Protein AF-A0A2V4D1V9-F1 (afdb_monomer)

Secondary structure (DSSP, 8-state):
--SSSSSS-S------------S---SS-EEEEEESSEEEE-TT-EEEEEEEEEE-SSS-EEEEEEEEE-SSSGGGGEEEEEPPPPSEE-TT-EEEEEEEEEEPTT--SEEEEEEEEEEEE--SSPPPPEEEEEEEEEEEP---------EEEEES-SEEE--S-SEEEEEEEEEE-SSS-EEEEEEEEE---TTPPPP-SEEEEETSEEEE-TT-EEEEEEEEE--TT--S-EEEEEEEEEETT-TTS--EEEEEEEEE------EEEEEESSEEEE-TT--EEEEEEEEE-SSS-EEEEEEEE-TTGGGEEESS-SEEEE--TTTT-EEEEEEEE---SSSPTT-EEEEEEEEEETTTS-EEEEEEEEEEE-----EEEEES-SEEEEEPTT-EEEEEEEEEE-SSS-EEEEEEEPPPPTT-EEEES-SEEEE--TTSTTSEEEEEEEEE--TT--SS--EEEEEEEEETT--S-SEEEEEEEEEPP---EEEEPPS--EEEE-TTEEEEEEEEEEE-SSS-EEEEEEEEEES-TTS-EEEEETTEEESEEEE-TTEEEEEEEEEEE-TTS-PPTT-EEEEEEEEEESS------SS-SSS-TTEEEEEEEEEE--S---EEEEE-HHHHHTTSSTT---EEE-TT-EEEEEEEEEE-SSS-EEEEEEEE--TTTEEEEEEETTEEGGGGTSEEEE--EEEEEETTTTEEPB-TTS-BSEEE--BTTB-HHHHHHHHHHHHHHHT-TTTEEEEE-EEEEEEEEEE-TTPPTT-EEEEEEEEEETTEEEEEEEEEEEEEE-----EEEE-TT--EEEEETT-EEEE-PEEEE-SSS-EEEEEEEPPP-TT-EEEEEE----PPPEETTEEPPPPEEEEETTTEEEEEEPTT-EEEEEEEEEPPTT--S-EEEEEEEEEEETTTGGGT-EEEEEEEEEE-----------------TTTHHHHHHHHHTTHHHHHHTTTTS--PPP--S--PPPP-----------S-EEEEEEEETTEEEEEEEETT-S--EEEEEEE---SS---EEEESSTT-SSEEEEEEEEETTTTEEEEEETT-SSEEEEEEEEETTEEEEEETTS-EEEEEEEE--TTEEEEEEEESSSS-EEEEEEEEE-TTS-EEEEEE---TT-TTHHHHHHHHHHHH-

Radius of gyration: 75.68 Å; Cα contacts (8 Å, |Δi|>4): 2787; chains: 1; bounding box: 206×96×214 Å

Solvent-accessible surface area (backbone atoms only — not comparable to full-atom values): 64550 Å² total; per-residue (Å²): 145,81,83,89,83,76,86,92,82,83,76,93,76,87,84,85,81,79,90,78,88,75,90,86,80,49,58,21,31,67,48,69,50,60,43,68,53,60,51,74,45,48,54,64,43,67,49,79,31,43,37,40,40,33,28,73,16,81,41,45,24,40,58,49,63,47,60,46,62,48,92,52,83,54,20,75,34,48,52,65,52,59,50,69,51,86,65,66,36,43,53,70,35,74,44,64,29,52,32,39,39,37,31,37,77,81,36,54,61,65,34,46,36,39,38,37,40,39,29,38,34,78,50,92,77,58,56,72,62,27,74,42,73,49,65,31,38,44,28,44,49,92,80,81,91,70,92,43,72,33,48,45,67,46,57,94,64,46,73,43,68,68,85,82,57,61,61,46,76,40,63,32,39,43,30,28,72,17,74,46,73,41,38,35,39,50,49,77,44,82,38,89,52,97,79,41,46,89,76,86,63,54,73,51,59,52,66,42,58,49,76,32,49,50,82,33,65,49,79,28,43,37,40,38,41,48,63,94,74,58,57,47,44,34,35,34,32,35,41,38,38,36,35,69,76,44,94,78,66,75,33,52,33,76,37,70,38,36,43,36,38,69,81,39,85,39,45,46,52,48,58,53,62,48,62,47,77,32,35,40,83,35,76,39,77,32,41,39,38,37,34,48,72,32,29,43,61,47,44,38,19,53,50,78,50,49,96,65,56,88,29,55,47,59,71,67,72,52,55,46,74,29,42,39,73,86,81,75,13,55,38,77,43,44,36,38,38,38,41,69,63,90,56,49,40,68,45,77,46,67,37,40,40,35,36,16,48,35,94,81,48,60,78,55,28,56,44,68,37,39,38,28,36,32,64,42,81,46,41,46,70,45,66,76,53,58,61,45,76,57,29,44,54,57,34,63,42,73,49,46,35,40,40,34,36,64,9,22,29,68,46,53,39,26,48,48,66,54,86,65,62,92,72,47,45,78,47,59,78,51,53,61,48,77,22,32,16,48,90,46,95,43,14,54,46,78,34,44,39,40,39,34,41,31,70,81,44,43,32,83,54,74,44,77,44,41,41,34,36,26,51,67,89,62,74,70,64,59,32,73,51,65,34,38,37,33,32,41,75,38,82,42,64,52,66,57,87,59,86,59,38,51,38,43,26,36,73,64,32,68,41,58,38,64,42,38,40,36,25,72,9,36,35,64,42,42,33,38,55,43,78,80,43,58,78,39,76,82,39,50,73,50,36,24,52,86,90,41,78,44,56,60,48,78,37,49,41,69,33,74,46,68,37,26,46,35,37,35,29,38,64,84,67,80,70,56,86,68,40,70,34,45,35,34,35,39,39,31,42,70,73,48,83,52,72,49,50,89,87,67,81,86,51,36,68,33,42,51,76,49,70,39,35,44,29,31,33,90,72,54,55,30,28,40,55,45,71,39,65,77,68,33,52,81,48,39,62,86,92,50,56,53,50,74,35,19,57,51,32,70,53,78,44,53,29,38,40,33,44,71,28,70,45,60,46,40,37,31,59,46,80,45,65,28,83,94,40,37,54,74,51,46,31,46,94,88,38,62,28,74,82,57,71,31,51,45,82,35,56,23,32,18,22,29,31,28,72,87,76,76,42,74,37,58,43,99,82,76,42,68,40,56,23,61,27,81,45,94,88,29,37,71,67,51,11,44,52,50,22,48,50,51,36,58,74,72,72,31,73,87,54,38,47,75,38,76,37,62,49,71,34,34,39,37,38,36,34,31,71,83,33,56,80,70,42,72,43,38,46,32,44,32,30,10,15,52,45,19,60,70,49,63,22,68,48,76,40,39,37,36,31,42,73,37,80,41,64,48,76,45,48,89,87,61,52,68,49,77,32,48,53,74,44,64,42,74,44,63,38,32,40,35,25,75,19,65,36,72,38,48,30,40,33,42,62,54,83,61,60,94,62,32,43,73,44,68,45,74,59,79,83,63,70,68,50,69,60,96,89,43,81,46,79,54,66,46,74,48,78,49,105,78,67,32,37,46,30,42,35,41,50,77,38,70,46,40,36,34,45,36,37,37,46,43,84,91,61,87,62,68,47,77,49,75,42,40,44,35,40,20,32,65,92,51,37,83,81,45,50,44,77,44,74,38,37,36,41,38,37,46,70,77,82,80,90,87,81,92,82,85,92,83,80,94,84,77,74,70,60,72,57,52,58,55,54,56,56,69,69,50,57,69,61,61,58,61,64,62,65,73,75,74,74,80,82,86,86,82,89,90,78,87,80,81,91,81,83,86,82,76,99,72,84,80,91,77,86,54,53,48,36,46,52,46,80,55,90,82,30,47,37,40,38,41,38,48,81,85,49,98,61,74,49,37,31,40,38,48,45,55,88,54,102,86,54,66,42,40,37,38,20,79,36,79,80,68,84,56,54,53,32,37,37,39,64,76,32,88,92,57,49,28,30,34,39,21,43,56,93,43,98,55,49,68,28,33,40,34,51,76,51,102,48,33,34,37,34,19,37,68,90,63,51,77,54,34,40,37,41,54,48,77,66,89,62,38,42,33,41,38,35,32,47,74,92,47,94,55,63,60,28,38,44,34,39,42,63,49,96,88,66,42,42,46,43,48,62,55,66,71,71,96,88,48,84,67,58,59,64,53,52,50,54,48,50,64,76,76,105

Structure (mmCIF, N/CA/C/O backbone):
data_AF-A0A2V4D1V9-F1
#
_entry.id   AF-A0A2V4D1V9-F1
#
loop_
_atom_site.group_PDB
_atom_site.id
_atom_site.type_symbol
_atom_site.label_atom_id
_atom_site.label_alt_id
_atom_site.label_comp_id
_atom_site.label_asym_id
_atom_site.label_entity_id
_atom_site.label_seq_id
_atom_site.pdbx_PDB_ins_code
_atom_site.Cartn_x
_atom_site.Cartn_y
_atom_site.Cartn_z
_atom_site.occupancy
_atom_site.B_iso_or_equiv
_atom_site.auth_seq_id
_atom_site.auth_comp_id
_atom_site.auth_asym_id
_atom_site.auth_atom_id
_atom_site.pdbx_PDB_model_num
ATOM 1 N N . LEU A 1 1 ? -74.549 -3.843 82.112 1.00 44.44 1 LEU A N 1
ATOM 2 C CA . LEU A 1 1 ? -75.223 -2.531 82.300 1.00 44.44 1 LEU A CA 1
ATOM 3 C C . LEU A 1 1 ? -76.517 -2.331 81.468 1.00 44.44 1 LEU A C 1
ATOM 5 O O . LEU A 1 1 ? -76.928 -1.193 81.308 1.00 44.44 1 LEU A O 1
ATOM 9 N N . LEU A 1 2 ? -77.242 -3.372 81.009 1.00 36.53 2 LEU A N 1
ATOM 10 C CA . LEU A 1 2 ? -78.553 -3.165 80.342 1.00 36.53 2 LEU A CA 1
ATOM 11 C C . LEU A 1 2 ? -79.638 -4.237 80.603 1.00 36.53 2 LEU A C 1
ATOM 13 O O . LEU A 1 2 ? -80.698 -4.173 79.994 1.00 36.53 2 LEU A O 1
ATOM 17 N N . LEU A 1 3 ? -79.432 -5.183 81.531 1.00 32.59 3 LEU A N 1
ATOM 18 C CA . LEU A 1 3 ? -80.474 -6.156 81.925 1.00 32.59 3 LEU A CA 1
ATOM 19 C C . LEU A 1 3 ? -81.020 -5.951 83.351 1.00 32.59 3 LEU A C 1
ATOM 21 O O . LEU A 1 3 ? -81.921 -6.659 83.783 1.00 32.59 3 LEU A O 1
ATOM 25 N N . MET A 1 4 ? -80.529 -4.925 84.053 1.00 32.75 4 MET A N 1
ATOM 26 C CA . MET A 1 4 ? -80.905 -4.569 85.428 1.00 32.75 4 MET A CA 1
ATOM 27 C C . MET A 1 4 ? -81.781 -3.303 85.468 1.00 32.75 4 MET A C 1
ATOM 29 O O . MET A 1 4 ? -81.646 -2.462 86.349 1.00 32.75 4 MET A O 1
ATOM 33 N N . ALA A 1 5 ? -82.659 -3.145 84.472 1.00 36.16 5 ALA A N 1
ATOM 34 C CA . ALA A 1 5 ? -83.573 -2.005 84.359 1.00 36.16 5 ALA A CA 1
ATOM 35 C C . ALA A 1 5 ? -85.063 -2.400 84.295 1.00 36.16 5 ALA A C 1
ATOM 37 O O . ALA A 1 5 ? -85.893 -1.531 84.042 1.00 36.16 5 ALA A O 1
ATOM 38 N N . LEU A 1 6 ? -85.437 -3.673 84.526 1.00 39.94 6 LEU A N 1
ATOM 39 C CA . LEU A 1 6 ? -86.821 -4.121 84.277 1.00 39.94 6 LEU A CA 1
ATOM 40 C C . LEU A 1 6 ? -87.575 -4.856 85.399 1.00 39.94 6 LEU A C 1
ATOM 42 O O . LEU A 1 6 ? -88.695 -5.284 85.149 1.00 39.94 6 LEU A O 1
ATOM 46 N N . LEU A 1 7 ? -87.067 -4.966 86.631 1.00 35.22 7 LEU A N 1
ATOM 47 C CA . LEU A 1 7 ? -87.802 -5.669 87.706 1.00 35.22 7 LEU A CA 1
ATOM 48 C C . LEU A 1 7 ? -87.901 -4.898 89.034 1.00 35.22 7 LEU A C 1
ATOM 50 O O . LEU A 1 7 ? -87.977 -5.482 90.106 1.00 35.22 7 LEU A O 1
ATOM 54 N N . VAL A 1 8 ? -87.992 -3.566 88.942 1.00 37.50 8 VAL A N 1
ATOM 55 C CA . VAL A 1 8 ? -88.335 -2.643 90.051 1.00 37.50 8 VAL A CA 1
ATOM 56 C C . VAL A 1 8 ? -89.789 -2.123 89.920 1.00 37.50 8 VAL A C 1
ATOM 58 O O . VAL A 1 8 ? -90.135 -1.051 90.399 1.00 37.50 8 VAL A O 1
ATOM 61 N N . ALA A 1 9 ? -90.695 -2.862 89.265 1.00 38.00 9 ALA A N 1
ATOM 62 C CA . ALA A 1 9 ? -92.054 -2.373 88.973 1.00 38.00 9 ALA A CA 1
ATOM 63 C C . ALA A 1 9 ? -93.182 -3.402 89.194 1.00 38.00 9 ALA A C 1
ATOM 65 O O . ALA A 1 9 ? -93.977 -3.660 88.300 1.00 38.00 9 ALA A O 1
ATOM 66 N N . ALA A 1 10 ? -93.271 -3.967 90.397 1.00 33.72 10 ALA A N 1
ATOM 67 C CA . ALA A 1 10 ? -94.481 -4.528 91.020 1.00 33.72 10 ALA A CA 1
ATOM 68 C C . ALA A 1 10 ? -94.069 -4.863 92.464 1.00 33.72 10 ALA A C 1
ATOM 70 O O . ALA A 1 10 ? -93.073 -5.537 92.653 1.00 33.72 10 ALA A O 1
ATOM 71 N N . SER A 1 11 ? -94.672 -4.409 93.551 1.00 33.31 11 SER A N 1
ATOM 72 C CA . SER A 1 11 ? -96.056 -4.046 93.798 1.00 33.31 11 SER A CA 1
ATOM 73 C C . SER A 1 11 ? -96.098 -3.337 95.154 1.00 33.31 11 SER A C 1
ATOM 75 O O . SER A 1 11 ? -95.882 -3.956 96.194 1.00 33.31 11 SER A O 1
ATOM 77 N N . PHE A 1 12 ? -96.401 -2.041 95.154 1.00 37.09 12 PHE A N 1
ATOM 78 C CA . PHE A 1 12 ? -96.981 -1.389 96.324 1.00 37.09 12 PHE A CA 1
ATOM 79 C C . PHE A 1 12 ? -98.372 -1.989 96.563 1.00 37.09 12 PHE A C 1
ATOM 81 O O . PHE A 1 12 ? -99.196 -2.015 95.649 1.00 37.09 12 PHE A O 1
ATOM 88 N N . SER A 1 13 ? -98.671 -2.432 97.780 1.00 30.14 13 SER A N 1
ATOM 89 C CA . SER A 1 13 ? -100.052 -2.625 98.234 1.00 30.14 13 SER A CA 1
ATOM 90 C C . SER A 1 13 ? -100.134 -2.344 99.724 1.00 30.14 13 SER A C 1
ATOM 92 O O . SER A 1 13 ? -99.818 -3.167 100.575 1.00 30.14 13 SER A O 1
ATOM 94 N N . VAL A 1 14 ? -100.535 -1.110 99.995 1.00 37.69 14 VAL A N 1
ATOM 95 C CA . VAL A 1 14 ? -100.968 -0.594 101.286 1.00 37.69 14 VAL A CA 1
ATOM 96 C C . VAL A 1 14 ? -102.171 -1.417 101.758 1.00 37.69 14 VAL A C 1
ATOM 98 O O . VAL A 1 14 ? -103.174 -1.468 101.050 1.00 37.69 14 VAL A O 1
ATOM 101 N N . PHE A 1 15 ? -102.112 -2.004 102.955 1.00 31.53 15 PHE A N 1
ATOM 102 C CA . PHE A 1 15 ? -103.315 -2.396 103.693 1.00 31.53 15 PHE A CA 1
ATOM 103 C C . PHE A 1 15 ? -103.455 -1.507 104.926 1.00 31.53 15 PHE A C 1
ATOM 105 O O . PHE A 1 15 ? -102.930 -1.785 105.998 1.00 31.53 15 PHE A O 1
ATOM 112 N N . SER A 1 16 ? -104.179 -0.406 104.747 1.00 37.44 16 SER A N 1
ATOM 113 C CA . SER A 1 16 ? -104.882 0.290 105.815 1.00 37.44 16 SER A CA 1
ATOM 114 C C . SER A 1 16 ? -106.326 -0.213 105.826 1.00 37.44 16 SER A C 1
ATOM 116 O O . SER A 1 16 ? -107.067 -0.027 104.863 1.00 37.44 16 SER A O 1
ATOM 118 N N . ALA A 1 17 ? -106.736 -0.875 106.906 1.00 28.92 17 ALA A N 1
ATOM 119 C CA . ALA A 1 17 ? -108.135 -1.192 107.186 1.00 28.92 17 ALA A CA 1
ATOM 120 C C . ALA A 1 17 ? -108.317 -1.452 108.695 1.00 28.92 17 ALA A C 1
ATOM 122 O O . ALA A 1 17 ? -107.356 -1.817 109.367 1.00 28.92 17 ALA A O 1
ATOM 123 N N . PRO A 1 18 ? -109.507 -1.183 109.251 1.00 32.62 18 PRO A N 1
ATOM 124 C CA . PRO A 1 18 ? -109.653 -0.507 110.529 1.00 32.62 18 PRO A CA 1
ATOM 125 C C . PRO A 1 18 ? -109.814 -1.436 111.731 1.00 32.62 18 PRO A C 1
ATOM 127 O O . PRO A 1 18 ? -110.294 -2.562 111.637 1.00 32.62 18 PRO A O 1
ATOM 130 N N . VAL A 1 19 ? -109.497 -0.847 112.883 1.00 36.78 19 VAL A N 1
ATOM 131 C CA . VAL A 1 19 ? -109.904 -1.258 114.225 1.00 36.78 19 VAL A CA 1
ATOM 132 C C . VAL A 1 19 ? -111.405 -1.563 114.252 1.00 36.78 19 VAL A C 1
ATOM 134 O O . VAL A 1 19 ? -112.232 -0.680 114.017 1.00 36.78 19 VAL A O 1
ATOM 137 N N . VAL A 1 20 ? -111.756 -2.801 114.597 1.00 32.41 20 VAL A N 1
ATOM 138 C CA . VAL A 1 20 ? -113.076 -3.139 115.132 1.00 32.41 20 VAL A CA 1
ATOM 139 C C . VAL A 1 20 ? -112.916 -3.236 116.644 1.00 32.41 20 VAL A C 1
ATOM 141 O O . VAL A 1 20 ? -112.408 -4.221 117.170 1.00 32.41 20 VAL A O 1
ATOM 144 N N . LEU A 1 21 ? -113.321 -2.169 117.334 1.00 36.75 21 LEU A N 1
ATOM 145 C CA . LEU A 1 21 ? -113.567 -2.179 118.771 1.00 36.75 21 LEU A CA 1
ATOM 146 C C . LEU A 1 21 ? -114.764 -3.096 119.036 1.00 36.75 21 LEU A C 1
ATOM 148 O O . LEU A 1 21 ? -115.890 -2.777 118.655 1.00 36.75 21 LEU A O 1
ATOM 152 N N . ALA A 1 22 ? -114.511 -4.215 119.703 1.00 32.09 22 ALA A N 1
ATOM 153 C CA . ALA A 1 22 ? -115.532 -5.030 120.342 1.00 32.09 22 ALA A CA 1
ATOM 154 C C . ALA A 1 22 ? -115.054 -5.378 121.759 1.00 32.09 22 ALA A C 1
ATOM 156 O O . ALA A 1 22 ? -114.371 -6.368 121.981 1.00 32.09 22 ALA A O 1
ATOM 157 N N . ASP A 1 23 ? -115.371 -4.452 122.665 1.00 39.50 23 ASP A N 1
ATOM 158 C CA . ASP A 1 23 ? -115.855 -4.659 124.034 1.00 39.50 23 ASP A CA 1
ATOM 159 C C . ASP A 1 23 ? -115.220 -5.804 124.855 1.00 39.50 23 ASP A C 1
ATOM 161 O O . ASP A 1 23 ? -115.654 -6.956 124.802 1.00 39.50 23 ASP A O 1
ATOM 165 N N . GLY A 1 24 ? -114.221 -5.432 125.670 1.00 52.59 24 GLY A N 1
ATOM 166 C CA . GLY A 1 24 ? -113.689 -6.226 126.784 1.00 52.59 24 GLY A CA 1
ATOM 167 C C . GLY A 1 24 ? -112.183 -6.504 126.714 1.00 52.59 24 GLY A C 1
ATOM 168 O O . GLY A 1 24 ? -111.797 -7.651 126.522 1.00 52.59 24 GLY A O 1
ATOM 169 N N . ALA A 1 25 ? -111.318 -5.499 126.899 1.00 42.81 25 ALA A N 1
ATOM 170 C CA . ALA A 1 25 ? -109.864 -5.704 126.949 1.00 42.81 25 ALA A CA 1
ATOM 171 C C . ALA A 1 25 ? -109.251 -5.103 128.223 1.00 42.81 25 ALA A C 1
ATOM 173 O O . ALA A 1 25 ? -109.671 -4.051 128.693 1.00 42.81 25 ALA A O 1
ATOM 174 N N . ARG A 1 26 ? -108.321 -5.860 128.803 1.00 55.94 26 ARG A N 1
ATOM 175 C CA . ARG A 1 26 ? -107.691 -5.702 130.122 1.00 55.94 26 ARG A CA 1
ATOM 176 C C . ARG A 1 26 ? -106.720 -4.507 130.162 1.00 55.94 26 ARG A C 1
ATOM 178 O O . ARG A 1 26 ? -106.176 -4.154 129.120 1.00 55.94 26 ARG A O 1
ATOM 185 N N . ASP A 1 27 ? -106.460 -3.947 131.352 1.00 63.25 27 ASP A N 1
ATOM 186 C CA . ASP A 1 27 ? -105.513 -2.824 131.552 1.00 63.25 27 ASP A CA 1
ATOM 187 C C . ASP A 1 27 ? -104.088 -3.156 131.052 1.00 63.25 27 ASP A C 1
ATOM 189 O O . ASP A 1 27 ? -103.433 -2.305 130.451 1.00 63.25 27 ASP A O 1
ATOM 193 N N . ALA A 1 28 ? -103.655 -4.417 131.180 1.00 66.75 28 ALA A N 1
ATOM 194 C CA . ALA A 1 28 ? -102.539 -4.993 130.430 1.00 66.75 28 ALA A CA 1
ATOM 195 C C . ALA A 1 28 ? -103.086 -5.866 129.287 1.00 66.75 28 ALA A C 1
ATOM 197 O O . ALA A 1 28 ? -103.753 -6.863 129.555 1.00 66.75 28 ALA A O 1
ATOM 198 N N . SER A 1 29 ? -102.809 -5.522 128.025 1.00 82.75 29 SER A N 1
ATOM 199 C CA . SER A 1 29 ? -103.096 -6.381 126.867 1.00 82.75 29 SER A CA 1
ATOM 200 C C . SER A 1 29 ? -101.968 -6.279 125.848 1.00 82.75 29 SER A C 1
ATOM 202 O O . SER A 1 29 ? -101.555 -5.174 125.508 1.00 82.75 29 SER A O 1
ATOM 204 N N . ILE A 1 30 ? -101.453 -7.407 125.361 1.00 85.25 30 ILE A N 1
ATOM 205 C CA . ILE A 1 30 ? -100.323 -7.440 124.424 1.00 85.25 30 ILE A CA 1
ATOM 206 C C . ILE A 1 30 ? -100.595 -8.314 123.202 1.00 85.25 30 ILE A C 1
ATOM 208 O O . ILE A 1 30 ? -101.428 -9.215 123.227 1.00 85.25 30 ILE A O 1
ATOM 212 N N . MET A 1 31 ? -99.851 -8.062 122.127 1.00 86.38 31 MET A N 1
ATOM 213 C CA . MET A 1 31 ? -99.752 -8.932 120.957 1.00 86.38 31 MET A CA 1
ATOM 214 C C . MET A 1 31 ? -98.283 -9.264 120.706 1.00 86.38 31 MET A C 1
ATOM 216 O O . MET A 1 31 ? -97.453 -8.360 120.631 1.00 86.38 31 MET A O 1
ATOM 220 N N . LEU A 1 32 ? -97.978 -10.554 120.588 1.00 89.75 32 LEU A N 1
ATOM 221 C CA . LEU A 1 32 ? -96.636 -11.088 120.364 1.00 89.75 32 LEU A CA 1
ATOM 222 C C . LEU A 1 32 ? -96.528 -11.615 118.928 1.00 89.75 32 LEU A C 1
ATOM 224 O O . LEU A 1 32 ? -97.404 -12.350 118.477 1.00 89.75 32 LEU A O 1
ATOM 228 N N . SER A 1 33 ? -95.456 -11.263 118.223 1.00 87.94 33 SER A N 1
ATOM 229 C CA . SER A 1 33 ? -95.124 -11.809 116.901 1.00 87.94 33 SER A CA 1
ATOM 230 C C . SER A 1 33 ? -93.626 -12.062 116.783 1.00 87.94 33 SER A C 1
ATOM 232 O O . SER A 1 33 ? -92.841 -11.279 117.312 1.00 87.94 33 SER A O 1
ATOM 234 N N . VAL A 1 34 ? -93.228 -13.114 116.065 1.00 88.38 34 VAL A N 1
ATOM 235 C CA . VAL A 1 34 ? -91.815 -13.447 115.817 1.00 88.38 34 VAL A CA 1
ATOM 236 C C . VAL A 1 34 ? -91.571 -13.589 114.316 1.00 88.38 34 VAL A C 1
ATOM 238 O O . VAL A 1 34 ? -92.421 -14.126 113.605 1.00 88.38 34 VAL A O 1
ATOM 241 N N . SER A 1 35 ? -90.433 -13.085 113.832 1.00 84.88 35 SER A N 1
ATOM 242 C CA . SER A 1 35 ? -90.038 -13.143 112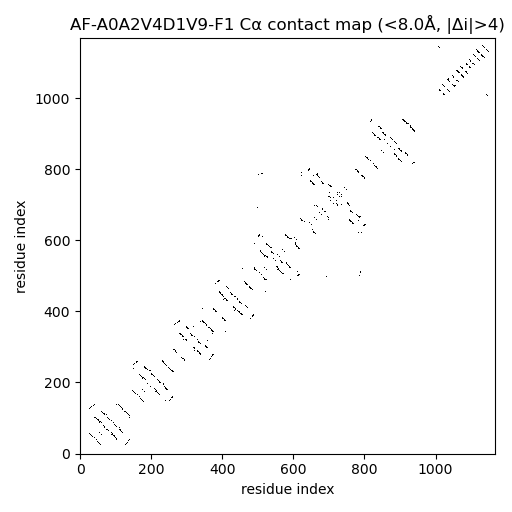.423 1.00 84.88 35 SER A CA 1
ATOM 243 C C . SER A 1 35 ? -88.562 -13.531 112.260 1.00 84.88 35 SER A C 1
ATOM 245 O O . SER A 1 35 ? -87.719 -12.966 112.959 1.00 84.88 35 SER A O 1
ATOM 247 N N . PRO A 1 36 ? -88.227 -14.413 111.299 1.00 85.81 36 PRO A N 1
ATOM 248 C CA . PRO A 1 36 ? -89.150 -15.280 110.550 1.00 85.81 36 PRO A CA 1
ATOM 249 C C . PRO A 1 36 ? -89.787 -16.348 111.463 1.00 85.81 36 PRO A C 1
ATOM 251 O O . PRO A 1 36 ? -89.308 -16.594 112.559 1.00 85.81 36 PRO A O 1
ATOM 254 N N . THR A 1 37 ? -90.877 -16.997 111.048 1.00 84.00 37 THR A N 1
ATOM 255 C CA . THR A 1 37 ? -91.534 -18.035 111.879 1.00 84.00 37 THR A CA 1
ATOM 256 C C . THR A 1 37 ? -90.913 -19.428 111.726 1.00 84.00 37 THR A C 1
ATOM 258 O O . THR A 1 37 ? -91.267 -20.338 112.469 1.00 84.00 37 THR A O 1
ATOM 261 N N . MET A 1 38 ? -90.011 -19.611 110.756 1.00 86.19 38 MET A N 1
ATOM 262 C CA . MET A 1 38 ? -89.258 -20.847 110.538 1.00 86.19 38 MET A CA 1
ATOM 263 C C . MET A 1 38 ? -87.908 -20.541 109.882 1.00 86.19 38 MET A C 1
ATOM 265 O O . MET A 1 38 ? -87.858 -19.707 108.975 1.00 86.19 38 MET A O 1
ATOM 269 N N . GLN A 1 39 ? -86.845 -21.236 110.294 1.00 85.50 39 GLN A N 1
ATOM 270 C CA . GLN A 1 39 ? -85.532 -21.202 109.635 1.00 85.50 39 GLN A CA 1
ATOM 271 C C . GLN A 1 39 ? -84.914 -22.595 109.512 1.00 85.50 39 GLN A C 1
ATOM 273 O O . GLN A 1 39 ? -85.262 -23.514 110.249 1.00 85.50 39 GLN A O 1
ATOM 278 N N . THR A 1 40 ? -83.990 -22.754 108.566 1.00 82.31 40 THR A N 1
ATOM 279 C CA . THR A 1 40 ? -83.150 -23.950 108.419 1.00 82.31 40 THR A CA 1
ATOM 280 C C . THR A 1 40 ? -81.697 -23.524 108.537 1.00 82.31 40 THR A C 1
ATOM 282 O O . THR A 1 40 ? -81.278 -22.628 107.807 1.00 82.31 40 THR A O 1
ATOM 285 N N . VAL A 1 41 ? -80.956 -24.138 109.457 1.00 78.31 41 VAL A N 1
ATOM 286 C CA . VAL A 1 41 ? -79.545 -23.821 109.727 1.00 78.31 41 VAL A CA 1
ATOM 287 C C . VAL A 1 41 ? -78.777 -25.127 109.937 1.00 78.31 41 VAL A C 1
ATOM 289 O O . VAL A 1 41 ? -79.361 -26.135 110.344 1.00 78.31 41 VAL A O 1
ATOM 292 N N . ASN A 1 42 ? -77.485 -25.149 109.614 1.00 78.56 42 ASN A N 1
ATOM 293 C CA . ASN A 1 42 ? -76.684 -26.368 109.707 1.00 78.56 42 ASN A CA 1
ATOM 294 C C . ASN A 1 42 ? -76.297 -26.684 111.170 1.00 78.56 42 ASN A C 1
ATOM 296 O O . ASN A 1 42 ? -76.181 -25.768 111.991 1.00 78.56 42 ASN A O 1
ATOM 300 N N . PRO A 1 43 ? -76.059 -27.963 111.527 1.00 78.38 43 PRO A N 1
ATOM 301 C CA . PRO A 1 43 ? -75.560 -28.324 112.855 1.00 78.38 43 PRO A CA 1
ATOM 302 C C . PRO A 1 43 ? -74.258 -27.582 113.214 1.00 78.38 43 PRO A C 1
ATOM 304 O O . PRO A 1 43 ? -73.271 -27.669 112.487 1.00 78.38 43 PRO A O 1
ATOM 307 N N . GLY A 1 44 ? -74.230 -26.887 114.358 1.00 73.06 44 GLY A N 1
ATOM 308 C CA . GLY A 1 44 ? -73.096 -26.060 114.804 1.00 73.06 44 GLY A CA 1
ATOM 309 C C . GLY A 1 44 ? -73.256 -24.549 114.580 1.00 73.06 44 GLY A C 1
ATOM 310 O O . GLY A 1 44 ? -72.417 -23.790 115.061 1.00 73.06 44 GLY A O 1
ATOM 311 N N . GLU A 1 45 ? -74.326 -24.117 113.909 1.00 78.75 45 GLU A N 1
ATOM 312 C CA . GLU A 1 45 ? -74.693 -22.710 113.701 1.00 78.75 45 GLU A CA 1
ATOM 313 C C . GLU A 1 45 ? -75.946 -22.314 114.519 1.00 78.75 45 GLU A C 1
ATOM 315 O O . GLU A 1 45 ? -76.571 -23.142 115.195 1.00 78.75 45 GLU A O 1
ATOM 320 N N . SER A 1 46 ? -76.312 -21.029 114.474 1.00 83.31 46 SER A N 1
ATOM 321 C CA . SER A 1 46 ? -77.400 -20.428 115.262 1.00 83.31 46 SER A CA 1
ATOM 322 C C . SER A 1 46 ? -78.440 -19.757 114.360 1.00 83.31 46 SER A C 1
ATOM 324 O O . SER A 1 46 ? -78.075 -19.007 113.457 1.00 83.31 46 SER A O 1
ATOM 326 N N . ALA A 1 47 ? -79.731 -19.985 114.620 1.00 83.00 47 ALA A N 1
ATOM 327 C CA . ALA A 1 47 ? -80.832 -19.241 113.999 1.00 83.00 47 ALA A CA 1
ATOM 328 C C . ALA A 1 47 ? -81.171 -17.989 114.820 1.00 83.00 47 ALA A C 1
ATOM 330 O O . ALA A 1 47 ? -81.519 -18.116 115.993 1.00 83.00 47 ALA A O 1
ATOM 331 N N . GLU A 1 48 ? -81.152 -16.806 114.201 1.00 88.06 48 GLU A N 1
ATOM 332 C CA . GLU A 1 48 ? -81.534 -15.538 114.845 1.00 88.06 48 GLU A CA 1
ATOM 333 C C . GLU A 1 48 ? -82.990 -15.163 114.508 1.00 88.06 48 GLU A C 1
ATOM 335 O O . GLU A 1 48 ? -83.372 -15.079 113.339 1.00 88.06 48 GLU A O 1
ATOM 340 N N . TYR A 1 49 ? -83.811 -14.904 115.527 1.00 89.50 49 TYR A N 1
ATOM 341 C CA . TYR A 1 49 ? -85.225 -14.533 115.424 1.00 89.50 49 TYR A CA 1
ATOM 342 C C . TYR A 1 49 ? -85.499 -13.170 116.073 1.00 89.50 49 TYR A C 1
ATOM 344 O O . TYR A 1 49 ? -85.059 -12.898 117.189 1.00 89.50 49 TYR A O 1
ATOM 352 N N . THR A 1 50 ? -86.303 -12.318 115.427 1.00 87.12 50 THR A N 1
ATOM 353 C CA . THR A 1 50 ? -86.766 -11.046 116.013 1.00 87.12 50 THR A CA 1
ATOM 354 C C . THR A 1 50 ? -88.149 -11.210 116.639 1.00 87.12 50 THR A C 1
ATOM 356 O O . THR A 1 50 ? -89.111 -11.570 115.960 1.00 87.12 50 THR A O 1
ATOM 359 N N . VAL A 1 51 ? -88.255 -10.921 117.934 1.00 88.31 51 VAL A N 1
ATOM 360 C CA . VAL A 1 51 ? -89.466 -10.986 118.758 1.00 88.31 51 VAL A CA 1
ATOM 361 C C . VAL A 1 51 ? -90.013 -9.578 118.978 1.00 88.31 51 VAL A C 1
ATOM 363 O O . VAL A 1 51 ? -89.369 -8.742 119.605 1.00 88.31 51 VAL A O 1
ATOM 366 N N . THR A 1 52 ? -91.231 -9.316 118.512 1.00 87.12 52 THR A N 1
ATOM 367 C CA . THR A 1 52 ? -91.906 -8.020 118.650 1.00 87.12 52 THR A CA 1
ATOM 368 C C . THR A 1 52 ? -93.123 -8.153 119.561 1.00 87.12 52 THR A C 1
ATOM 370 O O . THR A 1 52 ? -94.009 -8.977 119.321 1.00 87.12 52 THR A O 1
ATOM 373 N N . VAL A 1 53 ? -93.198 -7.313 120.595 1.00 88.25 53 VAL A N 1
ATOM 374 C CA . VAL A 1 53 ? -94.337 -7.221 121.518 1.00 88.25 53 VAL A CA 1
ATOM 375 C C . VAL A 1 53 ? -94.989 -5.855 121.381 1.00 88.25 53 VAL A C 1
ATOM 377 O O . VAL A 1 53 ? -94.362 -4.833 121.641 1.00 88.25 53 VAL A O 1
ATOM 380 N N . ARG A 1 54 ? -96.267 -5.824 121.003 1.00 85.44 54 ARG A N 1
ATOM 381 C CA . ARG A 1 54 ? -97.078 -4.604 120.925 1.00 85.44 54 ARG A CA 1
ATOM 382 C C . ARG A 1 54 ? -97.992 -4.498 122.140 1.00 85.44 54 ARG A C 1
ATOM 384 O O . ARG A 1 54 ? -98.763 -5.422 122.387 1.00 85.44 54 ARG A O 1
ATOM 391 N N . ASN A 1 55 ? -97.966 -3.366 122.843 1.00 86.31 55 ASN A N 1
ATOM 392 C CA . ASN A 1 55 ? -98.942 -3.074 123.892 1.00 86.31 55 ASN A CA 1
ATOM 393 C C . ASN A 1 55 ? -100.256 -2.588 123.257 1.00 86.31 55 ASN A C 1
ATOM 395 O O . ASN A 1 55 ? -100.297 -1.553 122.593 1.00 86.31 55 ASN A O 1
ATOM 399 N N . LEU A 1 56 ? -101.322 -3.367 123.426 1.00 81.75 56 LEU A N 1
ATOM 400 C CA . LEU A 1 56 ? -102.687 -3.063 122.986 1.00 81.75 56 LEU A CA 1
ATOM 401 C C . LEU A 1 56 ? -103.574 -2.542 124.133 1.00 81.75 56 LEU A C 1
ATOM 403 O O . LEU A 1 56 ? -104.705 -2.126 123.877 1.00 81.75 56 LEU A O 1
ATOM 407 N N . GLY A 1 57 ? -103.079 -2.581 125.375 1.00 75.31 57 GLY A N 1
ATOM 408 C CA . GLY A 1 57 ? -103.728 -2.027 126.561 1.00 75.31 57 GLY A CA 1
ATOM 409 C C . GLY A 1 57 ? -103.610 -0.503 126.643 1.00 75.31 57 GLY A C 1
ATOM 410 O O . GLY A 1 57 ? -102.945 0.141 125.830 1.00 75.31 57 GLY A O 1
ATOM 411 N N . THR A 1 58 ? -104.288 0.088 127.628 1.00 75.75 58 THR A N 1
ATOM 412 C CA . THR A 1 58 ? -104.329 1.548 127.824 1.00 75.75 58 THR A CA 1
ATOM 413 C C . THR A 1 58 ? -103.281 2.079 128.801 1.00 75.75 58 THR A C 1
ATOM 415 O O . THR A 1 58 ? -103.074 3.288 128.833 1.00 75.75 58 THR A O 1
ATOM 418 N N . GLU A 1 59 ? -102.622 1.210 129.571 1.00 79.38 59 GLU A N 1
ATOM 419 C CA . GLU A 1 59 ? -101.580 1.571 130.543 1.00 79.38 59 GLU A CA 1
ATOM 420 C C . GLU A 1 59 ? -100.196 1.047 130.105 1.00 79.38 59 GLU A C 1
ATOM 422 O O . GLU A 1 59 ? -100.120 0.065 129.355 1.00 79.38 59 GLU A O 1
ATOM 427 N N . PRO A 1 60 ? -99.086 1.659 130.564 1.00 81.19 60 PRO A N 1
ATOM 428 C CA . PRO A 1 60 ? -97.742 1.153 130.300 1.00 81.19 60 PRO A CA 1
ATOM 429 C C . PRO A 1 60 ? -97.542 -0.234 130.922 1.00 81.19 60 PRO A C 1
ATOM 431 O O . PRO A 1 60 ? -97.851 -0.454 132.100 1.00 81.19 60 PRO A O 1
ATOM 434 N N . VAL A 1 61 ? -96.985 -1.167 130.146 1.00 85.12 61 VAL A N 1
ATOM 435 C CA . VAL A 1 61 ? -96.740 -2.549 130.589 1.00 85.12 61 VAL A CA 1
ATOM 436 C C . VAL A 1 61 ? -95.252 -2.866 130.649 1.00 85.12 61 VAL A C 1
ATOM 438 O O . VAL A 1 61 ? -94.480 -2.487 129.770 1.00 85.12 61 VAL A O 1
ATOM 441 N N . THR A 1 62 ? -94.842 -3.615 131.669 1.00 86.19 62 THR A N 1
ATOM 442 C CA . THR A 1 62 ? -93.513 -4.238 131.717 1.00 86.19 62 THR A CA 1
ATOM 443 C C . THR A 1 62 ? -93.616 -5.657 131.166 1.00 86.19 62 THR A C 1
ATOM 445 O O . THR A 1 62 ? -94.483 -6.419 131.601 1.00 86.19 62 THR A O 1
ATOM 448 N N . ILE A 1 63 ? -92.727 -6.020 130.236 1.00 89.56 63 ILE A N 1
ATOM 449 C CA . ILE A 1 63 ? -92.699 -7.347 129.608 1.00 89.56 63 ILE A CA 1
ATOM 450 C C . ILE A 1 63 ? -91.577 -8.197 130.194 1.00 89.56 63 ILE A C 1
ATOM 452 O O . ILE A 1 63 ? -90.439 -7.749 130.304 1.00 89.56 63 ILE A O 1
ATOM 456 N N . ASN A 1 64 ? -91.897 -9.446 130.518 1.00 88.38 64 ASN A N 1
ATOM 457 C CA . ASN A 1 64 ? -90.916 -10.498 130.759 1.00 88.38 64 ASN A CA 1
ATOM 458 C C . ASN A 1 64 ? -91.028 -11.545 129.644 1.00 88.38 64 ASN A C 1
ATOM 460 O O . ASN A 1 64 ? -92.114 -12.099 129.433 1.00 88.38 64 ASN A O 1
ATOM 464 N N . LEU A 1 65 ? -89.927 -11.766 128.925 1.00 90.50 65 LEU A N 1
ATOM 465 C CA . LEU A 1 65 ? -89.828 -12.717 127.821 1.00 90.50 65 LEU A CA 1
ATOM 466 C C . LEU A 1 65 ? -89.137 -14.002 128.277 1.00 90.50 65 LEU A C 1
ATOM 468 O O . LEU A 1 65 ? -88.122 -13.965 128.967 1.00 90.50 65 LEU A O 1
ATOM 472 N N . GLN A 1 66 ? -89.660 -15.148 127.865 1.00 88.81 66 GLN A N 1
ATOM 473 C CA . GLN A 1 66 ? -89.036 -16.451 128.084 1.00 88.81 66 GLN A CA 1
ATOM 474 C C . GLN A 1 66 ? -89.116 -17.260 126.797 1.00 88.81 66 GLN A C 1
ATOM 476 O O . GLN A 1 66 ? -90.136 -17.215 126.114 1.00 88.81 66 GLN A O 1
ATOM 481 N N . SER A 1 67 ? -88.063 -18.004 126.484 1.00 89.88 67 SER A N 1
ATOM 482 C CA . SER A 1 67 ? -88.047 -18.983 125.402 1.00 89.88 67 SER A CA 1
ATOM 483 C C . SER A 1 67 ? -87.809 -20.366 125.996 1.00 89.88 67 SER A C 1
ATOM 485 O O . SER A 1 67 ? -87.050 -20.503 126.954 1.00 89.88 67 SER A O 1
ATOM 487 N N . ASN A 1 68 ? -88.512 -21.371 125.481 1.00 89.00 68 ASN A N 1
ATOM 488 C CA . ASN A 1 68 ? -88.272 -22.771 125.812 1.00 89.00 68 ASN A CA 1
ATOM 489 C C . ASN A 1 68 ? -88.492 -23.625 124.566 1.00 89.00 68 ASN A C 1
ATOM 491 O O . ASN A 1 68 ? -89.465 -23.427 123.835 1.00 89.00 68 ASN A O 1
ATOM 495 N N . GLU A 1 69 ? -87.612 -24.589 124.356 1.00 89.38 69 GLU A N 1
ATOM 496 C CA . GLU A 1 69 ? -87.764 -25.630 123.347 1.00 89.38 69 GLU A CA 1
ATOM 497 C C . GLU A 1 69 ? -88.903 -26.579 123.729 1.00 89.38 69 GLU A C 1
ATOM 499 O O . GLU A 1 69 ? -89.217 -26.766 124.911 1.00 89.38 69 GLU A O 1
ATOM 504 N N . ASP A 1 70 ? -89.530 -27.188 122.726 1.00 83.44 70 ASP A N 1
ATOM 505 C CA . ASP A 1 70 ? -90.495 -28.254 122.957 1.00 83.44 70 ASP A CA 1
ATOM 506 C C . ASP A 1 70 ? -89.824 -29.463 123.642 1.00 83.44 70 ASP A C 1
ATOM 508 O O . ASP A 1 70 ? -88.621 -29.701 123.567 1.00 83.44 70 ASP A O 1
ATOM 512 N N . THR A 1 71 ? -90.620 -30.261 124.343 1.00 81.50 71 THR A N 1
ATOM 513 C CA . THR A 1 71 ? -90.160 -31.398 125.155 1.00 81.50 71 THR A CA 1
ATOM 514 C C . THR A 1 71 ? -89.899 -32.675 124.343 1.00 81.50 71 THR A C 1
ATOM 516 O O . THR A 1 71 ? -89.781 -33.764 124.915 1.00 81.50 71 THR A O 1
ATOM 519 N N . THR A 1 72 ? -89.824 -32.569 123.013 1.00 79.75 72 THR A N 1
ATOM 520 C CA . THR A 1 72 ? -89.524 -33.693 122.118 1.00 79.75 72 THR A CA 1
ATOM 521 C C . THR A 1 72 ? -88.063 -34.127 122.255 1.00 79.75 72 THR A C 1
ATOM 523 O O . THR A 1 72 ? -87.188 -33.373 122.681 1.00 79.75 72 THR A O 1
ATOM 526 N N . GLN A 1 73 ? -87.772 -35.390 121.923 1.00 76.75 73 GLN A N 1
ATOM 527 C CA . GLN A 1 73 ? -86.416 -35.927 122.062 1.00 76.75 73 GLN A CA 1
ATOM 528 C C . GLN A 1 73 ? -85.410 -35.209 121.142 1.00 76.75 73 GLN A C 1
ATOM 530 O O . GLN A 1 73 ? -84.254 -35.041 121.534 1.00 76.75 73 GLN A O 1
ATOM 535 N N . GLU A 1 74 ? -85.876 -34.769 119.973 1.00 76.06 74 GLU A N 1
ATOM 536 C CA . GLU A 1 74 ? -85.139 -34.044 118.927 1.00 76.06 74 GLU A CA 1
ATOM 537 C C . GLU A 1 74 ? -84.706 -32.641 119.399 1.00 76.06 74 GLU A C 1
ATOM 539 O O . GLU A 1 74 ? -83.568 -32.225 119.180 1.00 76.06 74 GLU A O 1
ATOM 544 N N . CYS A 1 75 ? -85.550 -31.962 120.183 1.00 83.88 75 CYS A N 1
ATOM 545 C CA . CYS A 1 75 ? -85.280 -30.629 120.727 1.00 83.88 75 CYS A CA 1
ATOM 546 C C . CYS A 1 75 ? -84.174 -30.567 121.798 1.00 83.88 75 CYS A C 1
ATOM 548 O O . CYS A 1 75 ? -83.668 -29.486 122.079 1.00 83.88 75 CYS A O 1
ATOM 550 N N . ASN A 1 76 ? -83.717 -31.694 122.366 1.00 83.31 76 ASN A N 1
ATOM 551 C CA . ASN A 1 76 ? -82.631 -31.689 123.367 1.00 83.31 76 ASN A CA 1
ATOM 552 C C . ASN A 1 76 ? -81.280 -31.195 122.813 1.00 83.31 76 ASN A C 1
ATOM 554 O O . ASN A 1 76 ? -80.366 -30.905 123.586 1.00 83.31 76 ASN A O 1
ATOM 558 N N . ALA A 1 77 ? -81.136 -31.160 121.486 1.00 79.56 77 ALA A N 1
ATOM 559 C CA . ALA A 1 77 ? -79.956 -30.654 120.792 1.00 79.56 77 ALA A CA 1
ATOM 560 C C . ALA A 1 77 ? -80.074 -29.168 120.393 1.00 79.56 77 ALA A C 1
ATOM 562 O O . ALA A 1 77 ? -79.144 -28.636 119.785 1.00 79.56 77 ALA A O 1
ATOM 563 N N . TYR A 1 78 ? -81.184 -28.508 120.744 1.00 89.19 78 TYR A N 1
ATOM 564 C CA . TYR A 1 78 ? -81.465 -27.100 120.476 1.00 89.19 78 TYR A CA 1
ATOM 565 C C . TYR A 1 78 ? -81.475 -26.326 121.798 1.00 89.19 78 TYR A C 1
ATOM 567 O O . TYR A 1 78 ? -81.958 -26.821 122.814 1.00 89.19 78 TYR A O 1
ATOM 575 N N . THR A 1 79 ? -80.915 -25.117 121.811 1.00 87.38 79 THR A N 1
ATOM 576 C CA . THR A 1 79 ? -80.948 -24.241 122.996 1.00 87.38 79 THR A CA 1
ATOM 577 C C . THR A 1 79 ? -81.188 -22.798 122.591 1.00 87.38 79 THR A C 1
ATOM 579 O O . THR A 1 79 ? -80.480 -22.279 121.732 1.00 87.38 79 THR A O 1
ATOM 582 N N . SER A 1 80 ? -82.160 -22.140 123.220 1.00 89.44 80 SER A N 1
ATOM 583 C CA . SER A 1 80 ? -82.537 -20.764 122.921 1.00 89.44 80 SER A CA 1
ATOM 584 C C . SER A 1 80 ? -82.104 -19.787 124.001 1.00 89.44 80 SER A C 1
ATOM 586 O O . SER A 1 80 ? -82.140 -20.061 125.203 1.00 89.44 80 SER A O 1
ATOM 588 N N . THR A 1 81 ? -81.724 -18.596 123.559 1.00 88.25 81 THR A N 1
ATOM 589 C CA . THR A 1 81 ? -81.459 -17.449 124.422 1.00 88.25 81 THR A CA 1
ATOM 590 C C . THR A 1 81 ? -82.231 -16.248 123.910 1.00 88.25 81 THR A C 1
ATOM 592 O O . THR A 1 81 ? -81.999 -15.801 122.792 1.00 88.25 81 THR A O 1
ATOM 595 N N . ILE A 1 82 ? -83.133 -15.709 124.737 1.00 91.12 82 ILE A N 1
ATOM 596 C CA . ILE A 1 82 ? -83.932 -14.521 124.412 1.00 91.12 82 ILE A CA 1
ATOM 597 C C . ILE A 1 82 ? -83.531 -13.310 125.259 1.00 91.12 82 ILE A C 1
ATOM 599 O O . ILE A 1 82 ? -83.422 -13.372 126.489 1.00 91.12 82 ILE A O 1
ATOM 603 N N . THR A 1 83 ? -83.326 -12.182 124.588 1.00 88.69 83 THR A N 1
ATOM 604 C CA . THR A 1 83 ? -83.073 -10.889 125.234 1.00 88.69 83 THR A CA 1
ATOM 605 C C . THR A 1 83 ? -84.348 -10.302 125.850 1.00 88.69 83 THR A C 1
ATOM 607 O O . THR A 1 83 ? -85.463 -10.595 125.425 1.00 88.69 83 THR A O 1
ATOM 610 N N . GLN A 1 84 ? -84.208 -9.491 126.903 1.00 88.44 84 GLN A N 1
ATOM 611 C CA . GLN A 1 84 ? -85.350 -8.822 127.543 1.00 88.44 84 GLN A CA 1
ATOM 612 C C . GLN A 1 84 ? -85.568 -7.428 126.954 1.00 88.44 84 GLN A C 1
ATOM 614 O O . GLN A 1 84 ? -84.605 -6.708 126.694 1.00 88.44 84 GLN A O 1
ATOM 619 N N . ILE A 1 85 ? -86.829 -7.008 126.839 1.00 85.00 85 ILE A N 1
ATOM 620 C CA . ILE A 1 85 ? -87.178 -5.630 126.471 1.00 85.00 85 ILE A CA 1
ATOM 621 C C . ILE A 1 85 ? -86.908 -4.724 127.682 1.00 85.00 85 ILE A C 1
ATOM 623 O O . ILE A 1 85 ? -87.449 -4.937 128.767 1.00 85.00 85 ILE A O 1
ATOM 627 N N . THR A 1 86 ? -86.055 -3.712 127.523 1.00 77.75 86 THR A N 1
ATOM 628 C CA . THR A 1 86 ? -85.690 -2.791 128.609 1.00 77.75 86 THR A CA 1
ATOM 629 C C . THR A 1 86 ? -86.662 -1.614 128.704 1.00 77.75 86 THR A C 1
ATOM 631 O O . THR A 1 86 ? -86.773 -0.841 127.756 1.00 77.75 86 THR A O 1
ATOM 634 N N . GLY A 1 87 ? -87.295 -1.420 129.866 1.00 78.00 87 GLY A N 1
ATOM 635 C CA . GLY A 1 87 ? -88.246 -0.324 130.116 1.00 78.00 87 GLY A CA 1
ATOM 636 C C . GLY A 1 87 ? -89.713 -0.769 130.076 1.00 78.00 87 GLY A C 1
ATOM 637 O O . GLY A 1 87 ? -90.002 -1.959 129.973 1.00 78.00 87 GLY A O 1
ATOM 638 N N . GLN A 1 88 ? -90.641 0.181 130.214 1.00 83.44 88 GLN A N 1
ATOM 639 C CA . GLN A 1 88 ? -92.075 -0.062 130.010 1.00 83.44 88 GLN A CA 1
ATOM 640 C C . GLN A 1 88 ? -92.433 0.200 128.543 1.00 83.44 88 GLN A C 1
ATOM 642 O O . GLN A 1 88 ? -91.868 1.103 127.931 1.00 83.44 88 GLN A O 1
ATOM 647 N N . ILE A 1 89 ? -93.360 -0.580 127.988 1.00 85.62 89 ILE A N 1
ATOM 648 C CA . ILE A 1 89 ? -93.931 -0.340 126.660 1.00 85.62 89 ILE A CA 1
ATOM 649 C C . ILE A 1 89 ? -95.207 0.478 126.852 1.00 85.62 89 ILE A C 1
ATOM 651 O O . ILE A 1 89 ? -96.183 -0.010 127.431 1.00 85.62 89 ILE A O 1
ATOM 655 N N . GLU A 1 90 ? -95.193 1.721 126.382 1.00 82.25 90 GLU A N 1
ATOM 656 C CA . GLU A 1 90 ? -96.335 2.634 126.448 1.00 82.25 90 GLU A CA 1
ATOM 657 C C . GLU A 1 90 ? -97.526 2.118 125.619 1.00 82.25 90 GLU A C 1
ATOM 659 O O . GLU A 1 90 ? -97.382 1.279 124.723 1.00 82.25 90 GLU A O 1
ATOM 664 N N . ALA A 1 91 ? -98.730 2.608 125.920 1.00 81.00 91 ALA A N 1
ATOM 665 C CA . ALA A 1 91 ? -99.950 2.191 125.232 1.00 81.00 91 ALA A CA 1
ATOM 666 C C . ALA A 1 91 ? -99.858 2.439 123.711 1.00 81.00 91 ALA A C 1
ATOM 668 O O . ALA A 1 91 ? -99.660 3.566 123.258 1.00 81.00 91 ALA A O 1
ATOM 669 N N . GLY A 1 92 ? -100.030 1.385 122.907 1.00 78.38 92 GLY A N 1
ATOM 670 C CA . GLY A 1 92 ? -99.953 1.446 121.444 1.00 78.38 92 GLY A CA 1
ATOM 671 C C . GLY A 1 92 ? -98.542 1.355 120.848 1.00 78.38 92 GLY A C 1
ATOM 672 O O . GLY A 1 92 ? -98.424 1.313 119.617 1.00 78.38 92 GLY A O 1
ATOM 673 N N . GLU A 1 93 ? -97.486 1.287 121.662 1.00 85.44 93 GLU A N 1
ATOM 674 C CA . GLU A 1 93 ? -96.102 1.130 121.197 1.00 85.44 93 GLU A CA 1
ATOM 675 C C . GLU A 1 93 ? -95.673 -0.343 121.074 1.00 85.44 93 GLU A C 1
ATOM 677 O O . GLU A 1 93 ? -96.389 -1.274 121.461 1.00 85.44 93 GLU A O 1
ATOM 682 N N . VAL A 1 94 ? -94.508 -0.552 120.458 1.00 87.38 94 VAL A N 1
ATOM 683 C CA . VAL A 1 94 ? -93.871 -1.858 120.245 1.00 87.38 94 VAL A CA 1
ATOM 684 C C . VAL A 1 94 ? -92.497 -1.880 120.900 1.00 87.38 94 VAL A C 1
ATOM 686 O O . VAL A 1 94 ? -91.736 -0.927 120.767 1.00 87.38 94 VAL A O 1
ATOM 689 N N . GLY A 1 95 ? -92.184 -2.979 121.578 1.00 85.19 95 GLY A N 1
ATOM 690 C CA . GLY A 1 95 ? -90.836 -3.324 122.013 1.00 85.19 95 GLY A CA 1
ATOM 691 C C . GLY A 1 95 ? -90.323 -4.526 121.225 1.00 85.19 95 GLY A C 1
ATOM 692 O O . GLY A 1 95 ? -91.094 -5.429 120.897 1.00 85.19 95 GLY A O 1
ATOM 693 N N . GLU A 1 96 ? -89.030 -4.532 120.925 1.00 88.81 96 GLU A N 1
ATOM 694 C CA . GLU A 1 96 ? -88.361 -5.596 120.174 1.00 88.81 96 GLU A CA 1
ATOM 695 C C . GLU A 1 96 ? -87.273 -6.254 121.026 1.00 88.81 96 GLU A C 1
ATOM 697 O O . GLU A 1 96 ? -86.629 -5.601 121.850 1.00 88.81 96 GLU A O 1
ATOM 702 N N . ALA A 1 97 ? -87.085 -7.552 120.824 1.00 87.44 97 ALA A N 1
ATOM 703 C CA . ALA A 1 97 ? -86.039 -8.366 121.423 1.00 87.44 97 ALA A CA 1
ATOM 704 C C . ALA A 1 97 ? -85.562 -9.409 120.408 1.00 87.44 97 ALA A C 1
ATOM 706 O O . ALA A 1 97 ? -86.340 -9.880 119.584 1.00 87.44 97 ALA A O 1
ATOM 707 N N . THR A 1 98 ? -84.298 -9.800 120.479 1.00 88.69 98 THR A N 1
ATOM 708 C CA . THR A 1 98 ? -83.731 -10.888 119.670 1.00 88.69 98 THR A CA 1
ATOM 709 C C . THR A 1 98 ? -83.718 -12.195 120.459 1.00 88.69 98 THR A C 1
ATOM 711 O O . THR A 1 98 ? -83.484 -12.188 121.675 1.00 88.69 98 THR A O 1
ATOM 714 N N . MET A 1 99 ? -83.982 -13.302 119.767 1.00 90.44 99 MET A N 1
ATOM 715 C CA . MET A 1 99 ? -83.863 -14.667 120.267 1.00 90.44 99 MET A CA 1
ATOM 716 C C . MET A 1 99 ? -82.976 -15.484 119.331 1.00 90.44 99 MET A C 1
ATOM 718 O O . MET A 1 99 ? -83.301 -15.616 118.157 1.00 90.44 99 MET A O 1
ATOM 722 N N . ASP A 1 100 ? -81.936 -16.101 119.876 1.00 89.31 100 ASP A N 1
ATOM 723 C CA . ASP A 1 100 ? -81.067 -17.023 119.144 1.00 89.31 100 ASP A CA 1
ATOM 724 C C . ASP A 1 100 ? -81.393 -18.465 119.521 1.00 89.31 100 ASP A C 1
ATOM 726 O O . ASP A 1 100 ? -81.519 -18.758 120.709 1.00 89.31 100 ASP A O 1
ATOM 730 N N . VAL A 1 101 ? -81.509 -19.361 118.538 1.00 89.31 101 VAL A N 1
ATOM 731 C CA . VAL A 1 101 ? -81.657 -20.813 118.729 1.00 89.31 101 VAL A CA 1
ATOM 732 C C . VAL A 1 101 ? -80.404 -21.508 118.197 1.00 89.31 101 VAL A C 1
ATOM 734 O O . VAL A 1 101 ? -80.171 -21.553 116.992 1.00 89.31 101 VAL A O 1
ATOM 737 N N . ASN A 1 102 ? -79.589 -22.051 119.100 1.00 84.62 102 ASN A N 1
ATOM 738 C CA . ASN A 1 102 ? -78.323 -22.717 118.793 1.00 84.62 102 ASN A CA 1
ATOM 739 C C . ASN A 1 102 ? -78.524 -24.219 118.577 1.00 84.62 102 ASN A C 1
ATOM 741 O O . ASN A 1 102 ? -79.142 -24.876 119.421 1.00 84.62 102 ASN A O 1
ATOM 745 N N . LEU A 1 103 ? -77.938 -24.765 117.506 1.00 86.00 103 LEU A N 1
ATOM 746 C CA . LEU A 1 103 ? -77.977 -26.193 117.181 1.00 86.00 103 LEU A CA 1
ATOM 747 C C . LEU A 1 103 ? -76.655 -26.869 117.562 1.00 86.00 103 LEU A C 1
ATOM 749 O O . LEU A 1 103 ? -75.589 -26.509 117.062 1.00 86.00 103 LEU A O 1
ATOM 753 N N . ALA A 1 104 ? -76.706 -27.900 118.406 1.00 77.81 104 ALA A N 1
ATOM 754 C CA . ALA A 1 104 ? -75.545 -28.752 118.659 1.00 77.81 104 ALA A CA 1
ATOM 755 C C . ALA A 1 104 ? -75.177 -29.582 117.409 1.00 77.81 104 ALA A C 1
ATOM 757 O O . ALA A 1 104 ? -76.041 -29.925 116.608 1.00 77.81 104 ALA A O 1
ATOM 758 N N . GLN A 1 105 ? -73.907 -29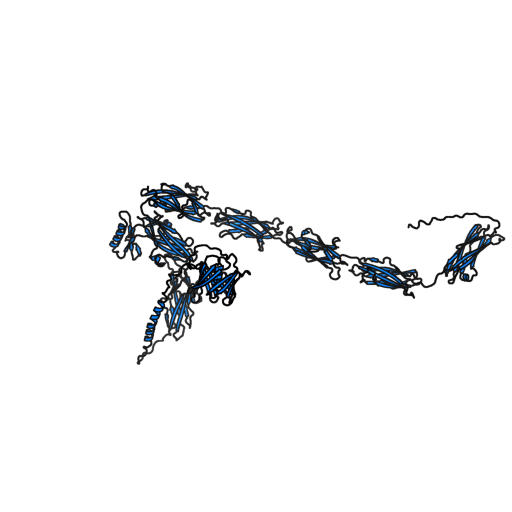.991 117.266 1.00 74.44 105 GLN A N 1
ATOM 759 C CA . GLN A 1 105 ? -73.399 -30.748 116.098 1.00 74.44 105 GLN A CA 1
ATOM 760 C C . GLN A 1 105 ? -74.124 -32.080 115.793 1.00 74.44 105 GLN A C 1
ATOM 762 O O . GLN A 1 105 ? -73.916 -32.647 114.728 1.00 74.44 105 GLN A O 1
ATOM 767 N N . GLY A 1 106 ? -74.952 -32.596 116.710 1.00 68.06 106 GLY A N 1
ATOM 768 C CA . GLY A 1 106 ? -75.766 -33.804 116.517 1.00 68.06 106 GLY A CA 1
ATOM 769 C C . GLY A 1 106 ? -77.267 -33.544 116.351 1.00 68.06 106 GLY A C 1
ATOM 770 O O . GLY A 1 106 ? -78.041 -34.485 116.499 1.00 68.06 106 GLY A O 1
ATOM 771 N N . ALA A 1 107 ? -77.684 -32.292 116.133 1.00 72.31 107 ALA A N 1
ATOM 772 C CA . ALA A 1 107 ? -79.085 -31.929 115.937 1.00 72.31 107 ALA A CA 1
ATOM 773 C C . ALA A 1 107 ? -79.613 -32.487 114.606 1.00 72.31 107 ALA A C 1
ATOM 775 O O . ALA A 1 107 ? -79.058 -32.212 113.541 1.00 72.31 107 ALA A O 1
ATOM 776 N N . THR A 1 108 ? -80.697 -33.253 114.667 1.00 72.94 108 THR A N 1
ATOM 777 C CA . THR A 1 108 ? -81.423 -33.772 113.504 1.00 72.94 108 THR A CA 1
ATOM 778 C C . THR A 1 108 ? -82.872 -33.303 113.567 1.00 72.94 108 THR A C 1
ATOM 780 O O . THR A 1 108 ? -83.356 -32.952 114.642 1.00 72.94 108 THR A O 1
ATOM 783 N N . ASP A 1 109 ? -83.550 -33.309 112.419 1.00 81.25 109 ASP A N 1
ATOM 784 C CA . ASP A 1 109 ? -84.970 -32.961 112.289 1.00 81.25 109 ASP A CA 1
ATOM 785 C C . ASP A 1 109 ? -85.279 -31.477 112.592 1.00 81.25 109 ASP A C 1
ATOM 787 O O . ASP A 1 109 ? -84.493 -30.589 112.247 1.00 81.25 109 ASP A O 1
ATOM 791 N N . GLU A 1 110 ? -86.465 -31.174 113.127 1.00 86.94 110 GLU A N 1
ATOM 792 C CA . GLU A 1 110 ? -86.929 -29.815 113.415 1.00 86.94 110 GLU A CA 1
ATOM 793 C C . GLU A 1 110 ? -87.293 -29.655 114.891 1.00 86.94 110 GLU A C 1
ATOM 795 O O . GLU A 1 110 ? -87.867 -30.554 115.498 1.00 86.94 110 GLU A O 1
ATOM 800 N N . CYS A 1 111 ? -86.967 -28.503 115.476 1.00 88.88 111 CYS A N 1
ATOM 801 C CA . CYS A 1 111 ? -87.348 -28.176 116.842 1.00 88.88 111 CYS A CA 1
ATOM 802 C C . CYS A 1 111 ? -88.160 -26.884 116.897 1.00 88.88 111 CYS A C 1
ATOM 804 O O . CYS A 1 111 ? -87.746 -25.844 116.375 1.00 88.88 111 CYS A O 1
ATOM 806 N N . ASP A 1 112 ? -89.299 -26.955 117.578 1.00 89.62 112 ASP A N 1
ATOM 807 C CA . ASP A 1 112 ? -90.148 -25.815 117.887 1.00 89.62 112 ASP A CA 1
ATOM 808 C C . ASP A 1 112 ? -89.685 -25.132 119.184 1.00 89.62 112 ASP A C 1
ATOM 810 O O . ASP A 1 112 ? -89.576 -25.754 120.242 1.00 89.62 112 ASP A O 1
ATOM 814 N N . THR A 1 113 ? -89.443 -23.824 119.126 1.00 88.62 113 THR A N 1
ATOM 815 C CA . THR A 1 113 ? -89.123 -22.979 120.282 1.00 88.62 113 THR A CA 1
ATOM 816 C C . THR A 1 113 ? -90.307 -22.065 120.574 1.00 88.62 113 THR A C 1
ATOM 818 O O . THR A 1 113 ? -90.695 -21.236 119.747 1.00 88.62 113 THR A O 1
ATOM 821 N N . THR A 1 114 ? -90.898 -22.201 121.761 1.00 89.75 114 THR A N 1
ATOM 822 C CA . THR A 1 114 ? -92.021 -21.370 122.206 1.00 89.75 114 THR A CA 1
ATOM 823 C C . THR A 1 114 ? -91.512 -20.140 122.943 1.00 89.75 114 THR A C 1
ATOM 825 O O . THR A 1 114 ? -90.832 -20.241 123.965 1.00 89.75 114 THR A O 1
ATOM 828 N N . VAL A 1 115 ? -91.891 -18.967 122.442 1.00 89.44 115 VAL A N 1
ATOM 829 C CA . VAL A 1 115 ? -91.645 -17.668 123.063 1.00 89.44 115 VAL A CA 1
ATOM 830 C C . VAL A 1 115 ? -92.888 -17.240 123.824 1.00 89.44 115 VAL A C 1
ATOM 832 O O . VAL A 1 115 ? -93.961 -17.091 123.244 1.00 89.44 115 VAL A O 1
ATOM 835 N N . ARG A 1 116 ? -92.737 -17.001 125.125 1.00 89.75 116 ARG A N 1
ATOM 836 C CA . ARG A 1 116 ? -93.783 -16.510 126.023 1.00 89.75 116 ARG A CA 1
ATOM 837 C C . ARG A 1 116 ? -93.470 -15.085 126.459 1.00 89.75 116 ARG A C 1
ATOM 839 O O . ARG A 1 116 ? -92.422 -14.829 127.049 1.00 89.75 116 ARG A O 1
ATOM 846 N N . ALA A 1 117 ? -94.420 -14.178 126.255 1.00 87.25 117 ALA A N 1
ATOM 847 C CA . ALA A 1 117 ? -94.398 -12.825 126.794 1.00 87.25 117 ALA A CA 1
ATOM 848 C C . ALA A 1 117 ? -95.439 -12.689 127.909 1.00 87.25 117 ALA A C 1
ATOM 850 O O . ALA A 1 117 ? -96.620 -12.964 127.700 1.00 87.25 117 ALA A O 1
ATOM 851 N N . THR A 1 118 ? -95.011 -12.256 129.096 1.00 87.25 118 THR A N 1
ATOM 852 C CA . THR A 1 118 ? -95.914 -11.900 130.203 1.00 87.25 118 THR A CA 1
ATOM 853 C C . THR A 1 118 ? -95.878 -10.395 130.423 1.00 87.25 118 THR A C 1
ATOM 855 O O . THR A 1 118 ? -94.822 -9.852 130.747 1.00 87.25 118 THR A O 1
ATOM 858 N N . ALA A 1 119 ? -97.026 -9.740 130.265 1.00 84.81 119 ALA A N 1
ATOM 859 C CA . ALA A 1 119 ? -97.210 -8.312 130.472 1.00 84.81 119 ALA A CA 1
ATOM 860 C C . ALA A 1 119 ? -97.884 -8.031 131.815 1.00 84.81 119 ALA A C 1
ATOM 862 O O . ALA A 1 119 ? -98.939 -8.590 132.119 1.00 84.81 119 ALA A O 1
ATOM 863 N N . GLN A 1 120 ? -97.295 -7.128 132.595 1.00 83.00 120 GLN A N 1
ATOM 864 C CA . GLN A 1 120 ? -97.850 -6.638 133.854 1.00 83.00 120 GLN A CA 1
ATOM 865 C C . GLN A 1 120 ? -97.997 -5.114 133.774 1.00 83.00 120 GLN A C 1
ATOM 867 O O . GLN A 1 120 ? -97.028 -4.427 133.442 1.00 83.00 120 GLN A O 1
ATOM 872 N N . ASP A 1 121 ? -99.188 -4.590 134.075 1.00 75.50 121 ASP A N 1
ATOM 873 C CA . ASP A 1 121 ? -99.402 -3.142 134.183 1.00 75.50 121 ASP A CA 1
ATOM 874 C C . ASP A 1 121 ? -98.743 -2.552 135.443 1.00 75.50 121 ASP A C 1
ATOM 876 O O . ASP A 1 121 ? -98.437 -3.252 136.415 1.00 75.50 121 ASP A O 1
ATOM 880 N N . GLY A 1 122 ? -98.502 -1.239 135.414 1.00 64.06 122 GLY A N 1
ATOM 881 C CA . GLY A 1 122 ? -97.962 -0.473 136.541 1.00 64.06 122 GLY A CA 1
ATOM 882 C C . GLY A 1 122 ? -99.003 0.020 137.560 1.00 64.06 122 GLY A C 1
ATOM 883 O O . GLY A 1 122 ? -98.653 0.822 138.429 1.00 64.06 122 GLY A O 1
ATOM 884 N N . GLY A 1 123 ? -100.271 -0.404 137.461 1.00 60.47 123 GLY A N 1
ATOM 885 C CA . GLY A 1 123 ? -101.364 0.072 138.316 1.00 60.47 123 GLY A CA 1
ATOM 886 C C . GLY A 1 123 ? -101.215 -0.353 139.786 1.00 60.47 123 GLY A C 1
ATOM 887 O O . GLY A 1 123 ? -100.557 -1.339 140.108 1.00 60.47 123 GLY A O 1
ATOM 888 N N . THR A 1 124 ? -101.814 0.388 140.731 1.00 59.50 124 THR A N 1
ATOM 889 C CA . THR A 1 124 ? -101.861 -0.003 142.160 1.00 59.50 124 THR A CA 1
ATOM 890 C C . THR A 1 124 ? -103.312 -0.066 142.665 1.00 59.50 124 THR A C 1
ATOM 892 O O . THR A 1 124 ? -103.926 0.989 142.837 1.00 59.50 124 THR A O 1
ATOM 895 N N . PRO A 1 125 ? -103.878 -1.258 142.957 1.00 56.03 125 PRO A N 1
ATOM 896 C CA . PRO A 1 125 ? -103.279 -2.594 142.830 1.00 56.03 125 PRO A CA 1
ATOM 897 C C . PRO A 1 125 ? -103.094 -3.002 141.352 1.00 56.03 125 PRO A C 1
ATOM 899 O O . PRO A 1 125 ? -103.916 -2.580 140.541 1.00 56.03 125 PRO A O 1
ATOM 902 N N . PRO A 1 126 ? -102.080 -3.819 141.004 1.00 61.78 126 PRO A N 1
ATOM 903 C CA . PRO A 1 126 ? -101.850 -4.239 139.621 1.00 61.78 126 PRO A CA 1
ATOM 904 C C . PRO A 1 126 ? -103.026 -5.046 139.071 1.00 61.78 126 PRO A C 1
ATOM 906 O O . PRO A 1 126 ? -103.599 -5.876 139.791 1.00 61.78 126 PRO A O 1
ATOM 909 N N . GLY A 1 127 ? -103.365 -4.820 137.804 1.00 65.62 127 GLY A N 1
ATOM 910 C CA . GLY A 1 127 ? -104.367 -5.592 137.084 1.00 65.62 127 GLY A CA 1
ATOM 911 C C . GLY A 1 127 ? -103.916 -7.030 136.817 1.00 65.62 127 GLY A C 1
ATOM 912 O O . GLY A 1 127 ? -102.780 -7.440 137.089 1.00 65.62 127 GLY A O 1
ATOM 913 N N . GLN A 1 128 ? -104.844 -7.848 136.316 1.00 69.81 128 GLN A N 1
ATOM 914 C CA . GLN A 1 128 ? -104.535 -9.226 135.939 1.00 69.81 128 GLN A CA 1
ATOM 915 C C . GLN A 1 128 ? -103.568 -9.215 134.737 1.00 69.81 128 GLN A C 1
ATOM 917 O O . GLN A 1 128 ? -103.938 -8.642 133.712 1.00 69.81 128 GLN A O 1
ATOM 922 N N . PRO A 1 129 ? -102.383 -9.856 134.824 1.00 75.31 129 PRO A N 1
ATOM 923 C CA . PRO A 1 129 ? -101.423 -9.870 133.724 1.00 75.31 129 PRO A CA 1
ATOM 924 C C . PRO A 1 129 ? -101.998 -10.507 132.457 1.00 75.31 129 PRO A C 1
ATOM 926 O O . PRO A 1 129 ? -102.861 -11.394 132.524 1.00 75.31 129 PRO A O 1
ATOM 929 N N . ASP A 1 130 ? -101.476 -10.078 131.309 1.00 84.31 130 ASP A N 1
ATOM 930 C CA . ASP A 1 130 ? -101.736 -10.702 130.012 1.00 84.31 130 ASP A CA 1
ATOM 931 C C . ASP A 1 130 ? -100.544 -11.550 129.579 1.00 84.31 130 ASP A C 1
ATOM 933 O O . ASP A 1 130 ? -99.387 -11.209 129.833 1.00 84.31 130 ASP A O 1
ATOM 937 N N . GLN A 1 131 ? -100.832 -12.692 128.966 1.00 85.94 131 GLN A N 1
ATOM 938 C CA . GLN A 1 131 ? -99.823 -13.640 128.511 1.00 85.94 131 GLN A CA 1
ATOM 939 C C . GLN A 1 131 ? -100.119 -14.036 127.075 1.00 85.94 131 GLN A C 1
ATOM 941 O O . GLN A 1 131 ? -101.212 -14.510 126.775 1.00 85.94 131 GLN A O 1
ATOM 946 N N . GLN A 1 132 ? -99.120 -13.867 126.215 1.00 87.06 132 GLN A N 1
ATOM 947 C CA . GLN A 1 132 ? -99.150 -14.314 124.829 1.00 87.06 132 GLN A CA 1
ATOM 948 C C . GLN A 1 132 ? -97.975 -15.249 124.578 1.00 87.06 132 GLN A C 1
ATOM 950 O O . GLN A 1 132 ? -96.882 -15.051 125.113 1.00 87.06 132 GLN A O 1
ATOM 955 N N . GLU A 1 133 ? -98.212 -16.258 123.754 1.00 89.12 133 GLU A N 1
ATOM 956 C CA . GLU A 1 133 ? -97.198 -17.201 123.302 1.00 89.12 133 GLU A CA 1
ATOM 957 C C . GLU A 1 133 ? -97.237 -17.301 121.784 1.00 89.12 133 GLU A C 1
ATOM 959 O O . GLU A 1 133 ? -98.301 -17.208 121.172 1.00 89.12 133 GLU A O 1
ATOM 964 N N . THR A 1 134 ? -96.073 -17.510 121.184 1.00 87.56 134 THR A N 1
ATOM 965 C CA . THR A 1 134 ? -95.941 -17.903 119.782 1.00 87.56 134 THR A CA 1
ATOM 966 C C . THR A 1 134 ? -94.766 -18.855 119.649 1.00 87.56 134 THR A C 1
ATOM 968 O O . THR A 1 134 ? -93.822 -18.795 120.435 1.00 87.56 134 THR A O 1
ATOM 971 N N . THR A 1 135 ? -94.813 -19.722 118.650 1.00 88.19 135 THR A N 1
ATOM 972 C CA . THR A 1 135 ? -93.792 -20.745 118.415 1.00 88.19 135 THR A CA 1
ATOM 973 C C . THR A 1 135 ? -93.075 -20.457 117.099 1.00 88.19 135 THR A C 1
ATOM 975 O O . THR A 1 135 ? -93.696 -19.948 116.162 1.00 88.19 135 THR A O 1
ATOM 978 N N . VAL A 1 136 ? -91.777 -20.754 117.039 1.00 87.69 136 VAL A N 1
ATOM 979 C CA . VAL A 1 136 ? -90.982 -20.755 115.802 1.00 87.69 136 VAL A CA 1
ATOM 980 C C . VAL A 1 136 ? -90.308 -22.102 115.604 1.00 87.69 136 VAL A C 1
ATOM 982 O O . VAL A 1 136 ? -89.905 -22.722 116.583 1.00 87.69 136 VAL A O 1
ATOM 985 N N . THR A 1 137 ? -90.151 -22.526 114.354 1.00 88.38 137 THR A N 1
ATOM 986 C CA . THR A 1 137 ? -89.561 -23.831 114.024 1.00 88.38 137 THR A CA 1
ATOM 987 C C . THR A 1 137 ? -88.150 -23.676 113.463 1.00 88.38 137 THR A C 1
ATOM 989 O O . THR A 1 137 ? -87.957 -23.001 112.451 1.00 88.38 137 THR A O 1
ATOM 992 N N . THR A 1 138 ? -87.161 -24.347 114.052 1.00 86.56 138 THR A N 1
ATOM 993 C CA . THR A 1 138 ? -85.784 -24.384 113.532 1.00 86.56 138 THR A CA 1
ATOM 994 C C . THR A 1 138 ? -85.437 -25.782 113.021 1.00 86.56 138 THR A C 1
ATOM 996 O O . THR A 1 138 ? -85.445 -26.742 113.787 1.00 86.56 138 THR A O 1
ATOM 999 N N . LYS A 1 139 ? -85.122 -25.906 111.728 1.00 83.50 139 LYS A N 1
ATOM 1000 C CA . LYS A 1 139 ? -84.783 -27.166 111.044 1.00 83.50 139 LYS A CA 1
ATOM 1001 C C . LYS A 1 139 ? -83.275 -27.367 110.936 1.00 83.50 139 LYS A C 1
ATOM 1003 O O . LYS A 1 139 ? -82.566 -26.423 110.591 1.00 83.50 139 LYS A O 1
ATOM 1008 N N . SER A 1 140 ? -82.815 -28.594 111.162 1.00 75.06 140 SER A N 1
ATOM 1009 C CA . SER A 1 140 ? -81.459 -29.040 110.825 1.00 75.06 140 SER A CA 1
ATOM 1010 C C . SER A 1 140 ? -81.330 -29.284 109.310 1.00 75.06 140 SER A C 1
ATOM 1012 O O . SER A 1 140 ? -82.215 -29.895 108.708 1.00 75.06 140 SER A O 1
ATOM 1014 N N . GLY A 1 141 ? -80.270 -28.765 108.675 1.00 69.88 141 GLY A N 1
ATOM 1015 C CA . GLY A 1 141 ? -79.964 -28.945 107.241 1.00 69.88 141 GLY A CA 1
ATOM 1016 C C . GLY A 1 141 ? -79.085 -30.173 106.916 1.00 69.88 141 GLY A C 1
ATOM 1017 O O . GLY A 1 141 ? -78.324 -30.634 107.761 1.00 69.88 141 GLY A O 1
ATOM 1018 N N . GLU A 1 142 ? -79.151 -30.695 105.678 1.00 54.84 142 GLU A N 1
ATOM 1019 C CA . GLU A 1 142 ? -78.467 -31.936 105.227 1.00 54.84 142 GLU A CA 1
ATOM 1020 C C . GLU A 1 142 ? -76.990 -31.762 104.789 1.00 54.84 142 GLU A C 1
ATOM 1022 O O . GLU A 1 142 ? -76.561 -32.259 103.748 1.00 54.84 142 GLU A O 1
ATOM 1027 N N . GLY A 1 143 ? -76.173 -31.045 105.560 1.00 49.50 143 GLY A N 1
ATOM 1028 C CA . GLY A 1 143 ? -74.744 -30.900 105.250 1.00 49.50 143 GLY A CA 1
ATOM 1029 C C . GLY A 1 143 ? -73.929 -32.178 105.513 1.00 49.50 143 GLY A C 1
ATOM 1030 O O . GLY A 1 143 ? -73.550 -32.434 106.653 1.00 49.50 143 GLY A O 1
ATOM 1031 N N . GLU A 1 144 ? -73.620 -32.959 104.469 1.00 51.00 144 GLU A N 1
ATOM 1032 C CA . GLU A 1 144 ? -72.714 -34.126 104.507 1.00 51.00 144 GLU A CA 1
ATOM 1033 C C . GLU A 1 144 ? -71.256 -33.745 104.861 1.00 51.00 144 GLU A C 1
ATOM 1035 O O . GLU A 1 144 ? -70.658 -32.839 104.272 1.00 51.00 144 GLU A O 1
ATOM 1040 N N . SER A 1 145 ? -70.658 -34.478 105.809 1.00 51.81 145 SER A N 1
ATOM 1041 C CA . SER A 1 145 ? -69.357 -34.192 106.435 1.00 51.81 145 SER A CA 1
ATOM 1042 C C . SER A 1 145 ? -68.240 -35.174 106.021 1.00 51.81 145 SER A C 1
ATOM 1044 O O . SER A 1 145 ? -67.756 -35.960 106.842 1.00 51.81 145 SER A O 1
ATOM 1046 N N . GLY A 1 146 ? -67.823 -35.153 104.752 1.00 59.91 146 GLY A N 1
ATOM 1047 C CA . GLY A 1 146 ? -66.616 -35.849 104.274 1.00 59.91 146 GLY A CA 1
ATOM 1048 C C . GLY A 1 146 ? -65.508 -34.872 103.847 1.00 59.91 146 GLY A C 1
ATOM 1049 O O . GLY A 1 146 ? -65.837 -33.761 103.423 1.00 59.91 146 GLY A O 1
ATOM 1050 N N . PRO A 1 147 ? -64.212 -35.241 103.946 1.00 63.16 147 PRO A N 1
ATOM 1051 C CA . PRO A 1 147 ? -63.149 -34.484 103.287 1.00 63.16 147 PRO A CA 1
ATOM 1052 C C . PRO A 1 147 ? -63.386 -34.515 101.768 1.00 63.16 147 PRO A C 1
ATOM 1054 O O . PRO A 1 147 ? -63.584 -35.588 101.200 1.00 63.16 147 PRO A O 1
ATOM 1057 N N . LEU A 1 148 ? -63.416 -33.340 101.137 1.00 75.31 148 LEU A N 1
ATOM 1058 C CA . LEU A 1 148 ? -63.536 -33.162 99.688 1.00 75.31 148 LEU A CA 1
ATOM 1059 C C . LEU A 1 148 ? -62.177 -32.690 99.176 1.00 75.31 148 LEU A C 1
ATOM 1061 O O . LEU A 1 148 ? -61.650 -31.742 99.760 1.00 75.31 148 LEU A O 1
ATOM 1065 N N . TYR A 1 149 ? -61.656 -33.345 98.139 1.00 84.19 149 TYR A N 1
ATOM 1066 C CA . TYR A 1 149 ? -60.418 -32.956 97.470 1.00 84.19 149 TYR A CA 1
ATOM 1067 C C . TYR A 1 149 ? -60.719 -32.363 96.088 1.00 84.19 149 TYR A C 1
ATOM 1069 O O . TYR A 1 149 ? -61.643 -32.852 95.431 1.00 84.19 149 TYR A O 1
ATOM 1077 N N . GLY A 1 150 ? -59.973 -31.351 95.651 1.00 86.44 150 GLY A N 1
ATOM 1078 C CA . GLY A 1 150 ? -60.140 -30.723 94.343 1.00 86.44 150 GLY A CA 1
ATOM 1079 C C . GLY A 1 150 ? -59.089 -29.651 94.065 1.00 86.44 150 GLY A C 1
ATOM 1080 O O . GLY A 1 150 ? -58.876 -28.761 94.881 1.00 86.44 150 GLY A O 1
ATOM 1081 N N . VAL A 1 151 ? -58.503 -29.701 92.872 1.00 92.00 151 VAL A N 1
ATOM 1082 C CA . VAL A 1 151 ? -57.568 -28.700 92.344 1.00 92.00 151 VAL A CA 1
ATOM 1083 C C . VAL A 1 151 ? -58.132 -28.129 91.044 1.00 92.00 151 VAL A C 1
ATOM 1085 O O . VAL A 1 151 ? -58.868 -28.827 90.351 1.00 92.00 151 VAL A O 1
ATOM 1088 N N . ASP A 1 152 ? -57.839 -26.866 90.761 1.00 92.25 152 ASP A N 1
ATOM 1089 C CA . ASP A 1 152 ? -58.230 -26.149 89.543 1.00 92.25 152 ASP A CA 1
ATOM 1090 C C . ASP A 1 152 ? -57.031 -25.290 89.104 1.00 92.25 152 ASP A C 1
ATOM 1092 O O . ASP A 1 152 ? -56.479 -24.544 89.919 1.00 92.25 152 ASP A O 1
ATOM 1096 N N . LEU A 1 153 ? -56.578 -25.456 87.862 1.00 94.50 153 LEU A N 1
ATOM 1097 C CA . LEU A 1 153 ? -55.432 -24.766 87.270 1.00 94.50 153 LEU A CA 1
ATOM 1098 C C . LEU A 1 153 ? -55.928 -23.680 86.316 1.00 94.50 153 LEU A C 1
ATOM 1100 O O . LEU A 1 153 ? -56.674 -23.947 85.374 1.00 94.50 153 LEU A O 1
ATOM 1104 N N . LYS A 1 154 ? -55.496 -22.435 86.526 1.00 91.38 154 LYS A N 1
ATOM 1105 C CA . LYS A 1 154 ? -55.916 -21.295 85.698 1.00 91.38 154 LYS A CA 1
ATOM 1106 C C . LYS A 1 154 ? -54.733 -20.429 85.314 1.00 91.38 154 LYS A C 1
ATOM 1108 O O . LYS A 1 154 ? -53.830 -20.218 86.108 1.00 91.38 154 LYS A O 1
ATOM 1113 N N . THR A 1 155 ? -54.778 -19.861 84.119 1.00 93.69 155 THR A N 1
ATOM 1114 C CA . THR A 1 155 ? -53.874 -18.787 83.701 1.00 93.69 155 THR A CA 1
ATOM 1115 C C . THR A 1 155 ? -54.667 -17.704 82.974 1.00 93.69 155 THR A C 1
ATOM 1117 O O . THR A 1 155 ? -55.753 -17.972 82.448 1.00 93.69 155 THR A O 1
ATOM 1120 N N . ASP A 1 156 ? -54.151 -16.477 82.975 1.00 89.31 156 ASP A N 1
ATOM 1121 C CA . ASP A 1 156 ? -54.774 -15.342 82.288 1.00 89.31 156 ASP A CA 1
ATOM 1122 C C . ASP A 1 156 ? -54.662 -15.464 80.759 1.00 89.31 156 ASP A C 1
ATOM 1124 O O . ASP A 1 156 ? -55.567 -15.021 80.044 1.00 89.31 156 ASP A O 1
ATOM 1128 N N . ASP A 1 157 ? -53.579 -16.076 80.265 1.00 89.88 157 ASP A N 1
ATOM 1129 C CA . ASP A 1 157 ? -53.336 -16.308 78.842 1.00 89.88 157 ASP A CA 1
ATOM 1130 C C . ASP A 1 157 ? -52.603 -17.635 78.619 1.00 89.88 157 ASP A C 1
ATOM 1132 O O . ASP A 1 157 ? -51.432 -17.781 78.962 1.00 89.88 157 ASP A O 1
ATOM 1136 N N . ALA A 1 158 ? -53.311 -18.619 78.068 1.00 88.69 158 ALA A N 1
ATOM 1137 C CA . ALA A 1 158 ? -52.753 -19.936 77.773 1.00 88.69 158 ALA A CA 1
ATOM 1138 C C . ALA A 1 158 ? -52.019 -19.974 76.419 1.00 88.69 158 ALA A C 1
ATOM 1140 O O . ALA A 1 158 ? -51.213 -20.873 76.198 1.00 88.69 158 ALA A O 1
ATOM 1141 N N . ASP A 1 159 ? -52.270 -19.001 75.535 1.00 91.31 159 ASP A N 1
ATOM 1142 C CA . ASP A 1 159 ? -51.767 -18.947 74.161 1.00 91.31 159 ASP A CA 1
ATOM 1143 C C . ASP A 1 159 ? -50.782 -17.773 74.000 1.00 91.31 159 ASP A C 1
ATOM 1145 O O . ASP A 1 159 ? -51.156 -16.674 73.583 1.00 91.31 159 ASP A O 1
ATOM 1149 N N . LEU A 1 160 ? -49.498 -17.994 74.288 1.00 92.12 160 LEU A N 1
ATOM 1150 C CA . LEU A 1 160 ? -48.477 -16.952 74.149 1.00 92.12 160 LEU A CA 1
ATOM 1151 C C . LEU A 1 160 ? -47.892 -16.900 72.726 1.00 92.12 160 LEU A C 1
ATOM 1153 O O . LEU A 1 160 ? -47.672 -17.918 72.066 1.00 92.12 160 LEU A O 1
ATOM 1157 N N . GLU A 1 161 ? -47.577 -15.692 72.253 1.00 90.94 161 GLU A N 1
ATOM 1158 C CA . GLU A 1 161 ? -46.773 -15.454 71.045 1.00 90.94 161 GLU A CA 1
ATOM 1159 C C . GLU A 1 161 ? -45.374 -14.989 71.467 1.00 90.94 161 GLU A C 1
ATOM 1161 O O . GLU A 1 161 ? -45.239 -14.146 72.357 1.00 90.94 161 GLU A O 1
ATOM 1166 N N . TRP A 1 162 ? -44.327 -15.545 70.853 1.00 91.38 162 TRP A N 1
ATOM 1167 C CA . TRP A 1 162 ? -42.948 -15.211 71.204 1.00 91.38 162 TRP A CA 1
ATOM 1168 C C . TRP A 1 162 ? -42.649 -13.733 70.931 1.00 91.38 162 TRP A C 1
ATOM 1170 O O . TRP A 1 162 ? -42.757 -13.257 69.801 1.00 91.38 162 TRP A O 1
ATOM 1180 N N . ASP A 1 163 ? -42.226 -13.010 71.967 1.00 85.44 163 ASP A N 1
ATOM 1181 C CA . ASP A 1 163 ? -41.980 -11.567 71.904 1.00 85.44 163 ASP A CA 1
ATOM 1182 C C . ASP A 1 163 ? -40.510 -11.196 71.612 1.00 85.44 163 ASP A C 1
ATOM 1184 O O . ASP A 1 163 ? -40.160 -10.013 71.545 1.00 85.44 163 ASP A O 1
ATOM 1188 N N . GLY A 1 164 ? -39.649 -12.201 71.407 1.00 80.00 164 GLY A N 1
ATOM 1189 C CA . GLY A 1 164 ? -38.207 -12.044 71.200 1.00 80.00 164 GLY A CA 1
ATOM 1190 C C . GLY A 1 164 ? -37.353 -12.250 72.456 1.00 80.00 164 GLY A C 1
ATOM 1191 O O . GLY A 1 164 ? -36.128 -12.123 72.375 1.00 80.00 164 GLY A O 1
ATOM 1192 N N . SER A 1 165 ? -37.963 -12.552 73.605 1.00 85.50 165 SER A N 1
ATOM 1193 C CA . SER A 1 165 ? -37.264 -12.845 74.863 1.00 85.50 165 SER A CA 1
ATOM 1194 C C . SER A 1 165 ? -36.614 -14.238 74.867 1.00 85.50 165 SER A C 1
ATOM 1196 O O . SER A 1 165 ? -37.048 -15.142 74.156 1.00 85.50 165 SER A O 1
ATOM 1198 N N . GLU A 1 166 ? -35.559 -14.428 75.671 1.00 86.81 166 GLU A N 1
ATOM 1199 C CA . GLU A 1 166 ? -34.901 -15.742 75.844 1.00 86.81 166 GLU A CA 1
ATOM 1200 C C . GLU A 1 166 ? -35.790 -16.745 76.599 1.00 86.81 166 GLU A C 1
ATOM 1202 O O . GLU A 1 166 ? -35.632 -17.953 76.433 1.00 86.81 166 GLU A O 1
ATOM 1207 N N . THR A 1 167 ? -36.728 -16.251 77.409 1.00 89.38 167 THR A N 1
ATOM 1208 C CA . THR A 1 167 ? -37.680 -17.057 78.174 1.00 89.38 167 THR A CA 1
ATOM 1209 C C . THR A 1 167 ? -39.095 -16.514 78.011 1.00 89.38 167 THR A C 1
ATOM 1211 O O . THR A 1 167 ? -39.305 -15.301 77.956 1.00 89.38 167 THR A O 1
ATOM 1214 N N . MET A 1 168 ? -40.056 -17.429 77.934 1.00 92.88 168 MET A N 1
ATOM 1215 C CA . MET A 1 168 ? -41.492 -17.165 77.947 1.00 92.88 168 MET A CA 1
ATOM 1216 C C . MET A 1 168 ? -42.073 -17.773 79.219 1.00 92.88 168 MET A C 1
ATOM 1218 O O . MET A 1 168 ? -41.683 -18.878 79.589 1.00 92.88 168 MET A O 1
ATOM 1222 N N . VAL A 1 169 ? -42.971 -17.055 79.892 1.00 92.00 169 VAL A N 1
ATOM 1223 C CA . VAL A 1 169 ? -43.475 -17.444 81.216 1.00 92.00 169 VAL A CA 1
ATOM 1224 C C . VAL A 1 169 ? -44.997 -17.446 81.215 1.00 92.00 169 VAL A C 1
ATOM 1226 O O . VAL A 1 169 ? -45.608 -16.456 80.810 1.00 92.00 169 VAL A O 1
ATOM 1229 N N . TRP A 1 170 ? -45.593 -18.534 81.701 1.00 95.06 170 TRP A N 1
ATOM 1230 C CA . TRP A 1 170 ? -47.003 -18.590 82.075 1.00 95.06 170 TRP A CA 1
ATOM 1231 C C . TRP A 1 170 ? -47.129 -18.517 83.595 1.00 95.06 170 TRP A C 1
ATOM 1233 O O . TRP A 1 170 ? -46.602 -19.370 84.312 1.00 95.06 170 TRP A O 1
ATOM 1243 N N . ASP A 1 171 ? -47.881 -17.528 84.073 1.00 93.19 171 ASP A N 1
ATOM 1244 C CA . ASP A 1 171 ? -48.300 -17.443 85.469 1.00 93.19 171 ASP A CA 1
ATOM 1245 C C . ASP A 1 171 ? -49.542 -18.324 85.661 1.00 93.19 171 ASP A C 1
ATOM 1247 O O . ASP A 1 171 ? -50.621 -18.020 85.136 1.00 93.19 171 ASP A O 1
ATOM 1251 N N . VAL A 1 172 ? -49.397 -19.432 86.390 1.00 94.69 172 VAL A N 1
ATOM 1252 C CA . VAL A 1 172 ? -50.478 -20.391 86.647 1.00 94.69 172 VAL A CA 1
ATOM 1253 C C . VAL A 1 172 ? -50.928 -20.302 88.102 1.00 94.69 172 VAL A C 1
ATOM 1255 O O . VAL A 1 172 ? -50.170 -20.569 89.034 1.00 94.69 172 VAL A O 1
ATOM 1258 N N . GLU A 1 173 ? -52.194 -19.954 88.304 1.00 94.19 173 GLU A N 1
ATOM 1259 C CA . GLU A 1 173 ? -52.874 -20.021 89.589 1.00 94.19 173 GLU A CA 1
ATOM 1260 C C . GLU A 1 173 ? -53.331 -21.460 89.851 1.00 94.19 173 GLU A C 1
ATOM 1262 O O . GLU A 1 173 ? -54.142 -22.021 89.113 1.00 94.19 173 GLU A O 1
ATOM 1267 N N . VAL A 1 174 ? -52.819 -22.052 90.929 1.00 93.88 174 VAL A N 1
ATOM 1268 C CA . VAL A 1 174 ? -53.238 -23.362 91.427 1.00 93.88 174 VAL A CA 1
ATOM 1269 C C . VAL A 1 174 ? -54.202 -23.130 92.582 1.00 93.88 174 VAL A C 1
ATOM 1271 O O . VAL A 1 174 ? -53.798 -22.691 93.661 1.00 93.88 174 VAL A O 1
ATOM 1274 N N . GLU A 1 175 ? -55.485 -23.405 92.373 1.00 92.62 175 GLU A N 1
ATOM 1275 C CA . GLU A 1 175 ? -56.543 -23.181 93.357 1.00 92.62 175 GLU A CA 1
ATOM 1276 C C . GLU A 1 175 ? -56.962 -24.499 94.020 1.00 92.62 175 GLU A C 1
ATOM 1278 O O . GLU A 1 175 ? -57.304 -25.477 93.353 1.00 92.62 175 GLU A O 1
ATOM 1283 N N . ASN A 1 176 ? -56.978 -24.525 95.356 1.00 90.38 176 ASN A N 1
ATOM 1284 C CA . ASN A 1 176 ? -57.542 -25.639 96.113 1.00 90.38 176 ASN A CA 1
ATOM 1285 C C . ASN A 1 176 ? -59.063 -25.457 96.239 1.00 90.38 176 ASN A C 1
ATOM 1287 O O . ASN A 1 176 ? -59.555 -24.698 97.082 1.00 90.38 176 ASN A O 1
ATOM 1291 N N . THR A 1 177 ? -59.806 -26.191 95.411 1.00 87.69 177 THR A N 1
ATOM 1292 C CA . THR A 1 177 ? -61.276 -26.249 95.409 1.00 87.69 177 THR A CA 1
ATOM 1293 C C . THR A 1 177 ? -61.837 -27.292 96.391 1.00 87.69 177 THR A C 1
ATOM 1295 O O . THR A 1 177 ? -63.057 -27.415 96.567 1.00 87.69 177 THR A O 1
ATOM 1298 N N . GLY A 1 178 ? -60.960 -28.033 97.073 1.00 82.12 178 GLY A N 1
ATOM 1299 C CA . GLY A 1 178 ? -61.269 -28.936 98.171 1.00 82.12 178 GLY A CA 1
ATOM 1300 C C . GLY A 1 178 ? -61.600 -28.234 99.496 1.00 82.12 178 GLY A C 1
ATOM 1301 O O . GLY A 1 178 ? -61.544 -27.018 99.671 1.00 82.12 178 GLY A O 1
ATOM 1302 N N . ARG A 1 179 ? -61.998 -29.031 100.496 1.00 79.19 179 ARG A N 1
ATOM 1303 C CA . ARG A 1 179 ? -62.387 -28.550 101.843 1.00 79.19 179 ARG A CA 1
ATOM 1304 C C . ARG A 1 179 ? -61.286 -28.725 102.892 1.00 79.19 179 ARG A C 1
ATOM 1306 O O . ARG A 1 179 ? -61.478 -28.330 104.045 1.00 79.19 179 ARG A O 1
ATOM 1313 N N . VAL A 1 180 ? -60.159 -29.322 102.512 1.00 83.56 180 VAL A N 1
ATOM 1314 C CA . VAL A 1 180 ? -58.992 -29.620 103.358 1.00 83.56 180 VAL A CA 1
ATOM 1315 C C . VAL A 1 180 ? -57.729 -29.019 102.738 1.00 83.56 180 VAL A C 1
ATOM 1317 O O . VAL A 1 180 ? -57.753 -28.645 101.578 1.00 83.56 180 VAL A O 1
ATOM 1320 N N . ASN A 1 181 ? -56.636 -28.904 103.498 1.00 85.31 181 ASN A N 1
ATOM 1321 C CA . ASN A 1 181 ? -55.343 -28.493 102.935 1.00 85.31 181 ASN A CA 1
ATOM 1322 C C . ASN A 1 181 ? -54.820 -29.588 101.985 1.00 85.31 181 ASN A C 1
ATOM 1324 O O . ASN A 1 181 ? -54.835 -30.776 102.334 1.00 85.31 181 ASN A O 1
ATOM 1328 N N . GLU A 1 182 ? -54.376 -29.178 100.801 1.00 89.38 182 GLU A N 1
ATOM 1329 C CA . GLU A 1 182 ? -53.944 -30.046 99.711 1.00 89.38 182 GLU A CA 1
ATOM 1330 C C . GLU A 1 182 ? -52.481 -29.817 99.355 1.00 89.38 182 GLU A C 1
ATOM 1332 O O . GLU A 1 182 ? -51.974 -28.699 99.396 1.00 89.38 182 GLU A O 1
ATOM 1337 N N . THR A 1 183 ? -51.790 -30.899 99.006 1.00 90.50 183 THR A N 1
ATOM 1338 C CA . THR A 1 183 ? -50.458 -30.835 98.403 1.00 90.50 183 THR A CA 1
ATOM 1339 C C . THR A 1 183 ? -50.592 -31.239 96.944 1.00 90.50 183 THR A C 1
ATOM 1341 O O . THR A 1 183 ? -50.868 -32.405 96.674 1.00 90.50 183 THR A O 1
ATOM 1344 N N . VAL A 1 184 ? -50.418 -30.297 96.021 1.00 91.06 184 VAL A N 1
ATOM 1345 C CA . VAL A 1 184 ? -50.535 -30.518 94.573 1.00 91.06 184 VAL A CA 1
ATOM 1346 C C . VAL A 1 184 ? -49.139 -30.688 93.985 1.00 91.06 184 VAL A C 1
ATOM 1348 O O . VAL A 1 184 ? -48.257 -29.870 94.240 1.00 91.06 184 VAL A O 1
ATOM 1351 N N . ILE A 1 185 ? -48.930 -31.756 93.218 1.00 92.12 185 ILE A N 1
ATOM 1352 C CA . ILE A 1 185 ? -47.728 -31.966 92.404 1.00 92.12 185 ILE A CA 1
ATOM 1353 C C . ILE A 1 185 ? -48.059 -31.563 90.973 1.00 92.12 185 ILE A C 1
ATOM 1355 O O . ILE A 1 185 ? -49.085 -31.995 90.451 1.00 92.12 185 ILE A O 1
ATOM 1359 N N . LEU A 1 186 ? -47.180 -30.776 90.359 1.00 93.69 186 LEU A N 1
ATOM 1360 C CA . LEU A 1 186 ? -47.306 -30.323 88.980 1.00 93.69 186 LEU A CA 1
ATOM 1361 C C . LEU A 1 186 ? -46.289 -31.046 88.098 1.00 93.69 186 LEU A C 1
ATOM 1363 O O . LEU A 1 186 ? -45.103 -31.115 88.433 1.00 93.69 186 LEU A O 1
ATOM 1367 N N . THR A 1 187 ? -46.754 -31.585 86.978 1.00 91.19 187 THR A N 1
ATOM 1368 C CA . THR A 1 187 ? -45.925 -32.208 85.940 1.00 91.19 187 THR A CA 1
ATOM 1369 C C . THR A 1 187 ? -46.326 -31.658 84.583 1.00 91.19 187 THR A C 1
ATOM 1371 O O . THR A 1 187 ? -47.516 -31.542 84.317 1.00 91.19 187 THR A O 1
ATOM 1374 N N . ILE A 1 188 ? -45.352 -31.332 83.737 1.00 93.19 188 ILE A N 1
ATOM 1375 C CA . ILE A 1 188 ? -45.596 -30.830 82.385 1.00 93.19 188 ILE A CA 1
ATOM 1376 C C . ILE A 1 188 ? -45.132 -31.859 81.358 1.00 93.19 188 ILE A C 1
ATOM 1378 O O . ILE A 1 188 ? -44.030 -32.396 81.475 1.00 93.19 188 ILE A O 1
ATOM 1382 N N . ASP A 1 189 ? -45.985 -32.139 80.378 1.00 90.38 189 ASP A N 1
ATOM 1383 C CA . ASP A 1 189 ? -45.717 -33.073 79.287 1.00 90.38 189 ASP A CA 1
ATOM 1384 C C . ASP A 1 189 ? -46.029 -32.405 77.937 1.00 90.38 189 ASP A C 1
ATOM 1386 O O . ASP A 1 189 ? -46.884 -31.523 77.844 1.00 90.38 189 ASP A O 1
ATOM 1390 N N . GLU A 1 190 ? -45.331 -32.816 76.876 1.00 88.12 190 GLU A N 1
ATOM 1391 C CA . GLU A 1 190 ? -45.625 -32.371 75.507 1.00 88.12 190 GLU A CA 1
ATOM 1392 C C . GLU A 1 190 ? -46.999 -32.867 75.042 1.00 88.12 190 GLU A C 1
ATOM 1394 O O . GLU A 1 190 ? -47.397 -34.005 75.315 1.00 88.12 190 GLU A O 1
ATOM 1399 N N . ASN A 1 191 ? -47.705 -32.019 74.292 1.00 81.44 191 ASN A N 1
ATOM 1400 C CA . ASN A 1 191 ? -49.038 -32.309 73.788 1.00 81.44 191 ASN A CA 1
ATOM 1401 C C . ASN A 1 191 ? -49.041 -32.495 72.259 1.00 81.44 191 ASN A C 1
ATOM 1403 O O . ASN A 1 191 ? -48.711 -31.586 71.502 1.00 81.44 191 ASN A O 1
ATOM 1407 N N . ASP A 1 192 ? -49.507 -33.659 71.793 1.00 75.50 192 ASP A N 1
ATOM 1408 C CA . ASP A 1 192 ? -49.631 -34.021 70.369 1.00 75.50 192 ASP A CA 1
ATOM 1409 C C . ASP A 1 192 ? -50.929 -33.484 69.712 1.00 75.50 192 ASP A C 1
ATOM 1411 O O . ASP A 1 192 ? -51.499 -34.096 68.794 1.00 75.50 192 ASP A O 1
ATOM 1415 N N . ASN A 1 193 ? -51.458 -32.361 70.201 1.00 78.25 193 ASN A N 1
ATOM 1416 C CA . ASN A 1 193 ? -52.687 -31.770 69.684 1.00 78.25 193 ASN A CA 1
ATOM 1417 C C . ASN A 1 193 ? -52.546 -31.385 68.188 1.00 78.25 193 ASN A C 1
ATOM 1419 O O . ASN A 1 193 ? -51.467 -31.015 67.717 1.00 78.25 193 ASN A O 1
ATOM 1423 N N . PRO A 1 194 ? -53.626 -31.460 67.378 1.00 73.69 194 PRO A N 1
ATOM 1424 C CA . PRO A 1 194 ? -53.552 -31.121 65.958 1.00 73.69 194 PRO A CA 1
ATOM 1425 C C . PRO A 1 194 ? -53.087 -29.674 65.729 1.00 73.69 194 PRO A C 1
ATOM 1427 O O . PRO A 1 194 ? -53.825 -28.736 66.022 1.00 73.69 194 PRO A O 1
ATOM 1430 N N . GLY A 1 195 ? -51.905 -29.510 65.130 1.00 78.19 195 GLY A N 1
ATOM 1431 C CA . GLY A 1 195 ? -51.293 -28.203 64.863 1.00 78.19 195 GLY A CA 1
ATOM 1432 C C . GLY A 1 195 ? -50.088 -27.867 65.744 1.00 78.19 195 GLY A C 1
ATOM 1433 O O . GLY A 1 195 ? -49.544 -26.784 65.571 1.00 78.19 195 GLY A O 1
ATOM 1434 N N . CYS A 1 196 ? -49.686 -28.775 66.635 1.00 86.19 196 CYS A N 1
ATOM 1435 C CA . CYS A 1 196 ? -48.485 -28.668 67.455 1.00 86.19 196 CYS A CA 1
ATOM 1436 C C . CYS A 1 196 ? -47.306 -29.386 66.781 1.00 86.19 196 CYS A C 1
ATOM 1438 O O . CYS A 1 196 ? -47.451 -30.508 66.282 1.00 86.19 196 CYS A O 1
ATOM 1440 N N . ASP A 1 197 ? -46.155 -28.725 66.749 1.00 84.56 197 ASP A N 1
ATOM 1441 C CA . ASP A 1 197 ? -44.876 -29.289 66.336 1.00 84.56 197 ASP A CA 1
ATOM 1442 C C . ASP A 1 197 ? -44.179 -29.940 67.545 1.00 84.56 197 ASP A C 1
ATOM 1444 O O . ASP A 1 197 ? -44.365 -29.491 68.680 1.00 84.56 197 ASP A O 1
ATOM 1448 N N . PRO A 1 198 ? -43.385 -31.008 67.336 1.00 80.81 198 PRO A N 1
ATOM 1449 C CA . PRO A 1 198 ? -42.627 -31.629 68.418 1.00 80.81 198 PRO A CA 1
ATOM 1450 C C . PRO A 1 198 ? -41.674 -30.606 69.042 1.00 80.81 198 PRO A C 1
ATOM 1452 O O . PRO A 1 198 ? -40.942 -29.926 68.319 1.00 80.81 198 PRO A O 1
ATOM 1455 N N . SER A 1 199 ? -41.674 -30.514 70.371 1.00 77.81 199 SER A N 1
ATOM 1456 C CA . SER A 1 199 ? -40.874 -29.516 71.074 1.00 77.81 199 SER A CA 1
ATOM 1457 C C . SER A 1 199 ? -39.406 -29.915 71.162 1.00 77.81 199 SER A C 1
ATOM 1459 O O . SER A 1 199 ? -39.051 -31.025 71.550 1.00 77.81 199 SER A O 1
ATOM 1461 N N . ASP A 1 200 ? -38.530 -28.979 70.813 1.00 77.44 200 ASP A N 1
ATOM 1462 C CA . ASP A 1 200 ? -37.101 -28.995 71.126 1.00 77.44 200 ASP A CA 1
ATOM 1463 C C . ASP A 1 200 ? -36.725 -27.945 72.187 1.00 77.44 200 ASP A C 1
ATOM 1465 O O . ASP A 1 200 ? -35.548 -27.802 72.532 1.00 77.44 200 ASP A O 1
ATOM 1469 N N . LEU A 1 201 ? -37.726 -27.231 72.710 1.00 87.25 201 LEU A N 1
ATOM 1470 C CA . LEU A 1 201 ? -37.585 -26.199 73.729 1.00 87.25 201 LEU A CA 1
ATOM 1471 C C . LEU A 1 201 ? -37.506 -26.814 75.131 1.00 87.25 201 LEU A C 1
ATOM 1473 O O . LEU A 1 201 ? -38.141 -27.831 75.417 1.00 87.25 201 LEU A O 1
ATOM 1477 N N . ASP A 1 202 ? -36.729 -26.172 76.003 1.00 87.81 202 ASP A N 1
ATOM 1478 C CA . ASP A 1 202 ? -36.589 -26.560 77.408 1.00 87.81 202 ASP A CA 1
ATOM 1479 C C . ASP A 1 202 ? -37.703 -25.900 78.226 1.00 87.81 202 ASP A C 1
ATOM 1481 O O . ASP A 1 202 ? -37.847 -24.676 78.166 1.00 87.81 202 ASP A O 1
ATOM 1485 N N . ILE A 1 203 ? -38.498 -26.694 78.949 1.00 92.44 203 ILE A N 1
ATOM 1486 C CA . ILE A 1 203 ? -39.641 -26.213 79.733 1.00 92.44 203 ILE A CA 1
ATOM 1487 C C . ILE A 1 203 ? -39.562 -26.707 81.179 1.00 92.44 203 ILE A C 1
ATOM 1489 O O . ILE A 1 203 ? -39.378 -27.899 81.438 1.00 92.44 203 ILE A O 1
ATOM 1493 N N . GLU A 1 204 ? -39.710 -25.788 82.130 1.00 92.50 204 GLU A N 1
ATOM 1494 C CA . GLU A 1 204 ? -39.615 -26.061 83.564 1.00 92.50 204 GLU A CA 1
ATOM 1495 C C . GLU A 1 204 ? -40.813 -25.470 84.325 1.00 92.50 204 GLU A C 1
ATOM 1497 O O . GLU A 1 204 ? -41.466 -24.533 83.873 1.00 92.50 204 GLU A O 1
ATOM 1502 N N . VAL A 1 205 ? -41.122 -26.046 85.492 1.00 93.62 205 VAL A N 1
ATOM 1503 C CA . VAL A 1 205 ? -42.214 -25.608 86.379 1.00 93.62 205 VAL A CA 1
ATOM 1504 C C . VAL A 1 205 ? -41.638 -25.334 87.769 1.00 93.62 205 VAL A C 1
ATOM 1506 O O . VAL A 1 205 ? -41.120 -26.265 88.399 1.00 93.62 205 VAL A O 1
ATOM 1509 N N . ASP A 1 206 ? -41.755 -24.104 88.280 1.00 92.56 206 ASP A N 1
ATOM 1510 C CA . ASP A 1 206 ? -41.240 -23.705 89.601 1.00 92.56 206 ASP A CA 1
ATOM 1511 C C . ASP A 1 206 ? -42.272 -22.895 90.422 1.00 92.56 206 ASP A C 1
ATOM 1513 O O . ASP A 1 206 ? -42.726 -21.838 89.983 1.00 92.56 206 ASP A O 1
ATOM 1517 N N . PRO A 1 207 ? -42.662 -23.345 91.634 1.00 91.25 207 PRO A N 1
ATOM 1518 C CA . PRO A 1 207 ? -42.368 -24.645 92.240 1.00 91.25 207 PRO A CA 1
ATOM 1519 C C . PRO A 1 207 ? -43.232 -25.782 91.669 1.00 91.25 207 PRO A C 1
ATOM 1521 O O . PRO A 1 207 ? -44.454 -25.698 91.617 1.00 91.25 207 PRO A O 1
ATOM 1524 N N . SER A 1 208 ? -42.622 -26.941 91.393 1.00 90.88 208 SER A N 1
ATOM 1525 C CA . SER A 1 208 ? -43.327 -28.151 90.919 1.00 90.88 208 SER A CA 1
ATOM 1526 C C . SER A 1 208 ? -44.189 -28.854 91.989 1.00 90.88 208 SER A C 1
ATOM 1528 O O . SER A 1 208 ? -44.704 -29.959 91.784 1.00 90.88 208 SER A O 1
ATOM 1530 N N . THR A 1 209 ? -44.288 -28.295 93.198 1.00 90.81 209 THR A N 1
ATOM 1531 C CA . THR A 1 209 ? -45.141 -28.802 94.282 1.00 90.81 209 THR A CA 1
ATOM 1532 C C . THR A 1 209 ? -45.559 -27.660 95.198 1.00 90.81 209 THR A C 1
ATOM 1534 O O . THR A 1 209 ? -44.707 -26.977 95.767 1.00 90.81 209 THR A O 1
ATOM 1537 N N . VAL A 1 210 ? -46.864 -27.512 95.411 1.00 91.38 210 VAL A N 1
ATOM 1538 C CA . VAL A 1 210 ? -47.455 -26.453 96.242 1.00 91.38 210 VAL A CA 1
ATOM 1539 C C . VAL A 1 210 ? -48.353 -27.049 97.324 1.00 91.38 210 VAL A C 1
ATOM 1541 O O . VAL A 1 210 ? -49.005 -28.071 97.117 1.00 91.38 210 VAL A O 1
ATOM 1544 N N . SER A 1 211 ? -48.363 -26.437 98.512 1.00 90.31 211 SER A N 1
ATOM 1545 C CA . SER A 1 211 ? -49.267 -26.812 99.607 1.00 90.31 211 SER A CA 1
ATOM 1546 C C . SER A 1 211 ? -50.218 -25.661 99.870 1.00 90.31 211 SER A C 1
ATOM 1548 O O . SER A 1 211 ? -49.777 -24.590 100.277 1.00 90.31 211 SER A O 1
ATOM 1550 N N . ILE A 1 212 ? -51.506 -25.895 99.649 1.00 89.94 212 ILE A N 1
ATOM 1551 C CA . ILE A 1 212 ? -52.511 -24.841 99.568 1.00 89.94 212 ILE A CA 1
ATOM 1552 C C . ILE A 1 212 ? -53.613 -25.128 100.592 1.00 89.94 212 ILE A C 1
ATOM 1554 O O . ILE A 1 212 ? -54.204 -26.213 100.615 1.00 89.94 212 ILE A O 1
ATOM 1558 N N . ASP A 1 213 ? -53.886 -24.163 101.472 1.00 86.25 213 ASP A N 1
ATOM 1559 C CA . ASP A 1 213 ? -54.996 -24.234 102.428 1.00 86.25 213 ASP A CA 1
ATOM 1560 C C . ASP A 1 213 ? -56.361 -24.206 101.712 1.00 86.25 213 ASP A C 1
ATOM 1562 O O . ASP A 1 213 ? -56.453 -23.877 100.532 1.00 86.25 213 ASP A O 1
ATOM 1566 N N . ASN A 1 214 ? -57.446 -24.565 102.410 1.00 81.75 214 ASN A N 1
ATOM 1567 C CA . ASN A 1 214 ? -58.769 -24.574 101.776 1.00 81.75 214 ASN A CA 1
ATOM 1568 C C . ASN A 1 214 ? -59.186 -23.168 101.304 1.00 81.75 214 ASN A C 1
ATOM 1570 O O . ASN A 1 214 ? -58.893 -22.176 101.974 1.00 81.75 214 ASN A O 1
ATOM 1574 N N . ASN A 1 215 ? -59.887 -23.087 100.167 1.00 76.81 215 ASN A N 1
ATOM 1575 C CA . ASN A 1 215 ? -60.306 -21.818 99.553 1.00 76.81 215 ASN A CA 1
ATOM 1576 C C . ASN A 1 215 ? -59.154 -20.803 99.364 1.00 76.81 215 ASN A C 1
ATOM 1578 O O . ASN A 1 215 ? -59.373 -19.593 99.475 1.00 76.81 215 ASN A O 1
ATOM 1582 N N . SER A 1 216 ? -57.934 -21.290 99.139 1.00 88.69 216 SER A N 1
ATOM 1583 C CA . SER A 1 216 ? -56.759 -20.481 98.816 1.00 88.69 216 SER A CA 1
ATOM 1584 C C . SER A 1 216 ? -56.185 -20.931 97.477 1.00 88.69 216 SER A C 1
ATOM 1586 O O . SER A 1 216 ? -56.464 -22.038 97.012 1.00 88.69 216 SER A O 1
ATOM 1588 N N . SER A 1 217 ? -55.354 -20.081 96.890 1.00 90.56 217 SER A N 1
ATOM 1589 C CA . SER A 1 217 ? -54.542 -20.382 95.717 1.00 90.56 217 SER A CA 1
ATOM 1590 C C . SER A 1 217 ? -53.074 -20.048 95.976 1.00 90.56 217 SER A C 1
ATOM 1592 O O . SER A 1 217 ? -52.756 -19.292 96.899 1.00 90.56 217 SER A O 1
ATOM 1594 N N . GLU A 1 218 ? -52.189 -20.645 95.184 1.00 93.25 218 GLU A N 1
ATOM 1595 C CA . GLU A 1 218 ? -50.768 -20.299 95.074 1.00 93.25 218 GLU A CA 1
ATOM 1596 C C . GLU A 1 218 ? -50.411 -20.155 93.590 1.00 93.25 218 GLU A C 1
ATOM 1598 O O . GLU A 1 218 ? -51.008 -20.818 92.742 1.00 93.25 218 GLU A O 1
ATOM 1603 N N . TRP A 1 219 ? -49.445 -19.291 93.282 1.00 91.56 219 TRP A N 1
ATOM 1604 C CA . TRP A 1 219 ? -48.978 -19.062 91.911 1.00 91.56 219 TRP A CA 1
ATOM 1605 C C . TRP A 1 219 ? -47.728 -19.888 91.624 1.00 91.56 219 TRP A C 1
ATOM 1607 O O . TRP A 1 219 ? -46.842 -20.000 92.475 1.00 91.56 219 TRP A O 1
ATOM 1617 N N . VAL A 1 220 ? -47.670 -20.449 90.422 1.00 93.25 220 VAL A N 1
ATOM 1618 C CA . VAL A 1 220 ? -46.540 -21.215 89.897 1.00 93.25 220 VAL A CA 1
ATOM 1619 C C . VAL A 1 220 ? -46.161 -20.657 88.532 1.00 93.25 220 VAL A C 1
ATOM 1621 O O . VAL A 1 220 ? -47.040 -20.349 87.729 1.00 93.25 220 VAL A O 1
ATOM 1624 N N . GLU A 1 221 ? -44.862 -20.542 88.275 1.00 93.00 221 GLU A N 1
ATOM 1625 C CA . GLU A 1 221 ? -44.327 -20.098 86.990 1.00 93.00 221 GLU A CA 1
ATOM 1626 C C . GLU A 1 221 ? -43.979 -21.333 86.147 1.00 93.00 221 GLU A C 1
ATOM 1628 O O . GLU A 1 221 ? -43.266 -22.240 86.591 1.00 93.00 221 GLU A O 1
ATOM 1633 N N . VAL A 1 222 ? -44.522 -21.389 84.931 1.00 93.19 222 VAL A N 1
ATOM 1634 C CA . VAL A 1 222 ? -44.084 -22.329 83.893 1.00 93.19 222 VAL A CA 1
ATOM 1635 C C . VAL A 1 222 ? -43.215 -21.546 82.922 1.00 93.19 222 VAL A C 1
ATOM 1637 O O . VAL A 1 222 ? -43.693 -20.596 82.308 1.00 93.19 222 VAL A O 1
ATOM 1640 N N . GLU A 1 223 ? -41.949 -21.923 82.782 1.00 92.19 223 GLU A N 1
ATOM 1641 C CA . GLU A 1 223 ? -40.976 -21.204 81.958 1.00 92.19 223 GLU A CA 1
ATOM 1642 C C . GLU A 1 223 ? -40.541 -22.056 80.761 1.00 92.19 223 GLU A C 1
ATOM 1644 O O . GLU A 1 223 ? -40.026 -23.157 80.940 1.00 92.19 223 GLU A O 1
ATOM 1649 N N . ALA A 1 224 ? -40.694 -21.534 79.540 1.00 91.81 224 ALA A N 1
ATOM 1650 C CA . ALA A 1 224 ? -40.117 -22.104 78.322 1.00 91.81 224 ALA A CA 1
ATOM 1651 C C . ALA A 1 224 ? -38.920 -21.268 77.850 1.00 91.81 224 ALA A C 1
ATOM 1653 O O . ALA A 1 224 ? -39.044 -20.070 77.584 1.00 91.81 224 ALA A O 1
ATOM 1654 N N . THR A 1 225 ? -37.756 -21.899 77.699 1.00 90.50 225 THR A N 1
ATOM 1655 C CA . THR A 1 225 ? -36.554 -21.265 77.144 1.00 90.50 225 THR A CA 1
ATOM 1656 C C . THR A 1 225 ? -36.566 -21.372 75.623 1.00 90.50 225 THR A C 1
ATOM 1658 O O . THR A 1 225 ? -36.587 -22.476 75.080 1.00 90.50 225 THR A O 1
ATOM 1661 N N . VAL A 1 226 ? -36.495 -20.230 74.932 1.00 88.94 226 VAL A N 1
ATOM 1662 C CA . VAL A 1 226 ? -36.472 -20.143 73.465 1.00 88.94 226 VAL A CA 1
ATOM 1663 C C . VAL A 1 226 ? -35.057 -19.787 72.994 1.00 88.94 226 VAL A C 1
ATOM 1665 O O . VAL A 1 226 ? -34.639 -18.630 73.100 1.00 88.94 226 VAL A O 1
ATOM 1668 N N . PRO A 1 227 ? -34.281 -20.749 72.456 1.00 83.50 227 PRO A N 1
ATOM 1669 C CA . PRO A 1 227 ? -32.969 -20.461 71.894 1.00 83.50 227 PRO A CA 1
ATOM 1670 C C . PRO A 1 227 ? -33.036 -19.440 70.752 1.00 83.50 227 PRO A C 1
ATOM 1672 O O . PRO A 1 227 ? -33.969 -19.426 69.943 1.00 83.50 227 PRO A O 1
ATOM 1675 N N . ALA A 1 228 ? -31.995 -18.617 70.622 1.00 72.94 228 ALA A N 1
ATOM 1676 C CA . ALA A 1 228 ? -31.866 -17.714 69.484 1.00 72.94 228 ALA A CA 1
ATOM 1677 C C . ALA A 1 228 ? -31.839 -18.502 68.159 1.00 72.94 228 ALA A C 1
ATOM 1679 O O . ALA A 1 228 ? -30.999 -19.384 67.975 1.00 72.94 228 ALA A O 1
ATOM 1680 N N . GLY A 1 229 ? -32.737 -18.152 67.233 1.00 72.25 229 GLY A N 1
ATOM 1681 C CA . GLY A 1 229 ? -32.861 -18.803 65.924 1.00 72.25 229 GLY A CA 1
ATOM 1682 C C . GLY A 1 229 ? -33.839 -19.980 65.868 1.00 72.25 229 GLY A C 1
ATOM 1683 O O . GLY A 1 229 ? -33.880 -20.641 64.832 1.00 72.25 229 GLY A O 1
ATOM 1684 N N . SER A 1 230 ? -34.617 -20.225 66.931 1.00 83.19 230 SER A N 1
ATOM 1685 C CA . SER A 1 230 ? -35.681 -21.244 66.959 1.00 83.19 230 SER A CA 1
ATOM 1686 C C . SER A 1 230 ? -36.640 -21.102 65.776 1.00 83.19 230 SER A C 1
ATOM 1688 O O . SER A 1 230 ? -37.047 -19.986 65.434 1.00 83.19 230 SER A O 1
ATOM 1690 N N . SER A 1 231 ? -36.980 -22.227 65.141 1.00 82.31 231 SER A N 1
ATOM 1691 C CA . SER A 1 231 ? -37.819 -22.257 63.941 1.00 82.31 231 SER A CA 1
ATOM 1692 C C . SER A 1 231 ? -39.227 -21.738 64.209 1.00 82.31 231 SER A C 1
ATOM 1694 O O . SER A 1 231 ? -39.775 -21.952 65.288 1.00 82.31 231 SER A O 1
ATOM 1696 N N . ALA A 1 232 ? -39.830 -21.097 63.207 1.00 87.00 232 ALA A N 1
ATOM 1697 C CA . ALA A 1 232 ? -41.236 -20.713 63.276 1.00 87.00 232 ALA A CA 1
ATOM 1698 C C . ALA A 1 232 ? -42.124 -21.967 63.363 1.00 87.00 232 ALA A C 1
ATOM 1700 O O . ALA A 1 232 ? -42.193 -22.749 62.413 1.00 87.00 232 ALA A O 1
ATOM 1701 N N . ALA A 1 233 ? -42.759 -22.164 64.515 1.00 87.44 233 ALA A N 1
ATOM 1702 C CA . ALA A 1 233 ? -43.527 -23.354 64.862 1.00 87.44 233 ALA A CA 1
ATOM 1703 C C . ALA A 1 233 ? -44.497 -23.043 66.012 1.00 87.44 233 ALA A C 1
ATOM 1705 O O . ALA A 1 233 ? -44.357 -22.025 66.701 1.00 87.44 233 ALA A O 1
ATOM 1706 N N . LYS A 1 234 ? -45.481 -23.923 66.221 1.00 89.56 234 LYS A N 1
ATOM 1707 C CA . LYS A 1 234 ? -46.362 -23.878 67.395 1.00 89.56 234 LYS A CA 1
ATOM 1708 C C . LYS A 1 234 ? -46.016 -25.035 68.329 1.00 89.56 234 LYS A C 1
ATOM 1710 O O . LYS A 1 234 ? -46.131 -26.187 67.928 1.00 89.56 234 LYS A O 1
ATOM 1715 N N . TYR A 1 235 ? -45.648 -24.726 69.565 1.00 90.81 235 TYR A N 1
ATOM 1716 C CA . TYR A 1 235 ? -45.313 -25.699 70.603 1.00 90.81 235 TYR A CA 1
ATOM 1717 C C . TYR A 1 235 ? -46.433 -25.765 71.635 1.00 90.81 235 TYR A C 1
ATOM 1719 O O . TYR A 1 235 ? -46.998 -24.730 71.983 1.00 90.81 235 TYR A O 1
ATOM 1727 N N . CYS A 1 236 ? -46.763 -26.969 72.095 1.00 92.06 236 CYS A N 1
ATOM 1728 C CA . CYS A 1 236 ? -47.901 -27.200 72.978 1.00 92.06 236 CYS A CA 1
ATOM 1729 C C . CYS A 1 236 ? -47.512 -28.144 74.115 1.00 92.06 236 CYS A C 1
ATOM 1731 O O . CYS A 1 236 ? -46.912 -29.199 73.884 1.00 92.06 236 CYS A O 1
ATOM 1733 N N . TRP A 1 237 ? -47.925 -27.800 75.327 1.00 93.38 237 TRP A N 1
ATOM 1734 C CA . TRP A 1 237 ? -47.717 -28.594 76.532 1.00 93.38 237 TRP A CA 1
ATOM 1735 C C . TRP A 1 237 ? -49.012 -28.715 77.323 1.00 93.38 237 TRP A C 1
ATOM 1737 O O . TRP A 1 237 ? -49.905 -27.882 77.207 1.00 93.38 237 TRP A O 1
ATOM 1747 N N . THR A 1 238 ? -49.101 -29.743 78.157 1.00 93.25 238 THR A N 1
ATOM 1748 C CA . THR A 1 238 ? -50.181 -29.893 79.132 1.00 93.25 238 THR A CA 1
ATOM 1749 C C . THR A 1 238 ? -49.569 -29.942 80.527 1.00 93.25 238 THR A C 1
ATOM 1751 O O . THR A 1 238 ? -48.753 -30.814 80.834 1.00 93.25 238 THR A O 1
ATOM 1754 N N . LEU A 1 239 ? -49.955 -28.991 81.376 1.00 94.25 239 LEU A N 1
ATOM 1755 C CA . LEU A 1 239 ? -49.621 -28.961 82.793 1.00 94.25 239 LEU A CA 1
ATOM 1756 C C . LEU A 1 239 ? -50.657 -29.780 83.569 1.00 94.25 239 LEU A C 1
ATOM 1758 O O . LEU A 1 239 ? -51.817 -29.389 83.671 1.00 94.25 239 LEU A O 1
ATOM 1762 N N . HIS A 1 240 ? -50.222 -30.897 84.140 1.00 93.75 240 HIS A N 1
ATOM 1763 C CA . HIS A 1 240 ? -51.039 -31.780 84.963 1.00 93.75 240 HIS A CA 1
ATOM 1764 C C . HIS A 1 240 ? -50.817 -31.490 86.450 1.00 93.75 240 HIS A C 1
ATOM 1766 O O . HIS A 1 240 ? -49.699 -31.613 86.960 1.00 93.75 240 HIS A O 1
ATOM 1772 N N . GLY A 1 241 ? -51.886 -31.139 87.163 1.00 91.88 241 GLY A N 1
ATOM 1773 C CA . GLY A 1 241 ? -51.888 -30.958 88.612 1.00 91.88 241 GLY A CA 1
ATOM 1774 C C . GLY A 1 241 ? -52.576 -32.116 89.315 1.00 91.88 241 GLY A C 1
ATOM 1775 O O . GLY A 1 241 ? -53.761 -32.347 89.113 1.00 91.88 241 GLY A O 1
ATOM 1776 N N . GLN A 1 242 ? -51.861 -32.824 90.192 1.00 92.56 242 GLN A N 1
ATOM 1777 C CA . GLN A 1 242 ? -52.390 -33.968 90.944 1.00 92.56 242 GLN A CA 1
ATOM 1778 C C . GLN A 1 242 ? -52.310 -33.725 92.454 1.00 92.56 242 GLN A C 1
ATOM 1780 O O . GLN A 1 242 ? -51.232 -33.491 93.009 1.00 92.56 242 GLN A O 1
ATOM 1785 N N . VAL A 1 243 ? -53.437 -33.876 93.158 1.00 91.69 243 VAL A N 1
ATOM 1786 C CA . VAL A 1 243 ? -53.487 -33.774 94.625 1.00 91.69 243 VAL A CA 1
ATOM 1787 C C . VAL A 1 243 ? -52.865 -35.022 95.263 1.00 91.69 243 VAL A C 1
ATOM 1789 O O . VAL A 1 243 ? -53.445 -36.108 95.275 1.00 91.69 243 VAL A O 1
ATOM 1792 N N . GLN A 1 244 ? -51.672 -34.879 95.839 1.00 88.31 244 GLN A N 1
ATOM 1793 C CA . GLN A 1 244 ? -50.879 -35.972 96.406 1.00 88.31 244 GLN A CA 1
ATOM 1794 C C . GLN A 1 244 ? -51.543 -36.620 97.629 1.00 88.31 244 GLN A C 1
ATOM 1796 O O . GLN A 1 244 ? -51.454 -37.835 97.814 1.00 88.31 244 GLN A O 1
ATOM 1801 N N . ASN A 1 245 ? -52.176 -35.822 98.492 1.00 86.31 245 ASN A N 1
ATOM 1802 C CA . ASN A 1 245 ? -52.764 -36.274 99.755 1.00 86.31 245 ASN A CA 1
ATOM 1803 C C . ASN A 1 245 ? -54.246 -36.692 99.647 1.00 86.31 245 ASN A C 1
ATOM 1805 O O . ASN A 1 245 ? -54.848 -36.995 100.682 1.00 86.31 245 ASN A O 1
ATOM 1809 N N . ASP A 1 246 ? -54.802 -36.779 98.430 1.00 84.31 246 ASP A N 1
ATOM 1810 C CA . ASP A 1 246 ? -56.083 -37.439 98.140 1.00 84.31 246 ASP A CA 1
ATOM 1811 C C . ASP A 1 246 ? -55.907 -38.975 98.205 1.00 84.31 246 ASP A C 1
ATOM 1813 O O . ASP A 1 246 ? -55.201 -39.557 97.372 1.00 84.31 246 ASP A O 1
ATOM 1817 N N . PRO A 1 247 ? -56.555 -39.687 99.151 1.00 77.44 247 PRO A N 1
ATOM 1818 C CA . PRO A 1 247 ? -56.458 -41.143 99.263 1.00 77.44 247 PRO A CA 1
ATOM 1819 C C . PRO A 1 247 ? -56.972 -41.900 98.033 1.00 77.44 247 PRO A C 1
ATOM 1821 O O . PRO A 1 247 ? -56.660 -43.081 97.876 1.00 77.44 247 PRO A O 1
ATOM 1824 N N . THR A 1 248 ? -57.802 -41.258 97.207 1.00 78.88 248 THR A N 1
ATOM 1825 C CA . THR A 1 248 ? -58.401 -41.853 96.010 1.00 78.88 248 THR A CA 1
ATOM 1826 C C . THR A 1 248 ? -57.641 -41.534 94.723 1.00 78.88 248 THR A C 1
ATOM 1828 O O . THR A 1 248 ? -57.853 -42.247 93.744 1.00 78.88 248 THR A O 1
ATOM 1831 N N . GLN A 1 249 ? -56.736 -40.545 94.753 1.00 77.12 249 GLN A N 1
ATOM 1832 C CA . GLN A 1 249 ? -55.942 -40.051 93.616 1.00 77.12 249 GLN A CA 1
ATOM 1833 C C . GLN A 1 249 ? -56.794 -39.628 92.403 1.00 77.12 249 GLN A C 1
ATOM 1835 O O . GLN A 1 249 ? -56.353 -39.760 91.268 1.00 77.12 249 GLN A O 1
ATOM 1840 N N . ASN A 1 250 ? -58.025 -39.160 92.624 1.00 82.00 250 ASN A N 1
ATOM 1841 C CA . ASN A 1 250 ? -58.924 -38.735 91.543 1.00 82.00 250 ASN A CA 1
ATOM 1842 C C . ASN A 1 250 ? -59.060 -37.210 91.443 1.00 82.00 250 ASN A C 1
ATOM 1844 O O . ASN A 1 250 ? -59.667 -36.731 90.492 1.00 82.00 250 ASN A O 1
ATOM 1848 N N . ALA A 1 251 ? -58.554 -36.457 92.423 1.00 87.62 251 ALA A N 1
ATOM 1849 C CA . ALA A 1 251 ? -58.489 -35.004 92.352 1.00 87.62 251 ALA A CA 1
ATOM 1850 C C . ALA A 1 251 ? -57.256 -34.571 91.542 1.00 87.62 251 ALA A C 1
ATOM 1852 O O . ALA A 1 251 ? -56.127 -34.591 92.046 1.00 87.62 251 ALA A O 1
ATOM 1853 N N . SER A 1 252 ? -57.497 -34.221 90.282 1.00 91.94 252 SER A N 1
ATOM 1854 C CA . SER A 1 252 ? -56.515 -33.687 89.342 1.00 91.94 252 SER A CA 1
ATOM 1855 C C . SER A 1 252 ? -57.169 -32.684 88.396 1.00 91.94 252 SER A C 1
ATOM 1857 O O . SER A 1 252 ? -58.385 -32.745 88.200 1.00 91.94 252 SER A O 1
ATOM 1859 N N . ASP A 1 253 ? -56.361 -31.838 87.772 1.00 94.12 253 ASP A N 1
ATOM 1860 C CA . ASP A 1 253 ? -56.778 -30.938 86.698 1.00 94.12 253 ASP A CA 1
ATOM 1861 C C . ASP A 1 253 ? -55.662 -30.785 85.652 1.00 94.12 253 ASP A C 1
ATOM 1863 O O . ASP A 1 253 ? -54.490 -31.002 85.973 1.00 94.12 253 ASP A O 1
ATOM 1867 N N . ASP A 1 254 ? -56.036 -30.455 84.415 1.00 93.25 254 ASP A N 1
ATOM 1868 C CA . ASP A 1 254 ? -55.136 -30.306 83.263 1.00 93.25 254 ASP A CA 1
ATOM 1869 C C . ASP A 1 254 ? -55.291 -28.911 82.648 1.00 93.25 254 ASP A C 1
ATOM 1871 O O . ASP A 1 254 ? -56.408 -28.483 82.349 1.00 93.25 254 ASP A O 1
ATOM 1875 N N . LEU A 1 255 ? -54.170 -28.237 82.385 1.00 93.25 255 LEU A N 1
ATOM 1876 C CA . LEU A 1 255 ? -54.125 -26.954 81.684 1.00 93.25 255 LEU A CA 1
ATOM 1877 C C . LEU A 1 255 ? -53.234 -27.059 80.441 1.00 93.25 255 LEU A C 1
ATOM 1879 O O . LEU A 1 255 ? -52.036 -27.309 80.557 1.00 93.25 255 LEU A O 1
ATOM 1883 N N . ASP A 1 256 ? -53.812 -26.854 79.259 1.00 92.31 256 ASP A N 1
ATOM 1884 C CA . ASP A 1 256 ? -53.061 -26.776 78.001 1.00 92.31 256 ASP A CA 1
ATOM 1885 C C . ASP A 1 256 ? -52.406 -25.391 77.858 1.00 92.31 256 ASP A C 1
ATOM 1887 O O . ASP A 1 256 ? -53.059 -24.373 78.093 1.00 92.31 256 ASP A O 1
ATOM 1891 N N . LEU A 1 257 ? -51.129 -25.364 77.470 1.00 92.75 257 LEU A N 1
ATOM 1892 C CA . LEU A 1 257 ? -50.306 -24.171 77.273 1.00 92.75 257 LEU A CA 1
ATOM 1893 C C . LEU A 1 257 ? -49.672 -24.208 75.881 1.00 92.75 257 LEU A C 1
ATOM 1895 O O . LEU A 1 257 ? -48.999 -25.179 75.529 1.00 92.75 257 LEU A O 1
ATOM 1899 N N . ASP A 1 258 ? -49.831 -23.129 75.122 1.00 91.62 258 ASP A N 1
ATOM 1900 C CA . ASP A 1 258 ? -49.383 -23.021 73.738 1.00 91.62 258 ASP A CA 1
ATOM 1901 C C . ASP A 1 258 ? -48.413 -21.835 73.567 1.00 91.62 258 ASP A C 1
ATOM 1903 O O . ASP A 1 258 ? -48.678 -20.723 74.026 1.00 91.62 258 ASP A O 1
ATOM 1907 N N . LEU A 1 259 ? -47.299 -22.051 72.858 1.00 91.44 259 LEU A N 1
ATOM 1908 C CA . LEU A 1 259 ? -46.354 -21.010 72.438 1.00 91.44 259 LEU A CA 1
ATOM 1909 C C . LEU A 1 259 ? -46.215 -20.994 70.913 1.00 91.44 259 LEU A C 1
ATOM 1911 O O . LEU A 1 259 ? -45.800 -21.981 70.305 1.00 91.44 259 LEU A O 1
ATOM 1915 N N . THR A 1 260 ? -46.503 -19.855 70.282 1.00 91.25 260 THR A N 1
ATOM 1916 C CA . THR A 1 260 ? -46.301 -19.657 68.837 1.00 91.25 260 THR A CA 1
ATOM 1917 C C . THR A 1 260 ? -45.056 -18.814 68.569 1.00 91.25 260 THR A C 1
ATOM 1919 O O . THR A 1 260 ? -44.998 -17.647 68.957 1.00 91.25 260 THR A O 1
ATOM 1922 N N . ILE A 1 261 ? -44.080 -19.377 67.852 1.00 90.88 261 ILE A N 1
ATOM 1923 C CA . ILE A 1 261 ? -42.933 -18.634 67.315 1.00 90.88 261 ILE A CA 1
ATOM 1924 C C . ILE A 1 261 ? -43.289 -18.145 65.897 1.00 90.88 261 ILE A C 1
ATOM 1926 O O . ILE A 1 261 ? -43.482 -18.981 65.009 1.00 90.88 261 ILE A O 1
ATOM 1930 N N . PRO A 1 262 ? -43.391 -16.822 65.642 1.00 88.62 262 PRO A N 1
ATOM 1931 C CA . PRO A 1 262 ? -43.781 -16.298 64.334 1.00 88.62 262 PRO A CA 1
ATOM 1932 C C . PRO A 1 262 ? -42.690 -16.474 63.266 1.00 88.62 262 PRO A C 1
ATOM 1934 O O . PRO A 1 262 ? -41.503 -16.619 63.565 1.00 88.62 262 PRO A O 1
ATOM 1937 N N . GLU A 1 263 ? -43.098 -16.407 61.996 1.00 88.94 263 GLU A N 1
ATOM 1938 C CA . GLU A 1 263 ? -42.186 -16.375 60.848 1.00 88.94 263 GLU A CA 1
ATOM 1939 C C . GLU A 1 263 ? -41.437 -15.035 60.771 1.00 88.94 263 GLU A C 1
ATOM 1941 O O . GLU A 1 263 ? -42.035 -13.962 60.678 1.00 88.94 263 GLU A O 1
ATOM 1946 N N . ILE A 1 264 ? -40.109 -15.103 60.758 1.00 87.50 264 ILE A N 1
ATOM 1947 C CA . ILE A 1 264 ? -39.192 -13.975 60.618 1.00 87.50 264 ILE A CA 1
ATOM 1948 C C . ILE A 1 264 ? -38.422 -14.162 59.311 1.00 87.50 264 ILE A C 1
ATOM 1950 O O . ILE A 1 264 ? -37.613 -15.082 59.179 1.00 87.50 264 ILE A O 1
ATOM 1954 N N . HIS A 1 265 ? -38.665 -13.278 58.341 1.00 91.00 265 HIS A N 1
ATOM 1955 C CA . HIS A 1 265 ? -37.937 -13.234 57.072 1.00 91.00 265 HIS A CA 1
ATOM 1956 C C . HIS A 1 265 ? -36.837 -12.178 57.131 1.00 91.00 265 HIS A C 1
ATOM 1958 O O . HIS A 1 265 ? -37.109 -10.979 57.078 1.00 91.00 265 HIS A O 1
ATOM 1964 N N . GLU A 1 266 ? -35.584 -12.614 57.181 1.00 89.81 266 GLU A N 1
ATOM 1965 C CA . GLU A 1 266 ? -34.426 -11.725 57.124 1.00 89.81 266 GLU A CA 1
ATOM 1966 C C . GLU A 1 266 ? -33.339 -12.316 56.230 1.00 89.81 266 GLU A C 1
ATOM 1968 O O . GLU A 1 266 ? -33.214 -13.535 56.086 1.00 89.81 266 GLU A O 1
ATOM 1973 N N . CYS A 1 267 ? -32.545 -11.447 55.604 1.00 92.94 267 CYS A N 1
ATOM 1974 C CA . CYS A 1 267 ? -31.418 -11.888 54.798 1.00 92.94 267 CYS A CA 1
ATOM 1975 C C . CYS A 1 267 ? -30.194 -10.991 54.929 1.00 92.94 267 CYS A C 1
ATOM 1977 O O . CYS A 1 267 ? -30.267 -9.826 55.313 1.00 92.94 267 CYS A O 1
ATOM 1979 N N . THR A 1 268 ? -29.051 -11.527 54.511 1.00 93.94 268 THR A N 1
ATOM 1980 C CA . THR A 1 268 ? -27.870 -10.740 54.143 1.00 93.94 268 THR A CA 1
ATOM 1981 C C . THR A 1 268 ? -27.452 -11.082 52.716 1.00 93.94 268 THR A C 1
ATOM 1983 O O . THR A 1 268 ? -27.767 -12.158 52.212 1.00 93.94 268 THR A O 1
ATOM 1986 N N . ALA A 1 269 ? -26.768 -10.165 52.031 1.00 94.62 269 ALA A N 1
ATOM 1987 C CA . ALA A 1 269 ? -26.340 -10.352 50.646 1.00 94.62 269 ALA A CA 1
ATOM 1988 C C . ALA A 1 269 ? -24.832 -10.118 50.500 1.00 94.62 269 ALA A C 1
ATOM 1990 O O . ALA A 1 269 ? -24.279 -9.168 51.058 1.00 94.62 269 ALA A O 1
ATOM 1991 N N . GLN A 1 270 ? -24.164 -10.967 49.722 1.00 94.69 270 GLN A N 1
ATOM 1992 C CA . GLN A 1 270 ? -22.744 -10.845 49.396 1.00 94.69 270 GLN A CA 1
ATOM 1993 C C . GLN A 1 270 ? -22.526 -10.944 47.885 1.00 94.69 270 GLN A C 1
ATOM 1995 O O . GLN A 1 270 ? -23.125 -11.781 47.216 1.00 94.69 270 GLN A O 1
ATOM 2000 N N . LEU A 1 271 ? -21.641 -10.101 47.348 1.00 94.19 271 LEU A N 1
ATOM 2001 C CA . LEU A 1 271 ? -21.256 -10.094 45.934 1.00 94.19 271 LEU A CA 1
ATOM 2002 C C . LEU A 1 271 ? -19.853 -10.662 45.743 1.00 94.19 271 LEU A C 1
ATOM 2004 O O . LEU A 1 271 ? -18.925 -10.330 46.484 1.00 94.19 271 LEU A O 1
ATOM 2008 N N . SER A 1 272 ? -19.681 -11.456 44.689 1.00 91.94 272 SER A N 1
ATOM 2009 C CA . SER A 1 272 ? -18.378 -11.951 44.256 1.00 91.94 272 SER A CA 1
ATOM 2010 C C . SER A 1 272 ? -18.258 -11.877 42.728 1.00 91.94 272 SER A C 1
ATOM 2012 O O . SER A 1 272 ? -18.902 -12.670 42.031 1.00 91.94 272 SER A O 1
ATOM 2014 N N . PRO A 1 273 ? -17.449 -10.948 42.177 1.00 93.75 273 PRO A N 1
ATOM 2015 C CA . PRO A 1 273 ? -16.749 -9.832 42.840 1.00 93.75 273 PRO A CA 1
ATOM 2016 C C . PRO A 1 273 ? -17.668 -8.629 43.167 1.00 93.75 273 PRO A C 1
ATOM 2018 O O . PRO A 1 273 ? -18.745 -8.494 42.603 1.00 93.75 273 PRO A O 1
ATOM 2021 N N . THR A 1 274 ? -17.222 -7.706 44.032 1.00 92.31 274 THR A N 1
ATOM 2022 C CA . THR A 1 274 ? -17.925 -6.431 44.336 1.00 92.31 274 THR A CA 1
ATOM 2023 C C . THR A 1 274 ? -17.623 -5.302 43.343 1.0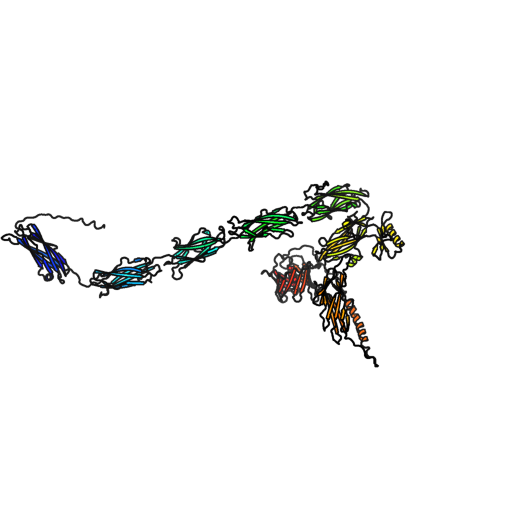0 92.31 274 THR A C 1
ATOM 2025 O O . THR A 1 274 ? -18.275 -4.258 43.356 1.00 92.31 274 THR A O 1
ATOM 2028 N N . MET A 1 275 ? -16.617 -5.497 42.488 1.00 92.94 275 MET A N 1
ATOM 2029 C CA . MET A 1 275 ? -16.224 -4.570 41.435 1.00 92.94 275 MET A CA 1
ATOM 2030 C C . MET A 1 275 ? -15.920 -5.343 40.158 1.00 92.94 275 MET A C 1
ATOM 2032 O O . MET A 1 275 ? -15.241 -6.371 40.197 1.00 92.94 275 MET A O 1
ATOM 2036 N N . LEU A 1 276 ? -16.389 -4.821 39.031 1.00 93.88 276 LEU A N 1
ATOM 2037 C CA . LEU A 1 276 ? -16.190 -5.409 37.718 1.00 93.88 276 LEU A CA 1
ATOM 2038 C C . LEU A 1 276 ? -15.831 -4.317 36.705 1.00 93.88 276 LEU A C 1
ATOM 2040 O O . LEU A 1 276 ? -16.493 -3.289 36.643 1.00 93.88 276 LEU A O 1
ATOM 2044 N N . SER A 1 277 ? -14.794 -4.548 35.901 1.00 94.62 277 SER A N 1
ATOM 2045 C CA . SER A 1 277 ? -14.483 -3.716 34.735 1.00 94.62 277 SER A CA 1
ATOM 2046 C C . SER A 1 277 ? -14.916 -4.474 33.490 1.00 94.62 277 SER A C 1
ATOM 2048 O O . SER A 1 277 ? -14.457 -5.598 33.288 1.00 94.62 277 SER A O 1
ATOM 2050 N N . VAL A 1 278 ? -15.793 -3.886 32.679 1.00 94.31 278 VAL A N 1
ATOM 2051 C CA . VAL A 1 278 ? -16.321 -4.531 31.467 1.00 94.31 278 VAL A CA 1
ATOM 2052 C C . VAL A 1 278 ? -16.193 -3.571 30.300 1.00 94.31 278 VAL A C 1
ATOM 2054 O O . VAL A 1 278 ? -16.667 -2.439 30.381 1.00 94.31 278 VAL A O 1
ATOM 2057 N N . ASP A 1 279 ? -15.544 -4.014 29.227 1.00 93.62 279 ASP A N 1
ATOM 2058 C CA . ASP A 1 279 ? -15.470 -3.240 27.991 1.00 93.62 279 ASP A CA 1
ATOM 2059 C C . ASP A 1 279 ? -16.866 -3.104 27.361 1.00 93.62 279 ASP A C 1
ATOM 2061 O O . ASP A 1 279 ? -17.670 -4.037 27.460 1.00 93.62 279 ASP A O 1
ATOM 2065 N N . PRO A 1 280 ? -17.177 -1.971 26.708 1.00 93.75 280 PRO A N 1
ATOM 2066 C CA . PRO A 1 280 ? -18.449 -1.805 26.018 1.00 93.75 280 PRO A CA 1
ATOM 2067 C C . PRO A 1 280 ? -18.765 -2.957 25.055 1.00 93.75 280 PRO A C 1
ATOM 2069 O O . PRO A 1 280 ? -17.859 -3.539 24.454 1.00 93.75 280 PRO A O 1
ATOM 2072 N N . ASP A 1 281 ? -20.050 -3.300 24.938 1.00 89.56 281 ASP A N 1
ATOM 2073 C CA . ASP A 1 281 ? -20.591 -4.421 24.145 1.00 89.56 281 ASP A CA 1
ATOM 2074 C C . ASP A 1 281 ? -20.114 -5.828 24.564 1.00 89.56 281 ASP A C 1
ATOM 2076 O O . ASP A 1 281 ? -20.527 -6.833 23.977 1.00 89.56 281 ASP A O 1
ATOM 2080 N N . SER A 1 282 ? -19.277 -5.930 25.599 1.00 93.50 282 SER A N 1
ATOM 2081 C CA . SER A 1 282 ? -18.906 -7.198 26.224 1.00 93.50 282 SER A CA 1
ATOM 2082 C C . SER A 1 282 ? -19.785 -7.469 27.439 1.00 93.50 282 SER A C 1
ATOM 2084 O O . SER A 1 282 ? -20.206 -6.548 28.133 1.00 93.50 282 SER A O 1
ATOM 2086 N N . THR A 1 283 ? -20.034 -8.744 27.732 1.00 93.94 283 THR A N 1
ATOM 2087 C CA . THR A 1 283 ? -20.808 -9.151 28.910 1.00 93.94 283 THR A CA 1
ATOM 2088 C C . THR A 1 283 ? -19.877 -9.686 29.989 1.00 93.94 283 THR A C 1
ATOM 2090 O O . THR A 1 283 ? -19.154 -10.660 29.773 1.00 93.94 283 THR A O 1
ATOM 2093 N N . GLY A 1 284 ? -19.904 -9.063 31.163 1.00 93.00 284 GLY A N 1
ATOM 2094 C CA . GLY A 1 284 ? -19.288 -9.591 32.375 1.00 93.00 284 GLY A CA 1
ATOM 2095 C C . GLY A 1 284 ? -20.338 -10.162 33.328 1.00 93.00 284 GLY A C 1
ATOM 2096 O O . GLY A 1 284 ? -21.502 -9.769 33.281 1.00 93.00 284 GLY A O 1
ATOM 2097 N N . SER A 1 285 ? -19.940 -11.093 34.196 1.00 93.81 285 SER A N 1
ATOM 2098 C CA . SER A 1 285 ? -20.859 -11.765 35.122 1.00 93.81 285 SER A CA 1
ATOM 2099 C C . SER A 1 285 ? -20.407 -11.629 36.571 1.00 93.81 285 SER A C 1
ATOM 2101 O O . SER A 1 285 ? -19.218 -11.738 36.872 1.00 93.81 285 SER A O 1
ATOM 2103 N N . VAL A 1 286 ? -21.368 -11.442 37.472 1.00 94.94 286 VAL A N 1
ATOM 2104 C CA . VAL A 1 286 ? -21.172 -11.392 38.927 1.00 94.94 286 VAL A CA 1
ATOM 2105 C C . VAL A 1 286 ? -22.172 -12.322 39.595 1.00 94.94 286 VAL A C 1
ATOM 2107 O O . VAL A 1 286 ? -23.294 -12.473 39.118 1.00 94.94 286 VAL A O 1
ATOM 2110 N N . ILE A 1 287 ? -21.780 -12.953 40.699 1.00 95.56 287 ILE A N 1
ATOM 2111 C CA . ILE A 1 287 ? -22.695 -13.754 41.512 1.00 95.56 287 ILE A CA 1
ATOM 2112 C C . ILE A 1 287 ? -23.045 -12.961 42.767 1.00 95.56 287 ILE A C 1
ATOM 2114 O O . ILE A 1 287 ? -22.153 -12.508 43.488 1.00 95.56 287 ILE A O 1
ATOM 2118 N N . VAL A 1 288 ? -24.344 -12.808 43.019 1.00 95.62 288 VAL A N 1
ATOM 2119 C CA . VAL A 1 288 ? -24.870 -12.392 44.320 1.00 95.62 288 VAL A CA 1
ATOM 2120 C C . VAL A 1 288 ? -25.347 -13.630 45.071 1.00 95.62 288 VAL A C 1
ATOM 2122 O O . VAL A 1 288 ? -26.099 -14.440 44.527 1.00 95.62 288 VAL A O 1
ATOM 2125 N N . THR A 1 289 ? -24.905 -13.773 46.314 1.00 95.31 289 THR A N 1
ATOM 2126 C CA . THR A 1 289 ? -25.345 -14.816 47.239 1.00 95.31 289 THR A CA 1
ATOM 2127 C C . THR A 1 289 ? -26.152 -14.171 48.353 1.00 95.31 289 THR A C 1
ATOM 2129 O O . THR A 1 289 ? -25.649 -13.297 49.057 1.00 95.31 289 THR A O 1
ATOM 2132 N N . PHE A 1 290 ? -27.399 -14.597 48.504 1.00 95.00 290 PHE A N 1
ATOM 2133 C CA . PHE A 1 290 ? -28.252 -14.242 49.630 1.00 95.00 290 PHE A CA 1
ATOM 2134 C C . PHE A 1 290 ? -28.177 -15.333 50.686 1.00 95.00 290 PHE A C 1
ATOM 2136 O O . PHE A 1 290 ? -28.221 -16.509 50.334 1.00 95.00 290 PHE A O 1
ATOM 2143 N N . TYR A 1 291 ? -28.103 -14.935 51.947 1.00 93.44 291 TYR A N 1
ATOM 2144 C CA . TYR A 1 291 ? -28.102 -15.803 53.117 1.00 93.44 291 TYR A CA 1
ATOM 2145 C C . TYR A 1 291 ? -29.354 -15.522 53.936 1.00 93.44 291 TYR A C 1
ATOM 2147 O O . TYR A 1 291 ? -29.629 -14.357 54.222 1.00 93.44 291 TYR A O 1
ATOM 2155 N N . ASN A 1 292 ? -30.096 -16.561 54.301 1.00 92.00 292 ASN A N 1
ATOM 2156 C CA . ASN A 1 292 ? -31.209 -16.474 55.234 1.00 92.00 292 ASN A CA 1
ATOM 2157 C C . ASN A 1 292 ? -30.661 -16.259 56.643 1.00 92.00 292 ASN A C 1
ATOM 2159 O O . ASN A 1 292 ? -29.859 -17.059 57.114 1.00 92.00 292 ASN A O 1
ATOM 2163 N N . THR A 1 293 ? -31.079 -15.186 57.301 1.00 89.19 293 THR A N 1
ATOM 2164 C CA . THR A 1 293 ? -30.798 -14.951 58.726 1.00 89.19 293 THR A CA 1
ATOM 2165 C C . THR A 1 293 ? -32.071 -14.966 59.568 1.00 89.19 293 THR A C 1
ATOM 2167 O O . THR A 1 293 ? -32.010 -14.692 60.761 1.00 89.19 293 THR A O 1
ATOM 2170 N N . GLY A 1 294 ? -33.211 -15.265 58.942 1.00 87.69 294 GLY A N 1
ATOM 2171 C CA . GLY A 1 294 ? -34.495 -15.468 59.592 1.00 87.69 294 GLY A CA 1
ATOM 2172 C C . GLY A 1 294 ? -34.674 -16.889 60.130 1.00 87.69 294 GLY A C 1
ATOM 2173 O O . GLY A 1 294 ? -33.770 -17.724 60.060 1.00 87.69 294 GLY A O 1
ATOM 2174 N N . ASN A 1 295 ? -35.867 -17.170 60.655 1.00 86.06 295 ASN A N 1
ATOM 2175 C CA . ASN A 1 295 ? -36.185 -18.436 61.325 1.00 86.06 295 ASN A CA 1
ATOM 2176 C C . ASN A 1 295 ? -37.076 -19.395 60.507 1.00 86.06 295 ASN A C 1
ATOM 2178 O O . ASN A 1 295 ? -37.538 -20.412 61.021 1.00 86.06 295 ASN A O 1
ATOM 2182 N N . THR A 1 296 ? -37.339 -19.070 59.240 1.00 88.38 296 THR A N 1
ATOM 2183 C CA . THR A 1 296 ? -38.101 -19.919 58.315 1.00 88.38 296 THR A CA 1
ATOM 2184 C C . THR A 1 296 ? -37.597 -19.758 56.882 1.00 88.38 296 THR A C 1
ATOM 2186 O O . THR A 1 296 ? -36.877 -18.811 56.553 1.00 88.38 296 THR A O 1
ATOM 2189 N N . GLN A 1 297 ? -37.956 -20.692 56.002 1.00 90.56 297 GLN A N 1
ATOM 2190 C CA . GLN A 1 297 ? -37.637 -20.602 54.579 1.00 90.56 297 GLN A CA 1
ATOM 2191 C C . GLN A 1 297 ? -38.653 -19.703 53.874 1.00 90.56 297 GLN A C 1
ATOM 2193 O O . GLN A 1 297 ? -39.857 -19.834 54.075 1.00 90.56 297 GLN A O 1
ATOM 2198 N N . PHE A 1 298 ? -38.188 -18.847 52.970 1.00 92.50 298 PHE A N 1
ATOM 2199 C CA . PHE A 1 298 ? -39.071 -17.953 52.222 1.00 92.50 298 PHE A CA 1
ATOM 2200 C C . PHE A 1 298 ? -38.601 -17.780 50.781 1.00 92.50 298 PHE A C 1
ATOM 2202 O O . PHE A 1 298 ? -37.497 -18.169 50.401 1.00 92.50 298 PHE A O 1
ATOM 2209 N N . THR A 1 299 ? -39.464 -17.245 49.918 1.00 93.88 299 THR A N 1
ATOM 2210 C CA . THR A 1 299 ? -39.082 -16.966 48.528 1.00 93.88 299 THR A CA 1
ATOM 2211 C C . THR A 1 299 ? -38.469 -15.582 48.444 1.00 93.88 299 THR A C 1
ATOM 2213 O O . THR A 1 299 ? -39.163 -14.595 48.649 1.00 93.88 299 THR A O 1
ATOM 2216 N N . ILE A 1 300 ? -37.198 -15.496 48.066 1.00 94.88 300 ILE A N 1
ATOM 2217 C CA . ILE A 1 300 ? -36.547 -14.216 47.805 1.00 94.88 300 ILE A CA 1
ATOM 2218 C C . ILE A 1 300 ? -36.743 -13.816 46.338 1.00 94.88 300 ILE A C 1
ATOM 2220 O O . ILE A 1 300 ? -36.571 -14.640 45.432 1.00 94.88 300 ILE A O 1
ATOM 2224 N N . SER A 1 301 ? -37.108 -12.557 46.092 1.00 94.50 301 SER A N 1
ATOM 2225 C CA . SER A 1 301 ? -37.157 -11.959 44.751 1.00 94.50 301 SER A CA 1
ATOM 2226 C C . SER A 1 301 ? -36.140 -10.836 44.639 1.00 94.50 301 SER A C 1
ATOM 2228 O O . SER A 1 301 ? -36.094 -9.941 45.478 1.00 94.50 301 SER A O 1
ATOM 2230 N N . THR A 1 302 ? -35.356 -10.845 43.570 1.00 93.56 302 THR A N 1
ATOM 2231 C CA . THR A 1 302 ? -34.248 -9.918 43.378 1.00 93.56 302 THR A CA 1
ATOM 2232 C C . THR A 1 302 ? -34.599 -8.815 42.389 1.00 93.56 302 THR A C 1
ATOM 2234 O O . THR A 1 302 ? -35.192 -9.061 41.336 1.00 93.56 302 THR A O 1
ATOM 2237 N N . THR A 1 303 ? -34.202 -7.587 42.712 1.00 91.19 303 THR A N 1
ATOM 2238 C CA . THR A 1 303 ? -34.308 -6.413 41.835 1.00 91.19 303 THR A CA 1
ATOM 2239 C C . THR A 1 303 ? -32.954 -5.723 41.717 1.00 91.19 303 THR A C 1
ATOM 2241 O O . THR A 1 303 ? -32.107 -5.831 42.600 1.00 91.19 303 THR A O 1
ATOM 2244 N N . ILE A 1 304 ? -32.727 -5.048 40.590 1.00 91.06 304 ILE A N 1
ATOM 2245 C CA . ILE A 1 304 ? -31.539 -4.221 40.361 1.00 91.06 304 ILE A CA 1
ATOM 2246 C C . ILE A 1 304 ? -32.032 -2.788 40.197 1.00 91.06 304 ILE A C 1
ATOM 2248 O O . ILE A 1 304 ? -32.900 -2.537 39.360 1.00 91.06 304 ILE A O 1
ATOM 2252 N N . SER A 1 305 ? -31.485 -1.855 40.974 1.00 85.00 305 SER A N 1
ATOM 2253 C CA . SER A 1 305 ? -31.727 -0.423 40.794 1.00 85.00 305 SER A CA 1
ATOM 2254 C C . SER A 1 305 ? -30.430 0.293 40.401 1.00 85.00 305 SER A C 1
ATOM 2256 O O . SER A 1 305 ? -29.371 0.078 40.994 1.00 85.00 305 SER A O 1
ATOM 2258 N N . ALA A 1 306 ? -30.493 1.109 39.344 1.00 77.81 306 ALA A N 1
ATOM 2259 C CA . ALA A 1 306 ? -29.373 1.907 38.848 1.00 77.81 306 ALA A CA 1
ATOM 2260 C C . ALA A 1 306 ? -29.862 3.055 37.949 1.00 77.81 306 ALA A C 1
ATOM 2262 O O . ALA A 1 306 ? -30.993 3.047 37.466 1.00 77.81 306 ALA A O 1
ATOM 2263 N N . ILE A 1 307 ? -28.982 4.030 37.689 1.00 63.88 307 ILE A N 1
ATOM 2264 C CA . ILE A 1 307 ? -29.228 5.138 36.743 1.00 63.88 307 ILE A CA 1
ATOM 2265 C C . ILE A 1 307 ? -29.236 4.637 35.280 1.00 63.88 307 ILE A C 1
ATOM 2267 O O . ILE A 1 307 ? -29.955 5.194 34.455 1.00 63.88 307 ILE A O 1
ATOM 2271 N N . ASN A 1 308 ? -28.493 3.558 34.990 1.00 65.94 308 ASN A N 1
ATOM 2272 C CA . ASN A 1 308 ? -28.365 2.909 33.677 1.00 65.94 308 ASN A CA 1
ATOM 2273 C C . ASN A 1 308 ? -28.918 1.466 33.736 1.00 65.94 308 ASN A C 1
ATOM 2275 O O . ASN A 1 308 ? -28.181 0.497 33.554 1.00 65.94 308 ASN A O 1
ATOM 2279 N N . ASP A 1 309 ? -30.207 1.314 34.054 1.00 63.56 309 ASP A N 1
ATOM 2280 C CA . ASP A 1 309 ? -30.871 0.017 34.291 1.00 63.56 309 ASP A CA 1
ATOM 2281 C C . ASP A 1 309 ? -30.759 -0.987 33.124 1.00 63.56 309 ASP A C 1
ATOM 2283 O O . ASP A 1 309 ? -30.766 -2.194 33.346 1.00 63.56 309 ASP A O 1
ATOM 2287 N N . GLY A 1 310 ? -30.570 -0.506 31.893 1.00 79.94 310 GLY A N 1
ATOM 2288 C CA . GLY A 1 310 ? -30.398 -1.341 30.702 1.00 79.94 310 GLY A CA 1
ATOM 2289 C C . GLY A 1 310 ? -29.082 -2.126 30.606 1.00 79.94 310 GLY A C 1
ATOM 2290 O O . GLY A 1 310 ? -28.987 -2.999 29.748 1.00 79.94 310 GLY A O 1
ATOM 2291 N N . TRP A 1 311 ? -28.070 -1.844 31.437 1.00 90.62 311 TRP A N 1
ATOM 2292 C CA . TRP A 1 311 ? -26.788 -2.570 31.395 1.00 90.62 311 TRP A CA 1
ATOM 2293 C C . TRP A 1 311 ? -26.822 -3.901 32.144 1.00 90.62 311 TRP A C 1
ATOM 2295 O O . TRP A 1 311 ? -26.009 -4.773 31.853 1.00 90.62 311 TRP A O 1
ATOM 2305 N N . ALA A 1 312 ? -27.710 -4.048 33.128 1.00 91.19 312 ALA A N 1
ATOM 2306 C CA . ALA A 1 312 ? -27.676 -5.150 34.080 1.00 91.19 312 ALA A CA 1
ATOM 2307 C C . ALA A 1 312 ? -28.929 -6.021 33.982 1.00 91.19 312 ALA A C 1
ATOM 2309 O O . ALA A 1 312 ? -30.052 -5.524 33.944 1.00 91.19 312 ALA A O 1
ATOM 2310 N N . SER A 1 313 ? -28.751 -7.339 33.988 1.00 91.00 313 SER A N 1
ATOM 2311 C CA . SER A 1 313 ? -29.863 -8.293 33.991 1.00 91.00 313 SER A CA 1
ATOM 2312 C C . SER A 1 313 ? -29.502 -9.572 34.741 1.00 91.00 313 SER A C 1
ATOM 2314 O O . SER A 1 313 ? -28.328 -9.856 34.961 1.00 91.00 313 SER A O 1
ATOM 2316 N N . PHE A 1 314 ? -30.498 -10.351 35.163 1.00 91.56 314 PHE A N 1
ATOM 2317 C CA . PHE A 1 314 ? -30.252 -11.662 35.764 1.00 91.56 314 PHE A CA 1
ATOM 2318 C C . PHE A 1 314 ? -30.156 -12.743 34.684 1.00 91.56 314 PHE A C 1
ATOM 2320 O O . PHE A 1 314 ? -31.045 -12.867 33.839 1.00 91.56 314 PHE A O 1
ATOM 2327 N N . ALA A 1 315 ? -29.122 -13.581 34.759 1.00 87.19 315 ALA A N 1
ATOM 2328 C CA . ALA A 1 315 ? -29.003 -14.778 33.937 1.00 87.19 315 ALA A CA 1
ATOM 2329 C C . ALA A 1 315 ? -29.949 -15.866 34.475 1.00 87.19 315 ALA A C 1
ATOM 2331 O O . ALA A 1 315 ? -29.578 -16.702 35.299 1.00 87.19 315 ALA A O 1
ATOM 2332 N N . GLY A 1 316 ? -31.208 -15.830 34.033 1.00 88.19 316 GLY A N 1
ATOM 2333 C CA . GLY A 1 316 ? -32.244 -16.793 34.415 1.00 88.19 316 GLY A CA 1
ATOM 2334 C C . GLY A 1 316 ? -33.296 -16.219 35.366 1.00 88.19 316 GLY A C 1
ATOM 2335 O O . GLY A 1 316 ? -33.783 -15.108 35.174 1.00 88.19 316 GLY A O 1
ATOM 2336 N N . SER A 1 317 ? -33.723 -17.010 36.354 1.00 87.75 317 SER A N 1
ATOM 2337 C CA . SER A 1 317 ? -34.762 -16.604 37.309 1.00 87.75 317 SER A CA 1
ATOM 2338 C C . SER A 1 317 ? -34.226 -15.586 38.316 1.00 87.75 317 SER A C 1
ATOM 2340 O O . SER A 1 317 ? -33.257 -15.885 39.003 1.00 87.75 317 SER A O 1
ATOM 2342 N N . SER A 1 318 ? -34.912 -14.455 38.486 1.00 90.25 318 SER A N 1
ATOM 2343 C CA . SER A 1 318 ? -34.641 -13.442 39.521 1.00 90.25 318 SER A CA 1
ATOM 2344 C C . SER A 1 318 ? -35.412 -13.691 40.828 1.00 90.25 318 SER A C 1
ATOM 2346 O O . SER A 1 318 ? -35.689 -12.774 41.589 1.00 90.25 318 SER A O 1
ATOM 2348 N N . SER A 1 319 ? -35.867 -14.920 41.065 1.00 92.81 319 SER A N 1
ATOM 2349 C CA . SER A 1 319 ? -36.484 -15.320 42.331 1.00 92.81 319 SER A CA 1
ATOM 2350 C C . SER A 1 319 ? -36.237 -16.797 42.600 1.00 92.81 319 SER A C 1
ATOM 2352 O O . SER A 1 319 ? -35.951 -17.578 41.685 1.00 92.81 319 SER A O 1
ATOM 2354 N N . GLY A 1 320 ? -36.316 -17.188 43.864 1.00 92.19 320 GLY A N 1
ATOM 2355 C CA . GLY A 1 320 ? -36.170 -18.577 44.270 1.00 92.19 320 GLY A CA 1
ATOM 2356 C C . GLY A 1 320 ? -36.402 -18.764 45.760 1.00 92.19 320 GLY A C 1
ATOM 2357 O O . GLY A 1 320 ? -36.363 -17.807 46.525 1.00 92.19 320 GLY A O 1
ATOM 2358 N N . LEU A 1 321 ? -36.633 -20.011 46.163 1.00 92.62 321 LEU A N 1
ATOM 2359 C CA . LEU A 1 321 ? -36.669 -20.374 47.576 1.00 92.62 321 LEU A CA 1
ATOM 2360 C C . LEU A 1 321 ? -35.282 -20.141 48.190 1.00 92.62 321 LEU A C 1
ATOM 2362 O O . LEU A 1 321 ? -34.288 -20.652 47.659 1.00 92.62 321 LEU A O 1
ATOM 2366 N N . LEU A 1 322 ? -35.244 -19.371 49.273 1.00 92.69 322 LEU A N 1
ATOM 2367 C CA . LEU A 1 322 ? -34.105 -19.176 50.155 1.00 92.69 322 LEU A CA 1
ATOM 2368 C C . LEU A 1 322 ? -34.312 -20.100 51.374 1.00 92.69 322 LEU A C 1
ATOM 2370 O O . LEU A 1 322 ? -35.204 -19.834 52.183 1.00 92.69 322 LEU A O 1
ATOM 2374 N N . PRO A 1 323 ? -33.579 -21.227 51.462 1.00 89.44 323 PRO A N 1
ATOM 2375 C CA . PRO A 1 323 ? -33.791 -22.225 52.510 1.00 89.44 323 PRO A CA 1
ATOM 2376 C C . PRO A 1 323 ? -33.549 -21.670 53.916 1.00 89.44 323 PRO A C 1
ATOM 2378 O O . PRO A 1 323 ? -32.760 -20.742 54.095 1.00 89.44 323 PRO A O 1
ATOM 2381 N N . TYR A 1 324 ? -34.217 -22.259 54.905 1.00 82.25 324 TYR A N 1
ATOM 2382 C CA . TYR A 1 324 ? -33.886 -22.088 56.321 1.00 82.25 324 TYR A CA 1
ATOM 2383 C C . TYR A 1 324 ? -32.560 -22.808 56.635 1.00 82.25 324 TYR A C 1
ATOM 2385 O O . TYR A 1 324 ? -32.143 -23.681 55.876 1.00 82.25 324 TYR A O 1
ATOM 2393 N N . ASP A 1 325 ? -31.855 -22.404 57.692 1.00 65.50 325 ASP A N 1
ATOM 2394 C CA . ASP A 1 325 ? -30.449 -22.759 57.948 1.00 65.50 325 ASP A CA 1
ATOM 2395 C C . ASP A 1 325 ? -30.232 -24.190 58.500 1.00 65.50 325 ASP A C 1
ATOM 2397 O O . ASP A 1 325 ? -29.466 -24.415 59.433 1.00 65.50 325 ASP A O 1
ATOM 2401 N N . ASP A 1 326 ? -30.874 -25.200 57.907 1.00 58.47 326 ASP A N 1
ATOM 2402 C CA . ASP A 1 326 ? -30.653 -26.621 58.223 1.00 58.47 326 ASP A CA 1
ATOM 2403 C C . ASP A 1 326 ? -29.534 -27.269 57.372 1.00 58.47 326 ASP A C 1
ATOM 2405 O O . ASP A 1 326 ? -29.376 -28.495 57.338 1.00 58.47 326 ASP A O 1
ATOM 2409 N N . GLY A 1 327 ? -28.695 -26.454 56.711 1.00 54.75 327 GLY A N 1
ATOM 2410 C CA . GLY A 1 327 ? -27.538 -26.953 55.960 1.00 54.75 327 GLY A CA 1
ATOM 2411 C C . GLY A 1 327 ? -26.579 -25.903 55.384 1.00 54.75 327 GLY A C 1
ATOM 2412 O O . GLY A 1 327 ? -25.365 -26.073 55.510 1.00 54.75 327 GLY A O 1
ATOM 2413 N N . SER A 1 328 ? -27.082 -24.849 54.726 1.00 65.50 328 SER A N 1
ATOM 2414 C CA . SER A 1 328 ? -26.249 -23.738 54.208 1.00 65.50 328 SER A CA 1
ATOM 2415 C C . SER A 1 328 ? -26.943 -22.373 54.106 1.00 65.50 328 SER A C 1
ATOM 2417 O O . SER A 1 328 ? -26.254 -21.383 53.865 1.00 65.50 328 SER A O 1
ATOM 2419 N N . GLY A 1 329 ? -28.280 -22.318 54.202 1.00 81.19 329 GLY A N 1
ATOM 2420 C CA . GLY A 1 329 ? -29.061 -21.075 54.245 1.00 81.19 329 GLY A CA 1
ATOM 2421 C C . GLY A 1 329 ? -28.896 -20.121 53.054 1.00 81.19 329 GLY A C 1
ATOM 2422 O O . GLY A 1 329 ? -29.238 -18.953 53.184 1.00 81.19 329 GLY A O 1
ATOM 2423 N N . GLU A 1 330 ? -28.356 -20.554 51.905 1.00 91.56 330 GLU A N 1
ATOM 2424 C CA . GLU A 1 330 ? -27.941 -19.638 50.829 1.00 91.56 330 GLU A CA 1
ATOM 2425 C C . GLU A 1 330 ? -28.633 -19.857 49.473 1.00 91.56 330 GLU A C 1
ATOM 2427 O O . GLU A 1 330 ? -28.977 -20.975 49.079 1.00 91.56 330 GLU A O 1
ATOM 2432 N N . ARG A 1 331 ? -28.796 -18.769 48.711 1.00 92.69 331 ARG A N 1
ATOM 2433 C CA . ARG A 1 331 ? -29.285 -18.771 47.326 1.00 92.69 331 ARG A CA 1
ATOM 2434 C C . ARG A 1 331 ? -28.457 -17.833 46.459 1.00 92.69 331 ARG A C 1
ATOM 2436 O O . ARG A 1 331 ? -28.291 -16.661 46.783 1.00 92.69 331 ARG A O 1
ATOM 2443 N N . GLN A 1 332 ? -27.996 -18.334 45.316 1.00 94.69 332 GLN A N 1
ATOM 2444 C CA . GLN A 1 332 ? -27.196 -17.563 44.366 1.00 94.69 332 GLN A CA 1
ATOM 2445 C C . GLN A 1 332 ? -28.007 -17.125 43.146 1.00 94.69 332 GLN A C 1
ATOM 2447 O O . GLN A 1 332 ? -28.818 -17.891 42.618 1.00 94.69 332 GLN A O 1
ATOM 2452 N N . PHE A 1 333 ? -27.725 -15.915 42.667 1.00 94.88 333 PHE A N 1
ATOM 2453 C CA . PHE A 1 333 ? -28.199 -15.392 41.390 1.00 94.88 333 PHE A CA 1
ATOM 2454 C C . PHE A 1 333 ? -27.021 -14.820 40.602 1.00 94.88 333 PHE A C 1
ATOM 2456 O O . PHE A 1 333 ? -26.148 -14.152 41.156 1.00 94.88 333 PHE A O 1
ATOM 2463 N N . THR A 1 334 ? -26.992 -15.079 39.297 1.00 95.56 334 THR A N 1
ATOM 2464 C CA . THR A 1 334 ? -25.976 -14.525 38.399 1.00 95.56 334 THR A CA 1
ATOM 2465 C C . THR A 1 334 ? -26.517 -13.268 37.733 1.00 95.56 334 THR A C 1
ATOM 2467 O O . THR A 1 334 ? -27.612 -13.278 37.173 1.00 95.56 334 THR A O 1
ATOM 2470 N N . ILE A 1 335 ? -25.736 -12.197 37.788 1.00 94.19 335 ILE A N 1
ATOM 2471 C CA . ILE A 1 335 ? -26.010 -10.910 37.158 1.00 94.19 335 ILE A CA 1
ATOM 2472 C C . ILE A 1 335 ? -25.072 -10.772 35.962 1.00 94.19 335 ILE A C 1
ATOM 2474 O O . ILE A 1 335 ? -23.862 -10.940 36.103 1.00 94.19 335 ILE A O 1
ATOM 2478 N N . GLU A 1 336 ? -25.628 -10.465 34.799 1.00 94.25 336 GLU A N 1
ATOM 2479 C CA . GLU A 1 336 ? -24.910 -10.126 33.575 1.00 94.25 336 GLU A CA 1
ATOM 2480 C C . GLU A 1 336 ? -24.916 -8.611 33.379 1.00 94.25 336 GLU A C 1
ATOM 2482 O O . GLU A 1 336 ? -25.969 -7.975 33.432 1.00 94.25 336 GLU A O 1
ATOM 2487 N N . ILE A 1 337 ? -23.732 -8.047 33.149 1.00 93.88 337 ILE A N 1
ATOM 2488 C CA . ILE A 1 337 ? -23.490 -6.621 32.943 1.00 93.88 337 ILE A CA 1
ATOM 2489 C C . ILE A 1 337 ? -22.918 -6.423 31.540 1.00 93.88 337 ILE A C 1
ATOM 2491 O O . ILE A 1 337 ? -21.851 -6.954 31.239 1.00 93.88 337 ILE A O 1
ATOM 2495 N N . THR A 1 338 ? -23.604 -5.646 30.704 1.00 93.69 338 THR A N 1
ATOM 2496 C CA . THR A 1 338 ? -23.176 -5.284 29.345 1.00 93.69 338 THR A CA 1
ATOM 2497 C C . THR A 1 338 ? -23.258 -3.763 29.187 1.00 93.69 338 THR A C 1
ATOM 2499 O O . THR A 1 338 ? -24.327 -3.246 28.852 1.00 93.69 338 THR A O 1
ATOM 2502 N N . PRO A 1 339 ? -22.179 -3.021 29.497 1.00 93.00 339 PRO A N 1
ATOM 2503 C CA . PRO A 1 339 ? -22.174 -1.574 29.346 1.00 93.00 339 PRO A CA 1
ATOM 2504 C C . PRO A 1 339 ? -22.149 -1.177 27.868 1.00 93.00 339 PRO A C 1
ATOM 2506 O O . PRO A 1 339 ? -21.633 -1.907 27.019 1.00 93.00 339 PRO A O 1
ATOM 2509 N N . ASP A 1 340 ? -22.691 0.001 27.572 1.00 91.38 340 ASP A N 1
ATOM 2510 C CA . ASP A 1 340 ? -22.504 0.655 26.279 1.00 91.38 340 ASP A CA 1
ATOM 2511 C C . ASP A 1 340 ? -21.340 1.654 26.340 1.00 91.38 340 ASP A C 1
ATOM 2513 O O . ASP A 1 340 ? -20.661 1.817 27.355 1.00 91.38 340 ASP A O 1
ATOM 2517 N N . ASP A 1 341 ? -21.065 2.300 25.215 1.00 91.38 341 ASP A N 1
ATOM 2518 C CA . ASP A 1 341 ? -19.913 3.176 25.047 1.00 91.38 341 ASP A CA 1
ATOM 2519 C C . ASP A 1 341 ? -20.249 4.676 25.162 1.00 91.38 341 ASP A C 1
ATOM 2521 O O . ASP A 1 341 ? -19.458 5.538 24.749 1.00 91.38 341 ASP A O 1
ATOM 2525 N N . LYS A 1 342 ? -21.422 5.000 25.728 1.00 89.88 342 LYS A N 1
ATOM 2526 C CA . LYS A 1 342 ? -21.908 6.381 25.876 1.00 89.88 342 LYS A CA 1
ATOM 2527 C C . LYS A 1 342 ? -21.177 7.172 26.954 1.00 89.88 342 LYS A C 1
ATOM 2529 O O . LYS A 1 342 ? -21.146 8.395 26.860 1.00 89.88 342 LYS A O 1
ATOM 2534 N N . ASP A 1 343 ? -20.582 6.482 27.919 1.00 89.69 343 ASP A N 1
ATOM 2535 C CA . ASP A 1 343 ? -19.782 7.076 28.987 1.00 89.69 343 ASP A CA 1
ATOM 2536 C C . ASP A 1 343 ? -18.277 6.894 28.715 1.00 89.69 343 ASP A C 1
ATOM 2538 O O . ASP A 1 343 ? -17.858 6.003 27.965 1.00 89.69 343 ASP A O 1
ATOM 2542 N N . GLU A 1 344 ? -17.443 7.772 29.286 1.00 92.25 344 GLU A N 1
ATOM 2543 C CA . GLU A 1 344 ? -15.987 7.699 29.120 1.00 92.25 344 GLU A CA 1
ATOM 2544 C C . GLU A 1 344 ? -15.398 6.440 29.773 1.00 92.25 344 GLU A C 1
ATOM 2546 O O . GLU A 1 344 ? -15.856 5.970 30.815 1.00 92.25 344 GLU A O 1
ATOM 2551 N N . ALA A 1 345 ? -14.340 5.895 29.168 1.00 94.00 345 ALA A N 1
ATOM 2552 C CA . ALA A 1 345 ? -13.614 4.772 29.749 1.00 94.00 345 ALA A CA 1
ATOM 2553 C C . ALA A 1 345 ? -13.070 5.146 31.140 1.00 94.00 345 ALA A C 1
ATOM 2555 O O . ALA A 1 345 ? -12.431 6.186 31.316 1.00 94.00 345 ALA A O 1
ATOM 2556 N N . GLY A 1 346 ? -13.304 4.282 32.125 1.00 91.81 346 GLY A N 1
ATOM 2557 C CA . GLY A 1 346 ? -12.980 4.515 33.530 1.00 91.81 346 GLY A CA 1
ATOM 2558 C C . GLY A 1 346 ? -14.109 5.142 34.354 1.00 91.81 346 GLY A C 1
ATOM 2559 O O . GLY A 1 346 ? -13.949 5.258 35.569 1.00 91.81 346 GLY A O 1
ATOM 2560 N N . SER A 1 347 ? -15.242 5.515 33.746 1.00 91.69 347 SER A N 1
ATOM 2561 C CA . SER A 1 347 ? -16.434 5.944 34.485 1.00 91.69 347 SER A CA 1
ATOM 2562 C C . SER A 1 347 ? -16.968 4.825 35.381 1.00 91.69 347 SER A C 1
ATOM 2564 O O . SER A 1 347 ? -17.061 3.668 34.971 1.00 91.69 347 SER A O 1
ATOM 2566 N N . GLU A 1 348 ? -17.310 5.178 36.621 1.00 92.62 348 GLU A N 1
ATOM 2567 C CA . GLU A 1 348 ? -17.795 4.247 37.639 1.00 92.62 348 GLU A CA 1
ATOM 2568 C C . GLU A 1 348 ? -19.304 4.411 37.852 1.00 92.62 348 GLU A C 1
ATOM 2570 O O . GLU A 1 348 ? -19.793 5.515 38.104 1.00 92.62 348 GLU A O 1
ATOM 2575 N N . HIS A 1 349 ? -20.027 3.294 37.810 1.00 91.69 349 HIS A N 1
ATOM 2576 C CA . HIS A 1 349 ? -21.462 3.217 38.068 1.00 91.69 349 HIS A CA 1
ATOM 2577 C C . HIS A 1 349 ? -21.736 2.217 39.191 1.00 91.69 349 HIS A C 1
ATOM 2579 O O . HIS A 1 349 ? -21.130 1.147 39.247 1.00 91.69 349 HIS A O 1
ATOM 2585 N N . VAL A 1 350 ? -22.654 2.566 40.093 1.00 92.06 350 VAL A N 1
ATOM 2586 C CA . VAL A 1 350 ? -23.066 1.704 41.208 1.00 92.06 350 VAL A CA 1
ATOM 2587 C C . VAL A 1 350 ? -24.442 1.124 40.899 1.00 92.06 350 VAL A C 1
ATOM 2589 O O . VAL A 1 350 ? -25.370 1.869 40.585 1.00 92.06 350 VAL A O 1
ATOM 2592 N N . PHE A 1 351 ? -24.549 -0.198 40.982 1.00 92.81 351 PHE A N 1
ATOM 2593 C CA . PHE A 1 351 ? -25.787 -0.958 40.855 1.00 92.81 351 PHE A CA 1
ATOM 2594 C C . PHE A 1 351 ? -26.138 -1.512 42.231 1.00 92.81 351 PHE A C 1
ATOM 2596 O O . PHE A 1 351 ? -25.327 -2.232 42.813 1.00 92.81 351 PHE A O 1
ATOM 2603 N N . THR A 1 352 ? -27.327 -1.202 42.738 1.00 93.44 352 THR A N 1
ATOM 2604 C CA . THR A 1 352 ? -27.803 -1.732 44.020 1.00 93.44 352 THR A CA 1
ATOM 2605 C C . THR A 1 352 ? -28.678 -2.950 43.754 1.00 93.44 352 THR A C 1
ATOM 2607 O O . THR A 1 352 ? -29.658 -2.882 43.007 1.00 93.44 352 THR A O 1
ATOM 2610 N N . ILE A 1 353 ? -28.286 -4.085 44.330 1.00 94.38 353 ILE A N 1
ATOM 2611 C CA . ILE A 1 353 ? -28.957 -5.374 44.195 1.00 94.38 353 ILE A CA 1
ATOM 2612 C C . ILE A 1 353 ? -29.766 -5.583 45.466 1.00 94.38 353 ILE A C 1
ATOM 2614 O O . ILE A 1 353 ? -29.202 -5.675 46.554 1.00 94.38 353 ILE A O 1
ATOM 2618 N N . GLU A 1 354 ? -31.079 -5.680 45.322 1.00 94.19 354 GLU A N 1
ATOM 2619 C CA . GLU A 1 354 ? -32.013 -5.788 46.439 1.00 94.19 354 GLU A CA 1
ATOM 2620 C C . GLU A 1 354 ? -32.603 -7.199 46.495 1.00 94.19 354 GLU A C 1
ATOM 2622 O O . GLU A 1 354 ? -32.974 -7.771 45.467 1.00 94.19 354 GLU A O 1
ATOM 2627 N N . GLY A 1 355 ? -32.693 -7.756 47.702 1.00 94.75 355 GLY A N 1
ATOM 2628 C CA . GLY A 1 355 ? -33.450 -8.962 48.016 1.00 94.75 355 GLY A CA 1
ATOM 2629 C C . GLY A 1 355 ? -34.751 -8.588 48.717 1.00 94.75 355 GLY A C 1
ATOM 2630 O O . GLY A 1 355 ? -34.722 -8.014 49.806 1.00 94.75 355 GLY A O 1
ATOM 2631 N N . ASN A 1 356 ? -35.882 -8.901 48.093 1.00 94.19 356 ASN A N 1
ATOM 2632 C CA . ASN A 1 356 ? -37.221 -8.600 48.594 1.00 94.19 356 ASN A CA 1
ATOM 2633 C C . ASN A 1 356 ? -37.941 -9.874 49.044 1.00 94.19 356 ASN A C 1
ATOM 2635 O O . ASN A 1 356 ? -37.693 -10.958 48.502 1.00 94.19 356 ASN A O 1
ATOM 2639 N N . ASP A 1 357 ? -38.860 -9.721 49.995 1.00 93.50 357 ASP A N 1
ATOM 2640 C CA . ASP A 1 357 ? -39.738 -10.798 50.450 1.00 93.50 357 ASP A CA 1
ATOM 2641 C C . ASP A 1 357 ? -40.811 -11.117 49.392 1.00 93.50 357 ASP A C 1
ATOM 2643 O O . ASP A 1 357 ? -41.782 -10.383 49.193 1.00 93.50 357 ASP A O 1
ATOM 2647 N N . GLY A 1 358 ? -40.615 -12.191 48.632 1.00 89.69 358 GLY A N 1
ATOM 2648 C CA . GLY A 1 358 ? -41.444 -12.507 47.474 1.00 89.69 358 GLY A CA 1
ATOM 2649 C C . GLY A 1 358 ? -41.441 -11.402 46.406 1.00 89.69 358 GLY A C 1
ATOM 2650 O O . GLY A 1 358 ? -40.654 -10.460 46.422 1.00 89.69 358 GLY A O 1
ATOM 2651 N N . SER A 1 359 ? -42.334 -11.506 45.420 1.00 84.75 359 SER A N 1
ATOM 2652 C CA . SER A 1 359 ? -42.354 -10.580 44.272 1.00 84.75 359 SER A CA 1
ATOM 2653 C C . SER A 1 359 ? -42.894 -9.177 44.581 1.00 84.75 359 SER A C 1
ATOM 2655 O O . SER A 1 359 ? -42.795 -8.290 43.737 1.00 84.75 359 SER A O 1
ATOM 2657 N N . SER A 1 360 ? -43.548 -8.989 45.729 1.00 83.31 360 SER A N 1
ATOM 2658 C CA . SER A 1 360 ? -44.251 -7.746 46.083 1.00 83.31 360 SER A CA 1
ATOM 2659 C C . SER A 1 360 ? -44.109 -7.341 47.550 1.00 83.31 360 SER A C 1
ATOM 2661 O O . SER A 1 360 ? -44.804 -6.420 47.981 1.00 83.31 360 SER A O 1
ATOM 2663 N N . GLY A 1 361 ? -43.287 -8.042 48.330 1.00 86.50 361 GLY A N 1
ATOM 2664 C CA . GLY A 1 361 ? -43.014 -7.677 49.713 1.00 86.50 361 GLY A CA 1
ATOM 2665 C C . GLY A 1 361 ? -41.906 -6.629 49.834 1.00 86.50 361 GLY A C 1
ATOM 2666 O O . GLY A 1 361 ? -41.386 -6.134 48.829 1.00 86.50 361 GLY A O 1
ATOM 2667 N N . PRO A 1 362 ? -41.587 -6.229 51.072 1.00 91.56 362 PRO A N 1
ATOM 2668 C CA . PRO A 1 362 ? -40.574 -5.219 51.345 1.00 91.56 362 PRO A CA 1
ATOM 2669 C C . PRO A 1 362 ? -39.157 -5.705 51.008 1.00 91.56 362 PRO A C 1
ATOM 2671 O O . PRO A 1 362 ? -38.879 -6.904 50.958 1.00 91.56 362 PRO A O 1
ATOM 2674 N N . LYS A 1 363 ? -38.242 -4.744 50.835 1.00 93.62 363 LYS A N 1
ATOM 2675 C CA . LYS A 1 363 ? -36.799 -4.999 50.776 1.00 93.62 363 LYS A CA 1
ATOM 2676 C C . LYS A 1 363 ? -36.309 -5.502 52.133 1.00 93.62 363 LYS A C 1
ATOM 2678 O O . LYS A 1 363 ? -36.502 -4.812 53.131 1.00 93.62 363 LYS A O 1
ATOM 2683 N N . LEU A 1 364 ? -35.641 -6.652 52.141 1.00 94.06 364 LEU A N 1
ATOM 2684 C CA . LEU A 1 364 ? -35.058 -7.265 53.336 1.00 94.06 364 LEU A CA 1
ATOM 2685 C C . LEU A 1 364 ? -33.557 -6.980 53.445 1.00 94.06 364 LEU A C 1
ATOM 2687 O O . LEU A 1 364 ? -33.067 -6.620 54.510 1.00 94.06 364 LEU A O 1
ATOM 2691 N N . CYS A 1 365 ? -32.823 -7.092 52.335 1.00 94.75 365 CYS A N 1
ATOM 2692 C CA . CYS A 1 365 ? -31.383 -6.853 52.301 1.00 94.75 365 CYS A CA 1
ATOM 2693 C C . CYS A 1 365 ? -30.918 -6.290 50.955 1.00 94.75 365 CYS A C 1
ATOM 2695 O O . CYS A 1 365 ? -31.622 -6.382 49.949 1.00 94.75 365 CYS A O 1
ATOM 2697 N N . GLU A 1 366 ? -29.730 -5.684 50.929 1.00 95.00 366 GLU A N 1
ATOM 2698 C CA . GLU A 1 366 ? -29.148 -5.107 49.716 1.00 95.00 366 GLU A CA 1
ATOM 2699 C C . GLU A 1 366 ? -27.620 -5.185 49.699 1.00 95.00 366 GLU A C 1
ATOM 2701 O O . GLU A 1 366 ? -26.976 -5.377 50.733 1.00 95.00 366 GLU A O 1
ATOM 2706 N N . THR A 1 367 ? -27.037 -5.031 48.513 1.00 95.56 367 THR A N 1
ATOM 2707 C CA . THR A 1 367 ? -25.589 -4.952 48.309 1.00 95.56 367 THR A CA 1
ATOM 2708 C C . THR A 1 367 ? -25.264 -4.182 47.024 1.00 95.56 367 THR A C 1
ATOM 2710 O O . THR A 1 367 ? -26.067 -4.169 46.091 1.00 95.56 367 THR A O 1
ATOM 2713 N N . ASP A 1 368 ? -24.095 -3.542 46.964 1.00 94.31 368 ASP A N 1
ATOM 2714 C CA . ASP A 1 368 ? -23.703 -2.658 45.860 1.00 94.31 368 ASP A CA 1
ATOM 2715 C C . ASP A 1 368 ? -22.614 -3.282 44.979 1.00 94.31 368 ASP A C 1
ATOM 2717 O O . ASP A 1 368 ? -21.533 -3.649 45.453 1.00 94.31 368 ASP A O 1
ATOM 2721 N N . LEU A 1 369 ? -22.867 -3.320 43.671 1.00 93.88 369 LEU A N 1
ATOM 2722 C CA . LEU A 1 369 ? -21.901 -3.682 42.639 1.00 93.88 369 LEU A CA 1
ATOM 2723 C C . LEU A 1 369 ? -21.346 -2.420 41.969 1.00 93.88 369 LEU A C 1
ATOM 2725 O O . LEU A 1 369 ? -22.097 -1.611 41.424 1.00 93.88 369 LEU A O 1
ATOM 2729 N N . ARG A 1 370 ? -20.018 -2.277 41.951 1.00 94.00 370 ARG A N 1
ATOM 2730 C CA . ARG A 1 370 ? -19.319 -1.213 41.213 1.00 94.00 370 ARG A CA 1
ATOM 2731 C C . ARG A 1 370 ? -18.920 -1.702 39.826 1.00 94.00 370 ARG A C 1
ATOM 2733 O O . ARG A 1 370 ? -18.138 -2.640 39.703 1.00 94.00 370 ARG A O 1
ATOM 2740 N N . VAL A 1 371 ? -19.420 -1.051 38.784 1.00 93.25 371 VAL A N 1
ATOM 2741 C CA . VAL A 1 371 ? -19.060 -1.336 37.392 1.00 93.25 371 VAL A CA 1
ATOM 2742 C C . VAL A 1 371 ? -18.221 -0.187 36.853 1.00 93.25 371 VAL A C 1
ATOM 2744 O O . VAL A 1 371 ? -18.658 0.962 36.865 1.00 93.25 371 VAL A O 1
ATOM 2747 N N . ILE A 1 372 ? -17.020 -0.505 36.380 1.00 93.56 372 ILE A N 1
ATOM 2748 C CA . ILE A 1 372 ? -16.143 0.431 35.680 1.00 93.56 372 ILE A CA 1
ATOM 2749 C C . ILE A 1 372 ? -16.290 0.172 34.182 1.00 93.56 372 ILE A C 1
ATOM 2751 O O . ILE A 1 372 ? -16.075 -0.951 33.717 1.00 93.56 372 ILE A O 1
ATOM 2755 N N . VAL A 1 373 ? -16.662 1.208 33.429 1.00 93.19 373 VAL A N 1
ATOM 2756 C CA . VAL A 1 373 ? -16.754 1.132 31.967 1.00 93.19 373 VAL A CA 1
ATOM 2757 C C . VAL A 1 373 ? -15.346 0.954 31.407 1.00 93.19 373 VAL A C 1
ATOM 2759 O O . VAL A 1 373 ? -14.465 1.784 31.635 1.00 93.19 373 VAL A O 1
ATOM 2762 N N . GLY A 1 374 ? -15.119 -0.144 30.696 1.00 93.19 374 GLY A N 1
ATOM 2763 C CA . GLY A 1 374 ? -13.864 -0.414 30.009 1.00 93.19 374 GLY A CA 1
ATOM 2764 C C . GLY A 1 374 ? -13.679 0.461 28.766 1.00 93.19 374 GLY A C 1
ATOM 2765 O O . GLY A 1 374 ? -14.440 1.402 28.512 1.00 93.19 374 GLY A O 1
ATOM 2766 N N . GLN A 1 375 ? -12.647 0.169 27.979 1.00 92.94 375 GLN A N 1
ATOM 2767 C CA . GLN A 1 375 ? -12.304 0.993 26.823 1.00 92.94 375 GLN A CA 1
ATOM 2768 C C . GLN A 1 375 ? -12.750 0.329 25.519 1.00 92.94 375 GLN A C 1
ATOM 2770 O O . GLN A 1 375 ? -12.281 -0.739 25.143 1.00 92.94 375 GLN A O 1
ATOM 2775 N N . SER A 1 376 ? -13.625 1.015 24.788 1.00 93.38 376 SER A N 1
ATOM 2776 C CA . SER A 1 376 ? -13.893 0.738 23.376 1.00 93.38 376 SER A CA 1
ATOM 2777 C C . SER A 1 376 ? -12.851 1.433 22.504 1.00 93.38 376 SER A C 1
ATOM 2779 O O . SER A 1 376 ? -12.458 2.575 22.770 1.00 93.38 376 SER A O 1
ATOM 2781 N N . HIS A 1 377 ? -12.442 0.760 21.431 1.00 92.19 377 HIS A N 1
ATOM 2782 C CA . HIS A 1 377 ? -11.494 1.286 20.459 1.00 92.19 377 HIS A CA 1
ATOM 2783 C C . HIS A 1 377 ? -12.117 1.367 19.068 1.00 92.19 377 HIS A C 1
ATOM 2785 O O . HIS A 1 377 ? -12.886 0.500 18.658 1.00 92.19 377 HIS A O 1
ATOM 2791 N N . GLY A 1 378 ? -11.739 2.395 18.319 1.00 93.06 378 GLY A N 1
ATOM 2792 C CA . GLY A 1 378 ? -12.145 2.569 16.933 1.00 93.06 378 GLY A CA 1
ATOM 2793 C C . GLY A 1 378 ? -11.630 3.891 16.392 1.00 93.06 378 GLY A C 1
ATOM 2794 O O . GLY A 1 378 ? -11.421 4.838 17.148 1.00 93.06 378 GLY A O 1
ATOM 2795 N N . ALA A 1 379 ? -11.435 3.975 15.083 1.00 95.69 379 ALA A N 1
ATOM 2796 C CA . ALA A 1 379 ? -11.023 5.211 14.439 1.00 95.69 379 ALA A CA 1
ATOM 2797 C C . ALA A 1 379 ? -11.650 5.355 13.055 1.00 95.69 379 ALA A C 1
ATOM 2799 O O . ALA A 1 379 ? -11.926 4.368 12.379 1.00 95.69 379 ALA A O 1
ATOM 2800 N N . ALA A 1 380 ? -11.822 6.600 12.633 1.00 95.81 380 ALA A N 1
ATOM 2801 C CA . ALA A 1 380 ? -12.159 6.971 11.269 1.00 95.81 380 ALA A CA 1
ATOM 2802 C C . ALA A 1 380 ? -11.107 7.941 10.730 1.00 95.81 380 ALA A C 1
ATOM 2804 O O . ALA A 1 380 ? -10.418 8.623 11.494 1.00 95.81 380 ALA A O 1
ATOM 2805 N N . ILE A 1 381 ? -10.997 8.015 9.410 1.00 96.25 381 ILE A N 1
ATOM 2806 C CA . ILE A 1 381 ? -10.166 9.005 8.733 1.00 96.25 381 ILE A CA 1
ATOM 2807 C C . ILE A 1 381 ? -10.998 9.745 7.692 1.00 96.25 381 ILE A C 1
ATOM 2809 O O . ILE A 1 381 ? -11.943 9.200 7.135 1.00 96.25 381 ILE A O 1
ATOM 2813 N N . SER A 1 382 ? -10.649 11.004 7.458 1.00 96.00 382 SER A N 1
ATOM 2814 C CA . SER A 1 382 ? -11.230 11.836 6.411 1.00 96.00 382 SER A CA 1
ATOM 2815 C C . SER A 1 382 ? -10.114 12.582 5.705 1.00 96.00 382 SER A C 1
ATOM 2817 O O . SER A 1 382 ? -9.246 13.177 6.348 1.00 96.00 382 SER A O 1
ATOM 2819 N N . LEU A 1 383 ? -10.157 12.590 4.380 1.00 96.06 383 LEU A N 1
ATOM 2820 C CA . LEU A 1 383 ? -9.216 13.335 3.554 1.00 96.06 383 LEU A CA 1
ATOM 2821 C C . LEU A 1 383 ? -9.749 14.750 3.295 1.00 96.06 383 LEU A C 1
ATOM 2823 O O . LEU A 1 383 ? -10.951 14.937 3.112 1.00 96.06 383 LEU A O 1
ATOM 2827 N N . SER A 1 384 ? -8.867 15.752 3.238 1.00 95.75 384 SER A N 1
ATOM 2828 C CA . SER A 1 384 ? -9.241 17.098 2.777 1.00 95.75 384 SER A CA 1
ATOM 2829 C C . SER A 1 384 ? -9.615 17.122 1.290 1.00 95.75 384 SER A C 1
ATOM 2831 O O . SER A 1 384 ? -10.380 17.981 0.858 1.00 95.75 384 SER A O 1
ATOM 2833 N N . SER A 1 385 ? -9.050 16.191 0.518 1.00 94.44 385 SER A N 1
ATOM 2834 C CA . SER A 1 385 ? -9.323 15.922 -0.895 1.00 94.44 385 SER A CA 1
ATOM 2835 C C . SER A 1 385 ? -8.990 14.458 -1.183 1.00 94.44 385 SER A C 1
ATOM 2837 O O . SER A 1 385 ? -8.010 13.947 -0.642 1.00 94.44 385 SER A O 1
ATOM 2839 N N . SER A 1 386 ? -9.765 13.795 -2.043 1.00 92.75 386 SER A N 1
ATOM 2840 C CA . SER A 1 386 ? -9.434 12.457 -2.555 1.00 92.75 386 SER A CA 1
ATOM 2841 C C . SER A 1 386 ? -8.390 12.495 -3.676 1.00 92.75 386 SER A C 1
ATOM 2843 O O . SER A 1 386 ? -7.908 11.445 -4.094 1.00 92.75 386 SER A O 1
ATOM 2845 N N . THR A 1 387 ? -8.049 13.687 -4.181 1.00 93.44 387 THR A N 1
ATOM 2846 C CA . THR A 1 387 ? -7.056 13.871 -5.244 1.00 93.44 387 THR A CA 1
ATOM 2847 C C . THR A 1 387 ? -5.980 14.895 -4.893 1.00 93.44 387 THR A C 1
ATOM 2849 O O . THR A 1 387 ? -6.245 15.898 -4.220 1.00 93.44 387 THR A O 1
ATOM 2852 N N . ILE A 1 388 ? -4.762 14.636 -5.377 1.00 93.38 388 ILE A N 1
ATOM 2853 C CA . ILE A 1 388 ? -3.656 15.593 -5.468 1.00 93.38 388 ILE A CA 1
ATOM 2854 C C . ILE A 1 388 ? -3.403 15.827 -6.948 1.00 93.38 388 ILE A C 1
ATOM 2856 O O . ILE A 1 388 ? -2.820 14.978 -7.623 1.00 93.38 388 ILE A O 1
ATOM 2860 N N . ASP A 1 389 ? -3.881 16.959 -7.451 1.00 92.88 389 ASP A N 1
ATOM 2861 C CA . ASP A 1 389 ? -3.886 17.215 -8.883 1.00 92.88 389 ASP A CA 1
ATOM 2862 C C . ASP A 1 389 ? -2.690 18.045 -9.343 1.00 92.88 389 ASP A C 1
ATOM 2864 O O . ASP A 1 389 ? -2.247 18.957 -8.645 1.00 92.88 389 ASP A O 1
ATOM 2868 N N . GLN A 1 390 ? -2.214 17.748 -10.556 1.00 89.88 390 GLN A N 1
ATOM 2869 C CA . GLN A 1 390 ? -1.185 18.517 -11.264 1.00 89.88 390 GLN A CA 1
ATOM 2870 C C . GLN A 1 390 ? 0.138 18.663 -10.493 1.00 89.88 390 GLN A C 1
ATOM 2872 O O . GLN A 1 390 ? 0.736 19.739 -10.466 1.00 89.88 390 GLN A O 1
ATOM 2877 N N . VAL A 1 391 ? 0.627 17.579 -9.886 1.00 93.25 391 VAL A N 1
ATOM 2878 C CA . VAL A 1 391 ? 1.960 17.576 -9.265 1.00 93.25 391 VAL A CA 1
ATOM 2879 C C . VAL A 1 391 ? 3.025 17.702 -10.355 1.00 93.25 391 VAL A C 1
ATOM 2881 O O . VAL A 1 391 ? 3.061 16.899 -11.285 1.00 93.25 391 VAL A O 1
ATOM 2884 N N . GLU A 1 392 ? 3.900 18.700 -10.262 1.00 90.50 392 GLU A N 1
ATOM 2885 C CA . GLU A 1 392 ? 5.018 18.858 -11.200 1.00 90.50 392 GLU A CA 1
ATOM 2886 C C . GLU A 1 392 ? 6.012 17.681 -11.077 1.00 90.50 392 GLU A C 1
ATOM 2888 O O . GLU A 1 392 ? 6.306 17.248 -9.957 1.00 90.50 392 GLU A O 1
ATOM 2893 N N . PRO A 1 393 ? 6.582 17.161 -12.182 1.00 88.25 393 PRO A N 1
ATOM 2894 C CA . PRO A 1 393 ? 7.662 16.174 -12.121 1.00 88.25 393 PRO A CA 1
ATOM 2895 C C . PRO A 1 393 ? 8.862 16.683 -11.307 1.00 88.25 393 PRO A C 1
ATOM 2897 O O . PRO A 1 393 ? 9.370 17.778 -11.540 1.00 88.25 393 PRO A O 1
ATOM 2900 N N . GLY A 1 394 ? 9.328 15.895 -10.334 1.00 86.69 394 GLY A N 1
ATOM 2901 C CA . GLY A 1 394 ? 10.355 16.319 -9.369 1.00 86.69 394 GLY A CA 1
ATOM 2902 C C . GLY A 1 394 ? 9.844 17.229 -8.240 1.00 86.69 394 GLY A C 1
ATOM 2903 O O . GLY A 1 394 ? 10.609 17.560 -7.332 1.00 86.69 394 GLY A O 1
ATOM 2904 N N . GLY A 1 395 ? 8.574 17.638 -8.290 1.00 87.38 395 GLY A N 1
ATOM 2905 C CA . GLY A 1 395 ? 7.907 18.466 -7.293 1.00 87.38 395 GLY A CA 1
ATOM 2906 C C . GLY A 1 395 ? 7.240 17.661 -6.177 1.00 87.38 395 GLY A C 1
ATOM 2907 O O . GLY A 1 395 ? 7.372 16.436 -6.070 1.00 87.38 395 GLY A O 1
ATOM 2908 N N . ASN A 1 396 ? 6.503 18.374 -5.326 1.00 92.19 396 ASN A N 1
ATOM 2909 C CA . ASN A 1 396 ? 5.733 17.792 -4.237 1.00 92.19 396 ASN A CA 1
ATOM 2910 C C . ASN A 1 396 ? 4.263 18.225 -4.275 1.00 92.19 396 ASN A C 1
ATOM 2912 O O . ASN A 1 396 ? 3.911 19.294 -4.766 1.00 92.19 396 ASN A O 1
ATOM 2916 N N . GLY A 1 397 ? 3.402 17.367 -3.739 1.00 92.06 397 GLY A N 1
ATOM 2917 C CA . GLY A 1 397 ? 2.001 17.666 -3.468 1.00 92.06 397 GLY A CA 1
ATOM 2918 C C . GLY A 1 397 ? 1.661 17.263 -2.039 1.00 92.06 397 GLY A C 1
ATOM 2919 O O . GLY A 1 397 ? 2.308 16.376 -1.478 1.00 92.06 397 GLY A O 1
ATOM 2920 N N . SER A 1 398 ? 0.674 17.910 -1.423 1.00 94.38 398 SER A N 1
ATOM 2921 C CA . SER A 1 398 ? 0.246 17.535 -0.076 1.00 94.38 398 SER A CA 1
ATOM 2922 C C . SER A 1 398 ? -1.258 17.616 0.131 1.00 94.38 398 SER A C 1
ATOM 2924 O O . SER A 1 398 ? -1.964 18.381 -0.527 1.00 94.38 398 SER A O 1
ATOM 2926 N N . ILE A 1 399 ? -1.744 16.797 1.064 1.00 95.75 399 ILE A N 1
ATOM 2927 C CA . ILE A 1 399 ? -3.116 16.833 1.579 1.00 95.75 399 ILE A CA 1
ATOM 2928 C C . ILE A 1 399 ? -3.110 16.708 3.095 1.00 95.75 399 ILE A C 1
ATOM 2930 O O . ILE A 1 399 ? -2.159 16.213 3.702 1.00 95.75 399 ILE A O 1
ATOM 2934 N N . SER A 1 400 ? -4.209 17.122 3.714 1.00 96.00 400 SER A N 1
ATOM 2935 C CA . SER A 1 400 ? -4.443 16.916 5.138 1.00 96.00 400 SER A CA 1
ATOM 2936 C C . SER A 1 400 ? -5.369 15.723 5.361 1.00 96.00 400 SER A C 1
ATOM 2938 O O . SER A 1 400 ? -6.416 15.608 4.727 1.00 96.00 400 SER A O 1
ATOM 2940 N N . VAL A 1 401 ? -4.997 14.858 6.297 1.00 96.50 401 VAL A N 1
ATOM 2941 C CA . VAL A 1 401 ? -5.779 13.711 6.766 1.00 96.50 401 VAL A CA 1
ATOM 2942 C C . VAL A 1 401 ? -6.223 14.001 8.186 1.00 96.50 401 VAL A C 1
ATOM 2944 O O . VAL A 1 401 ? -5.391 14.177 9.076 1.00 96.50 401 VAL A O 1
ATOM 2947 N N . THR A 1 402 ? -7.527 14.040 8.419 1.00 96.81 402 THR A N 1
ATOM 2948 C CA . THR A 1 402 ? -8.094 14.139 9.762 1.00 96.81 402 THR A CA 1
ATOM 2949 C C . THR A 1 402 ? -8.377 12.740 10.283 1.00 96.81 402 THR A C 1
ATOM 2951 O O . THR A 1 402 ? -9.169 12.006 9.702 1.00 96.81 402 THR A O 1
ATOM 2954 N N . VAL A 1 403 ? -7.729 12.379 11.386 1.00 96.75 403 VAL A N 1
ATOM 2955 C CA . VAL A 1 403 ? -7.950 11.132 12.118 1.00 96.75 403 VAL A CA 1
ATOM 2956 C C . VAL A 1 403 ? -8.876 11.417 13.287 1.00 96.75 403 VAL A C 1
ATOM 2958 O O . VAL A 1 403 ? -8.614 12.337 14.061 1.00 96.75 403 VAL A O 1
ATOM 2961 N N . MET A 1 404 ? -9.937 10.630 13.422 1.00 95.88 404 MET A N 1
ATOM 2962 C CA . MET A 1 404 ? -10.960 10.765 14.455 1.00 95.88 404 MET A CA 1
ATOM 2963 C C . MET A 1 404 ? -11.002 9.498 15.308 1.00 95.88 404 MET A C 1
ATOM 2965 O O . MET A 1 404 ? -11.131 8.399 14.773 1.00 95.88 404 MET A O 1
ATOM 2969 N N . ASN A 1 405 ? -10.924 9.646 16.628 1.00 95.75 405 ASN A N 1
ATOM 2970 C CA . ASN A 1 405 ? -11.172 8.566 17.574 1.00 95.75 405 ASN A CA 1
ATOM 2971 C C . ASN A 1 405 ? -12.677 8.324 17.700 1.00 95.75 405 ASN A C 1
ATOM 2973 O O . ASN A 1 405 ? -13.435 9.246 18.005 1.00 95.75 405 ASN A O 1
ATOM 2977 N N . LEU A 1 406 ? -13.096 7.081 17.491 1.00 95.00 406 LEU A N 1
ATOM 2978 C CA . LEU A 1 406 ? -14.463 6.626 17.732 1.00 95.00 406 LEU A CA 1
ATOM 2979 C C . LEU A 1 406 ? -14.594 5.888 19.070 1.00 95.00 406 LEU A C 1
ATOM 2981 O O . LEU A 1 406 ? -15.709 5.590 19.473 1.00 95.00 406 LEU A O 1
ATOM 2985 N N . GLY A 1 407 ? -13.487 5.603 19.762 1.00 94.06 407 GLY A N 1
ATOM 2986 C CA . GLY A 1 407 ? -13.478 4.989 21.088 1.00 94.06 407 GLY A CA 1
ATOM 2987 C C . GLY A 1 407 ? -13.943 5.934 22.201 1.00 94.06 407 GLY A C 1
ATOM 2988 O O . GLY A 1 407 ? -13.894 7.159 22.083 1.00 94.06 407 GLY A O 1
ATOM 2989 N N . ASN A 1 408 ? -14.409 5.370 23.315 1.00 94.50 408 ASN A N 1
ATOM 2990 C CA . ASN A 1 408 ? -14.870 6.130 24.491 1.00 94.50 408 ASN A CA 1
ATOM 2991 C C . ASN A 1 408 ? -13.738 6.545 25.456 1.00 94.50 408 ASN A C 1
ATOM 2993 O O . ASN A 1 408 ? -14.007 7.178 26.477 1.00 94.50 408 ASN A O 1
ATOM 2997 N N . GLY A 1 409 ? -12.480 6.228 25.147 1.00 94.12 409 GLY A N 1
ATOM 2998 C CA . GLY A 1 409 ? -11.303 6.629 25.923 1.00 94.12 409 GLY A CA 1
ATOM 2999 C C . GLY A 1 409 ? -10.199 7.235 25.047 1.00 94.12 409 GLY A C 1
ATOM 3000 O O . GLY A 1 409 ? -10.253 7.094 23.823 1.00 94.12 409 GLY A O 1
ATOM 3001 N N . PRO A 1 410 ? -9.197 7.914 25.638 1.00 93.50 410 PRO A N 1
ATOM 3002 C CA . PRO A 1 410 ? -8.025 8.403 24.909 1.00 93.50 410 PRO A CA 1
ATOM 3003 C C . PRO A 1 410 ? -7.268 7.267 24.213 1.00 93.50 410 PRO A C 1
ATOM 3005 O O . PRO A 1 410 ? -7.080 6.204 24.801 1.00 93.50 410 PRO A O 1
ATOM 3008 N N . ASP A 1 411 ? -6.793 7.503 22.992 1.00 94.50 411 ASP A N 1
ATOM 3009 C CA . ASP A 1 411 ? -6.088 6.495 22.196 1.00 94.50 411 ASP A CA 1
ATOM 3010 C C . ASP A 1 411 ? -4.855 7.086 21.491 1.00 94.50 411 ASP A C 1
ATOM 3012 O O . ASP A 1 411 ? -4.765 8.289 21.210 1.00 94.50 411 ASP A O 1
ATOM 3016 N N . THR A 1 412 ? -3.893 6.216 21.196 1.00 94.88 412 THR A N 1
ATOM 3017 C CA . THR A 1 412 ? -2.753 6.500 20.328 1.00 94.88 412 THR A CA 1
ATOM 3018 C C . THR A 1 412 ? -2.947 5.704 19.046 1.00 94.88 412 THR A C 1
ATOM 3020 O O . THR A 1 412 ? -2.875 4.479 19.034 1.00 94.88 412 THR A O 1
ATOM 3023 N N . LEU A 1 413 ? -3.169 6.395 17.935 1.00 95.56 413 LEU A N 1
ATOM 3024 C CA . LEU A 1 413 ? -3.425 5.763 16.647 1.00 95.56 413 LEU A CA 1
ATOM 3025 C C . LEU A 1 413 ? -2.180 5.842 15.773 1.00 95.56 413 LEU A C 1
ATOM 3027 O O . LEU A 1 413 ? -1.508 6.874 15.717 1.00 95.56 413 LEU A O 1
ATOM 3031 N N . LYS A 1 414 ? -1.872 4.752 15.074 1.00 95.88 414 LYS A N 1
ATOM 3032 C CA . LYS A 1 414 ? -0.757 4.682 14.132 1.00 95.88 414 LYS A CA 1
ATOM 3033 C C . LYS A 1 414 ? -1.276 4.865 12.714 1.00 95.88 414 LYS A C 1
ATOM 3035 O O . LYS A 1 414 ? -2.217 4.191 12.315 1.00 95.88 414 LYS A O 1
ATOM 3040 N N . LEU A 1 415 ? -0.637 5.733 11.944 1.00 95.38 415 LEU A N 1
ATOM 3041 C CA . LEU A 1 415 ? -0.915 5.899 10.524 1.00 95.38 415 LEU A CA 1
ATOM 3042 C C . LEU A 1 415 ? 0.164 5.200 9.705 1.00 95.38 415 LEU A C 1
ATOM 3044 O O . LEU A 1 415 ? 1.349 5.216 10.054 1.00 95.38 415 LEU A O 1
ATOM 3048 N N . SER A 1 416 ? -0.240 4.630 8.580 1.00 93.88 416 SER A N 1
ATOM 3049 C CA . SER A 1 416 ? 0.684 4.205 7.538 1.00 93.88 416 SER A CA 1
ATOM 3050 C C . SER A 1 416 ? 0.107 4.478 6.163 1.00 93.88 416 SER A C 1
ATOM 3052 O O . SER A 1 416 ? -1.102 4.605 5.991 1.00 93.88 416 SER A O 1
ATOM 3054 N N . THR A 1 417 ? 0.991 4.497 5.179 1.00 94.12 417 THR A N 1
ATOM 3055 C CA . THR A 1 417 ? 0.646 4.558 3.763 1.00 94.12 417 THR A CA 1
ATOM 3056 C C . THR A 1 417 ? 0.995 3.234 3.087 1.00 94.12 417 THR A C 1
ATOM 3058 O O . THR A 1 417 ? 1.883 2.518 3.562 1.00 94.12 417 THR A O 1
ATOM 3061 N N . SER A 1 418 ? 0.347 2.909 1.969 1.00 92.06 418 SER A N 1
ATOM 3062 C CA . SER A 1 418 ? 0.806 1.838 1.082 1.00 92.06 418 SER A CA 1
ATOM 3063 C C . SER A 1 418 ? 2.200 2.148 0.513 1.00 92.06 418 SER A C 1
ATOM 3065 O O . SER A 1 418 ? 2.679 3.287 0.548 1.00 92.06 418 SER A O 1
ATOM 3067 N N . ALA A 1 419 ? 2.888 1.110 0.024 1.00 85.31 419 ALA A N 1
ATOM 3068 C CA . ALA A 1 419 ? 4.166 1.287 -0.654 1.00 85.31 419 ALA A CA 1
ATOM 3069 C C . ALA A 1 419 ? 3.926 2.002 -1.995 1.00 85.31 419 ALA A C 1
ATOM 3071 O O . ALA A 1 419 ? 3.162 1.480 -2.812 1.00 85.31 419 ALA A O 1
ATOM 3072 N N . PRO A 1 420 ? 4.551 3.167 -2.239 1.00 86.50 420 PRO A N 1
ATOM 3073 C CA . PRO A 1 420 ? 4.390 3.852 -3.510 1.00 86.50 420 PRO A CA 1
ATOM 3074 C C . PRO A 1 420 ? 5.120 3.099 -4.638 1.00 86.50 420 PRO A C 1
ATOM 3076 O O . PRO A 1 420 ? 6.007 2.279 -4.363 1.00 86.50 420 PRO A O 1
ATOM 3079 N N . PRO A 1 421 ? 4.793 3.382 -5.913 1.00 85.38 421 PRO A N 1
ATOM 3080 C CA . PRO A 1 421 ? 5.563 2.886 -7.050 1.00 85.38 421 PRO A CA 1
ATOM 3081 C C . PRO A 1 421 ? 7.048 3.268 -6.961 1.00 85.38 421 PRO A C 1
ATOM 3083 O O . PRO A 1 421 ? 7.432 4.227 -6.289 1.00 85.38 421 PRO A O 1
ATOM 3086 N N . VAL A 1 422 ? 7.905 2.532 -7.672 1.00 81.19 422 VAL A N 1
ATOM 3087 C CA . VAL A 1 422 ? 9.350 2.812 -7.701 1.00 81.19 422 VAL A CA 1
ATOM 3088 C C . VAL A 1 422 ? 9.600 4.258 -8.154 1.00 81.19 422 VAL A C 1
ATOM 3090 O O . VAL A 1 422 ? 9.054 4.701 -9.159 1.00 81.19 422 VAL A O 1
ATOM 3093 N N . GLY A 1 423 ? 10.431 4.988 -7.405 1.00 82.00 423 GLY A N 1
ATOM 3094 C CA . GLY A 1 423 ? 10.776 6.390 -7.676 1.00 82.00 423 GLY A CA 1
ATOM 3095 C C . GLY A 1 423 ? 9.877 7.422 -6.986 1.00 82.00 423 GLY A C 1
ATOM 3096 O O . GLY A 1 423 ? 10.296 8.567 -6.842 1.00 82.00 423 GLY A O 1
ATOM 3097 N N . TRP A 1 424 ? 8.699 7.029 -6.496 1.00 89.94 424 TRP A N 1
ATOM 3098 C CA . TRP A 1 424 ? 7.799 7.914 -5.757 1.00 89.94 424 TRP A CA 1
ATOM 3099 C C . TRP A 1 424 ? 8.125 7.946 -4.264 1.00 89.94 424 TRP A C 1
ATOM 3101 O O . TRP A 1 424 ? 8.420 6.920 -3.648 1.00 89.94 424 TRP A O 1
ATOM 3111 N N . GLY A 1 425 ? 8.062 9.137 -3.668 1.00 88.19 425 GLY A N 1
ATOM 3112 C CA . GLY A 1 425 ? 8.273 9.339 -2.236 1.00 88.19 425 GLY A CA 1
ATOM 3113 C C . GLY A 1 425 ? 6.974 9.693 -1.528 1.00 88.19 425 GLY A C 1
ATOM 3114 O O . GLY A 1 425 ? 6.240 10.554 -1.996 1.00 88.19 425 GLY A O 1
ATOM 3115 N N . VAL A 1 426 ? 6.712 9.085 -0.374 1.00 94.12 426 VAL A N 1
ATOM 3116 C CA . VAL A 1 426 ? 5.555 9.414 0.470 1.00 94.12 426 VAL A CA 1
ATOM 3117 C C . VAL A 1 426 ? 6.036 9.608 1.894 1.00 94.12 426 VAL A C 1
ATOM 3119 O O . VAL A 1 426 ? 6.785 8.781 2.417 1.00 94.12 426 VAL A O 1
ATOM 3122 N N . SER A 1 427 ? 5.619 10.698 2.525 1.00 91.50 427 SER A N 1
ATOM 3123 C CA . SER A 1 427 ? 5.909 10.964 3.927 1.00 91.50 427 SER A CA 1
ATOM 3124 C C . SER A 1 427 ? 4.672 11.456 4.666 1.00 91.50 427 SER A C 1
ATOM 3126 O O . SER A 1 427 ? 3.812 12.149 4.126 1.00 91.50 427 SER A O 1
ATOM 3128 N N . LEU A 1 428 ? 4.598 11.071 5.936 1.00 94.00 428 LEU A N 1
ATOM 3129 C CA . LEU A 1 428 ? 3.614 11.557 6.891 1.00 94.00 428 LEU A CA 1
ATOM 3130 C C . LEU A 1 428 ? 4.306 12.568 7.801 1.00 94.00 428 LEU A C 1
ATOM 3132 O O . LEU A 1 428 ? 5.402 12.287 8.295 1.00 94.00 428 LEU A O 1
ATOM 3136 N N . SER A 1 429 ? 3.668 13.705 8.084 1.00 93.69 429 SER A N 1
ATOM 3137 C CA . SER A 1 429 ? 4.189 14.655 9.077 1.00 93.69 429 SER A CA 1
ATOM 3138 C C . SER A 1 429 ? 4.245 14.049 10.485 1.00 93.69 429 SER A C 1
ATOM 3140 O O . SER A 1 429 ? 5.092 14.431 11.291 1.00 93.69 429 SER A O 1
ATOM 3142 N N . SER A 1 430 ? 3.392 13.055 10.760 1.00 93.25 430 SER A N 1
ATOM 3143 C CA . SER A 1 430 ? 3.494 12.156 11.908 1.00 93.25 430 SER A CA 1
ATOM 3144 C C . SER A 1 430 ? 2.936 10.770 11.576 1.00 93.25 430 SER A C 1
ATOM 3146 O O . SER A 1 430 ? 1.867 10.650 10.986 1.00 93.25 430 SER A O 1
ATOM 3148 N N . SER A 1 431 ? 3.625 9.707 11.998 1.00 91.75 431 SER A N 1
ATOM 3149 C CA . SER A 1 431 ? 3.148 8.318 11.875 1.00 91.75 431 SER A CA 1
ATOM 3150 C C . SER A 1 431 ? 2.305 7.856 13.068 1.00 91.75 431 SER A C 1
ATOM 3152 O O . SER A 1 431 ? 1.787 6.741 13.064 1.00 91.75 431 SER A O 1
ATOM 3154 N N . THR A 1 432 ? 2.170 8.694 14.099 1.00 93.88 432 THR A N 1
ATOM 3155 C CA . THR A 1 432 ? 1.346 8.423 15.284 1.00 93.88 432 THR A CA 1
ATOM 3156 C C . THR A 1 432 ? 0.627 9.689 15.737 1.00 93.88 432 THR A C 1
ATOM 3158 O O . THR A 1 432 ? 1.181 10.788 15.666 1.00 93.88 432 THR A O 1
ATOM 3161 N N . VAL A 1 433 ? -0.608 9.553 16.205 1.00 95.19 433 VAL A N 1
ATOM 3162 C CA . VAL A 1 433 ? -1.399 10.664 16.746 1.00 95.19 433 VAL A CA 1
ATOM 3163 C C . VAL A 1 433 ? -2.006 10.271 18.081 1.00 95.19 433 VAL A C 1
ATOM 3165 O O . VAL A 1 433 ? -2.480 9.152 18.247 1.00 95.19 433 VAL A O 1
ATOM 3168 N N . ASN A 1 434 ? -1.992 11.204 19.030 1.00 95.69 434 ASN A N 1
ATOM 3169 C CA . ASN A 1 434 ? -2.686 11.055 20.303 1.00 95.69 434 ASN A CA 1
ATOM 3170 C C . ASN A 1 434 ? -4.001 11.817 20.217 1.00 95.69 434 ASN A C 1
ATOM 3172 O O . ASN A 1 434 ? -4.004 13.019 19.948 1.00 95.69 434 ASN A O 1
ATOM 3176 N N . VAL A 1 435 ? -5.097 11.114 20.452 1.00 95.44 435 VAL A N 1
ATOM 3177 C CA . VAL A 1 435 ? -6.457 11.635 20.357 1.00 95.44 435 VAL A CA 1
ATOM 3178 C C . VAL A 1 435 ? -7.186 11.349 21.666 1.00 95.44 435 VAL A C 1
ATOM 3180 O O . VAL A 1 435 ? -6.983 10.319 22.305 1.00 95.44 435 VAL A O 1
ATOM 3183 N N . GLY A 1 436 ? -7.995 12.304 22.116 1.00 94.25 436 GLY A N 1
ATOM 3184 C CA . GLY A 1 436 ? -8.850 12.143 23.290 1.00 94.25 436 GLY A CA 1
ATOM 3185 C C . GLY A 1 436 ? -10.019 11.195 23.024 1.00 94.25 436 GLY A C 1
ATOM 3186 O O . GLY A 1 436 ? -10.185 10.697 21.911 1.00 94.25 436 GLY A O 1
ATOM 3187 N N . SER A 1 437 ? -10.846 10.968 24.045 1.00 94.19 437 SER A N 1
ATOM 3188 C CA . SER A 1 437 ? -12.114 10.238 23.903 1.00 94.19 437 SER A CA 1
ATOM 3189 C C . SER A 1 437 ? -13.029 10.901 22.870 1.00 94.19 437 SER A C 1
ATOM 3191 O O . SER A 1 437 ? -13.009 12.129 22.740 1.00 94.19 437 SER A O 1
ATOM 3193 N N . ARG A 1 438 ? -13.888 10.116 22.199 1.00 94.19 438 ARG A N 1
ATOM 3194 C CA . ARG A 1 438 ? -14.969 10.629 21.335 1.00 94.19 438 ARG A CA 1
ATOM 3195 C C . ARG A 1 438 ? -15.859 11.667 22.033 1.00 94.19 438 ARG A C 1
ATOM 3197 O O . ARG A 1 438 ? -16.437 12.521 21.368 1.00 94.19 438 ARG A O 1
ATOM 3204 N N . HIS A 1 439 ? -15.965 11.581 23.361 1.00 90.62 439 HIS A N 1
ATOM 3205 C CA . HIS A 1 439 ? -16.801 12.445 24.200 1.00 90.62 439 HIS A CA 1
ATOM 3206 C C . HIS A 1 439 ? -16.130 13.793 24.515 1.00 90.62 439 HIS A C 1
ATOM 3208 O O . HIS A 1 439 ? -16.785 14.725 24.981 1.00 90.62 439 HIS A O 1
ATOM 3214 N N . GLY A 1 440 ? -14.831 13.924 24.222 1.00 87.88 440 GLY A N 1
ATOM 3215 C CA . GLY A 1 440 ? -14.032 15.123 24.454 1.00 87.88 440 GLY A CA 1
ATOM 3216 C C . GLY A 1 440 ? -13.803 15.979 23.202 1.00 87.88 440 GLY A C 1
ATOM 3217 O O . GLY A 1 440 ? -14.026 15.572 22.065 1.00 87.88 440 GLY A O 1
ATOM 3218 N N . SER A 1 441 ? -13.277 17.191 23.400 1.00 88.50 441 SER A N 1
ATOM 3219 C CA . SER A 1 441 ? -12.982 18.137 22.309 1.00 88.50 441 SER A CA 1
ATOM 3220 C C . SER A 1 441 ? -11.681 17.849 21.544 1.00 88.50 441 SER A C 1
ATOM 3222 O O . SER A 1 441 ? -11.394 18.518 20.556 1.00 88.50 441 SER A O 1
ATOM 3224 N N . SER A 1 442 ? -10.863 16.906 22.017 1.00 92.56 442 SER A N 1
ATOM 3225 C CA . SER A 1 442 ? -9.582 16.508 21.413 1.00 92.56 442 SER A CA 1
ATOM 3226 C C . SER A 1 442 ? -9.653 15.152 20.702 1.00 92.56 442 SER A C 1
ATOM 3228 O O . SER A 1 442 ? -8.623 14.511 20.507 1.00 92.56 442 SER A O 1
ATOM 3230 N N . SER A 1 443 ? -10.850 14.706 20.307 1.00 92.94 443 SER A N 1
ATOM 3231 C CA . SER A 1 443 ? -11.101 13.416 19.643 1.00 92.94 443 SER A CA 1
ATOM 3232 C C . SER A 1 443 ? -10.519 13.300 18.231 1.00 92.94 443 SER A C 1
ATOM 3234 O O . SER A 1 443 ? -10.575 12.228 17.636 1.00 92.94 443 SER A O 1
ATOM 3236 N N . GLN A 1 444 ? -9.951 14.376 17.683 1.00 95.38 444 GLN A N 1
ATOM 3237 C CA . GLN A 1 444 ? -9.412 14.402 16.329 1.00 95.38 444 GLN A CA 1
ATOM 3238 C C . GLN A 1 444 ? -8.034 15.061 16.252 1.00 95.38 444 GLN A C 1
ATOM 3240 O O . GLN A 1 444 ? -7.721 15.980 17.012 1.00 95.38 444 GLN A O 1
ATOM 3245 N N . ALA A 1 445 ? -7.235 14.620 15.286 1.00 95.25 445 ALA A N 1
ATOM 3246 C CA . ALA A 1 445 ? -5.936 15.188 14.950 1.00 95.25 445 ALA A CA 1
ATOM 3247 C C . ALA A 1 445 ? -5.756 15.231 13.429 1.00 95.25 445 ALA A C 1
ATOM 3249 O O . ALA A 1 445 ? -6.290 14.387 12.714 1.00 95.25 445 ALA A O 1
ATOM 3250 N N . THR A 1 446 ? -4.981 16.195 12.935 1.00 96.06 446 THR A N 1
ATOM 3251 C CA . THR A 1 446 ? -4.676 16.316 11.504 1.00 96.06 446 THR A CA 1
ATOM 3252 C C . THR A 1 446 ? -3.219 15.955 11.245 1.00 96.06 446 THR A C 1
ATOM 3254 O O . THR A 1 446 ? -2.325 16.445 11.934 1.00 96.06 446 THR A O 1
ATOM 3257 N N . VAL A 1 447 ? -2.989 15.119 10.237 1.00 95.94 447 VAL A N 1
ATOM 3258 C CA . VAL A 1 447 ? -1.673 14.728 9.724 1.00 95.94 447 VAL A CA 1
ATOM 3259 C C . VAL A 1 447 ? -1.560 15.205 8.283 1.00 95.94 447 VAL A C 1
ATOM 3261 O O . VAL A 1 447 ? -2.506 15.084 7.512 1.00 95.94 447 VAL A O 1
ATOM 3264 N N . GLU A 1 448 ? -0.411 15.754 7.912 1.00 96.31 448 GLU A N 1
ATOM 3265 C CA . GLU A 1 448 ? -0.130 16.116 6.525 1.00 96.31 448 GLU A CA 1
ATOM 3266 C C . GLU A 1 448 ? 0.544 14.934 5.830 1.00 96.31 448 GLU A C 1
ATOM 3268 O O . GLU A 1 448 ? 1.478 14.335 6.371 1.00 96.31 448 GLU A O 1
ATOM 3273 N N . VAL A 1 449 ? 0.061 14.603 4.637 1.00 95.12 449 VAL A N 1
ATOM 3274 C CA . VAL A 1 449 ? 0.669 13.611 3.751 1.00 95.12 449 VAL A CA 1
ATOM 3275 C C . VAL A 1 449 ? 1.322 14.366 2.614 1.00 95.12 449 VAL A C 1
ATOM 3277 O O . VAL A 1 449 ? 0.643 15.117 1.916 1.00 95.12 449 VAL A O 1
ATOM 3280 N N . VAL A 1 450 ? 2.624 14.166 2.431 1.00 93.88 450 VAL A N 1
ATOM 3281 C CA . VAL A 1 450 ? 3.394 14.774 1.346 1.00 93.88 450 VAL A CA 1
ATOM 3282 C C . VAL A 1 450 ? 3.828 13.678 0.385 1.00 93.88 450 VAL A C 1
ATOM 3284 O O . VAL A 1 450 ? 4.463 12.697 0.778 1.00 93.88 450 VAL A O 1
ATOM 3287 N N . VAL A 1 451 ? 3.493 13.860 -0.886 1.00 94.00 451 VAL A N 1
ATOM 3288 C CA . VAL A 1 451 ? 3.930 13.010 -1.992 1.00 94.00 451 VAL A CA 1
ATOM 3289 C C . VAL A 1 451 ? 4.997 13.743 -2.796 1.00 94.00 451 VAL A C 1
ATOM 3291 O O . VAL A 1 451 ? 4.896 14.947 -3.015 1.00 94.00 451 VAL A O 1
ATOM 3294 N N . ASN A 1 452 ? 6.028 13.024 -3.226 1.00 89.81 452 ASN A N 1
ATOM 3295 C CA . ASN A 1 452 ? 7.118 13.545 -4.044 1.00 89.81 452 ASN A CA 1
ATOM 3296 C C . ASN A 1 452 ? 7.150 12.756 -5.351 1.00 89.81 452 ASN A C 1
ATOM 3298 O O . ASN A 1 452 ? 7.341 11.534 -5.328 1.00 89.81 452 ASN A O 1
ATOM 3302 N N . ALA A 1 453 ? 6.951 13.456 -6.465 1.00 91.31 453 ALA A N 1
ATOM 3303 C CA . ALA A 1 453 ? 6.991 12.862 -7.792 1.00 91.31 453 ALA A CA 1
ATOM 3304 C C . ALA A 1 453 ? 8.450 12.754 -8.272 1.00 91.31 453 ALA A C 1
ATOM 3306 O O . ALA A 1 453 ? 9.222 13.698 -8.087 1.00 91.31 453 ALA A O 1
ATOM 3307 N N . PRO A 1 454 ? 8.867 11.646 -8.907 1.00 88.00 454 PRO A N 1
ATOM 3308 C CA . PRO A 1 454 ? 10.168 11.585 -9.565 1.00 88.00 454 PRO A CA 1
ATOM 3309 C C . PRO A 1 454 ? 10.238 12.553 -10.761 1.00 88.00 454 PRO A C 1
ATOM 3311 O O . PRO A 1 454 ? 9.217 12.957 -11.315 1.00 88.00 454 PRO A O 1
ATOM 3314 N N . PHE A 1 455 ? 11.449 12.911 -11.201 1.00 83.31 455 PHE A N 1
ATOM 3315 C CA . PHE A 1 455 ? 11.652 13.827 -12.339 1.00 83.31 455 PHE A CA 1
ATOM 3316 C C . PHE A 1 455 ? 11.107 13.297 -13.672 1.00 83.31 455 PHE A C 1
ATOM 3318 O O . PHE A 1 455 ? 10.773 14.077 -14.552 1.00 83.31 455 PHE A O 1
ATOM 3325 N N . ASN A 1 456 ? 11.013 11.977 -13.819 1.00 82.94 456 ASN A N 1
ATOM 3326 C CA . ASN A 1 456 ? 10.463 11.300 -14.992 1.00 82.94 456 ASN A CA 1
ATOM 3327 C C . ASN A 1 456 ? 9.028 10.795 -14.757 1.00 82.94 456 ASN A C 1
ATOM 3329 O O . ASN A 1 456 ? 8.614 9.825 -15.390 1.00 82.94 456 ASN A O 1
ATOM 3333 N N . ALA A 1 457 ? 8.292 11.389 -13.811 1.00 89.00 457 ALA A N 1
ATOM 3334 C CA . ALA A 1 457 ? 6.902 11.035 -13.550 1.00 89.00 457 ALA A CA 1
ATOM 3335 C C . ALA A 1 457 ? 6.035 11.289 -14.791 1.00 89.00 457 ALA A C 1
ATOM 3337 O O . ALA A 1 457 ? 6.014 12.409 -15.306 1.00 89.00 457 ALA A O 1
ATOM 3338 N N . LEU A 1 458 ? 5.329 10.254 -15.249 1.00 89.94 458 LEU A N 1
ATOM 3339 C CA . LEU A 1 458 ? 4.450 10.319 -16.413 1.00 89.94 458 LEU A CA 1
ATOM 3340 C C . LEU A 1 458 ? 3.099 10.950 -16.051 1.00 89.94 458 LEU A C 1
ATOM 3342 O O . LEU A 1 458 ? 2.596 10.728 -14.950 1.00 89.94 458 LEU A O 1
ATOM 3346 N N . ALA A 1 459 ? 2.519 11.736 -16.960 1.00 91.12 459 ALA A N 1
ATOM 3347 C CA . ALA A 1 459 ? 1.249 12.436 -16.725 1.00 91.12 459 ALA A CA 1
ATOM 3348 C C . ALA A 1 459 ? -0.012 11.646 -17.109 1.00 91.12 459 ALA A C 1
ATOM 3350 O O . ALA A 1 459 ? -1.116 12.035 -16.730 1.00 91.12 459 ALA A O 1
ATOM 3351 N N . ASP A 1 460 ? 0.131 10.538 -17.833 1.00 83.31 460 ASP A N 1
ATOM 3352 C CA . ASP A 1 460 ? -0.955 9.612 -18.174 1.00 83.31 460 ASP A CA 1
ATOM 3353 C C . ASP A 1 460 ? -1.221 8.555 -17.086 1.00 83.31 460 ASP A C 1
ATOM 3355 O O . ASP A 1 460 ? -2.304 7.962 -17.056 1.00 83.31 460 ASP A O 1
ATOM 3359 N N . ASP A 1 461 ? -0.285 8.378 -16.152 1.00 79.38 461 ASP A N 1
ATOM 3360 C CA . ASP A 1 461 ? -0.408 7.457 -15.028 1.00 79.38 461 ASP A CA 1
ATOM 3361 C C . ASP A 1 461 ? -0.968 8.157 -13.780 1.00 79.38 461 ASP A C 1
ATOM 3363 O O . ASP A 1 461 ? -0.300 8.950 -13.112 1.00 79.38 461 ASP A O 1
ATOM 3367 N N . ALA A 1 462 ? -2.205 7.812 -13.415 1.00 86.75 462 ALA A N 1
ATOM 3368 C CA . ALA A 1 462 ? -2.753 8.154 -12.107 1.00 86.75 462 ALA A CA 1
ATOM 3369 C C . ALA A 1 462 ? -2.256 7.154 -11.057 1.00 86.75 462 ALA A C 1
ATOM 3371 O O . ALA A 1 462 ? -2.394 5.937 -11.211 1.00 86.75 462 ALA A O 1
ATOM 3372 N N . ILE A 1 463 ? -1.709 7.666 -9.961 1.00 89.38 463 ILE A N 1
ATOM 3373 C CA . ILE A 1 463 ? -1.154 6.841 -8.884 1.00 89.38 463 ILE A CA 1
ATOM 3374 C C . ILE A 1 463 ? -2.103 6.867 -7.710 1.00 89.38 463 ILE A C 1
ATOM 3376 O O . ILE A 1 463 ? -2.634 7.918 -7.383 1.00 89.38 463 ILE A O 1
ATOM 3380 N N . SER A 1 464 ? -2.293 5.726 -7.056 1.00 91.56 464 SER A N 1
ATOM 3381 C CA . SER A 1 464 ? -3.133 5.654 -5.865 1.00 91.56 464 SER A CA 1
ATOM 3382 C C . SER A 1 464 ? -2.326 5.200 -4.657 1.00 91.56 464 SER A C 1
ATOM 3384 O O . SER A 1 464 ? -1.577 4.223 -4.724 1.00 91.56 464 SER A O 1
ATOM 3386 N N . ILE A 1 465 ? -2.452 5.944 -3.560 1.00 93.56 465 ILE A N 1
ATOM 3387 C CA . ILE A 1 465 ? -1.843 5.627 -2.267 1.00 93.56 465 ILE A CA 1
ATOM 3388 C C . ILE A 1 465 ? -2.971 5.419 -1.267 1.00 93.56 465 ILE A C 1
ATOM 3390 O O . ILE A 1 465 ? -3.844 6.271 -1.117 1.00 93.56 465 ILE A O 1
ATOM 3394 N N . GLU A 1 466 ? -2.923 4.302 -0.552 1.00 95.62 466 GLU A N 1
ATOM 3395 C CA . GLU A 1 466 ? -3.853 4.021 0.534 1.00 95.62 466 GLU A CA 1
ATOM 3396 C C . GLU A 1 466 ? -3.269 4.554 1.840 1.00 95.62 466 GLU A C 1
ATOM 3398 O O . GLU A 1 466 ? -2.109 4.286 2.166 1.00 95.62 466 GLU A O 1
ATOM 3403 N N . ILE A 1 467 ? -4.067 5.296 2.597 1.00 95.81 467 ILE A N 1
ATOM 3404 C CA . ILE A 1 467 ? -3.748 5.749 3.946 1.00 95.81 467 ILE A CA 1
ATOM 3405 C C . ILE A 1 467 ? -4.606 4.939 4.902 1.00 95.81 467 ILE A C 1
ATOM 3407 O O . ILE A 1 467 ? -5.829 4.962 4.818 1.00 95.81 467 ILE A O 1
ATOM 3411 N N . SER A 1 468 ? -3.957 4.251 5.832 1.00 95.38 468 SER A N 1
ATOM 3412 C CA . SER A 1 468 ? -4.612 3.373 6.794 1.00 95.38 468 SER A CA 1
ATOM 3413 C C . SER A 1 468 ? -4.291 3.806 8.223 1.00 95.38 468 SER A C 1
ATOM 3415 O O . SER A 1 468 ? -3.154 4.176 8.538 1.00 95.38 468 SER A O 1
ATOM 3417 N N . VAL A 1 469 ? -5.292 3.736 9.101 1.00 96.81 469 VAL A N 1
ATOM 3418 C CA . VAL A 1 469 ? -5.142 3.977 10.542 1.00 96.81 469 VAL A CA 1
ATOM 3419 C C . VAL A 1 469 ? -5.276 2.668 11.317 1.00 96.81 469 VAL A C 1
ATOM 3421 O O . VAL A 1 469 ? -6.174 1.866 11.068 1.00 96.81 469 VAL A O 1
ATOM 3424 N N . TYR A 1 470 ? -4.379 2.454 12.272 1.00 95.12 470 TYR A N 1
ATOM 3425 C CA . TYR A 1 470 ? -4.231 1.222 13.039 1.00 95.12 470 TYR A CA 1
ATOM 3426 C C . TYR A 1 470 ? -4.204 1.500 14.545 1.00 95.12 470 TYR A C 1
ATOM 3428 O O . TYR A 1 470 ? -3.783 2.585 14.967 1.00 95.12 470 TYR A O 1
ATOM 3436 N N . PRO A 1 471 ? -4.540 0.497 15.374 1.00 94.06 471 PRO A N 1
ATOM 3437 C CA . PRO A 1 471 ? -4.182 0.506 16.788 1.00 94.06 471 PRO A CA 1
ATOM 3438 C C . PRO A 1 471 ? -2.658 0.568 16.985 1.00 94.06 471 PRO A C 1
ATOM 3440 O O . PRO A 1 471 ? -1.896 -0.042 16.227 1.00 94.06 471 PRO A O 1
ATOM 3443 N N . ASN A 1 472 ? -2.200 1.243 18.047 1.00 91.25 472 ASN A N 1
ATOM 3444 C CA . ASN A 1 472 ? -0.767 1.392 18.346 1.00 91.25 472 ASN A CA 1
ATOM 3445 C C . ASN A 1 472 ? -0.023 0.050 18.472 1.00 91.25 472 ASN A C 1
ATOM 3447 O O . ASN A 1 472 ? 1.120 -0.087 18.037 1.00 91.25 472 ASN A O 1
ATOM 3451 N N . ASN A 1 473 ? -0.687 -0.950 19.057 1.00 85.75 473 ASN A N 1
ATOM 3452 C CA . ASN A 1 473 ? -0.102 -2.256 19.368 1.00 85.75 473 ASN A CA 1
ATOM 3453 C C . ASN A 1 473 ? -0.087 -3.225 18.167 1.00 85.75 473 ASN A C 1
ATOM 3455 O O . ASN A 1 473 ? 0.320 -4.377 18.315 1.00 85.75 473 ASN A O 1
ATOM 3459 N N . GLY A 1 474 ? -0.495 -2.762 16.980 1.00 77.25 474 GLY A N 1
ATOM 3460 C CA . GLY A 1 474 ? -0.659 -3.592 15.787 1.00 77.25 474 GLY A CA 1
ATOM 3461 C C . GLY A 1 474 ? -1.998 -4.336 15.765 1.00 77.25 474 GLY A C 1
ATOM 3462 O O . GLY A 1 474 ? -2.635 -4.540 16.794 1.00 77.25 474 GLY A O 1
ATOM 3463 N N . GLY A 1 475 ? -2.453 -4.707 14.567 1.00 86.62 475 GLY A N 1
ATOM 3464 C CA . GLY A 1 475 ? -3.767 -5.314 14.347 1.00 86.62 475 GLY A CA 1
ATOM 3465 C C . GLY A 1 475 ? -4.309 -5.006 12.953 1.00 86.62 475 GLY A C 1
ATOM 3466 O O . GLY A 1 475 ? -3.569 -4.534 12.090 1.00 86.62 475 GLY A O 1
ATOM 3467 N N . GLN A 1 476 ? -5.598 -5.278 12.746 1.00 89.94 476 GLN A N 1
ATOM 3468 C CA . GLN A 1 476 ? -6.323 -4.818 11.557 1.00 89.94 476 GLN A CA 1
ATOM 3469 C C . GLN A 1 476 ? -6.448 -3.288 11.574 1.00 89.94 476 GLN A C 1
ATOM 3471 O O . GLN A 1 476 ? -6.459 -2.681 12.648 1.00 89.94 476 GLN A O 1
ATOM 3476 N N . SER A 1 477 ? -6.520 -2.668 10.396 1.00 93.44 477 SER A N 1
ATOM 3477 C CA . SER A 1 477 ? -6.810 -1.237 10.300 1.00 93.44 477 SER A CA 1
ATOM 3478 C C . SER A 1 477 ? -8.238 -0.958 10.773 1.00 93.44 477 SER A C 1
ATOM 3480 O O . SER A 1 477 ? -9.144 -1.766 10.572 1.00 93.44 477 SER A O 1
ATOM 3482 N N . TYR A 1 478 ? -8.440 0.194 11.412 1.00 94.69 478 TYR A N 1
ATOM 3483 C CA . TYR A 1 478 ? -9.785 0.669 11.744 1.00 94.69 478 TYR A CA 1
ATOM 3484 C C . TYR A 1 478 ? -10.475 1.282 10.525 1.00 94.69 478 TYR A C 1
ATOM 3486 O O . TYR A 1 478 ? -11.668 1.078 10.324 1.00 94.69 478 TYR A O 1
ATOM 3494 N N . ALA A 1 479 ? -9.718 2.023 9.714 1.00 95.69 479 ALA A N 1
ATOM 3495 C CA . ALA A 1 479 ? -10.196 2.657 8.496 1.00 95.69 479 ALA A CA 1
ATOM 3496 C C . ALA A 1 479 ? -9.051 2.813 7.489 1.00 95.69 479 ALA A C 1
ATOM 3498 O O . ALA A 1 479 ? -7.876 2.886 7.872 1.00 95.69 479 ALA A O 1
ATOM 3499 N N . MET A 1 480 ? -9.419 2.879 6.212 1.00 94.88 480 MET A N 1
ATOM 3500 C CA . MET A 1 480 ? -8.518 3.101 5.088 1.00 94.88 480 MET A CA 1
ATOM 3501 C C . MET A 1 480 ? -9.198 4.005 4.060 1.00 94.88 480 MET A C 1
ATOM 3503 O O . MET A 1 480 ? -10.404 3.895 3.857 1.00 94.88 480 MET A O 1
ATOM 3507 N N . GLU A 1 481 ? -8.428 4.890 3.439 1.00 96.25 481 GLU A N 1
ATOM 3508 C CA . GLU A 1 481 ? -8.885 5.820 2.407 1.00 96.25 481 GLU A CA 1
ATOM 3509 C C . GLU A 1 481 ? -7.835 5.902 1.305 1.00 96.25 481 GLU A C 1
ATOM 3511 O O . GLU A 1 481 ? -6.632 5.816 1.566 1.00 96.25 481 GLU A O 1
ATOM 3516 N N . GLU A 1 482 ? -8.290 6.078 0.072 1.00 95.12 482 GLU A N 1
ATOM 3517 C CA . GLU A 1 482 ? -7.433 6.118 -1.108 1.00 95.12 482 GLU A CA 1
ATOM 3518 C C . GLU A 1 482 ? -7.285 7.554 -1.618 1.00 95.12 482 GLU A C 1
ATOM 3520 O O . GLU A 1 482 ? -8.255 8.305 -1.729 1.00 95.12 482 GLU A O 1
ATOM 3525 N N . VAL A 1 483 ? -6.049 7.933 -1.935 1.00 94.88 483 VAL A N 1
ATOM 3526 C CA . VAL A 1 483 ? -5.706 9.220 -2.542 1.00 94.88 483 VAL A CA 1
ATOM 3527 C C . VAL A 1 483 ? -5.183 8.968 -3.940 1.00 94.88 483 VAL A C 1
ATOM 3529 O O . VAL A 1 483 ? -4.194 8.252 -4.100 1.00 94.88 483 VAL A O 1
ATOM 3532 N N . THR A 1 484 ? -5.792 9.605 -4.935 1.00 95.31 484 THR A N 1
ATOM 3533 C CA . THR A 1 484 ? -5.306 9.587 -6.317 1.00 95.31 484 THR A CA 1
ATOM 3534 C C . THR A 1 484 ? -4.408 10.794 -6.585 1.00 95.31 484 THR A C 1
ATOM 3536 O O . THR A 1 484 ? -4.765 11.928 -6.283 1.00 95.31 484 THR A O 1
ATOM 3539 N N . ILE A 1 485 ? -3.241 10.576 -7.177 1.00 94.31 485 ILE A N 1
ATOM 3540 C CA . ILE A 1 485 ? -2.282 11.611 -7.555 1.00 94.31 485 ILE A CA 1
ATOM 3541 C C . ILE A 1 485 ? -2.205 11.677 -9.076 1.00 94.31 485 ILE A C 1
ATOM 3543 O O . ILE A 1 485 ? -2.009 10.649 -9.727 1.00 94.31 485 ILE A O 1
ATOM 3547 N N . THR A 1 486 ? -2.334 12.884 -9.630 1.00 93.75 486 THR A N 1
ATOM 3548 C CA . THR A 1 486 ? -2.114 13.160 -11.054 1.00 93.75 486 THR A CA 1
ATOM 3549 C C . THR A 1 486 ? -0.912 14.081 -11.236 1.00 93.75 486 THR A C 1
ATOM 3551 O O . THR A 1 486 ? -0.675 15.000 -10.447 1.00 93.75 486 THR A O 1
ATOM 3554 N N . VAL A 1 487 ? -0.123 13.814 -12.273 1.00 93.94 487 VAL A N 1
ATOM 3555 C CA . VAL A 1 487 ? 1.086 14.579 -12.599 1.00 93.94 487 VAL A CA 1
ATOM 3556 C C . VAL A 1 487 ? 0.745 15.626 -13.655 1.00 93.94 487 VAL A C 1
ATOM 3558 O O . VAL A 1 487 ? -0.088 15.398 -14.531 1.00 93.94 487 VAL A O 1
ATOM 3561 N N . MET A 1 488 ? 1.367 16.798 -13.568 1.00 91.69 488 MET A N 1
ATOM 3562 C CA . MET A 1 488 ? 1.202 17.853 -14.564 1.00 91.69 488 MET A CA 1
ATOM 3563 C C . MET A 1 488 ? 1.783 17.403 -15.923 1.00 91.69 488 MET A C 1
ATOM 3565 O O . MET A 1 488 ? 2.940 16.968 -15.963 1.00 91.69 488 MET A O 1
ATOM 3569 N N . PRO A 1 489 ? 1.024 17.507 -17.032 1.00 91.56 489 PRO A N 1
ATOM 3570 C CA . PRO A 1 489 ? 1.532 17.176 -18.359 1.00 91.56 489 PRO A CA 1
ATOM 3571 C C . PRO A 1 489 ? 2.508 18.242 -18.870 1.00 91.56 489 PRO A C 1
ATOM 3573 O O . PRO A 1 489 ? 2.250 19.442 -18.776 1.00 91.56 489 PRO A O 1
ATOM 3576 N N . ILE A 1 490 ? 3.620 17.782 -19.438 1.00 90.31 490 ILE A N 1
ATOM 3577 C CA . ILE A 1 490 ? 4.670 18.568 -20.084 1.00 90.31 490 ILE A CA 1
ATOM 3578 C C . ILE A 1 490 ? 4.823 18.041 -21.512 1.00 90.31 490 ILE A C 1
ATOM 3580 O O . ILE A 1 490 ? 5.271 16.913 -21.708 1.00 90.31 490 ILE A O 1
ATOM 3584 N N . HIS A 1 491 ? 4.500 18.880 -22.495 1.00 90.69 491 HIS A N 1
ATOM 3585 C CA . HIS A 1 491 ? 4.562 18.575 -23.931 1.00 90.69 491 HIS A CA 1
ATOM 3586 C C . HIS A 1 491 ? 5.869 19.085 -24.566 1.00 90.69 491 HIS A C 1
ATOM 3588 O O . HIS A 1 491 ? 5.859 19.874 -25.510 1.00 90.69 491 HIS A O 1
ATOM 3594 N N . ALA A 1 492 ? 7.020 18.715 -24.000 1.00 89.56 492 ALA A N 1
ATOM 3595 C CA . ALA A 1 492 ? 8.319 19.149 -24.512 1.00 89.56 492 ALA A CA 1
ATOM 3596 C C . ALA A 1 492 ? 8.741 18.292 -25.713 1.00 89.56 492 ALA A C 1
ATOM 3598 O O . ALA A 1 492 ? 8.814 17.072 -25.619 1.00 89.56 492 ALA A O 1
ATOM 3599 N N . TRP A 1 493 ? 9.045 18.907 -26.853 1.00 93.38 493 TRP A N 1
ATOM 3600 C CA . TRP A 1 493 ? 9.425 18.154 -28.045 1.00 93.38 493 TRP A CA 1
ATOM 3601 C C . TRP A 1 493 ? 10.269 18.986 -29.008 1.00 93.38 493 TRP A C 1
ATOM 3603 O O . TRP A 1 493 ? 10.238 20.220 -28.992 1.00 93.38 493 TRP A O 1
ATOM 3613 N N . ASP A 1 494 ? 10.992 18.295 -29.885 1.00 92.38 494 ASP A N 1
ATOM 3614 C CA . ASP A 1 494 ? 11.708 18.915 -30.994 1.00 92.38 494 ASP A CA 1
ATOM 3615 C C . ASP A 1 494 ? 11.867 17.956 -32.187 1.00 92.38 494 ASP A C 1
ATOM 3617 O O . ASP A 1 494 ? 11.494 16.779 -32.144 1.00 92.38 494 ASP A O 1
ATOM 3621 N N . VAL A 1 495 ? 12.420 18.460 -33.290 1.00 90.69 495 VAL A N 1
ATOM 3622 C CA . VAL A 1 495 ? 12.752 17.660 -34.472 1.00 90.69 495 VAL A CA 1
ATOM 3623 C C . VAL A 1 495 ? 14.255 17.663 -34.666 1.00 90.69 495 VAL A C 1
ATOM 3625 O O . VAL A 1 495 ? 14.871 18.704 -34.879 1.00 90.69 495 VAL A O 1
ATOM 3628 N N . GLN A 1 496 ? 14.853 16.476 -34.660 1.00 85.44 496 GLN A N 1
ATOM 3629 C CA . GLN A 1 496 ? 16.284 16.343 -34.878 1.00 85.44 496 GLN A CA 1
ATOM 3630 C C . GLN A 1 496 ? 16.649 16.839 -36.284 1.00 85.44 496 GLN A C 1
ATOM 3632 O O . GLN A 1 496 ? 16.054 16.417 -37.284 1.00 85.44 496 GLN A O 1
ATOM 3637 N N . GLU A 1 497 ? 17.657 17.710 -36.375 1.00 76.75 497 GLU A N 1
ATOM 3638 C CA . GLU A 1 497 ? 18.100 18.232 -37.662 1.00 76.75 497 GLU A CA 1
ATOM 3639 C C . GLU A 1 497 ? 18.619 17.100 -38.564 1.00 76.75 497 GLU A C 1
ATOM 3641 O O . GLU A 1 497 ? 19.583 16.398 -38.258 1.00 76.75 497 GLU A O 1
ATOM 3646 N N . THR A 1 498 ? 17.959 16.921 -39.709 1.00 74.94 498 THR A N 1
ATOM 3647 C CA . THR A 1 498 ? 18.336 15.919 -40.709 1.00 74.94 498 THR A CA 1
ATOM 3648 C C . THR A 1 498 ? 19.386 16.475 -41.665 1.00 74.94 498 THR A C 1
ATOM 3650 O O . THR A 1 498 ? 19.225 17.556 -42.238 1.00 74.94 498 THR A O 1
ATOM 3653 N N . THR A 1 499 ? 20.459 15.717 -41.890 1.00 70.88 499 THR A N 1
ATOM 3654 C CA . THR A 1 499 ? 21.499 16.055 -42.876 1.00 70.88 499 THR A CA 1
ATOM 3655 C C . THR A 1 499 ? 21.065 15.732 -44.309 1.00 70.88 499 THR A C 1
ATOM 3657 O O . THR A 1 499 ? 21.594 16.289 -45.271 1.00 70.88 499 THR A O 1
ATOM 3660 N N . ILE A 1 500 ? 20.042 14.888 -44.483 1.00 79.56 500 ILE A N 1
ATOM 3661 C CA . ILE A 1 500 ? 19.528 14.482 -45.794 1.00 79.56 500 ILE A CA 1
ATOM 3662 C C . ILE A 1 500 ? 18.393 15.419 -46.207 1.00 79.56 500 ILE A C 1
ATOM 3664 O O . ILE A 1 500 ? 17.219 15.055 -46.205 1.00 79.56 500 ILE A O 1
ATOM 3668 N N . LYS A 1 501 ? 18.746 16.648 -46.589 1.00 85.00 501 LYS A N 1
ATOM 3669 C CA . LYS A 1 501 ? 17.780 17.626 -47.123 1.00 85.00 501 LYS A CA 1
ATOM 3670 C C . LYS A 1 501 ? 17.643 17.566 -48.647 1.00 85.00 501 LYS A C 1
ATOM 3672 O O . LYS A 1 501 ? 16.709 18.137 -49.201 1.00 85.00 501 LYS A O 1
ATOM 3677 N N . ASN A 1 502 ? 18.543 16.858 -49.335 1.00 87.12 502 ASN A N 1
ATOM 3678 C CA . ASN A 1 502 ? 18.585 16.765 -50.795 1.00 87.12 502 ASN A CA 1
ATOM 3679 C C . ASN A 1 502 ? 18.604 15.303 -51.249 1.00 87.12 502 ASN A C 1
ATOM 3681 O O . ASN A 1 502 ? 19.476 14.556 -50.825 1.00 87.12 502 ASN A O 1
ATOM 3685 N N . GLN A 1 503 ? 17.700 14.912 -52.147 1.00 86.94 503 GLN A N 1
ATOM 3686 C CA . GLN A 1 503 ? 17.707 13.589 -52.778 1.00 86.94 503 GLN A CA 1
ATOM 3687 C C . GLN A 1 503 ? 17.468 13.672 -54.277 1.00 86.94 503 GLN A C 1
ATOM 3689 O O . GLN A 1 503 ? 16.950 14.656 -54.804 1.00 86.94 503 GLN A O 1
ATOM 3694 N N . THR A 1 504 ? 17.880 12.622 -54.968 1.00 86.12 504 THR A N 1
ATOM 3695 C CA . THR A 1 504 ? 17.850 12.474 -56.413 1.00 86.12 504 THR A CA 1
ATOM 3696 C C . THR A 1 504 ? 17.231 11.128 -56.768 1.00 86.12 504 THR A C 1
ATOM 3698 O O . THR A 1 504 ? 17.660 10.090 -56.276 1.00 86.12 504 THR A O 1
ATOM 3701 N N . GLY A 1 505 ? 16.236 11.132 -57.647 1.00 84.56 505 GLY A N 1
ATOM 3702 C CA . GLY A 1 505 ? 15.606 9.907 -58.130 1.00 84.56 505 GLY A CA 1
ATOM 3703 C C . GLY A 1 505 ? 15.412 9.922 -59.637 1.00 84.56 505 GLY A C 1
ATOM 3704 O O . GLY A 1 505 ? 15.509 10.960 -60.292 1.00 84.56 505 GLY A O 1
ATOM 3705 N N . ARG A 1 506 ? 15.139 8.742 -60.191 1.00 84.12 506 ARG A N 1
ATOM 3706 C CA . ARG A 1 506 ? 14.788 8.575 -61.605 1.00 84.12 506 ARG A CA 1
ATOM 3707 C C . ARG A 1 506 ? 13.309 8.879 -61.821 1.00 84.12 506 ARG A C 1
ATOM 3709 O O . ARG A 1 506 ? 12.507 8.762 -60.895 1.00 84.12 506 ARG A O 1
ATOM 3716 N N . SER A 1 507 ? 12.948 9.202 -63.059 1.00 87.06 507 SER A N 1
ATOM 3717 C CA . SER A 1 507 ? 11.545 9.350 -63.456 1.00 87.06 507 SER A CA 1
ATOM 3718 C C . SER A 1 507 ? 10.762 8.076 -63.104 1.00 87.06 507 SER A C 1
ATOM 3720 O O . SER A 1 507 ? 11.233 6.962 -63.354 1.00 87.06 507 SER A O 1
ATOM 3722 N N . GLY A 1 508 ? 9.616 8.243 -62.444 1.00 83.94 508 GLY A N 1
ATOM 3723 C CA . GLY A 1 508 ? 8.771 7.157 -61.942 1.00 83.94 508 GLY A CA 1
ATOM 3724 C C . GLY A 1 508 ? 9.228 6.491 -60.637 1.00 83.94 508 GLY A C 1
ATOM 3725 O O . GLY A 1 508 ? 8.664 5.460 -60.271 1.00 83.94 508 GLY A O 1
ATOM 3726 N N . THR A 1 509 ? 10.229 7.030 -59.931 1.00 87.00 509 THR A N 1
ATOM 3727 C CA . THR A 1 509 ? 10.707 6.479 -58.644 1.00 87.00 509 THR A CA 1
ATOM 3728 C C . THR A 1 509 ? 10.327 7.342 -57.444 1.00 87.00 509 THR A C 1
ATOM 3730 O O . THR A 1 509 ? 9.982 8.512 -57.589 1.00 87.00 509 THR A O 1
ATOM 3733 N N . MET A 1 510 ? 10.398 6.757 -56.247 1.00 86.75 510 MET A N 1
ATOM 3734 C CA . MET A 1 510 ? 10.189 7.454 -54.977 1.00 86.75 510 MET A CA 1
ATOM 3735 C C . MET A 1 510 ? 11.536 7.753 -54.315 1.00 86.75 510 MET A C 1
ATOM 3737 O O . MET A 1 510 ? 12.421 6.899 -54.334 1.00 86.75 510 MET A O 1
ATOM 3741 N N . VAL A 1 511 ? 11.665 8.924 -53.694 1.00 88.50 511 VAL A N 1
ATOM 3742 C CA . VAL A 1 511 ? 12.776 9.286 -52.792 1.00 88.50 511 VAL A CA 1
ATOM 3743 C C . VAL A 1 511 ? 12.225 9.583 -51.396 1.00 88.50 511 VAL A C 1
ATOM 3745 O O . VAL A 1 511 ? 11.102 10.074 -51.290 1.00 88.50 511 VAL A O 1
ATOM 3748 N N . ASN A 1 512 ? 12.980 9.289 -50.333 1.00 88.31 512 ASN A N 1
ATOM 3749 C CA . ASN A 1 512 ? 12.463 9.263 -48.957 1.00 88.31 512 ASN A CA 1
ATOM 3750 C C . ASN A 1 512 ? 13.326 10.081 -47.999 1.00 88.31 512 ASN A C 1
ATOM 3752 O O . ASN A 1 512 ? 14.424 9.646 -47.654 1.00 88.31 512 ASN A O 1
ATOM 3756 N N . PHE A 1 51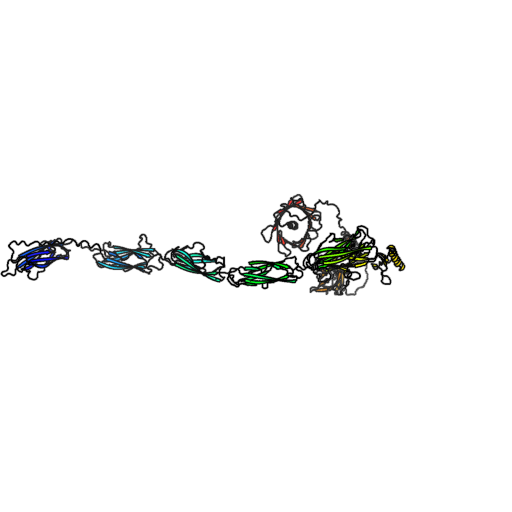3 ? 12.826 11.211 -47.509 1.00 89.69 513 PHE A N 1
ATOM 3757 C CA . PHE A 1 513 ? 13.528 12.068 -46.550 1.00 89.69 513 PHE A CA 1
ATOM 3758 C C . PHE A 1 513 ? 13.204 11.664 -45.103 1.00 89.69 513 PHE A C 1
ATOM 3760 O O . PHE A 1 513 ? 12.042 11.789 -44.712 1.00 89.69 513 PHE A O 1
ATOM 3767 N N . PRO A 1 514 ? 14.180 11.192 -44.307 1.00 86.94 514 PRO A N 1
ATOM 3768 C CA . PRO A 1 514 ? 13.949 10.833 -42.912 1.00 86.94 514 PRO A CA 1
ATOM 3769 C C . PRO A 1 514 ? 13.821 12.076 -42.023 1.00 86.94 514 PRO A C 1
ATOM 3771 O O . PRO A 1 514 ? 14.581 13.040 -42.160 1.00 86.94 514 PRO A O 1
ATOM 3774 N N . ILE A 1 515 ? 12.869 12.017 -41.097 1.00 90.75 515 ILE A N 1
ATOM 3775 C CA . ILE A 1 515 ? 12.502 13.050 -40.127 1.00 90.75 515 ILE A CA 1
ATOM 3776 C C . ILE A 1 515 ? 12.410 12.358 -38.769 1.00 90.75 515 ILE A C 1
ATOM 3778 O O . ILE A 1 515 ? 11.607 11.439 -38.618 1.00 90.75 515 ILE A O 1
ATOM 3782 N N . THR A 1 516 ? 13.197 12.788 -37.788 1.00 90.00 516 THR A N 1
ATOM 3783 C CA . THR A 1 516 ? 13.165 12.214 -36.437 1.00 90.00 516 THR A CA 1
ATOM 3784 C C . THR A 1 516 ? 12.541 13.211 -35.474 1.00 90.00 516 THR A C 1
ATOM 3786 O O . THR A 1 516 ? 13.068 14.303 -35.291 1.00 90.00 516 THR A O 1
ATOM 3789 N N . ILE A 1 517 ? 11.418 12.825 -34.878 1.00 93.88 517 ILE A N 1
ATOM 3790 C CA . ILE A 1 517 ? 10.705 13.581 -33.848 1.00 93.88 517 ILE A CA 1
ATOM 3791 C C . ILE A 1 517 ? 11.178 13.067 -32.489 1.00 93.88 517 ILE A C 1
ATOM 3793 O O . ILE A 1 517 ? 11.243 11.852 -32.277 1.00 93.88 517 ILE A O 1
ATOM 3797 N N . VAL A 1 518 ? 11.509 13.989 -31.595 1.00 91.81 518 VAL A N 1
ATOM 3798 C CA . VAL A 1 518 ? 11.947 13.727 -30.224 1.00 91.81 518 VAL A CA 1
ATOM 3799 C C . VAL A 1 518 ? 10.870 14.268 -29.292 1.00 91.81 518 VAL A C 1
ATOM 3801 O O . VAL A 1 518 ? 10.584 15.460 -29.329 1.00 91.81 518 VAL A O 1
ATOM 3804 N N . ASN A 1 519 ? 10.251 13.394 -28.498 1.00 93.06 519 ASN A N 1
ATOM 3805 C CA . ASN A 1 519 ? 9.342 13.787 -27.426 1.00 93.06 519 ASN A CA 1
ATOM 3806 C C . ASN A 1 519 ? 10.089 13.671 -26.091 1.00 93.06 519 ASN A C 1
ATOM 3808 O O . ASN A 1 519 ? 10.278 12.568 -25.575 1.00 93.06 519 ASN A O 1
ATOM 3812 N N . ASP A 1 520 ? 10.517 14.813 -25.562 1.00 89.12 520 ASP A N 1
ATOM 3813 C CA . ASP A 1 520 ? 11.160 14.952 -24.250 1.00 89.12 520 ASP A CA 1
ATOM 3814 C C . ASP A 1 520 ? 10.136 15.214 -23.128 1.00 89.12 520 ASP A C 1
ATOM 3816 O O . ASP A 1 520 ? 10.498 15.361 -21.960 1.00 89.12 520 ASP A O 1
ATOM 3820 N N . GLY A 1 521 ? 8.852 15.282 -23.480 1.00 89.69 521 GLY A N 1
ATOM 3821 C CA . GLY A 1 521 ? 7.732 15.442 -22.578 1.00 89.69 521 GLY A CA 1
ATOM 3822 C C . GLY A 1 521 ? 7.471 14.196 -21.743 1.00 89.69 521 GLY A C 1
ATOM 3823 O O . GLY A 1 521 ? 7.886 13.082 -22.075 1.00 89.69 521 GLY A O 1
ATOM 3824 N N . ASN A 1 522 ? 6.738 14.390 -20.649 1.00 91.44 522 ASN A N 1
ATOM 3825 C CA . ASN A 1 522 ? 6.349 13.318 -19.732 1.00 91.44 522 ASN A CA 1
ATOM 3826 C C . ASN A 1 522 ? 4.986 12.690 -20.080 1.00 91.44 522 ASN A C 1
ATOM 3828 O O . ASN A 1 522 ? 4.416 11.957 -19.272 1.00 91.44 522 ASN A O 1
ATOM 3832 N N . ILE A 1 523 ? 4.454 12.982 -21.266 1.00 94.06 523 ILE A N 1
ATOM 3833 C CA . ILE A 1 523 ? 3.231 12.394 -21.807 1.00 94.06 523 ILE A CA 1
ATOM 3834 C C . ILE A 1 523 ? 3.427 12.068 -23.289 1.00 94.06 523 ILE A C 1
ATOM 3836 O O . ILE A 1 523 ? 4.231 12.692 -23.981 1.00 94.06 523 ILE A O 1
ATOM 3840 N N . GLY A 1 524 ? 2.743 11.031 -23.770 1.00 92.50 524 GLY A N 1
ATOM 3841 C CA . GLY A 1 524 ? 2.745 10.701 -25.190 1.00 92.50 524 GLY A CA 1
ATOM 3842 C C . GLY A 1 524 ? 1.965 11.732 -26.003 1.00 92.50 524 GLY A C 1
ATOM 3843 O O . GLY A 1 524 ? 0.814 12.009 -25.682 1.00 92.50 524 GLY A O 1
ATOM 3844 N N . ASP A 1 525 ? 2.575 12.213 -27.085 1.00 95.44 525 ASP A N 1
ATOM 3845 C CA . ASP A 1 525 ? 2.027 13.273 -27.932 1.00 95.44 525 ASP A CA 1
ATOM 3846 C C . ASP A 1 525 ? 1.728 12.781 -29.350 1.00 95.44 525 ASP A C 1
ATOM 3848 O O . ASP A 1 525 ? 2.449 11.953 -29.926 1.00 95.44 525 ASP A O 1
ATOM 3852 N N . ASN A 1 526 ? 0.661 13.313 -29.942 1.00 96.00 526 ASN A N 1
ATOM 3853 C CA . ASN A 1 526 ? 0.264 13.075 -31.321 1.00 96.00 526 ASN A CA 1
ATOM 3854 C C . ASN A 1 526 ? 0.729 14.213 -32.245 1.00 96.00 526 ASN A C 1
ATOM 3856 O O . ASN A 1 526 ? 0.232 15.340 -32.208 1.00 96.00 526 ASN A O 1
ATOM 3860 N N . PHE A 1 527 ? 1.627 13.879 -33.169 1.00 96.75 527 PHE A N 1
ATOM 3861 C CA . PHE A 1 527 ? 2.203 14.811 -34.132 1.00 96.75 527 PHE A CA 1
ATOM 3862 C C . PHE A 1 527 ? 1.520 14.689 -35.488 1.00 96.75 527 PHE A C 1
ATOM 3864 O O . PHE A 1 527 ? 1.572 13.637 -36.126 1.00 96.75 527 PHE A O 1
ATOM 3871 N N . MET A 1 528 ? 0.914 15.774 -35.963 1.00 96.94 528 MET A N 1
ATOM 3872 C CA . MET A 1 528 ? 0.347 15.884 -37.305 1.00 96.94 528 MET A CA 1
ATOM 3873 C C . MET A 1 528 ? 1.426 16.313 -38.307 1.00 96.94 528 MET A C 1
ATOM 3875 O O . MET A 1 528 ? 2.203 17.228 -38.044 1.00 96.94 528 MET A O 1
ATOM 3879 N N . LEU A 1 529 ? 1.455 15.664 -39.472 1.00 96.88 529 LEU A N 1
ATOM 3880 C CA . LEU A 1 529 ? 2.453 15.861 -40.524 1.00 96.88 529 LEU A CA 1
ATOM 3881 C C . LEU A 1 529 ? 1.784 16.413 -41.787 1.00 96.88 529 LEU A C 1
ATOM 3883 O O . LEU A 1 529 ? 0.869 15.793 -42.334 1.00 96.88 529 LEU A O 1
ATOM 3887 N N . ALA A 1 530 ? 2.260 17.550 -42.294 1.00 96.25 530 ALA A N 1
ATOM 3888 C CA . ALA A 1 530 ? 1.715 18.175 -43.496 1.00 96.25 530 ALA A CA 1
ATOM 3889 C C . ALA A 1 530 ? 2.809 18.702 -44.431 1.00 96.25 530 ALA A C 1
ATOM 3891 O O . ALA A 1 530 ? 3.817 19.243 -43.990 1.00 96.25 530 ALA A O 1
ATOM 3892 N N . VAL A 1 531 ? 2.588 18.595 -45.743 1.00 95.88 531 VAL A N 1
ATOM 3893 C CA . VAL A 1 531 ? 3.367 19.333 -46.749 1.00 95.88 531 VAL A CA 1
ATOM 3894 C C . VAL A 1 531 ? 2.628 20.639 -47.023 1.00 95.88 531 VAL A C 1
ATOM 3896 O O . VAL A 1 531 ? 1.537 20.621 -47.588 1.00 95.88 531 VAL A O 1
ATOM 3899 N N . ILE A 1 532 ? 3.201 21.765 -46.605 1.00 95.06 532 ILE A N 1
ATOM 3900 C CA . ILE A 1 532 ? 2.558 23.085 -46.705 1.00 95.06 532 ILE A CA 1
ATOM 3901 C C . ILE A 1 532 ? 2.941 23.833 -47.984 1.00 95.06 532 ILE A C 1
ATOM 3903 O O . ILE A 1 532 ? 2.208 24.708 -48.442 1.00 95.06 532 ILE A O 1
ATOM 3907 N N . PHE A 1 533 ? 4.068 23.465 -48.593 1.00 95.19 533 PHE A N 1
ATOM 3908 C CA . PHE A 1 533 ? 4.534 24.043 -49.845 1.00 95.19 533 PHE A CA 1
ATOM 3909 C C . PHE A 1 533 ? 5.247 22.988 -50.689 1.00 95.19 533 PHE A C 1
ATOM 3911 O O . PHE A 1 533 ? 6.017 22.186 -50.168 1.00 95.19 533 PHE A O 1
ATOM 3918 N N . ASN A 1 534 ? 4.998 22.994 -51.998 1.00 93.62 534 ASN A N 1
ATOM 3919 C CA . ASN A 1 534 ? 5.687 22.153 -52.972 1.00 93.62 534 ASN A CA 1
ATOM 3920 C C . ASN A 1 534 ? 5.809 22.928 -54.291 1.00 93.62 534 ASN A C 1
ATOM 3922 O O . ASN A 1 534 ? 4.797 23.288 -54.895 1.00 93.62 534 ASN A O 1
ATOM 3926 N N . THR A 1 535 ? 7.035 23.180 -54.756 1.00 92.38 535 THR A N 1
ATOM 3927 C CA . THR A 1 535 ? 7.268 23.920 -56.010 1.00 92.38 535 THR A CA 1
ATOM 3928 C C . THR A 1 535 ? 6.846 23.150 -57.264 1.00 92.38 535 THR A C 1
ATOM 3930 O O . THR A 1 535 ? 6.700 23.762 -58.323 1.00 92.38 535 THR A O 1
ATOM 3933 N N . ARG A 1 536 ? 6.624 21.831 -57.166 1.00 88.88 536 ARG A N 1
ATOM 3934 C CA . ARG A 1 536 ? 6.120 20.974 -58.248 1.00 88.88 536 ARG A CA 1
ATOM 3935 C C . ARG A 1 536 ? 5.016 20.047 -57.751 1.00 88.88 536 ARG A C 1
ATOM 3937 O O . ARG A 1 536 ? 5.262 18.911 -57.360 1.00 88.88 536 ARG A O 1
ATOM 3944 N N . SER A 1 537 ? 3.772 20.502 -57.845 1.00 84.94 537 SER A N 1
ATOM 3945 C CA . SER A 1 537 ? 2.602 19.728 -57.410 1.00 84.94 537 SER A CA 1
ATOM 3946 C C . SER A 1 537 ? 2.347 18.435 -58.200 1.00 84.94 537 SER A C 1
ATOM 3948 O O . SER A 1 537 ? 1.628 17.574 -57.701 1.00 84.94 537 SER A O 1
ATOM 3950 N N . SER A 1 538 ? 2.928 18.263 -59.397 1.00 85.62 538 SER A N 1
ATOM 3951 C CA . SER A 1 538 ? 2.873 16.992 -60.142 1.00 85.62 538 SER A CA 1
ATOM 3952 C C . SER A 1 538 ? 3.682 15.873 -59.475 1.00 85.62 538 SER A C 1
ATOM 3954 O O . SER A 1 538 ? 3.428 14.697 -59.727 1.00 85.62 538 SER A O 1
ATOM 3956 N N . TRP A 1 539 ? 4.636 16.213 -58.602 1.00 91.44 539 TRP A N 1
ATOM 3957 C CA . TRP A 1 539 ? 5.400 15.251 -57.815 1.00 91.44 539 TRP A CA 1
ATOM 3958 C C . TRP A 1 539 ? 4.659 14.996 -56.503 1.00 91.44 539 TRP A C 1
ATOM 3960 O O . TRP A 1 539 ? 4.676 15.823 -55.590 1.00 91.44 539 TRP A O 1
ATOM 3970 N N . ALA A 1 540 ? 3.953 13.865 -56.438 1.00 90.94 540 ALA A N 1
ATOM 3971 C CA . ALA A 1 540 ? 3.133 13.500 -55.287 1.00 90.94 540 ALA A CA 1
ATOM 3972 C C . ALA A 1 540 ? 3.983 13.275 -54.026 1.00 90.94 540 ALA A C 1
ATOM 3974 O O . ALA A 1 540 ? 5.074 12.709 -54.096 1.00 90.94 540 ALA A O 1
ATOM 3975 N N . THR A 1 541 ? 3.452 13.669 -52.868 1.00 94.12 541 THR A N 1
ATOM 3976 C CA . THR A 1 541 ? 4.126 13.569 -51.566 1.00 94.12 541 THR A CA 1
ATOM 3977 C C . THR A 1 541 ? 3.238 12.884 -50.535 1.00 94.12 541 THR A C 1
ATOM 3979 O O . THR A 1 541 ? 2.041 13.168 -50.484 1.00 94.12 541 THR A O 1
ATOM 3982 N N . HIS A 1 542 ? 3.807 12.034 -49.686 1.00 94.12 542 HIS A N 1
ATOM 3983 C CA . HIS A 1 542 ? 3.121 11.454 -48.525 1.00 94.12 542 HIS A CA 1
ATOM 3984 C C . HIS A 1 542 ? 4.130 11.085 -47.430 1.00 94.12 542 HIS A C 1
ATOM 3986 O O . HIS A 1 542 ? 5.304 10.878 -47.728 1.00 94.12 542 HIS A O 1
ATOM 3992 N N . PHE A 1 543 ? 3.696 11.005 -46.171 1.00 96.44 543 PHE A N 1
ATOM 3993 C CA . PHE A 1 543 ? 4.555 10.555 -45.072 1.00 96.44 543 PHE A CA 1
ATOM 3994 C C . PHE A 1 543 ? 4.401 9.054 -44.847 1.00 96.44 543 PHE A C 1
ATOM 3996 O O . PHE A 1 543 ? 3.328 8.501 -45.078 1.00 96.44 543 PHE A O 1
ATOM 4003 N N . MET A 1 544 ? 5.470 8.403 -44.400 1.00 91.88 544 MET A N 1
ATOM 4004 C CA . MET A 1 544 ? 5.554 6.964 -44.176 1.00 91.88 544 MET A CA 1
ATOM 4005 C C . MET A 1 544 ? 6.128 6.682 -42.787 1.00 91.88 544 MET A C 1
ATOM 4007 O O . MET A 1 544 ? 7.233 7.126 -42.475 1.00 91.88 544 MET A O 1
ATOM 4011 N N . ASP A 1 545 ? 5.415 5.896 -41.986 1.00 88.31 545 ASP A N 1
ATOM 4012 C CA . ASP A 1 545 ? 5.933 5.245 -40.782 1.00 88.31 545 ASP A CA 1
ATOM 4013 C C . ASP A 1 545 ? 6.288 3.796 -41.148 1.00 88.31 545 ASP A C 1
ATOM 4015 O O . ASP A 1 545 ? 5.419 2.969 -41.449 1.00 88.31 545 ASP A O 1
ATOM 4019 N N . GLY A 1 546 ? 7.585 3.509 -41.267 1.00 82.31 546 GLY A N 1
ATOM 4020 C CA . GLY A 1 546 ? 8.067 2.275 -41.887 1.00 82.31 546 GLY A CA 1
ATOM 4021 C C . GLY A 1 546 ? 7.608 2.145 -43.348 1.00 82.31 546 GLY A C 1
ATOM 4022 O O . GLY A 1 546 ? 8.124 2.829 -44.229 1.00 82.31 546 GLY A O 1
ATOM 4023 N N . GLN A 1 547 ? 6.661 1.239 -43.607 1.00 80.69 547 GLN A N 1
ATOM 4024 C CA . GLN A 1 547 ? 6.045 1.013 -44.927 1.00 80.69 547 GLN A CA 1
ATOM 4025 C C . GLN A 1 547 ? 4.585 1.489 -44.997 1.00 80.69 547 GLN A C 1
ATOM 4027 O O . GLN A 1 547 ? 3.915 1.276 -46.007 1.00 80.69 547 GLN A O 1
ATOM 4032 N N . THR A 1 548 ? 4.081 2.122 -43.939 1.00 88.31 548 THR A N 1
ATOM 4033 C CA . THR A 1 548 ? 2.678 2.522 -43.822 1.00 88.31 548 THR A CA 1
ATOM 4034 C C . THR A 1 548 ? 2.541 4.022 -44.068 1.00 88.31 548 THR A C 1
ATOM 4036 O O . THR A 1 548 ? 3.178 4.797 -43.355 1.00 88.31 548 THR A O 1
ATOM 4039 N N . PRO A 1 549 ? 1.708 4.465 -45.026 1.00 93.06 549 PRO A N 1
ATOM 4040 C CA . PRO A 1 549 ? 1.401 5.879 -45.188 1.00 93.06 549 PRO A CA 1
ATOM 4041 C C . PRO A 1 549 ? 0.687 6.444 -43.957 1.00 93.06 549 PRO A C 1
ATOM 4043 O O . PRO A 1 549 ? -0.269 5.842 -43.469 1.00 93.06 549 PRO A O 1
ATOM 4046 N N . VAL A 1 550 ? 1.123 7.609 -43.482 1.00 95.94 550 VAL A N 1
ATOM 4047 C CA . VAL A 1 550 ? 0.588 8.272 -42.285 1.00 95.94 550 VAL A CA 1
ATOM 4048 C C . VAL A 1 550 ? 0.382 9.768 -42.519 1.00 95.94 550 VAL A C 1
ATOM 4050 O O . VAL A 1 550 ? 1.017 10.378 -43.376 1.00 95.94 550 VAL A O 1
ATOM 4053 N N . THR A 1 551 ? -0.511 10.369 -41.739 1.00 95.88 551 THR A N 1
ATOM 4054 C CA . THR A 1 551 ? -0.676 11.833 -41.624 1.00 95.88 551 THR A CA 1
ATOM 4055 C C . THR A 1 551 ? -0.469 12.318 -40.193 1.00 95.88 551 THR A C 1
ATOM 4057 O O . THR A 1 551 ? -0.384 13.519 -39.954 1.00 95.88 551 THR A O 1
ATOM 4060 N N . ASN A 1 552 ? -0.398 11.390 -39.241 1.00 96.19 552 ASN A N 1
ATOM 4061 C CA . ASN A 1 552 ? -0.083 11.638 -37.848 1.00 96.19 552 ASN A CA 1
ATOM 4062 C C . ASN A 1 552 ? 0.700 10.463 -37.254 1.00 96.19 552 ASN A C 1
ATOM 4064 O O . ASN A 1 552 ? 0.613 9.336 -37.746 1.00 96.19 552 ASN A O 1
ATOM 4068 N N . VAL A 1 553 ? 1.459 10.727 -36.196 1.00 95.88 553 VAL A N 1
ATOM 4069 C CA . VAL A 1 553 ? 2.160 9.699 -35.426 1.00 95.88 553 VAL A CA 1
ATOM 4070 C C . VAL A 1 553 ? 2.112 10.022 -33.941 1.00 95.88 553 VAL A C 1
ATOM 4072 O O . VAL A 1 553 ? 2.342 11.158 -33.547 1.00 95.88 553 VAL A O 1
ATOM 4075 N N . VAL A 1 554 ? 1.856 9.002 -33.121 1.00 95.19 554 VAL A N 1
ATOM 4076 C CA . VAL A 1 554 ? 2.012 9.100 -31.666 1.00 95.19 554 VAL A CA 1
ATOM 4077 C C . VAL A 1 554 ? 3.459 8.778 -31.311 1.00 95.19 554 VAL A C 1
ATOM 4079 O O . VAL A 1 554 ? 3.988 7.750 -31.758 1.00 95.19 554 VAL A O 1
ATOM 4082 N N . VAL A 1 555 ? 4.082 9.652 -30.527 1.00 94.06 555 VAL A N 1
ATOM 4083 C CA . VAL A 1 555 ? 5.416 9.454 -29.953 1.00 94.06 555 VAL A CA 1
ATOM 4084 C C . VAL A 1 555 ? 5.258 9.423 -28.430 1.00 94.06 555 VAL A C 1
ATOM 4086 O O . VAL A 1 555 ? 4.878 10.442 -27.853 1.00 94.06 555 VAL A O 1
ATOM 4089 N N . PRO A 1 556 ? 5.488 8.270 -27.772 1.00 92.56 556 PRO A N 1
ATOM 4090 C CA . PRO A 1 556 ? 5.417 8.159 -26.313 1.00 92.56 556 PRO A CA 1
ATOM 4091 C C . PRO A 1 556 ? 6.309 9.174 -25.584 1.00 92.56 556 PRO A C 1
ATOM 4093 O O . PRO A 1 556 ? 7.262 9.691 -26.171 1.00 92.56 556 PRO A O 1
ATOM 4096 N N . ALA A 1 557 ? 6.029 9.410 -24.303 1.00 89.00 557 ALA A N 1
ATOM 4097 C CA . ALA A 1 557 ? 6.880 10.214 -23.429 1.00 89.00 557 ALA A CA 1
ATOM 4098 C C . ALA A 1 557 ? 8.340 9.729 -23.455 1.00 89.00 557 ALA A C 1
ATOM 4100 O O . ALA A 1 557 ? 8.590 8.521 -23.544 1.00 89.00 557 ALA A O 1
ATOM 4101 N N . PHE A 1 558 ? 9.291 10.658 -23.352 1.00 84.94 558 PHE A N 1
ATOM 4102 C CA . PHE A 1 558 ? 10.736 10.383 -23.317 1.00 84.94 558 PHE A CA 1
ATOM 4103 C C . PHE A 1 558 ? 11.221 9.429 -24.422 1.00 84.94 558 PHE A C 1
ATOM 4105 O O . PHE A 1 558 ? 12.020 8.516 -24.183 1.00 84.94 558 PHE A O 1
ATOM 4112 N N . SER A 1 559 ? 10.702 9.592 -25.638 1.00 85.31 559 SER A N 1
ATOM 4113 C CA . SER A 1 559 ? 10.980 8.678 -26.742 1.00 85.31 559 SER A CA 1
ATOM 4114 C C . SER A 1 559 ? 11.180 9.401 -28.068 1.00 85.31 559 SER A C 1
ATOM 4116 O O . SER A 1 559 ? 10.865 10.577 -28.236 1.00 85.31 559 SER A O 1
ATOM 4118 N N . VAL A 1 560 ? 11.734 8.673 -29.037 1.00 87.62 560 VAL A N 1
ATOM 4119 C CA . VAL A 1 560 ? 12.037 9.192 -30.372 1.00 87.62 560 VAL A CA 1
ATOM 4120 C C . VAL A 1 560 ? 11.355 8.351 -31.436 1.00 87.62 560 VAL A C 1
ATOM 4122 O O . VAL A 1 560 ? 11.230 7.131 -31.302 1.00 87.62 560 VAL A O 1
ATOM 4125 N N . LYS A 1 561 ? 10.943 8.991 -32.533 1.00 88.88 561 LYS A N 1
ATOM 4126 C CA . LYS A 1 561 ? 10.330 8.301 -33.669 1.00 88.88 561 LYS A CA 1
ATOM 4127 C C . LYS A 1 561 ? 10.758 8.900 -35.000 1.00 88.88 561 LYS A C 1
ATOM 4129 O O . LYS A 1 561 ? 10.703 10.111 -35.189 1.00 88.88 561 LYS A O 1
ATOM 4134 N N . THR A 1 562 ? 11.124 8.043 -35.952 1.00 89.00 562 THR A N 1
ATOM 4135 C CA . THR A 1 562 ? 11.497 8.463 -37.310 1.00 89.00 562 THR A CA 1
ATOM 4136 C C . THR A 1 562 ? 10.387 8.160 -38.312 1.00 89.00 562 THR A C 1
ATOM 4138 O O . THR A 1 562 ? 9.956 7.017 -38.450 1.00 89.00 562 THR A O 1
ATOM 4141 N N . VAL A 1 563 ? 9.979 9.177 -39.069 1.00 92.56 563 VAL A N 1
ATOM 4142 C CA . VAL A 1 563 ? 9.047 9.094 -40.203 1.00 92.56 563 VAL A CA 1
ATOM 4143 C C . VAL A 1 563 ? 9.750 9.528 -41.487 1.00 92.56 563 VAL A C 1
ATOM 4145 O O . VAL A 1 563 ? 10.716 10.283 -41.447 1.00 92.56 563 VAL A O 1
ATOM 4148 N N . ASN A 1 564 ? 9.294 9.061 -42.648 1.00 90.50 564 ASN A N 1
ATOM 4149 C CA . ASN A 1 564 ? 9.867 9.449 -43.938 1.00 90.50 564 ASN A CA 1
ATOM 4150 C C . ASN A 1 564 ? 8.878 10.277 -44.758 1.00 90.50 564 ASN A C 1
ATOM 4152 O O . ASN A 1 564 ? 7.751 9.843 -44.969 1.00 90.50 564 ASN A O 1
ATOM 4156 N N . LEU A 1 565 ? 9.305 11.415 -45.301 1.00 94.00 565 LEU A N 1
ATOM 4157 C CA . LEU A 1 565 ? 8.598 12.082 -46.395 1.00 94.00 565 LEU A CA 1
ATOM 4158 C C . LEU A 1 565 ? 8.968 11.394 -47.713 1.00 94.00 565 LEU A C 1
ATOM 4160 O O . LEU A 1 565 ? 10.097 11.516 -48.184 1.00 94.00 565 LEU A O 1
ATOM 4164 N N . ALA A 1 566 ? 8.013 10.702 -48.319 1.00 91.81 566 ALA A N 1
ATOM 4165 C CA . ALA A 1 566 ? 8.162 10.046 -49.606 1.00 91.81 566 ALA A CA 1
ATOM 4166 C C . ALA A 1 566 ? 7.694 10.975 -50.738 1.00 91.81 566 ALA A C 1
ATOM 4168 O O . ALA A 1 566 ? 6.587 11.518 -50.697 1.00 91.81 566 ALA A O 1
ATOM 4169 N N . VAL A 1 567 ? 8.531 11.150 -51.762 1.00 92.69 567 VAL A N 1
ATOM 4170 C CA . VAL A 1 567 ? 8.291 12.048 -52.901 1.00 92.69 567 VAL A CA 1
ATOM 4171 C C . VAL A 1 567 ? 8.413 11.283 -54.210 1.00 92.69 567 VAL A C 1
ATOM 4173 O O . VAL A 1 567 ? 9.441 10.664 -54.479 1.00 92.69 567 VAL A O 1
ATOM 4176 N N . SER A 1 568 ? 7.372 11.353 -55.034 1.00 91.31 568 SER A N 1
ATOM 4177 C CA . SER A 1 568 ? 7.319 10.720 -56.350 1.00 91.31 568 SER A CA 1
ATOM 4178 C C . SER A 1 568 ? 7.977 11.606 -57.396 1.00 91.31 568 SER A C 1
ATOM 4180 O O . SER A 1 568 ? 7.442 12.652 -57.757 1.00 91.31 568 SER A O 1
ATOM 4182 N N . ILE A 1 569 ? 9.112 11.166 -57.926 1.00 89.75 569 ILE A N 1
ATOM 4183 C CA . ILE A 1 569 ? 9.865 11.891 -58.943 1.00 89.75 569 ILE A CA 1
ATOM 4184 C C . ILE A 1 569 ? 9.229 11.670 -60.309 1.00 89.75 569 ILE A C 1
ATOM 4186 O O . ILE A 1 569 ? 9.255 10.556 -60.830 1.00 89.75 569 ILE A O 1
ATOM 4190 N N . ASP A 1 570 ? 8.706 12.743 -60.904 1.00 88.25 570 ASP A N 1
ATOM 4191 C CA . ASP A 1 570 ? 8.336 12.797 -62.323 1.00 88.25 570 ASP A CA 1
ATOM 4192 C C . ASP A 1 570 ? 7.507 11.587 -62.797 1.00 88.25 570 ASP A C 1
ATOM 4194 O O . ASP A 1 570 ? 7.806 10.946 -63.799 1.00 88.25 570 ASP A O 1
ATOM 4198 N N . ALA A 1 571 ? 6.473 11.214 -62.037 1.00 82.25 571 ALA A N 1
ATOM 4199 C CA . ALA A 1 571 ? 5.669 10.027 -62.347 1.00 82.25 571 ALA A CA 1
ATOM 4200 C C . ALA A 1 571 ? 4.911 10.130 -63.682 1.00 82.25 571 ALA A C 1
ATOM 4202 O O . ALA A 1 571 ? 4.535 9.109 -64.256 1.00 82.25 571 ALA A O 1
ATOM 4203 N N . ASP A 1 572 ? 4.680 11.349 -64.172 1.00 82.38 572 ASP A N 1
ATOM 4204 C CA . ASP A 1 572 ? 4.055 11.619 -65.466 1.00 82.38 572 ASP A CA 1
ATOM 4205 C C . ASP A 1 572 ? 5.054 11.626 -66.638 1.00 82.38 572 ASP A C 1
ATOM 4207 O O . ASP A 1 572 ? 4.630 11.700 -67.794 1.00 82.38 572 ASP A O 1
ATOM 4211 N N . GLY A 1 573 ? 6.358 11.497 -66.359 1.00 80.44 573 GLY A N 1
ATOM 4212 C CA . GLY A 1 573 ? 7.425 11.443 -67.357 1.00 80.44 573 GLY A CA 1
ATOM 4213 C C . GLY A 1 573 ? 7.615 12.747 -68.134 1.00 80.44 573 GLY A C 1
ATOM 4214 O O . GLY A 1 573 ? 8.060 12.708 -69.284 1.00 80.44 573 GLY A O 1
ATOM 4215 N N . SER A 1 574 ? 7.202 13.882 -67.563 1.00 79.69 574 SER A N 1
ATOM 4216 C CA . SER A 1 574 ? 7.197 15.191 -68.227 1.00 79.69 574 SER A CA 1
ATOM 4217 C C . SER A 1 574 ? 8.446 16.036 -67.952 1.00 79.69 574 SER A C 1
ATOM 4219 O O . SER A 1 574 ? 8.662 17.042 -68.631 1.00 79.69 574 SER A O 1
ATOM 4221 N N . GLY A 1 575 ? 9.254 15.643 -66.969 1.00 80.31 575 GLY A N 1
ATOM 4222 C CA . GLY A 1 575 ? 10.417 16.374 -66.487 1.00 80.31 575 GLY A CA 1
ATOM 4223 C C . GLY A 1 575 ? 11.673 16.202 -67.340 1.00 80.31 575 GLY A C 1
ATOM 4224 O O . GLY A 1 575 ? 11.903 15.183 -67.992 1.00 80.31 575 GLY A O 1
ATOM 4225 N N . GLU A 1 576 ? 12.534 17.216 -67.293 1.00 85.44 576 GLU A N 1
ATOM 4226 C CA . GLU A 1 576 ? 13.869 17.193 -67.891 1.00 85.44 576 GLU A CA 1
ATOM 4227 C C . GLU A 1 576 ? 14.950 16.849 -66.849 1.00 85.44 576 GLU A C 1
ATOM 4229 O O . GLU A 1 576 ? 14.807 17.084 -65.651 1.00 85.44 576 GLU A O 1
ATOM 4234 N N . GLU A 1 577 ? 16.078 16.291 -67.296 1.00 84.00 577 GLU A N 1
ATOM 4235 C CA . GLU A 1 577 ? 17.223 15.971 -66.430 1.00 84.00 577 GLU A CA 1
ATOM 4236 C C . GLU A 1 577 ? 17.648 17.191 -65.584 1.00 84.00 577 GLU A C 1
ATOM 4238 O O . GLU A 1 577 ? 17.925 18.257 -66.133 1.00 84.00 577 GLU A O 1
ATOM 4243 N N . ARG A 1 578 ? 17.785 17.001 -64.260 1.00 84.06 578 ARG A N 1
ATOM 4244 C CA . ARG A 1 578 ? 18.055 18.020 -63.215 1.00 84.06 578 ARG A CA 1
ATOM 4245 C C . ARG A 1 578 ? 16.878 18.898 -62.806 1.00 84.06 578 ARG A C 1
ATOM 4247 O O . ARG A 1 578 ? 17.069 19.821 -62.011 1.00 84.06 578 ARG A O 1
ATOM 4254 N N . ASP A 1 579 ? 15.679 18.601 -63.279 1.00 89.94 579 ASP A N 1
ATOM 4255 C CA . ASP A 1 579 ? 14.469 19.174 -62.711 1.00 89.94 579 ASP A CA 1
ATOM 4256 C C . ASP A 1 579 ? 14.383 18.920 -61.204 1.00 89.94 579 ASP A C 1
ATOM 4258 O O . ASP A 1 579 ? 14.755 17.851 -60.732 1.00 89.94 579 ASP A O 1
ATOM 4262 N N . SER A 1 580 ? 13.892 19.888 -60.428 1.00 91.69 580 SER A N 1
ATOM 4263 C CA . SER A 1 580 ? 13.801 19.742 -58.971 1.00 91.69 580 SER A CA 1
ATOM 4264 C C . SER A 1 580 ? 12.504 20.281 -58.384 1.00 91.69 580 SER A C 1
ATOM 4266 O O . SER A 1 580 ? 11.984 21.297 -58.855 1.00 91.69 580 SER A O 1
ATOM 4268 N N . ALA A 1 581 ? 12.048 19.638 -57.312 1.00 92.44 581 ALA A N 1
ATOM 4269 C CA . ALA A 1 581 ? 10.971 20.082 -56.439 1.00 92.44 581 ALA A CA 1
ATOM 4270 C C . ALA A 1 581 ? 11.539 20.432 -55.057 1.00 92.44 581 ALA A C 1
ATOM 4272 O O . ALA A 1 581 ? 12.375 19.700 -54.528 1.00 92.44 581 ALA A O 1
ATOM 4273 N N . THR A 1 582 ? 11.086 21.541 -54.482 1.00 94.56 582 THR A N 1
ATOM 4274 C CA . THR A 1 582 ? 11.355 21.916 -53.092 1.00 94.56 582 THR A CA 1
ATOM 4275 C C . THR A 1 582 ? 10.057 21.781 -52.318 1.00 94.56 582 THR A C 1
ATOM 4277 O O . THR A 1 582 ? 9.037 22.324 -52.748 1.00 94.56 582 THR A O 1
ATOM 4280 N N . MET A 1 583 ? 10.108 21.080 -51.190 1.00 94.62 583 MET A N 1
ATOM 4281 C CA . MET A 1 583 ? 8.977 20.850 -50.306 1.00 94.62 583 MET A CA 1
ATOM 4282 C C . MET A 1 583 ? 9.265 21.448 -48.934 1.00 94.62 583 MET A C 1
ATOM 4284 O O . MET A 1 583 ? 10.321 21.180 -48.363 1.00 94.62 583 MET A O 1
ATOM 4288 N N . THR A 1 584 ? 8.311 22.201 -48.398 1.00 95.25 584 THR A N 1
ATOM 4289 C CA . THR A 1 584 ? 8.308 22.620 -46.993 1.00 95.25 584 THR A CA 1
ATOM 4290 C C . THR A 1 584 ? 7.261 21.795 -46.272 1.00 95.25 584 THR A C 1
ATOM 4292 O O . THR A 1 584 ? 6.097 21.753 -46.691 1.00 95.25 584 THR A O 1
ATOM 4295 N N . ILE A 1 585 ? 7.678 21.115 -45.213 1.00 95.44 585 ILE A N 1
ATOM 4296 C CA . ILE A 1 585 ? 6.774 20.389 -44.332 1.00 95.44 585 ILE A CA 1
ATOM 4297 C C . ILE A 1 585 ? 6.576 21.149 -43.037 1.00 95.44 585 ILE A C 1
ATOM 4299 O O . ILE A 1 585 ? 7.452 21.900 -42.617 1.00 95.44 585 ILE A O 1
ATOM 4303 N N . ARG A 1 586 ? 5.445 20.881 -42.400 1.00 95.25 586 ARG A N 1
ATOM 4304 C CA . ARG A 1 586 ? 5.103 21.352 -41.073 1.00 95.25 586 ARG A CA 1
ATOM 4305 C C . ARG A 1 586 ? 4.697 20.167 -40.212 1.00 95.25 586 ARG A C 1
ATOM 4307 O O . ARG A 1 586 ? 3.910 19.321 -40.645 1.00 95.25 586 ARG A O 1
ATOM 4314 N N . ILE A 1 587 ? 5.264 20.123 -39.019 1.00 96.38 587 ILE A N 1
ATOM 4315 C CA . ILE A 1 587 ? 4.967 19.153 -37.971 1.00 96.38 587 ILE A CA 1
ATOM 4316 C C . ILE A 1 587 ? 4.263 19.929 -36.867 1.00 96.38 587 ILE A C 1
ATOM 4318 O O . ILE A 1 587 ? 4.730 21.002 -36.499 1.00 96.38 587 ILE A O 1
ATOM 4322 N N . THR A 1 588 ? 3.130 19.431 -36.384 1.00 95.56 588 THR A N 1
ATOM 4323 C CA . THR A 1 588 ? 2.326 20.087 -35.344 1.00 95.56 588 THR A CA 1
ATOM 4324 C C . THR A 1 588 ? 2.076 19.107 -34.211 1.00 95.56 588 THR A C 1
ATOM 4326 O O . THR A 1 588 ? 1.438 18.078 -34.447 1.00 95.56 588 THR A O 1
ATOM 4329 N N . ASN A 1 589 ? 2.539 19.419 -33.001 1.00 96.12 589 ASN A N 1
ATOM 4330 C CA . ASN A 1 589 ? 2.088 18.710 -31.808 1.00 96.12 589 ASN A CA 1
ATOM 4331 C C . ASN A 1 589 ? 0.620 19.084 -31.572 1.00 96.12 589 ASN A C 1
ATOM 4333 O O . ASN A 1 589 ? 0.302 20.242 -31.320 1.00 96.12 589 ASN A O 1
ATOM 4337 N N . SER A 1 590 ? -0.286 18.127 -31.771 1.00 93.81 590 SER A N 1
ATOM 4338 C CA . SER A 1 590 ? -1.732 18.385 -31.726 1.00 93.81 590 SER A CA 1
ATOM 4339 C C . SER A 1 590 ? -2.285 18.394 -30.303 1.00 93.81 590 SER A C 1
ATOM 4341 O O . SER A 1 590 ? -3.380 18.918 -30.090 1.00 93.81 590 SER A O 1
ATOM 4343 N N . ASP A 1 591 ? -1.546 17.807 -29.361 1.00 92.25 591 ASP A N 1
ATOM 4344 C CA . ASP A 1 591 ? -1.936 17.716 -27.956 1.00 92.25 591 ASP A CA 1
ATOM 4345 C C . ASP A 1 591 ? -1.433 18.932 -27.155 1.00 92.25 591 ASP A C 1
ATOM 4347 O O . ASP A 1 591 ? -2.069 19.331 -26.179 1.00 92.25 591 ASP A O 1
ATOM 4351 N N . ASP A 1 592 ? -0.395 19.618 -27.648 1.00 90.94 592 ASP A N 1
ATOM 4352 C CA . ASP A 1 592 ? 0.075 20.895 -27.110 1.00 90.94 592 ASP A CA 1
ATOM 4353 C C . ASP A 1 592 ? -0.765 22.094 -27.603 1.00 90.94 592 ASP A C 1
ATOM 4355 O O . ASP A 1 592 ? -0.837 22.415 -28.796 1.00 90.94 592 ASP A O 1
ATOM 4359 N N . GLN A 1 593 ? -1.388 22.802 -26.657 1.00 86.75 593 GLN A N 1
ATOM 4360 C CA . GLN A 1 593 ? -2.190 24.003 -26.915 1.00 86.75 593 GLN A CA 1
ATOM 4361 C C . GLN A 1 593 ? -1.354 25.291 -27.012 1.00 86.75 593 GLN A C 1
ATOM 4363 O O . GLN A 1 593 ? -1.930 26.363 -27.246 1.00 86.75 593 GLN A O 1
ATOM 4368 N N . ASN A 1 594 ? -0.030 25.223 -26.834 1.00 85.62 594 ASN A N 1
ATOM 4369 C CA . ASN A 1 594 ? 0.844 26.384 -26.931 1.00 85.62 594 ASN A CA 1
ATOM 4370 C C . ASN A 1 594 ? 0.985 26.878 -28.383 1.00 85.62 594 ASN A C 1
ATOM 4372 O O . ASN A 1 594 ? 1.868 26.478 -29.134 1.00 85.62 594 ASN A O 1
ATOM 4376 N N . ASN A 1 595 ? 0.098 27.794 -28.773 1.00 85.31 595 ASN A N 1
ATOM 4377 C CA . ASN A 1 595 ? 0.149 28.484 -30.064 1.00 85.31 595 ASN A CA 1
ATOM 4378 C C . ASN A 1 595 ? 0.918 29.822 -29.994 1.00 85.31 595 ASN A C 1
ATOM 4380 O O . ASN A 1 595 ? 0.692 30.692 -30.842 1.00 85.31 595 ASN A O 1
ATOM 4384 N N . GLY A 1 596 ? 1.730 30.027 -28.949 1.00 87.12 596 GLY A N 1
ATOM 4385 C CA . GLY A 1 596 ? 2.666 31.148 -28.842 1.00 87.12 596 GLY A CA 1
ATOM 4386 C C . GLY A 1 596 ? 3.772 31.072 -29.896 1.00 87.12 596 GLY A C 1
ATOM 4387 O O . GLY A 1 596 ? 3.844 30.101 -30.634 1.00 87.12 596 GLY A O 1
ATOM 4388 N N . ASP A 1 597 ? 4.574 32.122 -29.999 1.00 87.25 597 ASP A N 1
ATOM 4389 C CA . ASP A 1 597 ? 5.782 32.207 -30.835 1.00 87.25 597 ASP A CA 1
ATOM 4390 C C . ASP A 1 597 ? 6.801 32.971 -29.983 1.00 87.25 597 ASP A C 1
ATOM 4392 O O . ASP A 1 597 ? 6.944 34.196 -30.084 1.00 87.25 597 ASP A O 1
ATOM 4396 N N . GLU A 1 598 ? 7.341 32.283 -28.972 1.00 86.38 598 GLU A N 1
ATOM 4397 C CA . GLU A 1 598 ? 8.214 32.903 -27.971 1.00 86.38 598 GLU A CA 1
ATOM 4398 C C . GLU A 1 598 ? 9.605 33.225 -28.534 1.00 86.38 598 GLU A C 1
ATOM 4400 O O . GLU A 1 598 ? 10.249 34.176 -28.072 1.00 86.38 598 GLU A O 1
ATOM 4405 N N . ASP A 1 599 ? 10.059 32.476 -29.541 1.00 82.88 599 ASP A N 1
ATOM 4406 C CA . ASP A 1 599 ? 11.356 32.674 -30.191 1.00 82.88 599 ASP A CA 1
ATOM 4407 C C . ASP A 1 599 ? 11.321 33.671 -31.372 1.00 82.88 599 ASP A C 1
ATOM 4409 O O . ASP A 1 599 ? 12.369 34.197 -31.771 1.00 82.88 599 ASP A O 1
ATOM 4413 N N . GLY A 1 600 ? 10.126 34.044 -31.842 1.00 86.25 600 GLY A N 1
ATOM 4414 C CA . GLY A 1 600 ? 9.888 35.092 -32.830 1.00 86.25 600 GLY A CA 1
ATOM 4415 C C . GLY A 1 600 ? 10.181 34.669 -34.270 1.00 86.25 600 GLY A C 1
ATOM 4416 O O . GLY A 1 600 ? 10.468 35.538 -35.109 1.00 86.25 600 GLY A O 1
ATOM 4417 N N . ASP A 1 601 ? 10.158 33.372 -34.575 1.00 85.56 601 ASP A N 1
ATOM 4418 C CA . ASP A 1 601 ? 10.429 32.837 -35.909 1.00 85.56 601 ASP A CA 1
ATOM 4419 C C . ASP A 1 601 ? 9.194 32.857 -36.850 1.00 85.56 601 ASP A C 1
ATOM 4421 O O . ASP A 1 601 ? 9.321 32.644 -38.064 1.00 85.56 601 ASP A O 1
ATOM 4425 N N . ASN A 1 602 ? 8.029 33.290 -36.346 1.00 88.81 602 ASN A N 1
ATOM 4426 C CA . ASN A 1 602 ? 6.704 33.270 -36.989 1.00 88.81 602 ASN A CA 1
ATOM 4427 C C . ASN A 1 602 ? 6.112 31.866 -37.201 1.00 88.81 602 ASN A C 1
ATOM 4429 O O . ASN A 1 602 ? 5.188 31.703 -38.014 1.00 88.81 602 ASN A O 1
ATOM 4433 N N . ILE A 1 603 ? 6.613 30.863 -36.491 1.00 89.50 603 ILE A N 1
ATOM 4434 C CA . ILE A 1 603 ? 6.081 29.509 -36.405 1.00 89.50 603 ILE A CA 1
ATOM 4435 C C . ILE A 1 603 ? 5.597 29.322 -34.960 1.00 89.50 603 ILE A C 1
ATOM 4437 O O . ILE A 1 603 ? 6.320 29.626 -34.025 1.00 89.50 603 ILE A O 1
ATOM 4441 N N . PRO A 1 604 ? 4.357 28.853 -34.735 1.00 92.88 604 PRO A N 1
ATOM 4442 C CA . PRO A 1 604 ? 3.911 28.582 -33.375 1.00 92.88 604 PRO A CA 1
ATOM 4443 C C . PRO A 1 604 ? 4.817 27.568 -32.657 1.00 92.88 604 PRO A C 1
ATOM 4445 O O . PRO A 1 604 ? 5.252 26.610 -33.289 1.00 92.88 604 PRO A O 1
ATOM 4448 N N . ASP A 1 605 ? 5.037 27.710 -31.350 1.00 88.25 605 ASP A N 1
ATOM 4449 C CA . ASP A 1 605 ? 5.958 26.873 -30.565 1.00 88.25 605 ASP A CA 1
ATOM 4450 C C . ASP A 1 605 ? 5.567 25.380 -30.586 1.00 88.25 605 ASP A C 1
ATOM 4452 O O . ASP A 1 605 ? 6.434 24.503 -30.526 1.00 88.25 605 ASP A O 1
ATOM 4456 N N . ASN A 1 606 ? 4.274 25.068 -30.758 1.00 93.12 606 ASN A N 1
ATOM 4457 C CA . ASN A 1 606 ? 3.770 23.711 -31.005 1.00 93.12 606 ASN A CA 1
ATOM 4458 C C . ASN A 1 606 ? 3.963 23.215 -32.453 1.00 93.12 606 ASN A C 1
ATOM 4460 O O . ASN A 1 606 ? 3.418 22.173 -32.838 1.00 93.12 606 ASN A O 1
ATOM 4464 N N . GLN A 1 607 ? 4.730 23.929 -33.281 1.00 94.69 607 GLN A N 1
ATOM 4465 C CA . GLN A 1 607 ? 5.012 23.607 -34.677 1.00 94.69 607 GLN A CA 1
ATOM 4466 C C . GLN A 1 607 ? 6.510 23.662 -35.002 1.00 94.69 607 GLN A C 1
ATOM 4468 O O . GLN A 1 607 ? 7.285 24.412 -34.421 1.00 94.69 607 GLN A O 1
ATOM 4473 N N . ARG A 1 608 ? 6.925 22.862 -35.988 1.00 92.94 608 ARG A N 1
ATOM 4474 C CA . ARG A 1 608 ? 8.265 22.912 -36.597 1.00 92.94 608 ARG A CA 1
ATOM 4475 C C . ARG A 1 608 ? 8.155 22.807 -38.111 1.00 92.94 608 ARG A C 1
ATOM 4477 O O . ARG A 1 608 ? 7.312 22.061 -38.618 1.00 92.94 608 ARG A O 1
ATOM 4484 N N . GLU A 1 609 ? 9.024 23.504 -38.840 1.00 93.62 609 GLU A N 1
ATOM 4485 C CA . GLU A 1 609 ? 9.101 23.425 -40.302 1.00 93.62 609 GLU A CA 1
ATOM 4486 C C . GLU A 1 609 ? 10.444 22.896 -40.800 1.00 93.62 609 GLU A C 1
ATOM 4488 O O . GLU A 1 609 ? 11.506 23.250 -40.296 1.00 93.62 609 GLU A O 1
ATOM 4493 N N . LEU A 1 610 ? 10.406 22.071 -41.849 1.00 93.12 610 LEU A N 1
ATOM 4494 C CA . LEU A 1 610 ? 11.604 21.549 -42.510 1.00 93.12 610 LEU A CA 1
ATOM 4495 C C . LEU A 1 610 ? 11.504 21.702 -44.027 1.00 93.12 610 LEU A C 1
ATOM 4497 O O . LEU A 1 610 ? 10.430 21.572 -44.613 1.00 93.12 610 LEU A O 1
ATOM 4501 N N . ASN A 1 611 ? 12.650 21.926 -44.671 1.00 93.19 611 ASN A N 1
ATOM 4502 C CA . ASN A 1 611 ? 12.757 22.101 -46.117 1.00 93.19 611 ASN A CA 1
ATOM 4503 C C . ASN A 1 611 ? 13.547 20.959 -46.762 1.00 93.19 611 ASN A C 1
ATOM 4505 O O . ASN A 1 611 ? 14.677 20.670 -46.366 1.00 93.19 611 ASN A O 1
ATOM 4509 N N . PHE A 1 612 ? 12.971 20.372 -47.808 1.00 93.75 612 PHE A N 1
ATOM 4510 C CA . PHE A 1 612 ? 13.536 19.262 -48.569 1.00 93.75 612 PHE A CA 1
ATOM 4511 C C . PHE A 1 612 ? 13.593 19.586 -50.056 1.00 93.75 612 PHE A C 1
ATOM 4513 O O . PHE A 1 612 ? 12.743 20.304 -50.581 1.00 93.75 612 PHE A O 1
ATOM 4520 N N . LYS A 1 613 ? 14.568 19.016 -50.763 1.00 93.12 613 LYS A N 1
ATOM 4521 C CA . LYS A 1 613 ? 14.721 19.151 -52.211 1.00 93.12 613 LYS A CA 1
ATOM 4522 C C . LYS A 1 613 ? 14.886 17.790 -52.871 1.00 93.12 613 LYS A C 1
ATOM 4524 O O . LYS A 1 613 ? 15.835 17.059 -52.600 1.00 93.12 613 LYS A O 1
ATOM 4529 N N . ALA A 1 614 ? 13.996 17.488 -53.802 1.00 91.88 614 ALA A N 1
ATOM 4530 C CA . ALA A 1 614 ? 14.056 16.318 -54.662 1.00 91.88 614 ALA A CA 1
ATOM 4531 C C . ALA A 1 614 ? 14.505 16.725 -56.075 1.00 91.88 614 ALA A C 1
ATOM 4533 O O . ALA A 1 614 ? 14.068 17.755 -56.582 1.00 91.88 614 ALA A O 1
ATOM 4534 N N . THR A 1 615 ? 15.363 15.935 -56.723 1.00 90.50 615 THR A N 1
ATOM 4535 C CA . THR A 1 615 ? 15.897 16.208 -58.071 1.00 90.50 615 THR A CA 1
ATOM 4536 C C . THR A 1 615 ? 15.712 14.995 -58.990 1.00 90.50 615 THR A C 1
ATOM 4538 O O . THR A 1 615 ? 15.961 13.864 -58.587 1.00 90.50 615 THR A O 1
ATOM 4541 N N . LEU A 1 616 ? 15.296 15.214 -60.234 1.00 89.69 616 LEU A N 1
ATOM 4542 C CA . LEU A 1 616 ? 15.225 14.203 -61.283 1.00 89.69 616 LEU A CA 1
ATOM 4543 C C . LEU A 1 616 ? 16.621 14.003 -61.879 1.00 89.69 616 LEU A C 1
ATOM 4545 O O . LEU A 1 616 ? 17.219 14.946 -62.399 1.00 89.69 616 LEU A O 1
ATOM 4549 N N . SER A 1 617 ? 17.137 12.776 -61.834 1.00 86.31 617 SER A N 1
ATOM 4550 C CA . SER A 1 617 ? 18.337 12.394 -62.578 1.00 86.31 617 SER A CA 1
ATOM 4551 C C . SER A 1 617 ? 18.268 10.959 -63.083 1.00 86.31 617 SER A C 1
ATOM 4553 O O . SER A 1 617 ? 17.812 10.053 -62.390 1.00 86.31 617 SER A O 1
ATOM 4555 N N . ASN A 1 618 ? 18.778 10.733 -64.289 1.00 81.00 618 ASN A N 1
ATOM 4556 C CA . ASN A 1 618 ? 18.983 9.401 -64.855 1.00 81.00 618 ASN A CA 1
ATOM 4557 C C . ASN A 1 618 ? 20.214 8.664 -64.294 1.00 81.00 618 ASN A C 1
ATOM 4559 O O . ASN A 1 618 ? 20.392 7.476 -64.582 1.00 81.00 618 ASN A O 1
ATOM 4563 N N . ARG A 1 619 ? 21.047 9.338 -63.495 1.00 82.00 619 ARG A N 1
ATOM 4564 C CA . ARG A 1 619 ? 22.250 8.763 -62.883 1.00 82.00 619 ARG A CA 1
ATOM 4565 C C . ARG A 1 619 ? 21.901 7.694 -61.853 1.00 82.00 619 ARG A C 1
ATOM 4567 O O . ARG A 1 619 ? 20.875 7.771 -61.179 1.00 82.00 619 ARG A O 1
ATOM 4574 N N . ASN A 1 620 ? 22.746 6.672 -61.746 1.00 83.00 620 ASN A N 1
ATOM 4575 C CA . ASN A 1 620 ? 22.674 5.695 -60.669 1.00 83.00 620 ASN A CA 1
ATOM 4576 C C . ASN A 1 620 ? 23.439 6.190 -59.435 1.00 83.00 620 ASN A C 1
ATOM 4578 O O . ASN A 1 620 ? 24.622 6.520 -59.525 1.00 83.00 620 ASN A O 1
ATOM 4582 N N . HIS A 1 621 ? 22.765 6.182 -58.290 1.00 87.00 621 HIS A N 1
ATOM 4583 C CA . HIS A 1 621 ? 23.313 6.535 -56.985 1.00 87.00 621 HIS A CA 1
ATOM 4584 C C . HIS A 1 621 ? 23.091 5.344 -56.056 1.00 87.00 621 HIS A C 1
ATOM 4586 O O . HIS A 1 621 ? 21.950 5.062 -55.685 1.00 87.00 621 HIS A O 1
ATOM 4592 N N . SER A 1 622 ? 24.152 4.603 -55.737 1.00 90.06 622 SER A N 1
ATOM 4593 C CA . SER A 1 622 ? 24.055 3.403 -54.906 1.00 90.06 622 SER A CA 1
ATOM 4594 C C . SER A 1 622 ? 25.372 3.090 -54.201 1.00 90.06 622 SER A C 1
ATOM 4596 O O . SER A 1 622 ? 26.452 3.299 -54.751 1.00 90.06 622 SER A O 1
ATOM 4598 N N . MET A 1 623 ? 25.263 2.547 -52.989 1.00 94.50 623 MET A N 1
ATOM 4599 C CA . MET A 1 623 ? 26.388 2.097 -52.169 1.00 94.50 623 MET A CA 1
ATOM 4600 C C . MET A 1 623 ? 26.211 0.618 -51.825 1.00 94.50 623 MET A C 1
ATOM 4602 O O . MET A 1 623 ? 25.082 0.134 -51.730 1.00 94.50 623 MET A O 1
ATOM 4606 N N . ALA A 1 624 ? 27.316 -0.097 -51.649 1.00 94.12 624 ALA A N 1
ATOM 4607 C CA . ALA A 1 624 ? 27.336 -1.474 -51.175 1.00 94.12 624 ALA A CA 1
ATOM 4608 C C . ALA A 1 624 ? 28.202 -1.593 -49.919 1.00 94.12 624 ALA A C 1
ATOM 4610 O O . ALA A 1 624 ? 29.223 -0.917 -49.812 1.00 94.12 624 ALA A O 1
ATOM 4611 N N . ILE A 1 625 ? 27.789 -2.453 -48.988 1.00 94.50 625 ILE A N 1
ATOM 4612 C CA . ILE A 1 625 ? 28.529 -2.775 -47.764 1.00 94.50 625 ILE A CA 1
ATOM 4613 C C . ILE A 1 625 ? 28.815 -4.273 -47.698 1.00 94.50 625 ILE A C 1
ATOM 4615 O O . ILE A 1 625 ? 27.951 -5.097 -48.002 1.00 94.50 625 ILE A O 1
ATOM 4619 N N . THR A 1 626 ? 30.023 -4.626 -47.267 1.00 91.38 626 THR A N 1
ATOM 4620 C CA . THR A 1 626 ? 30.438 -6.011 -47.006 1.00 91.38 626 THR A CA 1
ATOM 4621 C C . THR A 1 626 ? 31.290 -6.077 -45.743 1.00 91.38 626 THR A C 1
ATOM 4623 O O . THR A 1 626 ? 32.111 -5.192 -45.526 1.00 91.38 626 THR A O 1
ATOM 4626 N N . ILE A 1 627 ? 31.133 -7.120 -44.921 1.00 88.69 627 ILE A N 1
ATOM 4627 C CA . ILE A 1 627 ? 32.042 -7.370 -43.787 1.00 88.69 627 ILE A CA 1
ATOM 4628 C C . ILE A 1 627 ? 33.428 -7.722 -44.336 1.00 88.69 627 ILE A C 1
ATOM 4630 O O . ILE A 1 627 ? 33.529 -8.400 -45.359 1.00 88.69 627 ILE A O 1
ATOM 4634 N N . ASP A 1 628 ? 34.482 -7.256 -43.671 1.00 87.25 628 ASP A N 1
ATOM 4635 C CA . ASP A 1 628 ? 35.849 -7.677 -43.962 1.00 87.25 628 ASP A CA 1
ATOM 4636 C C . ASP A 1 628 ? 36.008 -9.201 -43.814 1.00 87.25 628 ASP A C 1
ATOM 4638 O O . ASP A 1 628 ? 35.682 -9.797 -42.783 1.00 87.25 628 ASP A O 1
ATOM 4642 N N . GLU A 1 629 ? 36.476 -9.842 -44.884 1.00 82.81 629 GLU A N 1
ATOM 4643 C CA . GLU A 1 629 ? 36.539 -11.299 -44.962 1.00 82.81 629 GLU A CA 1
ATOM 4644 C C . GLU A 1 629 ? 37.572 -11.874 -43.983 1.00 82.81 629 GLU A C 1
ATOM 4646 O O . GLU A 1 629 ? 37.282 -12.868 -43.316 1.00 82.81 629 GLU A O 1
ATOM 4651 N N . GLU A 1 630 ? 38.731 -11.219 -43.833 1.00 80.56 630 GLU A N 1
ATOM 4652 C CA . GLU A 1 630 ? 39.811 -11.645 -42.935 1.00 80.56 630 GLU A CA 1
ATOM 4653 C C . GLU A 1 630 ? 39.337 -11.665 -41.479 1.00 80.56 630 GLU A C 1
ATOM 4655 O O . GLU A 1 630 ? 39.494 -12.668 -40.779 1.00 80.56 630 GLU A O 1
ATOM 4660 N N . TRP A 1 631 ? 38.654 -10.599 -41.058 1.00 83.38 631 TRP A N 1
ATOM 4661 C CA . TRP A 1 631 ? 38.046 -10.519 -39.733 1.00 83.38 631 TRP A CA 1
ATOM 4662 C C . TRP A 1 631 ? 36.973 -11.600 -39.514 1.00 83.38 631 TRP A C 1
ATOM 4664 O O . TRP A 1 631 ? 36.895 -12.198 -38.438 1.00 83.38 631 TRP A O 1
ATOM 4674 N N . SER A 1 632 ? 36.173 -11.910 -40.541 1.00 77.44 632 SER A N 1
ATOM 4675 C CA . SER A 1 632 ? 35.086 -12.893 -40.431 1.00 77.44 632 SER A CA 1
ATOM 4676 C C . SER A 1 632 ? 35.567 -14.327 -40.147 1.00 77.44 632 SER A C 1
ATOM 4678 O O . SER A 1 632 ? 34.872 -15.065 -39.443 1.00 77.44 632 SER A O 1
ATOM 4680 N N . TYR A 1 633 ? 36.776 -14.706 -40.596 1.00 73.56 633 TYR A N 1
ATOM 4681 C CA . TYR A 1 633 ? 37.364 -16.030 -40.330 1.00 73.56 633 TYR A CA 1
ATOM 4682 C C . TYR A 1 633 ? 37.612 -16.296 -38.837 1.00 73.56 633 TYR A C 1
ATOM 4684 O O . TYR A 1 633 ? 37.577 -17.450 -38.406 1.00 73.56 633 TYR A O 1
ATOM 4692 N N . GLY A 1 634 ? 37.828 -15.249 -38.032 1.00 65.25 634 GLY A N 1
ATOM 4693 C CA . GLY A 1 634 ? 38.004 -15.368 -36.580 1.00 65.25 634 GLY A CA 1
ATOM 4694 C C . GLY A 1 634 ? 36.749 -15.848 -35.840 1.00 65.25 634 GLY A C 1
ATOM 4695 O O . GLY A 1 634 ? 36.848 -16.332 -34.714 1.00 65.25 634 GLY A O 1
ATOM 4696 N N . TYR A 1 635 ? 35.581 -15.761 -36.484 1.00 64.75 635 TYR A N 1
ATOM 4697 C CA . TYR A 1 635 ? 34.277 -16.072 -35.897 1.00 64.75 635 TYR A CA 1
ATOM 4698 C C . TYR A 1 635 ? 33.523 -17.207 -36.622 1.00 64.75 635 TYR A C 1
ATOM 4700 O O . TYR A 1 635 ? 32.439 -17.587 -36.177 1.00 64.75 635 TYR A O 1
ATOM 4708 N N . GLY A 1 636 ? 34.072 -17.790 -37.701 1.00 61.56 636 GLY A N 1
ATOM 4709 C CA . GLY A 1 636 ? 33.453 -18.913 -38.424 1.00 61.56 636 GLY A CA 1
ATOM 4710 C C . GLY A 1 636 ? 33.865 -19.045 -39.897 1.00 61.56 636 GLY A C 1
ATOM 4711 O O . GLY A 1 636 ? 34.876 -18.497 -40.325 1.00 61.56 636 GLY A O 1
ATOM 4712 N N . GLU A 1 637 ? 33.080 -19.797 -40.685 1.00 57.84 637 GLU A N 1
ATOM 4713 C CA . GLU A 1 637 ? 33.187 -19.772 -42.155 1.00 57.84 637 GLU A CA 1
ATOM 4714 C C . GLU A 1 637 ? 32.657 -18.421 -42.694 1.00 57.84 637 GLU A C 1
ATOM 4716 O O . GLU A 1 637 ? 31.702 -17.874 -42.123 1.00 57.84 637 GLU A O 1
ATOM 4721 N N . PRO A 1 638 ? 33.214 -17.882 -43.799 1.00 50.84 638 PRO A N 1
ATOM 4722 C CA . PRO A 1 638 ? 32.721 -16.652 -44.418 1.00 50.84 638 PRO A CA 1
ATOM 4723 C C . PRO A 1 638 ? 31.213 -16.741 -44.701 1.00 50.84 638 PRO A C 1
ATOM 4725 O O . PRO A 1 638 ? 30.764 -17.579 -45.483 1.00 50.84 638 PRO A O 1
ATOM 4728 N N . GLY A 1 639 ? 30.419 -15.890 -44.042 1.00 51.09 639 GLY A N 1
ATOM 4729 C CA . GLY A 1 639 ? 28.953 -15.864 -44.158 1.00 51.09 639 GLY A CA 1
ATOM 4730 C C . GLY A 1 639 ? 28.170 -16.319 -42.918 1.00 51.09 639 GLY A C 1
ATOM 4731 O O . GLY A 1 639 ? 26.953 -16.144 -42.890 1.00 51.09 639 GLY A O 1
ATOM 4732 N N . SER A 1 640 ? 28.830 -16.834 -41.873 1.00 56.56 640 SER A N 1
ATOM 4733 C CA . SER A 1 640 ? 28.214 -17.122 -40.566 1.00 56.56 640 SER A CA 1
ATOM 4734 C C . SER A 1 640 ? 28.944 -16.393 -39.434 1.00 56.56 640 SER A C 1
ATOM 4736 O O . SER A 1 640 ? 29.608 -17.012 -38.606 1.00 56.56 640 SER A O 1
ATOM 4738 N N . VAL A 1 641 ? 28.851 -15.063 -39.411 1.00 68.31 641 VAL A N 1
ATOM 4739 C CA . VAL A 1 641 ? 29.438 -14.236 -38.347 1.00 68.31 641 VAL A CA 1
ATOM 4740 C C . VAL A 1 641 ? 28.453 -14.183 -37.183 1.00 68.31 641 VAL A C 1
ATOM 4742 O O . VAL A 1 641 ? 27.425 -13.529 -37.304 1.00 68.31 641 VAL A O 1
ATOM 4745 N N . GLN A 1 642 ? 28.741 -14.856 -36.069 1.00 81.62 642 GLN A N 1
ATOM 4746 C CA . GLN A 1 642 ? 28.063 -14.624 -34.790 1.00 81.62 642 GLN A CA 1
ATOM 4747 C C . GLN A 1 642 ? 29.107 -14.192 -33.768 1.00 81.62 642 GLN A C 1
ATOM 4749 O O . GLN A 1 642 ? 30.056 -14.929 -33.506 1.00 81.62 642 GLN A O 1
ATOM 4754 N N . VAL A 1 643 ? 28.925 -13.012 -33.179 1.00 84.81 643 VAL A N 1
ATOM 4755 C CA . VAL A 1 643 ? 29.845 -12.509 -32.156 1.00 84.81 643 VAL A CA 1
ATOM 4756 C C . VAL A 1 643 ? 29.301 -12.869 -30.779 1.00 84.81 643 VAL A C 1
ATOM 4758 O O . VAL A 1 643 ? 28.125 -12.645 -30.488 1.00 84.81 643 VAL A O 1
ATOM 4761 N N . VAL A 1 644 ? 30.162 -13.426 -29.930 1.00 85.25 644 VAL A N 1
ATOM 4762 C CA . VAL A 1 644 ? 29.829 -13.770 -28.547 1.00 85.25 644 VAL A CA 1
ATOM 4763 C C . VAL A 1 644 ? 30.631 -12.883 -27.603 1.00 85.25 644 VAL A C 1
ATOM 4765 O O . VAL A 1 644 ? 31.854 -12.997 -27.534 1.00 85.25 644 VAL A O 1
ATOM 4768 N N . LEU A 1 645 ? 29.944 -12.014 -26.866 1.00 84.56 645 LEU A N 1
ATOM 4769 C CA . LEU A 1 645 ? 30.555 -11.062 -25.937 1.00 84.56 645 LEU A CA 1
ATOM 4770 C C . LEU A 1 645 ? 29.981 -11.254 -24.532 1.00 84.56 645 LEU A C 1
ATOM 4772 O O . LEU A 1 645 ? 28.812 -11.595 -24.376 1.00 84.56 645 LEU A O 1
ATOM 4776 N N . ALA A 1 646 ? 30.792 -11.037 -23.503 1.00 85.06 646 ALA A N 1
ATOM 4777 C CA . ALA A 1 646 ? 30.304 -10.969 -22.128 1.00 85.06 646 ALA A CA 1
ATOM 4778 C C . ALA A 1 646 ? 29.618 -9.613 -21.857 1.00 85.06 646 ALA A C 1
ATOM 4780 O O . ALA A 1 646 ? 29.876 -8.661 -22.598 1.00 85.06 646 ALA A O 1
ATOM 4781 N N . PRO A 1 647 ? 28.781 -9.486 -20.808 1.00 85.50 647 PRO A N 1
ATOM 4782 C CA . PRO A 1 647 ? 28.282 -8.182 -20.363 1.00 85.50 647 PRO A CA 1
ATOM 4783 C C . PRO A 1 647 ? 29.439 -7.189 -20.171 1.00 85.50 647 PRO A C 1
ATOM 4785 O O . PRO A 1 647 ? 30.489 -7.571 -19.652 1.00 85.50 647 PRO A O 1
ATOM 4788 N N . GLY A 1 648 ? 29.274 -5.958 -20.661 1.00 80.38 648 GLY A N 1
ATOM 4789 C CA . GLY A 1 648 ? 30.332 -4.934 -20.690 1.00 80.38 648 GLY A CA 1
ATOM 4790 C C . GLY A 1 648 ? 31.401 -5.102 -21.782 1.00 80.38 648 GLY A C 1
ATOM 4791 O O . GLY A 1 648 ? 32.221 -4.209 -21.990 1.00 80.38 648 GLY A O 1
ATOM 4792 N N . GLY A 1 649 ? 31.425 -6.231 -22.497 1.00 81.44 649 GLY A N 1
ATOM 4793 C CA . GLY A 1 649 ? 32.404 -6.503 -23.552 1.00 81.44 649 GLY A CA 1
ATOM 4794 C C . GLY A 1 649 ? 32.151 -5.709 -24.836 1.00 81.44 649 GLY A C 1
ATOM 4795 O O . GLY A 1 649 ? 31.011 -5.363 -25.152 1.00 81.44 649 GLY A O 1
ATOM 4796 N N . SER A 1 650 ? 33.207 -5.472 -25.618 1.00 86.75 650 SER A N 1
ATOM 4797 C CA . SER A 1 650 ? 33.136 -4.765 -26.901 1.00 86.75 650 SER A CA 1
ATOM 4798 C C . SER A 1 650 ? 33.829 -5.515 -28.045 1.00 86.75 650 SER A C 1
ATOM 4800 O O . SER A 1 650 ? 34.669 -6.387 -27.821 1.00 86.75 650 SER A O 1
ATOM 4802 N N . VAL A 1 651 ? 33.454 -5.193 -29.286 1.00 87.25 651 VAL A N 1
ATOM 4803 C CA . VAL A 1 651 ? 34.099 -5.683 -30.513 1.00 87.25 651 VAL A CA 1
ATOM 4804 C C . VAL A 1 651 ? 34.162 -4.579 -31.567 1.00 87.25 651 VAL A C 1
ATOM 4806 O O . VAL A 1 651 ? 33.216 -3.803 -31.716 1.00 87.25 651 VAL A O 1
ATOM 4809 N N . SER A 1 652 ? 35.245 -4.562 -32.342 1.00 90.44 652 SER A N 1
ATOM 4810 C CA . SER A 1 652 ? 35.408 -3.706 -33.520 1.00 90.44 652 SER A CA 1
ATOM 4811 C C . SER A 1 652 ? 35.256 -4.543 -34.789 1.00 90.44 652 SER A C 1
ATOM 4813 O O . SER A 1 652 ? 36.016 -5.487 -35.013 1.00 90.44 652 SER A O 1
ATOM 4815 N N . VAL A 1 653 ? 34.258 -4.212 -35.609 1.00 89.94 653 VAL A N 1
ATOM 4816 C CA . VAL A 1 653 ? 33.900 -4.921 -36.841 1.00 89.94 653 VAL A CA 1
ATOM 4817 C C . VAL A 1 653 ? 34.244 -4.057 -38.058 1.00 89.94 653 VAL A C 1
ATOM 4819 O O . VAL A 1 653 ? 33.529 -3.093 -38.343 1.00 89.94 653 VAL A O 1
ATOM 4822 N N . PRO A 1 654 ? 35.309 -4.378 -38.808 1.00 90.12 654 PRO A N 1
ATOM 4823 C CA . PRO A 1 654 ? 35.629 -3.670 -40.037 1.00 90.12 654 PRO A CA 1
ATOM 4824 C C . PRO A 1 654 ? 34.664 -4.042 -41.173 1.00 90.12 654 PRO A C 1
ATOM 4826 O O . PRO A 1 654 ? 34.414 -5.218 -41.454 1.00 90.12 654 PRO A O 1
ATOM 4829 N N . VAL A 1 655 ? 34.147 -3.026 -41.862 1.00 92.00 655 VAL A N 1
ATOM 4830 C CA . VAL A 1 655 ? 33.271 -3.155 -43.032 1.00 92.00 655 VAL A CA 1
ATOM 4831 C C . VAL A 1 655 ? 33.816 -2.350 -44.212 1.00 92.00 655 VAL A C 1
ATOM 4833 O O . VAL A 1 655 ? 34.300 -1.230 -44.063 1.00 92.00 655 VAL A O 1
ATOM 4836 N N . TRP A 1 656 ? 33.723 -2.925 -45.408 1.00 92.62 656 TRP A N 1
ATOM 4837 C CA . TRP A 1 656 ? 34.110 -2.293 -46.665 1.00 92.62 656 TRP A CA 1
ATOM 4838 C C . TRP A 1 656 ? 32.909 -1.646 -47.337 1.00 92.62 656 TRP A C 1
ATOM 4840 O O . TRP A 1 656 ? 31.874 -2.296 -47.510 1.00 92.62 656 TRP A O 1
ATOM 4850 N N . ILE A 1 657 ? 33.073 -0.396 -47.765 1.00 95.75 657 ILE A N 1
ATOM 4851 C CA . ILE A 1 657 ? 32.046 0.380 -48.461 1.00 95.75 657 ILE A CA 1
ATOM 4852 C C . ILE A 1 657 ? 32.495 0.660 -49.887 1.00 95.75 657 ILE A C 1
ATOM 4854 O O . ILE A 1 657 ? 33.576 1.195 -50.125 1.00 95.75 657 ILE A O 1
ATOM 4858 N N . GLU A 1 658 ? 31.642 0.298 -50.837 1.00 94.19 658 GLU A N 1
ATOM 4859 C CA . GLU A 1 658 ? 31.883 0.440 -52.267 1.00 94.19 658 GLU A CA 1
ATOM 4860 C C . GLU A 1 658 ? 30.827 1.353 -52.898 1.00 94.19 658 GLU A C 1
ATOM 4862 O O . GLU A 1 658 ? 29.622 1.136 -52.738 1.00 94.19 658 GLU A O 1
ATOM 4867 N N . ASN A 1 659 ? 31.268 2.332 -53.690 1.00 93.62 659 ASN A N 1
ATOM 4868 C CA . ASN A 1 659 ? 30.369 3.108 -54.535 1.00 93.62 659 ASN A CA 1
ATOM 4869 C C . ASN A 1 659 ? 30.005 2.311 -55.797 1.00 93.62 659 ASN A C 1
ATOM 4871 O O . ASN A 1 659 ? 30.807 2.134 -56.718 1.00 93.62 659 ASN A O 1
ATOM 4875 N N . THR A 1 660 ? 28.761 1.839 -55.859 1.00 91.75 660 THR A N 1
ATOM 4876 C CA . THR A 1 660 ? 28.219 1.072 -56.994 1.00 91.75 660 THR A CA 1
ATOM 4877 C C . THR A 1 660 ? 27.467 1.953 -58.000 1.00 91.75 660 THR A C 1
ATOM 4879 O O . THR A 1 660 ? 26.997 1.450 -59.022 1.00 91.75 660 THR A O 1
ATOM 4882 N N . GLY A 1 661 ? 27.382 3.261 -57.737 1.00 87.81 661 GLY A N 1
ATOM 4883 C CA . GLY A 1 661 ? 26.804 4.270 -58.619 1.00 87.81 661 GLY A CA 1
ATOM 4884 C C . GLY A 1 661 ? 27.718 4.685 -59.777 1.00 87.81 661 GLY A C 1
ATOM 4885 O O . GLY A 1 661 ? 28.786 4.113 -60.004 1.00 87.81 661 GLY A O 1
ATOM 4886 N N . ASP A 1 662 ? 27.277 5.696 -60.528 1.00 84.56 662 ASP A N 1
ATOM 4887 C CA . ASP A 1 662 ? 27.945 6.135 -61.764 1.00 84.56 662 ASP A CA 1
ATOM 4888 C C . ASP A 1 662 ? 29.150 7.065 -61.522 1.00 84.56 662 ASP A C 1
ATOM 4890 O O . ASP A 1 662 ? 30.047 7.139 -62.361 1.00 84.56 662 ASP A O 1
ATOM 4894 N N . TYR A 1 663 ? 29.164 7.796 -60.402 1.00 83.88 663 TYR A N 1
ATOM 4895 C CA . TYR A 1 663 ? 30.171 8.808 -60.054 1.00 83.88 663 TYR A CA 1
ATOM 4896 C C . TYR A 1 663 ? 30.422 8.837 -58.544 1.00 83.88 663 TYR A C 1
ATOM 4898 O O . TYR A 1 663 ? 29.607 8.324 -57.778 1.00 83.88 663 TYR A O 1
ATOM 4906 N N . THR A 1 664 ? 31.516 9.485 -58.130 1.00 87.56 664 THR A N 1
ATOM 4907 C CA . THR A 1 664 ? 31.813 9.802 -56.724 1.00 87.56 664 THR A CA 1
ATOM 4908 C C . THR A 1 664 ? 30.607 10.430 -56.030 1.00 87.56 664 THR A C 1
ATOM 4910 O O . THR A 1 664 ? 29.936 11.313 -56.580 1.00 87.56 664 THR A O 1
ATOM 4913 N N . ASP A 1 665 ? 30.306 9.916 -54.843 1.00 88.69 665 ASP A N 1
ATOM 4914 C CA . ASP A 1 665 ? 29.127 10.275 -54.072 1.00 88.69 665 ASP A CA 1
ATOM 4915 C C . ASP A 1 665 ? 29.365 10.013 -52.584 1.00 88.69 665 ASP A C 1
ATOM 4917 O O . ASP A 1 665 ? 30.273 9.268 -52.220 1.00 88.69 665 ASP A O 1
ATOM 4921 N N . GLU A 1 666 ? 28.534 10.597 -51.730 1.00 90.62 666 GLU A N 1
ATOM 4922 C CA . GLU A 1 666 ? 28.630 10.399 -50.285 1.00 90.62 666 GLU A CA 1
ATOM 4923 C C . GLU A 1 666 ? 27.799 9.192 -49.853 1.00 90.62 666 GLU A C 1
ATOM 4925 O O . GLU A 1 666 ? 26.620 9.057 -50.198 1.00 90.62 666 GLU A O 1
ATOM 4930 N N . ALA A 1 667 ? 28.429 8.299 -49.099 1.00 91.12 667 ALA A N 1
ATOM 4931 C CA . ALA A 1 667 ? 27.782 7.204 -48.410 1.00 91.12 667 ALA A CA 1
ATOM 4932 C C . ALA A 1 667 ? 27.153 7.726 -47.119 1.00 91.12 667 ALA A C 1
ATOM 4934 O O . ALA A 1 667 ? 27.786 8.461 -46.370 1.00 91.12 667 ALA A O 1
ATOM 4935 N N . TYR A 1 668 ? 25.917 7.318 -46.862 1.00 88.62 668 TYR A N 1
ATOM 4936 C CA . TYR A 1 668 ? 25.160 7.600 -45.654 1.00 88.62 668 TYR A CA 1
ATOM 4937 C C . TYR A 1 668 ? 24.885 6.306 -44.895 1.00 88.62 668 TYR A C 1
ATOM 4939 O O . TYR A 1 668 ? 24.338 5.357 -45.475 1.00 88.62 668 TYR A O 1
ATOM 4947 N N . PHE A 1 669 ? 25.239 6.284 -43.610 1.00 90.12 669 PHE A N 1
ATOM 4948 C CA . PHE A 1 669 ? 25.115 5.115 -42.746 1.00 90.12 669 PHE A CA 1
ATOM 4949 C C . PHE A 1 669 ? 23.904 5.213 -41.816 1.00 90.12 669 PHE A C 1
ATOM 4951 O O . PHE A 1 669 ? 23.599 6.261 -41.255 1.00 90.12 669 PHE A O 1
ATOM 4958 N N . LEU A 1 670 ? 23.235 4.079 -41.619 1.00 86.38 670 LEU A N 1
ATOM 4959 C CA . LEU A 1 670 ? 22.162 3.888 -40.650 1.00 86.38 670 LEU A CA 1
ATOM 4960 C C . LEU A 1 670 ? 22.495 2.697 -39.756 1.00 86.38 670 LEU A C 1
ATOM 4962 O O . LEU A 1 670 ? 22.747 1.596 -40.252 1.0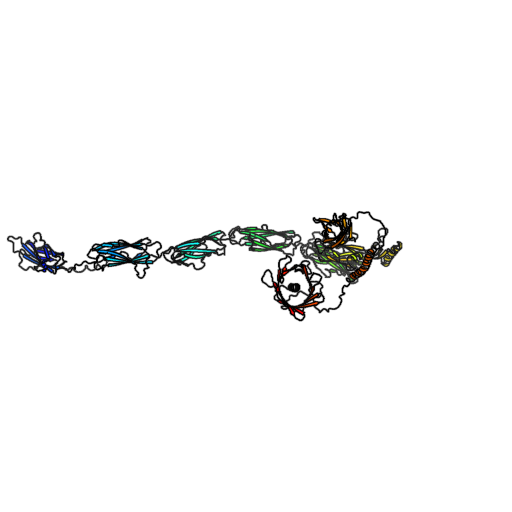0 86.38 670 LEU A O 1
ATOM 4966 N N . LEU A 1 671 ? 22.448 2.920 -38.446 1.00 87.31 671 LEU A N 1
ATOM 4967 C CA . LEU A 1 671 ? 22.698 1.916 -37.417 1.00 87.31 671 LEU A CA 1
ATOM 4968 C C . LEU A 1 671 ? 21.396 1.570 -36.692 1.00 87.31 671 LEU A C 1
ATOM 4970 O O . LEU A 1 671 ? 20.676 2.460 -36.246 1.00 87.31 671 LEU A O 1
ATOM 4974 N N . SER A 1 672 ? 21.109 0.282 -36.523 1.00 83.94 672 SER A N 1
ATOM 4975 C CA . SER A 1 672 ? 19.915 -0.199 -35.811 1.00 83.94 672 SER A CA 1
ATOM 4976 C C . SER A 1 672 ? 20.172 -1.522 -35.093 1.00 83.94 672 SER A C 1
ATOM 4978 O O . SER A 1 672 ? 21.118 -2.233 -35.438 1.00 83.94 672 SER A O 1
ATOM 4980 N N . GLY A 1 673 ? 19.328 -1.853 -34.113 1.00 80.38 673 GLY A N 1
ATOM 4981 C CA . GLY A 1 673 ? 19.451 -3.065 -33.314 1.00 80.38 673 GLY A CA 1
ATOM 4982 C C . GLY A 1 673 ? 20.266 -2.873 -32.032 1.00 80.38 673 GLY A C 1
ATOM 4983 O O . GLY A 1 673 ? 20.968 -1.873 -31.853 1.00 80.38 673 GLY A O 1
ATOM 4984 N N . LEU A 1 674 ? 20.192 -3.884 -31.158 1.00 83.31 674 LEU A N 1
ATOM 4985 C CA . LEU A 1 674 ? 20.782 -3.928 -29.808 1.00 83.31 674 LEU A CA 1
ATOM 4986 C C . LEU A 1 674 ? 20.138 -2.977 -28.784 1.00 83.31 674 LEU A C 1
ATOM 4988 O O . LEU A 1 674 ? 20.730 -2.719 -27.735 1.00 83.31 674 LEU A O 1
ATOM 4992 N N . GLU A 1 675 ? 18.923 -2.487 -29.039 1.00 81.56 675 GLU A N 1
ATOM 4993 C CA . GLU A 1 675 ? 18.173 -1.673 -28.081 1.00 81.56 675 GLU A CA 1
ATOM 4994 C C . GLU A 1 675 ? 17.987 -2.431 -26.751 1.00 81.56 675 GLU A C 1
ATOM 4996 O O . GLU A 1 675 ? 17.509 -3.564 -26.728 1.00 81.56 675 GLU A O 1
ATOM 5001 N N . GLY A 1 676 ? 18.414 -1.825 -25.638 1.00 74.00 676 GLY A N 1
ATOM 5002 C CA . GLY A 1 676 ? 18.379 -2.445 -24.304 1.00 74.00 676 GLY A CA 1
ATOM 5003 C C . GLY A 1 676 ? 19.471 -3.492 -24.026 1.00 74.00 676 GLY A C 1
ATOM 5004 O O . GLY A 1 676 ? 19.542 -3.993 -22.909 1.00 74.00 676 GLY A O 1
ATOM 5005 N N . ILE A 1 677 ? 20.332 -3.810 -25.002 1.00 78.69 677 ILE A N 1
ATOM 5006 C CA . ILE A 1 677 ? 21.396 -4.826 -24.882 1.00 78.69 677 ILE A CA 1
ATOM 5007 C C . ILE A 1 677 ? 22.792 -4.185 -24.946 1.00 78.69 677 ILE A C 1
ATOM 5009 O O . ILE A 1 677 ? 23.698 -4.592 -24.218 1.00 78.69 677 ILE A O 1
ATOM 5013 N N . GLY A 1 678 ? 22.986 -3.172 -25.796 1.00 85.50 678 GLY A N 1
ATOM 5014 C CA . GLY A 1 678 ? 24.278 -2.511 -25.978 1.00 85.50 678 GLY A CA 1
ATOM 5015 C C . GLY A 1 678 ? 24.213 -1.249 -26.840 1.00 85.50 678 GLY A C 1
ATOM 5016 O O . GLY A 1 678 ? 23.160 -0.861 -27.344 1.00 85.50 678 GLY A O 1
ATOM 5017 N N . THR A 1 679 ? 25.358 -0.598 -27.014 1.00 86.12 679 THR A N 1
ATOM 5018 C CA . THR A 1 679 ? 25.550 0.578 -27.865 1.00 86.12 679 THR A CA 1
ATOM 5019 C C . THR A 1 679 ? 26.334 0.223 -29.128 1.00 86.12 679 THR A C 1
ATOM 5021 O O . THR A 1 679 ? 26.964 -0.834 -29.230 1.00 86.12 679 THR A O 1
ATOM 5024 N N . ARG A 1 680 ? 26.258 1.110 -30.124 1.00 89.31 680 ARG A N 1
ATOM 5025 C CA . ARG A 1 680 ? 26.991 1.005 -31.385 1.00 89.31 680 ARG A CA 1
ATOM 5026 C C . ARG A 1 680 ? 27.479 2.376 -31.841 1.00 89.31 680 ARG A C 1
ATOM 5028 O O . ARG A 1 680 ? 26.733 3.344 -31.708 1.00 89.31 680 ARG A O 1
ATOM 5035 N N . SER A 1 681 ? 28.675 2.442 -32.408 1.00 88.62 681 SER A N 1
ATOM 5036 C CA . SER A 1 681 ? 29.238 3.641 -33.042 1.00 88.62 681 SER A CA 1
ATOM 5037 C C . SER A 1 681 ? 30.000 3.270 -34.315 1.00 88.62 681 SER A C 1
ATOM 5039 O O . SER A 1 681 ? 30.309 2.099 -34.546 1.00 88.62 681 SER A O 1
ATOM 5041 N N . LEU A 1 682 ? 30.256 4.252 -35.181 1.00 91.56 682 LEU A N 1
ATOM 5042 C CA . LEU A 1 682 ? 31.023 4.060 -36.410 1.00 91.56 682 LEU A CA 1
ATOM 5043 C C . LEU A 1 682 ? 32.215 4.997 -36.439 1.00 91.56 682 LEU A C 1
ATOM 5045 O O . LEU A 1 682 ? 32.058 6.195 -36.232 1.00 91.56 682 LEU A O 1
ATOM 5049 N N . GLU A 1 683 ? 33.369 4.461 -36.804 1.00 91.94 683 GLU A N 1
ATOM 5050 C CA . GLU A 1 683 ? 34.589 5.232 -36.988 1.00 91.94 683 GLU A CA 1
ATOM 5051 C C . GLU A 1 683 ? 35.126 5.095 -38.412 1.00 91.94 683 GLU A C 1
ATOM 5053 O O . GLU A 1 683 ? 35.130 4.010 -39.000 1.00 91.94 683 GLU A O 1
ATOM 5058 N N . TYR A 1 684 ? 35.619 6.203 -38.958 1.00 91.44 684 TYR A N 1
ATOM 5059 C CA . TYR A 1 684 ? 36.349 6.259 -40.222 1.00 91.44 684 TYR A CA 1
ATOM 5060 C C . TYR A 1 684 ? 37.637 7.053 -40.005 1.00 91.44 684 TYR A C 1
ATOM 5062 O O . TYR A 1 684 ? 37.591 8.147 -39.448 1.00 91.44 684 TYR A O 1
ATOM 5070 N N . GLU A 1 685 ? 38.786 6.482 -40.382 1.00 85.12 685 GLU A N 1
ATOM 5071 C CA . GLU A 1 685 ? 40.117 7.084 -40.160 1.00 85.12 685 GLU A CA 1
ATOM 5072 C C . GLU A 1 685 ? 40.365 7.542 -38.700 1.00 85.12 685 GLU A C 1
ATOM 5074 O O . GLU A 1 685 ? 41.062 8.521 -38.442 1.00 85.12 685 GLU A O 1
ATOM 5079 N N . GLY A 1 686 ? 39.789 6.826 -37.725 1.00 80.19 686 GLY A N 1
ATOM 5080 C CA . GLY A 1 686 ? 39.914 7.122 -36.290 1.00 80.19 686 GLY A CA 1
ATOM 5081 C C . GLY A 1 686 ? 39.017 8.254 -35.773 1.00 80.19 686 GLY A C 1
ATOM 5082 O O . GLY A 1 686 ? 39.160 8.657 -34.620 1.00 80.19 686 GLY A O 1
ATOM 5083 N N . ALA A 1 687 ? 38.102 8.776 -36.596 1.00 86.38 687 ALA A N 1
ATOM 5084 C CA . ALA A 1 687 ? 37.109 9.771 -36.198 1.00 86.38 687 ALA A CA 1
ATOM 5085 C C . ALA A 1 687 ? 35.699 9.164 -36.124 1.00 86.38 687 ALA A C 1
ATOM 5087 O O . ALA A 1 687 ? 35.294 8.414 -37.014 1.00 86.38 687 ALA A O 1
ATOM 5088 N N . ASP A 1 688 ? 34.934 9.537 -35.093 1.00 86.00 688 ASP A N 1
ATOM 5089 C CA . ASP A 1 688 ? 33.530 9.142 -34.937 1.00 86.00 688 ASP A CA 1
ATOM 5090 C C . ASP A 1 688 ? 32.655 9.810 -36.010 1.00 86.00 688 ASP A C 1
ATOM 5092 O O . ASP A 1 688 ? 32.546 11.040 -36.092 1.00 86.00 688 ASP A O 1
ATOM 5096 N N . LEU A 1 689 ? 32.002 8.984 -36.828 1.00 85.75 689 LEU A N 1
ATOM 5097 C CA . LEU A 1 689 ? 31.126 9.420 -37.911 1.00 85.75 689 LEU A CA 1
ATOM 5098 C C . LEU A 1 689 ? 29.846 10.100 -37.420 1.00 85.75 689 LEU A C 1
ATOM 5100 O O . LEU A 1 689 ? 29.193 10.784 -38.209 1.00 85.75 689 LEU A O 1
ATOM 5104 N N . ALA A 1 690 ? 29.488 9.991 -36.138 1.00 79.50 690 ALA A N 1
ATOM 5105 C CA . ALA A 1 690 ? 28.396 10.779 -35.574 1.00 79.50 690 ALA A CA 1
ATOM 5106 C C . ALA A 1 690 ? 28.623 12.293 -35.767 1.00 79.50 690 ALA A C 1
ATOM 5108 O O . ALA A 1 690 ? 27.671 13.032 -36.023 1.00 79.50 690 ALA A O 1
ATOM 5109 N N . LEU A 1 691 ? 29.883 12.748 -35.736 1.00 79.31 691 LEU A N 1
ATOM 5110 C CA . LEU A 1 691 ? 30.259 14.157 -35.906 1.00 79.31 691 LEU A CA 1
ATOM 5111 C C . LEU A 1 691 ? 30.088 14.664 -37.346 1.00 79.31 691 LEU A C 1
ATOM 5113 O O . LEU A 1 691 ? 29.885 15.859 -37.552 1.00 79.31 691 LEU A O 1
ATOM 5117 N N . SER A 1 692 ? 30.149 13.773 -38.341 1.00 76.38 692 SER A N 1
ATOM 5118 C CA . SER A 1 692 ? 29.911 14.093 -39.757 1.00 76.38 692 SER A CA 1
ATOM 5119 C C . SER A 1 692 ? 28.479 13.779 -40.206 1.00 76.38 692 SER A C 1
ATOM 5121 O O . SER A 1 692 ? 28.188 13.757 -41.401 1.00 76.38 692 SER A O 1
ATOM 5123 N N . GLY A 1 693 ? 27.568 13.508 -39.264 1.00 77.12 693 GLY A N 1
ATOM 5124 C CA . GLY A 1 693 ? 26.192 13.126 -39.578 1.00 77.12 693 GLY A CA 1
ATOM 5125 C C . GLY A 1 693 ? 26.089 11.777 -40.292 1.00 77.12 693 GLY A C 1
ATOM 5126 O O . GLY A 1 693 ? 25.174 11.586 -41.096 1.00 77.12 693 GLY A O 1
ATOM 5127 N N . TYR A 1 694 ? 27.023 10.861 -40.011 1.00 87.12 694 TYR A N 1
ATOM 5128 C CA . TYR A 1 694 ? 27.139 9.537 -40.619 1.00 87.12 694 TYR A CA 1
ATOM 5129 C C . TYR A 1 694 ? 27.297 9.580 -42.143 1.00 87.12 694 TYR A C 1
ATOM 5131 O O . TYR A 1 694 ? 26.687 8.782 -42.860 1.00 87.12 694 TYR A O 1
ATOM 5139 N N . GLN A 1 695 ? 28.105 10.520 -42.640 1.00 88.62 695 GLN A N 1
ATOM 5140 C CA . GLN A 1 695 ? 28.400 10.682 -44.063 1.00 88.62 695 GLN A CA 1
ATOM 5141 C C . GLN A 1 695 ? 29.903 10.580 -44.341 1.00 88.62 695 GLN A C 1
ATOM 5143 O O . GLN A 1 695 ? 30.711 11.133 -43.592 1.00 88.62 695 GLN A O 1
ATOM 5148 N N . VAL A 1 696 ? 30.265 9.875 -45.419 1.00 90.81 696 VAL A N 1
ATOM 5149 C CA . VAL A 1 696 ? 31.649 9.755 -45.918 1.00 90.81 696 VAL A CA 1
ATOM 5150 C C . VAL A 1 696 ? 31.652 9.766 -47.445 1.00 90.81 696 VAL A C 1
ATOM 5152 O O . VAL A 1 696 ? 30.862 9.058 -48.066 1.00 90.81 696 VAL A O 1
ATOM 5155 N N . GLU A 1 697 ? 32.536 10.540 -48.075 1.00 91.06 697 GLU A N 1
ATOM 5156 C CA . GLU A 1 697 ? 32.696 10.513 -49.533 1.00 91.06 697 GLU A CA 1
ATOM 5157 C C . GLU A 1 697 ? 33.339 9.195 -49.989 1.00 91.06 697 GLU A C 1
ATOM 5159 O O . GLU A 1 697 ? 34.382 8.787 -49.484 1.00 91.06 697 GLU A O 1
ATOM 5164 N N . VAL A 1 698 ? 32.728 8.525 -50.970 1.00 92.62 698 VAL A N 1
ATOM 5165 C CA . VAL A 1 698 ? 33.258 7.292 -51.562 1.00 92.62 698 VAL A CA 1
ATOM 5166 C C . VAL A 1 698 ? 33.447 7.498 -53.059 1.00 92.62 698 VAL A C 1
ATOM 5168 O O . VAL A 1 698 ? 32.488 7.581 -53.840 1.00 92.62 698 VAL A O 1
ATOM 5171 N N . ALA A 1 699 ? 34.708 7.574 -53.477 1.00 91.00 699 ALA A N 1
ATOM 5172 C CA . ALA A 1 699 ? 35.063 7.765 -54.874 1.00 91.00 699 ALA A CA 1
ATOM 5173 C C . ALA A 1 699 ? 34.644 6.568 -55.740 1.00 91.00 699 ALA A C 1
ATOM 5175 O O . ALA A 1 699 ? 34.846 5.409 -55.374 1.00 91.00 699 ALA A O 1
ATOM 5176 N N . LYS A 1 700 ? 34.101 6.837 -56.936 1.00 91.12 700 LYS A N 1
ATOM 5177 C CA . LYS A 1 700 ? 33.917 5.790 -57.952 1.00 91.12 700 LYS A CA 1
ATOM 5178 C C . LYS A 1 700 ? 35.236 5.609 -58.696 1.00 91.12 700 LYS A C 1
ATOM 5180 O O . LYS A 1 700 ? 35.508 6.341 -59.645 1.00 91.12 700 LYS A O 1
ATOM 5185 N N . ALA A 1 701 ? 36.067 4.672 -58.256 1.00 91.00 701 ALA A N 1
ATOM 5186 C CA . ALA A 1 701 ? 37.432 4.545 -58.753 1.00 91.00 701 ALA A CA 1
ATOM 5187 C C . ALA A 1 701 ? 37.961 3.105 -58.750 1.00 91.00 701 ALA A C 1
ATOM 5189 O O . ALA A 1 701 ? 37.346 2.203 -58.179 1.00 91.00 701 ALA A O 1
ATOM 5190 N N . TYR A 1 702 ? 39.125 2.921 -59.371 1.00 91.88 702 TYR A N 1
ATOM 5191 C CA . TYR A 1 702 ? 39.979 1.743 -59.208 1.00 91.88 702 TYR A CA 1
ATOM 5192 C C . TYR A 1 702 ? 41.269 2.155 -58.506 1.00 91.88 702 TYR A C 1
ATOM 5194 O O . TYR A 1 702 ? 41.725 3.279 -58.705 1.00 91.88 702 TYR A O 1
ATOM 5202 N N . ALA A 1 703 ? 41.864 1.260 -57.723 1.00 91.75 703 ALA A N 1
ATOM 5203 C CA . ALA A 1 703 ? 43.106 1.491 -56.991 1.00 91.75 703 ALA A CA 1
ATOM 5204 C C . ALA A 1 703 ? 44.007 0.246 -57.009 1.00 91.75 703 ALA A C 1
ATOM 5206 O O . ALA A 1 703 ? 43.519 -0.880 -57.147 1.00 91.75 703 ALA A O 1
ATOM 5207 N N . ALA A 1 704 ? 45.321 0.453 -56.889 1.00 91.25 704 ALA A N 1
ATOM 5208 C CA . ALA A 1 704 ? 46.290 -0.636 -56.799 1.00 91.25 704 ALA A CA 1
ATOM 5209 C C . ALA A 1 704 ? 46.221 -1.284 -55.408 1.00 91.25 704 ALA A C 1
ATOM 5211 O O . ALA A 1 704 ? 46.443 -0.623 -54.397 1.00 91.25 704 ALA A O 1
ATOM 5212 N N . TRP A 1 705 ? 45.904 -2.574 -55.354 1.00 91.00 705 TRP A N 1
ATOM 5213 C CA . TRP A 1 705 ? 45.847 -3.370 -54.130 1.00 91.00 705 TRP A CA 1
ATOM 5214 C C . TRP A 1 705 ? 47.172 -4.084 -53.898 1.00 91.00 705 TRP A C 1
ATOM 5216 O O . TRP A 1 705 ? 47.635 -4.791 -54.789 1.00 91.00 705 TRP A O 1
ATOM 5226 N N . ASN A 1 706 ? 47.762 -3.942 -52.714 1.00 89.81 706 ASN A N 1
ATOM 5227 C CA . ASN A 1 706 ? 49.010 -4.603 -52.347 1.00 89.81 706 ASN A CA 1
ATOM 5228 C C . ASN A 1 706 ? 48.722 -5.901 -51.572 1.00 89.81 706 ASN A C 1
ATOM 5230 O O . ASN A 1 706 ? 48.165 -5.884 -50.474 1.00 89.81 706 ASN A O 1
ATOM 5234 N N . HIS A 1 707 ? 49.142 -7.046 -52.119 1.00 85.62 707 HIS A N 1
ATOM 5235 C CA . HIS A 1 707 ? 48.907 -8.359 -51.502 1.00 85.62 707 HIS A CA 1
ATOM 5236 C C . HIS A 1 707 ? 49.692 -8.596 -50.205 1.00 85.62 707 HIS A C 1
ATOM 5238 O O . HIS A 1 707 ? 49.367 -9.515 -49.460 1.00 85.62 707 HIS A O 1
ATOM 5244 N N . SER A 1 708 ? 50.749 -7.821 -49.948 1.00 84.75 708 SER A N 1
ATOM 5245 C CA . SER A 1 708 ? 51.570 -7.970 -48.742 1.00 84.75 708 SER A CA 1
ATOM 5246 C C . SER A 1 708 ? 51.016 -7.203 -47.543 1.00 84.75 708 SER A C 1
ATOM 5248 O O . SER A 1 708 ? 51.128 -7.693 -46.422 1.00 84.75 708 SER A O 1
ATOM 5250 N N . SER A 1 709 ? 50.406 -6.036 -47.770 1.00 82.00 709 SER A N 1
ATOM 5251 C CA . SER A 1 709 ? 49.790 -5.220 -46.717 1.00 82.00 709 SER A CA 1
ATOM 5252 C C . SER A 1 709 ? 48.285 -5.443 -46.573 1.00 82.00 709 SER A C 1
ATOM 5254 O O . SER A 1 709 ? 47.715 -4.957 -45.603 1.00 82.00 709 SER A O 1
ATOM 5256 N N . ASN A 1 710 ? 47.647 -6.157 -47.512 1.00 80.00 710 ASN A N 1
ATOM 5257 C CA . ASN A 1 710 ? 46.188 -6.284 -47.595 1.00 80.00 710 ASN A CA 1
ATOM 5258 C C . ASN A 1 710 ? 45.482 -4.916 -47.555 1.00 80.00 710 ASN A C 1
ATOM 5260 O O . ASN A 1 710 ? 44.456 -4.755 -46.895 1.00 80.00 710 ASN A O 1
ATOM 5264 N N . ASP A 1 711 ? 46.040 -3.935 -48.268 1.00 84.12 711 ASP A N 1
ATOM 5265 C CA . ASP A 1 711 ? 45.486 -2.583 -48.352 1.00 84.12 711 ASP A CA 1
ATOM 5266 C C . ASP A 1 711 ? 45.799 -1.929 -49.709 1.00 84.12 711 ASP A C 1
ATOM 5268 O O . ASP A 1 711 ? 46.601 -2.441 -50.502 1.00 84.12 711 ASP A O 1
ATOM 5272 N N . TYR A 1 712 ? 45.163 -0.793 -49.989 1.00 88.69 712 TYR A N 1
ATOM 5273 C CA . TYR A 1 712 ? 45.453 0.017 -51.165 1.00 88.69 712 TYR A CA 1
ATOM 5274 C C . TYR A 1 712 ? 46.816 0.700 -51.041 1.00 88.69 712 TYR A C 1
ATOM 5276 O O . TYR A 1 712 ? 47.161 1.288 -50.019 1.00 88.69 712 TYR A O 1
ATOM 5284 N N . GLN A 1 713 ? 47.600 0.637 -52.113 1.00 86.00 713 GLN A N 1
ATOM 5285 C CA . GLN A 1 713 ? 48.932 1.219 -52.158 1.00 86.00 713 GLN A CA 1
ATOM 5286 C C . GLN A 1 713 ? 48.849 2.748 -52.245 1.00 86.00 713 GLN A C 1
ATOM 5288 O O . GLN A 1 713 ? 48.174 3.294 -53.122 1.00 86.00 713 GLN A O 1
ATOM 5293 N N . ALA A 1 714 ? 49.581 3.437 -51.371 1.00 78.00 714 ALA A N 1
ATOM 5294 C CA . ALA A 1 714 ? 49.873 4.859 -51.518 1.00 78.00 714 ALA A CA 1
ATOM 5295 C C . ALA A 1 714 ? 51.074 5.060 -52.457 1.00 78.00 714 ALA A C 1
ATOM 5297 O O . ALA A 1 714 ? 52.021 4.268 -52.464 1.00 78.00 714 ALA A O 1
ATOM 5298 N N . ASP A 1 715 ? 51.027 6.097 -53.280 1.00 68.44 715 ASP A N 1
ATOM 5299 C CA . ASP A 1 715 ? 52.131 6.530 -54.120 1.00 68.44 715 ASP A CA 1
ATOM 5300 C C . ASP A 1 715 ? 53.183 7.320 -53.317 1.00 68.44 715 ASP A C 1
ATOM 5302 O O . ASP A 1 715 ? 53.125 7.441 -52.094 1.00 68.44 715 ASP A O 1
ATOM 5306 N N . SER A 1 716 ? 54.202 7.840 -54.005 1.00 64.56 716 SER A N 1
ATOM 5307 C CA . SER A 1 716 ? 55.314 8.563 -53.377 1.00 64.56 716 SER A CA 1
ATOM 5308 C C . SER A 1 716 ? 54.941 9.912 -52.748 1.00 64.56 716 SER A C 1
ATOM 5310 O O . SER A 1 716 ? 55.794 10.519 -52.103 1.00 64.56 716 SER A O 1
ATOM 5312 N N . GLU A 1 717 ? 53.724 10.409 -52.978 1.00 68.94 717 GLU A N 1
ATOM 5313 C CA . GLU A 1 717 ? 53.195 11.652 -52.406 1.00 68.94 717 GLU A CA 1
ATOM 5314 C C . GLU A 1 717 ? 52.185 11.381 -51.273 1.00 68.94 717 GLU A C 1
ATOM 5316 O O . GLU A 1 717 ? 51.430 12.282 -50.909 1.00 68.94 717 GLU A O 1
ATOM 5321 N N . ASP A 1 718 ? 52.153 10.154 -50.729 1.00 60.28 718 ASP A N 1
ATOM 5322 C CA . ASP A 1 718 ? 51.139 9.672 -49.773 1.00 60.28 718 ASP A CA 1
ATOM 5323 C C . ASP A 1 718 ? 49.695 9.775 -50.312 1.00 60.28 718 ASP A C 1
ATOM 5325 O O . ASP A 1 718 ? 48.722 9.681 -49.563 1.00 60.28 718 ASP A O 1
ATOM 5329 N N . SER A 1 719 ? 49.529 9.940 -51.628 1.00 69.38 719 SER A N 1
ATOM 5330 C CA . SER A 1 719 ? 48.229 9.890 -52.293 1.00 69.38 719 SER A CA 1
ATOM 5331 C C . SER A 1 719 ? 47.954 8.461 -52.739 1.00 69.38 719 SER A C 1
ATOM 5333 O O . SER A 1 719 ? 48.854 7.751 -53.170 1.00 69.38 719 SER A O 1
ATOM 5335 N N . LEU A 1 720 ? 46.714 7.986 -52.640 1.00 73.88 720 LEU A N 1
ATOM 5336 C CA . LEU A 1 720 ? 46.396 6.631 -53.098 1.00 73.88 720 LEU A CA 1
ATOM 5337 C C . LEU A 1 720 ? 46.754 6.464 -54.588 1.00 73.88 720 LEU A C 1
ATOM 5339 O O . LEU A 1 720 ? 46.519 7.354 -55.406 1.00 73.88 720 LEU A O 1
ATOM 5343 N N . ALA A 1 721 ? 47.287 5.305 -54.967 1.00 77.69 721 ALA A N 1
ATOM 5344 C CA . ALA A 1 721 ? 47.533 4.952 -56.361 1.00 77.69 721 ALA A CA 1
ATOM 5345 C C . ALA A 1 721 ? 46.211 4.550 -57.044 1.00 77.69 721 ALA A C 1
ATOM 5347 O O . ALA A 1 721 ? 45.969 3.376 -57.344 1.00 77.69 721 ALA A O 1
ATOM 5348 N N . PHE A 1 722 ? 45.318 5.527 -57.238 1.00 82.62 722 PHE A N 1
ATOM 5349 C CA . PHE A 1 722 ? 43.952 5.316 -57.721 1.00 82.62 722 PHE A CA 1
ATOM 5350 C C . PHE A 1 722 ? 43.578 6.221 -58.903 1.00 82.62 722 PHE A C 1
ATOM 5352 O O . PHE A 1 722 ? 44.127 7.305 -59.096 1.00 82.62 722 PHE A O 1
ATOM 5359 N N . HIS A 1 723 ? 42.628 5.767 -59.723 1.00 84.12 723 HIS A N 1
ATOM 5360 C CA . HIS A 1 723 ? 42.090 6.520 -60.855 1.00 84.12 723 HIS A CA 1
ATOM 5361 C C . HIS A 1 723 ? 40.563 6.574 -60.787 1.00 84.12 723 HIS A C 1
ATOM 5363 O O . HIS A 1 723 ? 39.882 5.549 -60.746 1.00 84.12 723 HIS A O 1
ATOM 5369 N N . GLU A 1 724 ? 40.014 7.786 -60.779 1.00 85.06 724 GLU A N 1
ATOM 5370 C CA . GLU A 1 724 ? 38.578 8.029 -60.635 1.00 85.06 724 GLU A CA 1
ATOM 5371 C C . GLU A 1 724 ? 37.820 8.047 -61.967 1.00 85.06 724 GLU A C 1
ATOM 5373 O O . GLU A 1 724 ? 38.261 8.617 -62.971 1.00 85.06 724 GLU A O 1
ATOM 5378 N N . VAL A 1 725 ? 36.585 7.555 -61.929 1.00 85.50 725 VAL A N 1
ATOM 5379 C CA . VAL A 1 725 ? 35.590 7.714 -62.990 1.00 85.50 725 VAL A CA 1
ATOM 5380 C C . VAL A 1 725 ? 35.007 9.129 -62.910 1.00 85.50 725 VAL A C 1
ATOM 5382 O O . VAL A 1 725 ? 34.004 9.385 -62.248 1.00 85.50 725 VAL A O 1
ATOM 5385 N N . LYS A 1 726 ? 35.655 10.092 -63.579 1.00 77.25 726 LYS A N 1
ATOM 5386 C CA . LYS A 1 726 ? 35.293 11.526 -63.489 1.00 77.25 726 LYS A CA 1
ATOM 5387 C C . LYS A 1 726 ? 34.291 11.999 -64.540 1.00 77.25 726 LYS A C 1
ATOM 5389 O O . LYS A 1 726 ? 33.643 13.031 -64.370 1.00 77.25 726 LYS A O 1
ATOM 5394 N N . SER A 1 727 ? 34.185 11.316 -65.681 1.00 74.19 727 SER A N 1
ATOM 5395 C CA . SER A 1 727 ? 33.337 11.773 -66.792 1.00 74.19 727 SER A CA 1
ATOM 5396 C C . SER A 1 727 ? 33.092 10.676 -67.824 1.00 74.19 727 SER A C 1
ATOM 5398 O O . SER A 1 727 ? 33.755 9.652 -67.817 1.00 74.19 727 SER A O 1
ATOM 5400 N N . ARG A 1 728 ? 32.234 10.933 -68.820 1.00 69.56 728 ARG A N 1
ATOM 5401 C CA . ARG A 1 728 ? 32.102 10.041 -69.991 1.00 69.56 728 ARG A CA 1
ATOM 5402 C C . ARG A 1 728 ? 33.405 9.833 -70.784 1.00 69.56 728 ARG A C 1
ATOM 5404 O O . ARG A 1 728 ? 33.444 8.939 -71.617 1.00 69.56 728 ARG A O 1
ATOM 5411 N N . ARG A 1 729 ? 34.435 10.674 -70.598 1.00 75.38 729 ARG A N 1
ATOM 5412 C CA . ARG A 1 729 ? 35.747 10.506 -71.253 1.00 75.38 729 ARG A CA 1
ATOM 5413 C C . ARG A 1 729 ? 36.688 9.577 -70.488 1.00 75.38 729 ARG A C 1
ATOM 5415 O O . ARG A 1 729 ? 37.600 9.053 -71.109 1.00 75.38 729 ARG A O 1
ATOM 5422 N N . CYS A 1 730 ? 36.479 9.407 -69.184 1.00 80.31 730 CYS A N 1
ATOM 5423 C CA . CYS A 1 730 ? 37.185 8.415 -68.384 1.00 80.31 730 CYS A CA 1
ATOM 5424 C C . CYS A 1 730 ? 36.147 7.609 -67.605 1.00 80.31 730 CYS A C 1
ATOM 5426 O O . CYS A 1 730 ? 35.729 8.001 -66.515 1.00 80.31 730 CYS A O 1
ATOM 5428 N N . ASP A 1 731 ? 35.655 6.562 -68.267 1.00 84.19 731 ASP A N 1
ATOM 5429 C CA . ASP A 1 731 ? 34.711 5.584 -67.738 1.00 84.19 731 ASP A CA 1
ATOM 5430 C C . ASP A 1 731 ? 35.432 4.525 -66.880 1.00 84.19 731 ASP A C 1
ATOM 5432 O O . ASP A 1 731 ? 36.624 4.648 -66.592 1.00 84.19 731 ASP A O 1
ATOM 5436 N N . VAL A 1 732 ? 34.713 3.475 -66.473 1.00 85.88 732 VAL A N 1
ATOM 5437 C CA . VAL A 1 732 ? 35.275 2.377 -65.666 1.00 85.88 732 VAL A CA 1
ATOM 5438 C C . VAL A 1 732 ? 36.512 1.743 -66.308 1.00 85.88 732 VAL A C 1
ATOM 5440 O O . VAL A 1 732 ? 37.484 1.494 -65.605 1.00 85.88 732 VAL A O 1
ATOM 5443 N N . ASN A 1 733 ? 36.520 1.574 -67.636 1.00 88.31 733 ASN A N 1
ATOM 5444 C CA . ASN A 1 733 ? 37.647 0.976 -68.351 1.00 88.31 733 ASN A CA 1
ATOM 5445 C C . ASN A 1 733 ? 38.858 1.913 -68.339 1.00 88.31 733 ASN A C 1
ATOM 5447 O O . ASN A 1 733 ? 39.986 1.467 -68.164 1.00 88.31 733 ASN A O 1
ATOM 5451 N N . CYS A 1 734 ? 38.648 3.215 -68.551 1.00 89.94 734 CYS A N 1
ATOM 5452 C CA . CYS A 1 734 ? 39.726 4.201 -68.467 1.00 89.94 734 CYS A CA 1
ATOM 5453 C C . CYS A 1 734 ? 40.374 4.218 -67.075 1.00 89.94 734 CYS A C 1
ATOM 5455 O O . CYS A 1 734 ? 41.600 4.217 -66.979 1.00 89.94 734 CYS A O 1
ATOM 5457 N N . ALA A 1 735 ? 39.559 4.196 -66.018 1.00 88.31 735 ALA A N 1
ATOM 5458 C CA . ALA A 1 735 ? 40.036 4.176 -64.641 1.00 88.31 735 ALA A CA 1
ATOM 5459 C C . ALA A 1 735 ? 40.837 2.905 -64.312 1.00 88.31 735 ALA A C 1
ATOM 5461 O O . ALA A 1 735 ? 41.952 3.001 -63.805 1.00 88.31 735 ALA A O 1
ATOM 5462 N N . GLU A 1 736 ? 40.317 1.732 -64.674 1.00 90.25 736 GLU A N 1
ATOM 5463 C CA . GLU A 1 736 ? 40.996 0.444 -64.489 1.00 90.25 736 GLU A CA 1
ATOM 5464 C C . GLU A 1 736 ? 42.345 0.393 -65.230 1.00 90.25 736 GLU A C 1
ATOM 5466 O O . GLU A 1 736 ? 43.383 0.134 -64.618 1.00 90.25 736 GLU A O 1
ATOM 5471 N N . ASN A 1 737 ? 42.364 0.764 -66.518 1.00 89.69 737 ASN A N 1
ATOM 5472 C CA . ASN A 1 737 ? 43.595 0.821 -67.316 1.00 89.69 737 ASN A CA 1
ATOM 5473 C C . ASN A 1 737 ? 44.620 1.819 -66.748 1.00 89.69 737 ASN A C 1
ATOM 5475 O O . ASN A 1 737 ? 45.825 1.606 -66.875 1.00 89.69 737 ASN A O 1
ATOM 5479 N N . GLY A 1 738 ? 44.162 2.923 -66.148 1.00 88.25 738 GLY A N 1
ATOM 5480 C CA . GLY A 1 738 ? 45.034 3.914 -65.515 1.00 88.25 738 GLY A CA 1
ATOM 5481 C C . GLY A 1 738 ? 45.827 3.331 -64.342 1.00 88.25 738 GLY A C 1
ATOM 5482 O O . GLY A 1 738 ? 47.025 3.587 -64.221 1.00 88.25 738 GLY A O 1
ATOM 5483 N N . VAL A 1 739 ? 45.185 2.494 -63.524 1.00 89.31 739 VAL A N 1
ATOM 5484 C CA . VAL A 1 739 ? 45.833 1.798 -62.402 1.00 89.31 739 VAL A CA 1
ATOM 5485 C C . VAL A 1 739 ? 46.744 0.676 -62.893 1.00 89.31 739 VAL A C 1
ATOM 5487 O O . VAL A 1 739 ? 47.872 0.565 -62.422 1.00 89.31 739 VAL A O 1
ATOM 5490 N N . GLU A 1 740 ? 46.322 -0.111 -63.888 1.00 88.62 740 GLU A N 1
ATOM 5491 C CA . GLU A 1 740 ? 47.179 -1.151 -64.480 1.00 88.62 740 GLU A CA 1
ATOM 5492 C C . GLU A 1 740 ? 48.473 -0.567 -65.064 1.00 88.62 740 GLU A C 1
ATOM 5494 O O . GLU A 1 740 ? 49.558 -1.132 -64.901 1.00 88.62 740 GLU A O 1
ATOM 5499 N N . GLN A 1 741 ? 48.377 0.596 -65.718 1.00 88.69 741 GLN A N 1
ATOM 5500 C CA . GLN A 1 741 ? 49.548 1.328 -66.195 1.00 88.69 741 GLN A CA 1
ATOM 5501 C C . GLN A 1 741 ? 50.447 1.762 -65.039 1.00 88.69 741 GLN A C 1
ATOM 5503 O O . GLN A 1 741 ? 51.662 1.608 -65.145 1.00 88.69 741 GLN A O 1
ATOM 5508 N N . TRP A 1 742 ? 49.874 2.256 -63.938 1.00 88.19 742 TRP A N 1
ATOM 5509 C CA . TRP A 1 742 ? 50.636 2.625 -62.747 1.00 88.19 742 TRP A CA 1
ATOM 5510 C C . TRP A 1 742 ? 51.379 1.419 -62.147 1.00 88.19 742 TRP A C 1
ATOM 5512 O O . TRP A 1 742 ? 52.588 1.504 -61.930 1.00 88.19 742 TRP A O 1
ATOM 5522 N N . ILE A 1 743 ? 50.709 0.270 -61.977 1.00 88.12 743 ILE A N 1
ATOM 5523 C CA . ILE A 1 743 ? 51.327 -0.976 -61.480 1.00 88.12 743 ILE A CA 1
ATOM 5524 C C . ILE A 1 743 ? 52.475 -1.401 -62.408 1.00 88.12 743 ILE A C 1
ATOM 5526 O O . ILE A 1 743 ? 53.587 -1.691 -61.957 1.00 88.12 743 ILE A O 1
ATOM 5530 N N . SER A 1 744 ? 52.238 -1.355 -63.724 1.00 87.44 744 SER A N 1
ATOM 5531 C CA . SER A 1 744 ? 53.247 -1.705 -64.722 1.00 87.44 744 SER A CA 1
ATOM 5532 C C . SER A 1 744 ? 54.444 -0.761 -64.746 1.00 87.44 744 SER A C 1
ATOM 5534 O O . SER A 1 744 ? 55.555 -1.218 -65.016 1.00 87.44 744 SER A O 1
ATOM 5536 N N . MET A 1 745 ? 54.247 0.535 -64.503 1.00 87.06 745 MET A N 1
ATOM 5537 C CA . MET A 1 745 ? 55.335 1.516 -64.461 1.00 87.06 745 MET A CA 1
ATOM 5538 C C . MET A 1 745 ? 56.214 1.344 -63.218 1.00 87.06 745 MET A C 1
ATOM 5540 O O . MET A 1 745 ? 57.419 1.578 -63.303 1.00 87.06 745 MET A O 1
ATOM 5544 N N . ASN A 1 746 ? 55.642 0.878 -62.104 1.00 84.50 746 ASN A N 1
ATOM 5545 C CA . ASN A 1 746 ? 56.365 0.627 -60.854 1.00 84.50 746 ASN A CA 1
ATOM 5546 C C . ASN A 1 746 ? 56.969 -0.788 -60.759 1.00 84.50 746 ASN A C 1
ATOM 5548 O O . ASN A 1 746 ? 57.691 -1.087 -59.816 1.00 84.50 746 ASN A O 1
ATOM 5552 N N . SER A 1 747 ? 56.792 -1.630 -61.789 1.00 82.56 747 SER A N 1
ATOM 5553 C CA . SER A 1 747 ? 57.272 -3.027 -61.830 1.00 82.56 747 SER A CA 1
ATOM 5554 C C . SER A 1 747 ? 56.648 -3.937 -60.762 1.00 82.56 747 SER A C 1
ATOM 5556 O O . SER A 1 747 ? 57.273 -4.898 -60.315 1.00 82.56 747 SER A O 1
ATOM 5558 N N . ASP A 1 748 ? 55.395 -3.666 -60.407 1.00 83.31 748 ASP A N 1
ATOM 5559 C CA . ASP A 1 748 ? 54.682 -4.279 -59.284 1.00 83.31 748 ASP A CA 1
ATOM 5560 C C . ASP A 1 748 ? 53.669 -5.365 -59.700 1.00 83.31 748 ASP A C 1
ATOM 5562 O O . ASP A 1 748 ? 52.850 -5.822 -58.907 1.00 83.31 748 ASP A O 1
ATOM 5566 N N . ASN A 1 749 ? 53.732 -5.837 -60.948 1.00 84.38 749 ASN A N 1
ATOM 5567 C CA . ASN A 1 749 ? 52.727 -6.722 -61.562 1.00 84.38 749 ASN A CA 1
ATOM 5568 C C . ASN A 1 749 ? 52.527 -8.078 -60.859 1.00 84.38 749 ASN A C 1
ATOM 5570 O O . ASN A 1 749 ? 51.610 -8.815 -61.212 1.00 84.38 749 ASN A O 1
ATOM 5574 N N . THR A 1 750 ? 53.418 -8.464 -59.943 1.00 82.31 750 THR A N 1
ATOM 5575 C CA . THR A 1 750 ? 53.316 -9.706 -59.157 1.00 82.31 750 THR A CA 1
ATOM 5576 C C . THR A 1 750 ? 52.976 -9.470 -57.687 1.00 82.31 750 THR A C 1
ATOM 5578 O O . THR A 1 750 ? 52.623 -10.419 -56.996 1.00 82.31 750 THR A O 1
ATOM 5581 N N . SER A 1 751 ? 53.150 -8.241 -57.195 1.00 86.44 751 SER A N 1
ATOM 5582 C CA . SER A 1 751 ? 52.895 -7.820 -55.810 1.00 86.44 751 SER A CA 1
ATOM 5583 C C . SER A 1 751 ? 51.553 -7.099 -55.667 1.00 86.44 751 SER A C 1
ATOM 5585 O O . SER A 1 751 ? 50.990 -7.095 -54.570 1.00 86.44 751 SER A O 1
ATOM 5587 N N . HIS A 1 752 ? 51.038 -6.532 -56.763 1.00 90.69 752 HIS A N 1
ATOM 5588 C CA . HIS A 1 752 ? 49.821 -5.735 -56.786 1.00 90.69 752 HIS A CA 1
ATOM 5589 C C . HIS A 1 752 ? 48.839 -6.172 -57.871 1.00 90.69 752 HIS A C 1
ATOM 5591 O O . HIS A 1 752 ? 49.232 -6.673 -58.927 1.00 90.69 752 HIS A O 1
ATOM 5597 N N . GLU A 1 753 ? 47.561 -5.890 -57.637 1.00 92.56 753 GLU A N 1
ATOM 5598 C CA . GLU A 1 753 ? 46.494 -6.045 -58.624 1.00 92.56 753 GLU A CA 1
ATOM 5599 C C . GLU A 1 753 ? 45.554 -4.835 -58.635 1.00 92.56 753 GLU A C 1
ATOM 5601 O O . GLU A 1 753 ? 45.418 -4.116 -57.645 1.00 92.56 753 GLU A O 1
ATOM 5606 N N . THR A 1 754 ? 44.886 -4.598 -59.761 1.00 91.62 754 THR A N 1
ATOM 5607 C CA . THR A 1 754 ? 43.873 -3.544 -59.863 1.00 91.62 754 THR A CA 1
ATOM 5608 C C . THR A 1 754 ? 42.575 -4.014 -59.207 1.00 91.62 754 THR A C 1
ATOM 5610 O O . THR A 1 754 ? 42.023 -5.045 -59.589 1.00 91.62 754 THR A O 1
ATOM 5613 N N . ARG A 1 755 ? 42.049 -3.252 -58.241 1.00 91.31 755 ARG A N 1
ATOM 5614 C CA . ARG A 1 755 ? 40.742 -3.511 -57.610 1.00 91.31 755 ARG A CA 1
ATOM 5615 C C . ARG A 1 755 ? 39.851 -2.280 -57.657 1.00 91.31 755 ARG A C 1
ATOM 5617 O O . ARG A 1 755 ? 40.332 -1.151 -57.723 1.00 91.31 755 ARG A O 1
ATOM 5624 N N . VAL A 1 756 ? 38.538 -2.495 -57.574 1.00 91.50 756 VAL A N 1
ATOM 5625 C CA . VAL A 1 756 ? 37.588 -1.409 -57.290 1.00 91.50 756 VAL A CA 1
ATOM 5626 C C . VAL A 1 756 ? 37.974 -0.776 -55.956 1.00 91.50 756 VAL A C 1
ATOM 5628 O O . VAL A 1 756 ? 38.270 -1.497 -55.001 1.00 91.50 756 VAL A O 1
ATOM 5631 N N . TYR A 1 757 ? 37.994 0.553 -55.900 1.00 91.69 757 TYR A N 1
ATOM 5632 C CA . TYR A 1 757 ? 38.291 1.295 -54.682 1.00 91.69 757 TYR A CA 1
ATOM 5633 C C . TYR A 1 757 ? 37.142 1.177 -53.673 1.00 91.69 757 TYR A C 1
ATOM 5635 O O . TYR A 1 757 ? 35.967 1.312 -54.030 1.00 91.69 757 TYR A O 1
ATOM 5643 N N . LYS A 1 758 ? 37.495 0.922 -52.415 1.00 93.06 758 LYS A N 1
ATOM 5644 C CA . LYS A 1 758 ? 36.585 0.797 -51.278 1.00 93.06 758 LYS A CA 1
ATOM 5645 C C . LYS A 1 758 ? 37.182 1.537 -50.094 1.00 93.06 758 LYS A C 1
ATOM 5647 O O . LYS A 1 758 ? 38.399 1.592 -49.956 1.00 93.06 758 LYS A O 1
ATOM 5652 N N . ILE A 1 759 ? 36.328 2.040 -49.217 1.00 92.31 759 ILE A N 1
ATOM 5653 C CA . ILE A 1 759 ? 36.765 2.583 -47.928 1.00 92.31 759 ILE A CA 1
ATOM 5654 C C . ILE A 1 759 ? 36.488 1.573 -46.815 1.00 92.31 759 ILE A C 1
ATOM 5656 O O . ILE A 1 759 ? 35.525 0.802 -46.903 1.00 92.31 759 ILE A O 1
ATOM 5660 N N . LYS A 1 760 ? 37.319 1.584 -45.771 1.00 90.38 760 LYS A N 1
ATOM 5661 C CA . LYS A 1 760 ? 37.158 0.740 -44.583 1.00 90.38 760 LYS A CA 1
ATOM 5662 C C . LYS A 1 760 ? 36.582 1.577 -43.447 1.00 90.38 760 LYS A C 1
ATOM 5664 O O . LYS A 1 760 ? 37.181 2.570 -43.052 1.00 90.38 760 LYS A O 1
ATOM 5669 N N . VAL A 1 761 ? 35.422 1.183 -42.940 1.00 93.50 761 VAL A N 1
ATOM 5670 C CA . VAL A 1 761 ? 34.756 1.811 -41.790 1.00 93.50 761 VAL A CA 1
ATOM 5671 C C . VAL A 1 761 ? 34.696 0.783 -40.664 1.00 93.50 761 VAL A C 1
ATOM 5673 O O . VAL A 1 761 ? 34.477 -0.399 -40.924 1.00 93.50 761 VAL A O 1
ATOM 5676 N N . THR A 1 762 ? 34.884 1.207 -39.420 1.00 92.69 762 THR A N 1
ATOM 5677 C CA . THR A 1 762 ? 34.877 0.317 -38.254 1.00 92.69 762 THR A CA 1
ATOM 5678 C C . THR A 1 762 ? 33.595 0.516 -37.459 1.00 92.69 762 THR A C 1
ATOM 5680 O O . THR A 1 762 ? 33.344 1.598 -36.940 1.00 92.69 762 THR A O 1
ATOM 5683 N N . LEU A 1 763 ? 32.774 -0.529 -37.353 1.00 92.06 763 LEU A N 1
ATOM 5684 C CA . LEU A 1 763 ? 31.618 -0.567 -36.461 1.00 92.06 763 LEU A CA 1
ATOM 5685 C C . LEU A 1 763 ? 32.068 -1.042 -35.078 1.00 92.06 763 LEU A C 1
ATOM 5687 O O . LEU A 1 763 ? 32.507 -2.181 -34.935 1.00 92.06 763 LEU A O 1
ATOM 5691 N N . ILE A 1 764 ? 31.915 -0.205 -34.060 1.00 91.00 764 ILE A N 1
ATOM 5692 C CA . ILE A 1 764 ? 32.201 -0.562 -32.670 1.00 91.00 764 ILE A CA 1
ATOM 5693 C C . ILE A 1 764 ? 30.888 -0.938 -31.998 1.00 91.00 764 ILE A C 1
ATOM 5695 O O . ILE A 1 764 ? 29.910 -0.193 -32.062 1.00 91.00 764 ILE A O 1
ATOM 5699 N N . ILE A 1 765 ? 30.857 -2.105 -31.364 1.00 89.81 765 ILE A N 1
ATOM 5700 C CA . ILE A 1 765 ? 29.709 -2.598 -30.602 1.00 89.81 765 ILE A CA 1
ATOM 5701 C C . ILE A 1 765 ? 30.160 -2.800 -29.163 1.00 89.81 765 ILE A C 1
ATOM 5703 O O . ILE A 1 765 ? 31.143 -3.501 -28.934 1.00 89.81 765 ILE A O 1
ATOM 5707 N N . THR A 1 766 ? 29.411 -2.252 -28.208 1.00 88.69 766 THR A N 1
ATOM 5708 C CA . THR A 1 766 ? 29.692 -2.386 -26.772 1.00 88.69 766 THR A CA 1
ATOM 5709 C C . THR A 1 766 ? 28.442 -2.863 -26.051 1.00 88.69 766 THR A C 1
ATOM 5711 O O . THR A 1 766 ? 27.392 -2.231 -26.133 1.00 88.69 766 THR A O 1
ATOM 5714 N N . LEU A 1 767 ? 28.521 -3.990 -25.349 1.00 88.56 767 LEU A N 1
ATOM 5715 C CA . LEU A 1 767 ? 27.409 -4.500 -24.554 1.00 88.56 767 LEU A CA 1
ATOM 5716 C C . LEU A 1 767 ? 27.260 -3.726 -23.246 1.00 88.56 767 LEU A C 1
ATOM 5718 O O . LEU A 1 767 ? 28.243 -3.296 -22.652 1.00 88.56 767 LEU A O 1
ATOM 5722 N N . SER A 1 768 ? 26.023 -3.585 -22.771 1.00 85.44 768 SER A N 1
ATOM 5723 C CA . SER A 1 768 ? 25.771 -3.037 -21.439 1.00 85.44 768 SER A CA 1
ATOM 5724 C C . SER A 1 768 ? 26.311 -3.980 -20.360 1.00 85.44 768 SER A C 1
ATOM 5726 O O . SER A 1 768 ? 26.189 -5.201 -20.482 1.00 85.44 768 SER A O 1
ATOM 5728 N N . ASP A 1 769 ? 26.842 -3.426 -19.269 1.00 77.75 769 ASP A N 1
ATOM 5729 C CA . ASP A 1 769 ? 27.197 -4.198 -18.068 1.00 77.75 769 ASP A CA 1
ATOM 5730 C C . ASP A 1 769 ? 25.975 -4.894 -17.445 1.00 77.75 769 ASP A C 1
ATOM 5732 O O . ASP A 1 769 ? 26.101 -5.944 -16.819 1.00 77.75 769 ASP A O 1
ATOM 5736 N N . GLY A 1 770 ? 24.778 -4.324 -17.638 1.00 72.69 770 GLY A N 1
ATOM 5737 C CA . GLY A 1 770 ? 23.507 -4.884 -17.175 1.00 72.69 770 GLY A CA 1
ATOM 5738 C C . GLY A 1 770 ? 22.871 -5.896 -18.133 1.00 72.69 770 GLY A C 1
ATOM 5739 O O . GLY A 1 770 ? 21.773 -6.371 -17.853 1.00 72.69 770 GLY A O 1
ATOM 5740 N N . ALA A 1 771 ? 23.509 -6.212 -19.267 1.00 77.62 771 ALA A N 1
ATOM 5741 C CA . ALA A 1 771 ? 22.954 -7.155 -20.232 1.00 77.62 771 ALA A CA 1
ATOM 5742 C C . ALA A 1 771 ? 22.895 -8.579 -19.648 1.00 77.62 771 ALA A C 1
ATOM 5744 O O . ALA A 1 771 ? 23.887 -9.102 -19.136 1.00 77.62 771 ALA A O 1
ATOM 5745 N N . GLU A 1 772 ? 21.736 -9.234 -19.745 1.00 77.38 772 GLU A N 1
ATOM 5746 C CA . GLU A 1 772 ? 21.559 -10.582 -19.199 1.00 77.38 772 GLU A CA 1
ATOM 5747 C C . GLU A 1 772 ? 22.326 -11.645 -20.000 1.00 77.38 772 GLU A C 1
ATOM 5749 O O . GLU A 1 772 ? 22.326 -11.672 -21.232 1.00 77.38 772 GLU A O 1
ATOM 5754 N N . ASN A 1 773 ? 22.946 -12.588 -19.289 1.00 79.50 773 ASN A N 1
ATOM 5755 C CA . ASN A 1 773 ? 23.654 -13.712 -19.894 1.00 79.50 773 ASN A CA 1
ATOM 5756 C C . ASN A 1 773 ? 22.670 -14.629 -20.649 1.00 79.50 773 ASN A C 1
ATOM 5758 O O . ASN A 1 773 ? 21.771 -15.213 -20.046 1.00 79.50 773 ASN A O 1
ATOM 5762 N N . GLY A 1 774 ? 22.860 -14.791 -21.958 1.00 76.00 774 GLY A N 1
ATOM 5763 C CA . GLY A 1 774 ? 21.945 -15.480 -22.871 1.00 76.00 774 GLY A CA 1
ATOM 5764 C C . GLY A 1 774 ? 21.042 -14.544 -23.684 1.00 76.00 774 GLY A C 1
ATOM 5765 O O . GLY A 1 774 ? 20.357 -15.026 -24.590 1.00 76.00 774 GLY A O 1
ATOM 5766 N N . ALA A 1 775 ? 21.051 -13.233 -23.412 1.00 77.31 775 ALA A N 1
ATOM 5767 C CA . ALA A 1 775 ? 20.400 -12.248 -24.267 1.00 77.31 775 ALA A CA 1
ATOM 5768 C C . ALA A 1 775 ? 21.029 -12.259 -25.667 1.00 77.31 775 ALA A C 1
ATOM 5770 O O . ALA A 1 775 ? 22.223 -12.504 -25.840 1.00 77.31 775 ALA A O 1
ATOM 5771 N N . GLY A 1 776 ? 20.219 -12.002 -26.687 1.00 79.94 776 GLY A N 1
ATOM 5772 C CA . GLY A 1 776 ? 20.664 -12.001 -28.072 1.00 79.94 776 GLY A CA 1
ATOM 5773 C C . GLY A 1 776 ? 20.023 -10.860 -28.835 1.00 79.94 776 GLY A C 1
ATOM 5774 O O . GLY A 1 776 ? 18.864 -10.522 -28.612 1.00 79.94 776 GLY A O 1
ATOM 5775 N N . GLY A 1 777 ? 20.784 -10.281 -29.749 1.00 84.75 777 GLY A N 1
ATOM 5776 C CA . GLY A 1 777 ? 20.324 -9.218 -30.626 1.00 84.75 777 GLY A CA 1
ATOM 5777 C C . GLY A 1 777 ? 21.108 -9.236 -31.925 1.00 84.75 777 GLY A C 1
ATOM 5778 O O . GLY A 1 777 ? 21.926 -10.123 -32.165 1.00 84.75 777 GLY A O 1
ATOM 5779 N N . SER A 1 778 ? 20.865 -8.264 -32.790 1.00 86.44 778 SER A N 1
ATOM 5780 C CA . SER A 1 778 ? 21.632 -8.146 -34.022 1.00 86.44 778 SER A CA 1
ATOM 5781 C C . SER A 1 778 ? 21.923 -6.689 -34.326 1.00 86.44 778 SER A C 1
ATOM 5783 O O . SER A 1 778 ? 20.991 -5.894 -34.406 1.00 86.44 778 SER A O 1
ATOM 5785 N N . ALA A 1 779 ? 23.198 -6.345 -34.489 1.00 88.25 779 ALA A N 1
ATOM 5786 C CA . ALA A 1 779 ? 23.601 -5.028 -34.953 1.00 88.25 779 ALA A CA 1
ATOM 5787 C C . ALA A 1 779 ? 23.454 -4.978 -36.473 1.00 88.25 779 ALA A C 1
ATOM 5789 O O . ALA A 1 779 ? 24.119 -5.715 -37.203 1.00 88.25 779 ALA A O 1
ATOM 5790 N N . THR A 1 780 ? 22.571 -4.114 -36.954 1.00 87.56 780 THR A N 1
ATOM 5791 C CA . THR A 1 780 ? 22.336 -3.904 -38.378 1.00 87.56 780 THR A CA 1
ATOM 5792 C C . THR A 1 780 ? 22.936 -2.573 -38.804 1.00 87.56 780 THR A C 1
ATOM 5794 O O . THR A 1 780 ? 22.550 -1.515 -38.303 1.00 87.56 780 THR A O 1
ATOM 5797 N N . ILE A 1 781 ? 23.836 -2.633 -39.781 1.00 92.00 781 ILE A N 1
ATOM 5798 C CA . ILE A 1 781 ? 24.390 -1.469 -40.466 1.00 92.00 781 ILE A CA 1
ATOM 5799 C C . ILE A 1 781 ? 23.876 -1.446 -41.902 1.00 92.00 781 ILE A C 1
ATOM 5801 O O . ILE A 1 781 ? 23.972 -2.429 -42.637 1.00 92.00 781 ILE A O 1
ATOM 5805 N N . SER A 1 782 ? 23.306 -0.317 -42.306 1.00 90.69 782 SER A N 1
ATOM 5806 C CA . SER A 1 782 ? 22.879 -0.079 -43.682 1.00 90.69 782 SER A CA 1
ATOM 5807 C C . SER A 1 782 ? 23.614 1.116 -44.259 1.00 90.69 782 SER 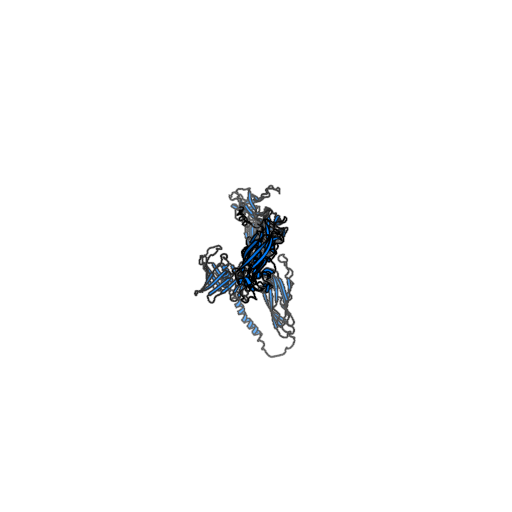A C 1
ATOM 5809 O O . SER A 1 782 ? 23.723 2.143 -43.598 1.00 90.69 782 SER A O 1
ATOM 5811 N N . VAL A 1 783 ? 24.069 1.000 -45.502 1.00 93.12 783 VAL A N 1
ATOM 5812 C CA . VAL A 1 783 ? 24.665 2.097 -46.262 1.00 93.12 783 VAL A CA 1
ATOM 5813 C C . VAL A 1 783 ? 23.813 2.409 -47.487 1.00 93.12 783 VAL A C 1
ATOM 5815 O O . VAL A 1 783 ? 23.251 1.519 -48.127 1.00 93.12 783 VAL A O 1
ATOM 5818 N N . SER A 1 784 ? 23.709 3.686 -47.822 1.00 91.06 784 SER A N 1
ATOM 5819 C CA . SER A 1 784 ? 23.063 4.178 -49.041 1.00 91.06 784 SER A CA 1
ATOM 5820 C C . SER A 1 784 ? 23.804 5.404 -49.557 1.00 91.06 784 SER A C 1
ATOM 5822 O O . SER A 1 784 ? 24.700 5.896 -48.885 1.00 91.06 784 SER A O 1
ATOM 5824 N N . SER A 1 785 ? 23.471 5.899 -50.745 1.00 90.25 785 SER A N 1
ATOM 5825 C CA . SER A 1 785 ? 23.972 7.208 -51.180 1.00 90.25 785 SER A CA 1
ATOM 5826 C C . SER A 1 785 ? 23.142 8.320 -50.522 1.00 90.25 785 SER A C 1
ATOM 5828 O O . SER A 1 785 ? 21.920 8.184 -50.429 1.00 90.25 785 SER A O 1
ATOM 5830 N N . THR A 1 786 ? 23.758 9.445 -50.136 1.00 84.56 786 THR A N 1
ATOM 5831 C CA . THR A 1 786 ? 23.024 10.645 -49.670 1.00 84.56 786 THR A CA 1
ATOM 5832 C C . THR A 1 786 ? 22.042 11.159 -50.725 1.00 84.56 786 THR A C 1
ATOM 5834 O O . THR A 1 786 ? 20.999 11.722 -50.394 1.00 84.56 786 THR A O 1
ATOM 5837 N N . LYS A 1 787 ? 22.331 10.909 -52.007 1.00 83.88 787 LYS A N 1
ATOM 5838 C CA . LYS A 1 787 ? 21.466 11.256 -53.134 1.00 83.88 787 LYS A CA 1
ATOM 5839 C C . LYS A 1 787 ? 20.370 10.227 -53.394 1.00 83.88 787 LYS A C 1
ATOM 5841 O O . LYS A 1 787 ? 19.402 10.595 -54.039 1.00 83.88 787 LYS A O 1
ATOM 5846 N N . ASN A 1 788 ? 20.462 8.988 -52.915 1.00 83.00 788 ASN A N 1
ATOM 5847 C CA . ASN A 1 788 ? 19.416 7.973 -53.088 1.00 83.00 788 ASN A CA 1
ATOM 5848 C C . ASN A 1 788 ? 19.379 7.016 -51.890 1.00 83.00 788 ASN A C 1
ATOM 5850 O O . ASN A 1 788 ? 19.973 5.935 -51.902 1.00 83.00 788 ASN A O 1
ATOM 5854 N N . THR A 1 789 ? 18.643 7.414 -50.854 1.00 79.94 789 THR A N 1
ATOM 5855 C CA . THR A 1 789 ? 18.550 6.668 -49.590 1.00 79.94 789 THR A CA 1
ATOM 5856 C C . THR A 1 789 ? 17.598 5.473 -49.657 1.00 79.94 789 THR A C 1
ATOM 5858 O O . THR A 1 789 ? 17.557 4.661 -48.732 1.00 79.94 789 THR A O 1
ATOM 5861 N N . VAL A 1 790 ? 16.821 5.345 -50.739 1.00 77.56 790 VAL A N 1
ATOM 5862 C CA . VAL A 1 790 ? 15.887 4.229 -50.945 1.00 77.56 790 VAL A CA 1
ATOM 5863 C C . VAL A 1 790 ? 16.639 2.942 -51.273 1.00 77.56 790 VAL A C 1
ATOM 5865 O O . VAL A 1 790 ? 16.257 1.869 -50.806 1.00 77.56 790 VAL A O 1
ATOM 5868 N N . GLN A 1 791 ? 17.737 3.033 -52.027 1.00 81.31 791 GLN A N 1
ATOM 5869 C CA . GLN A 1 791 ? 18.574 1.883 -52.352 1.00 81.31 791 GLN A CA 1
ATOM 5870 C C . GLN A 1 791 ? 19.635 1.663 -51.268 1.00 81.31 791 GLN A C 1
ATOM 5872 O O . GLN A 1 791 ? 20.741 2.201 -51.332 1.00 81.31 791 GLN A O 1
ATOM 5877 N N . LYS A 1 792 ? 19.279 0.852 -50.269 1.00 85.38 792 LYS A N 1
ATOM 5878 C CA . LYS A 1 792 ? 20.151 0.492 -49.146 1.00 85.38 792 LYS A CA 1
ATOM 5879 C C . LYS A 1 792 ? 20.824 -0.857 -49.384 1.00 85.38 792 LYS A C 1
ATOM 5881 O O . LYS A 1 792 ? 20.194 -1.798 -49.864 1.00 85.38 792 LYS A O 1
ATOM 5886 N N . SER A 1 793 ? 22.089 -0.953 -49.002 1.00 92.56 793 SER A N 1
ATOM 5887 C CA . SER A 1 793 ? 22.803 -2.213 -48.818 1.00 92.56 793 SER A CA 1
ATOM 5888 C C . SER A 1 793 ? 22.999 -2.426 -47.321 1.00 92.56 793 SER A C 1
ATOM 5890 O O . SER A 1 793 ? 23.337 -1.479 -46.613 1.00 92.56 793 SER A O 1
ATOM 5892 N N . THR A 1 794 ? 22.746 -3.635 -46.825 1.00 91.12 794 THR A N 1
ATOM 5893 C CA . THR A 1 794 ? 22.660 -3.908 -45.386 1.00 91.12 794 THR A CA 1
ATOM 5894 C C . THR A 1 794 ? 23.485 -5.127 -45.014 1.00 91.12 794 THR A C 1
ATOM 5896 O O . THR A 1 794 ? 23.448 -6.148 -45.699 1.00 91.12 794 THR A O 1
ATOM 5899 N N . VAL A 1 795 ? 24.173 -5.027 -43.882 1.00 90.19 795 VAL A N 1
ATOM 5900 C CA . VAL A 1 795 ? 24.851 -6.127 -43.204 1.00 90.19 795 VAL A CA 1
ATOM 5901 C C . VAL A 1 795 ? 24.248 -6.279 -41.810 1.00 90.19 795 VAL A C 1
ATOM 5903 O O . VAL A 1 795 ? 23.997 -5.288 -41.123 1.00 90.19 795 VAL A O 1
ATOM 5906 N N . ASN A 1 796 ? 24.018 -7.527 -41.395 1.00 88.44 796 ASN A N 1
ATOM 5907 C CA . ASN A 1 796 ? 23.515 -7.851 -40.066 1.00 88.44 796 ASN A CA 1
ATOM 5908 C C . ASN A 1 796 ? 24.523 -8.715 -39.305 1.00 88.44 796 ASN A C 1
ATOM 5910 O O . ASN A 1 796 ? 24.967 -9.739 -39.824 1.00 88.44 796 ASN A O 1
ATOM 5914 N N . ILE A 1 797 ? 24.855 -8.313 -38.081 1.00 89.00 797 ILE A N 1
ATOM 5915 C CA . ILE A 1 797 ? 25.832 -8.977 -37.220 1.00 89.00 797 ILE A CA 1
ATOM 5916 C C . ILE A 1 797 ? 25.089 -9.475 -35.973 1.00 89.00 797 ILE A C 1
ATOM 5918 O O . ILE A 1 797 ? 24.788 -8.678 -35.079 1.00 89.00 797 ILE A O 1
ATOM 5922 N N . PRO A 1 798 ? 24.727 -10.767 -35.902 1.00 87.50 798 PRO A N 1
ATOM 5923 C CA . PRO A 1 798 ? 24.100 -11.333 -34.718 1.00 87.50 798 PRO A CA 1
ATOM 5924 C C . PRO A 1 798 ? 25.084 -11.363 -33.543 1.00 87.50 798 PRO A C 1
ATOM 5926 O O . PRO A 1 798 ? 26.210 -11.853 -33.662 1.00 87.50 798 PRO A O 1
ATOM 5929 N N . ILE A 1 799 ? 24.622 -10.863 -32.400 1.00 88.00 799 ILE A N 1
ATOM 5930 C CA . ILE A 1 799 ? 25.355 -10.792 -31.138 1.00 88.00 799 ILE A CA 1
ATOM 5931 C C . ILE A 1 799 ? 24.662 -11.689 -30.113 1.00 88.00 799 ILE A C 1
ATOM 5933 O O . ILE A 1 799 ? 23.443 -11.625 -29.938 1.00 88.00 799 ILE A O 1
ATOM 5937 N N . LEU A 1 800 ? 25.446 -12.510 -29.421 1.00 87.44 800 LEU A N 1
ATOM 5938 C CA . LEU A 1 800 ? 25.009 -13.293 -28.272 1.00 87.44 800 LEU A CA 1
ATOM 5939 C C . LEU A 1 800 ? 25.767 -12.822 -27.031 1.00 87.44 800 LEU A C 1
ATOM 5941 O O . LEU A 1 800 ? 26.997 -12.868 -26.996 1.00 87.44 800 LEU A O 1
ATOM 5945 N N . VAL A 1 801 ? 25.027 -12.402 -26.010 1.00 85.94 801 VAL A N 1
ATOM 5946 C CA . VAL A 1 801 ? 25.588 -12.090 -24.699 1.00 85.94 801 VAL A CA 1
ATOM 5947 C C . VAL A 1 801 ? 25.865 -13.410 -23.996 1.00 85.94 801 VAL A C 1
ATOM 5949 O O . VAL A 1 801 ? 24.934 -14.128 -23.634 1.00 85.94 801 VAL A O 1
ATOM 5952 N N . GLN A 1 802 ? 27.133 -13.773 -23.833 1.00 85.06 802 GLN A N 1
ATOM 5953 C CA . GLN A 1 802 ? 27.512 -14.968 -23.095 1.00 85.06 802 GLN A CA 1
ATOM 5954 C C . GLN A 1 802 ? 28.856 -14.808 -22.382 1.00 85.06 802 GLN A C 1
ATOM 5956 O O . GLN A 1 802 ? 29.885 -14.625 -23.028 1.00 85.06 802 GLN A O 1
ATOM 5961 N N . SER A 1 803 ? 28.867 -14.987 -21.062 1.00 83.88 803 SER A N 1
ATOM 5962 C CA . SER A 1 803 ? 30.092 -15.130 -20.271 1.00 83.88 803 SER A CA 1
ATOM 5963 C C . SER A 1 803 ? 30.649 -16.549 -20.401 1.00 83.88 803 SER A C 1
ATOM 5965 O O . SER A 1 803 ? 30.008 -17.531 -20.016 1.00 83.88 803 SER A O 1
ATOM 5967 N N . ILE A 1 804 ? 31.859 -16.661 -20.935 1.00 83.06 804 ILE A N 1
ATOM 5968 C CA . ILE A 1 804 ? 32.605 -17.899 -21.142 1.00 83.06 804 ILE A CA 1
ATOM 5969 C C . ILE A 1 804 ? 33.850 -17.841 -20.262 1.00 83.06 804 ILE A C 1
ATOM 5971 O O . ILE A 1 804 ? 34.756 -17.047 -20.499 1.00 83.06 804 ILE A O 1
ATOM 5975 N N . LYS A 1 805 ? 33.916 -18.734 -19.275 1.00 83.31 805 LYS A N 1
ATOM 5976 C CA . LYS A 1 805 ? 35.101 -18.952 -18.441 1.00 83.31 805 LYS A CA 1
ATOM 5977 C C . LYS A 1 805 ? 35.747 -20.264 -18.843 1.00 83.31 805 LYS A C 1
ATOM 5979 O O . LYS A 1 805 ? 35.151 -21.330 -18.679 1.00 83.31 805 LYS A O 1
ATOM 5984 N N . LYS A 1 806 ? 36.947 -20.192 -19.409 1.00 85.31 806 LYS A N 1
ATOM 5985 C CA . LYS A 1 806 ? 37.686 -21.363 -19.872 1.00 85.31 806 LYS A CA 1
ATOM 5986 C C . LYS A 1 806 ? 39.168 -21.124 -19.663 1.00 85.31 806 LYS A C 1
ATOM 5988 O O . LYS A 1 806 ? 39.684 -20.092 -20.064 1.00 85.31 806 LYS A O 1
ATOM 5993 N N . ILE A 1 807 ? 39.843 -22.093 -19.063 1.00 88.81 807 ILE A N 1
ATOM 5994 C CA . ILE A 1 807 ? 41.286 -22.039 -18.856 1.00 88.81 807 ILE A CA 1
ATOM 5995 C C . ILE A 1 807 ? 41.947 -23.258 -19.484 1.00 88.81 807 ILE A C 1
ATOM 5997 O O . ILE A 1 807 ? 41.306 -24.300 -19.647 1.00 88.81 807 ILE A O 1
ATOM 6001 N N . SER A 1 808 ? 43.217 -23.128 -19.841 1.00 88.62 808 SER A N 1
ATOM 6002 C CA . SER A 1 808 ? 44.063 -24.227 -20.299 1.00 88.62 808 SER A CA 1
ATOM 6003 C C . SER A 1 808 ? 45.430 -24.156 -19.628 1.00 88.62 808 SER A C 1
ATOM 6005 O O . SER A 1 808 ? 45.858 -23.094 -19.181 1.00 88.62 808 SER A O 1
ATOM 6007 N N . ILE A 1 809 ? 46.084 -25.311 -19.507 1.00 90.62 809 ILE A N 1
ATOM 6008 C CA . ILE A 1 809 ? 47.436 -25.441 -18.963 1.00 90.62 809 ILE A CA 1
ATOM 6009 C C . ILE A 1 809 ? 48.301 -26.016 -20.078 1.00 90.62 809 ILE A C 1
ATOM 6011 O O . ILE A 1 809 ? 47.955 -27.055 -20.641 1.00 90.62 809 ILE A O 1
ATOM 6015 N N . ASP A 1 810 ? 49.408 -25.350 -20.376 1.00 87.00 810 ASP A N 1
ATOM 6016 C CA . ASP A 1 810 ? 50.470 -25.863 -21.233 1.00 87.00 810 ASP A CA 1
ATOM 6017 C C . ASP A 1 810 ? 51.776 -25.881 -20.444 1.00 87.00 810 ASP A C 1
ATOM 6019 O O . ASP A 1 810 ? 52.155 -24.901 -19.814 1.00 87.00 810 ASP A O 1
ATOM 6023 N N . ASN A 1 811 ? 52.471 -27.008 -20.463 1.00 83.88 811 ASN A N 1
ATOM 6024 C CA . ASN A 1 811 ? 53.733 -27.191 -19.763 1.00 83.88 811 ASN A CA 1
ATOM 6025 C C . ASN A 1 811 ? 54.941 -27.146 -20.718 1.00 83.88 811 ASN A C 1
ATOM 6027 O O . ASN A 1 811 ? 56.005 -27.696 -20.434 1.00 83.88 811 ASN A O 1
ATOM 6031 N N . ASN A 1 812 ? 54.775 -26.513 -21.886 1.00 76.06 812 ASN A N 1
ATOM 6032 C CA . ASN A 1 812 ? 55.817 -26.317 -22.897 1.00 76.06 812 ASN A CA 1
ATOM 6033 C C . ASN A 1 812 ? 56.488 -27.635 -23.349 1.00 76.06 812 ASN A C 1
ATOM 6035 O O . ASN A 1 812 ? 57.639 -27.649 -23.787 1.00 76.06 812 ASN A O 1
ATOM 6039 N N . GLY A 1 813 ? 55.767 -28.757 -23.233 1.00 71.94 813 GLY A N 1
ATOM 6040 C CA . GLY A 1 813 ? 56.221 -30.097 -23.613 1.00 71.94 813 GLY A CA 1
ATOM 6041 C C . GLY A 1 813 ? 57.181 -30.798 -22.640 1.00 71.94 813 GLY A C 1
ATOM 6042 O O . GLY A 1 813 ? 57.785 -31.793 -23.041 1.00 71.94 813 GLY A O 1
ATOM 6043 N N . VAL A 1 814 ? 57.346 -30.313 -21.400 1.00 79.81 814 VAL A N 1
ATOM 6044 C CA . VAL A 1 814 ? 58.299 -30.866 -20.411 1.00 79.81 814 VAL A CA 1
ATOM 6045 C C . VAL A 1 814 ? 57.579 -31.476 -19.204 1.00 79.81 814 VAL A C 1
ATOM 6047 O O . VAL A 1 814 ? 57.584 -30.906 -18.118 1.00 79.81 814 VAL A O 1
ATOM 6050 N N . ASP A 1 815 ? 56.972 -32.649 -19.373 1.00 84.62 815 ASP A N 1
ATOM 6051 C CA . ASP A 1 815 ? 56.164 -33.296 -18.318 1.00 84.62 815 ASP A CA 1
ATOM 6052 C C . ASP A 1 815 ? 56.979 -34.172 -17.345 1.00 84.62 815 ASP A C 1
ATOM 6054 O O . ASP A 1 815 ? 56.481 -34.554 -16.286 1.00 84.62 815 ASP A O 1
ATOM 6058 N N . GLU A 1 816 ? 58.247 -34.440 -17.671 1.00 85.25 816 GLU A N 1
ATOM 6059 C CA . GLU A 1 816 ? 59.166 -35.283 -16.898 1.00 85.25 816 GLU A CA 1
ATOM 6060 C C . GLU A 1 816 ? 60.505 -34.558 -16.670 1.00 85.25 816 GLU A C 1
ATOM 6062 O O . GLU A 1 816 ? 61.107 -34.032 -17.612 1.00 85.25 816 GLU A O 1
ATOM 6067 N N . LEU A 1 817 ? 61.012 -34.552 -15.432 1.00 85.94 817 LEU A N 1
ATOM 6068 C CA . LEU A 1 817 ? 62.332 -34.005 -15.083 1.00 85.94 817 LEU A CA 1
ATOM 6069 C C . LEU A 1 817 ? 63.129 -34.982 -14.214 1.00 85.94 817 LEU A C 1
ATOM 6071 O O . LEU A 1 817 ? 62.573 -35.707 -13.400 1.00 85.94 817 LEU A O 1
ATOM 6075 N N . THR A 1 818 ? 64.456 -34.990 -14.348 1.00 82.81 818 THR A N 1
ATOM 6076 C CA . THR A 1 818 ? 65.351 -35.753 -13.458 1.00 82.81 818 THR A CA 1
ATOM 6077 C C . THR A 1 818 ? 66.087 -34.801 -12.522 1.00 82.81 818 THR A C 1
ATOM 6079 O O . THR A 1 818 ? 66.632 -33.798 -12.981 1.00 82.81 818 THR A O 1
ATOM 6082 N N . VAL A 1 819 ? 66.135 -35.121 -11.226 1.00 84.06 819 VAL A N 1
ATOM 6083 C CA . VAL A 1 819 ? 66.823 -34.323 -10.199 1.00 84.06 819 VAL A CA 1
ATOM 6084 C C . VAL A 1 819 ? 67.751 -35.191 -9.356 1.00 84.06 819 VAL A C 1
ATOM 6086 O O . VAL A 1 819 ? 67.395 -36.304 -8.972 1.00 84.06 819 VAL A O 1
ATOM 6089 N N . ASN A 1 820 ? 68.943 -34.682 -9.046 1.00 81.19 820 ASN A N 1
ATOM 6090 C CA . ASN A 1 820 ? 69.867 -35.345 -8.129 1.00 81.19 820 ASN A CA 1
ATOM 6091 C C . ASN A 1 820 ? 69.639 -34.838 -6.704 1.00 81.19 820 ASN A C 1
ATOM 6093 O O . ASN A 1 820 ? 69.533 -33.635 -6.490 1.00 81.19 820 ASN A O 1
ATOM 6097 N N . TYR A 1 821 ? 69.587 -35.717 -5.706 1.00 79.56 821 TYR A N 1
ATOM 6098 C CA . TYR A 1 821 ? 69.433 -35.278 -4.312 1.00 79.56 821 TYR A CA 1
ATOM 6099 C C . TYR A 1 821 ? 70.666 -34.491 -3.834 1.00 79.56 821 TYR A C 1
ATOM 6101 O O . TYR A 1 821 ? 71.779 -34.953 -4.087 1.00 79.56 821 TYR A O 1
ATOM 6109 N N . PRO A 1 822 ? 70.517 -33.363 -3.102 1.00 76.50 822 PRO A N 1
ATOM 6110 C CA . PRO A 1 822 ? 69.292 -32.746 -2.571 1.00 76.50 822 PRO A CA 1
ATOM 6111 C C . PRO A 1 822 ? 68.751 -31.567 -3.420 1.00 76.50 822 PRO A C 1
ATOM 6113 O O . PRO A 1 822 ? 68.121 -30.654 -2.883 1.00 76.50 822 PRO A O 1
ATOM 6116 N N . GLU A 1 823 ? 69.033 -31.523 -4.725 1.00 82.25 823 GLU A N 1
ATOM 6117 C CA . GLU A 1 823 ? 68.578 -30.449 -5.615 1.00 82.25 823 GLU A CA 1
ATOM 6118 C C . GLU A 1 823 ? 67.045 -30.453 -5.793 1.00 82.25 823 GLU A C 1
ATOM 6120 O O . GLU A 1 823 ? 66.327 -31.354 -5.339 1.00 82.25 823 GLU A O 1
ATOM 6125 N N . SER A 1 824 ? 66.527 -29.395 -6.421 1.00 84.75 824 SER A N 1
ATOM 6126 C CA . SER A 1 824 ? 65.099 -29.207 -6.708 1.00 84.75 824 SER A CA 1
ATOM 6127 C C . SER A 1 824 ? 64.864 -29.220 -8.219 1.00 84.75 824 SER A C 1
ATOM 6129 O O . SER A 1 824 ? 65.659 -28.645 -8.960 1.00 84.75 824 SER A O 1
ATOM 6131 N N . ALA A 1 825 ? 63.775 -29.840 -8.671 1.00 86.50 825 ALA A N 1
ATOM 6132 C CA . ALA A 1 825 ? 63.295 -29.710 -10.048 1.00 86.50 825 ALA A CA 1
ATOM 6133 C C . ALA A 1 825 ? 62.274 -28.571 -10.126 1.00 86.50 825 ALA A C 1
ATOM 6135 O O . ALA A 1 825 ? 61.502 -28.389 -9.190 1.00 86.50 825 ALA A O 1
ATOM 6136 N N . THR A 1 826 ? 62.229 -27.830 -11.231 1.00 89.56 826 THR A N 1
ATOM 6137 C CA . THR A 1 826 ? 61.243 -26.757 -11.422 1.00 89.56 826 THR A CA 1
ATOM 6138 C C . THR A 1 826 ? 60.521 -26.949 -12.744 1.00 89.56 826 THR A C 1
ATOM 6140 O O . THR 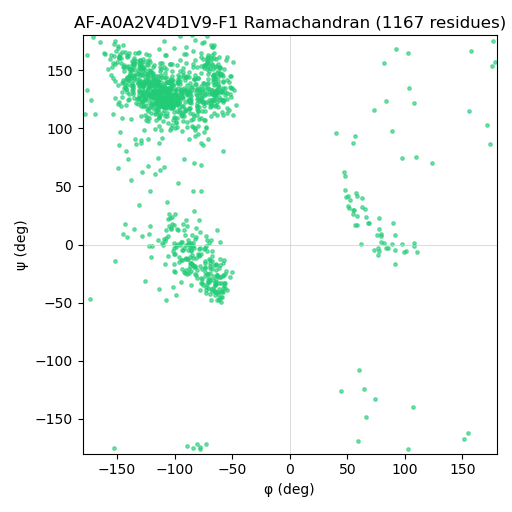A 1 826 ? 61.155 -26.898 -13.796 1.00 89.56 826 THR A O 1
ATOM 6143 N N . PHE A 1 827 ? 59.201 -27.121 -12.687 1.00 89.69 827 PHE A N 1
ATOM 6144 C CA . PHE A 1 827 ? 58.324 -27.027 -13.855 1.00 89.69 827 PHE A CA 1
ATOM 6145 C C . PHE A 1 827 ? 57.793 -25.607 -13.996 1.00 89.69 827 PHE A C 1
ATOM 6147 O O . PHE A 1 827 ? 57.621 -24.917 -12.991 1.00 89.69 827 PHE A O 1
ATOM 6154 N N . SER A 1 828 ? 57.487 -25.199 -15.225 1.00 89.31 828 SER A N 1
ATOM 6155 C CA . SER A 1 828 ? 56.954 -23.867 -15.532 1.00 89.31 828 SER A CA 1
ATOM 6156 C C . SER A 1 828 ? 55.679 -23.957 -16.383 1.00 89.31 828 SER A C 1
ATOM 6158 O O . SER A 1 828 ? 55.698 -23.503 -17.531 1.00 89.31 828 SER A O 1
ATOM 6160 N N . PRO A 1 829 ? 54.586 -24.564 -15.878 1.00 89.31 829 PRO A N 1
ATOM 6161 C CA . PRO A 1 829 ? 53.300 -24.551 -16.562 1.00 89.31 829 PRO A CA 1
ATOM 6162 C C . PRO A 1 829 ? 52.781 -23.125 -16.780 1.00 89.31 829 PRO A C 1
ATOM 6164 O O . PRO A 1 829 ? 52.737 -22.299 -15.866 1.00 89.31 829 PRO A O 1
ATOM 6167 N N . THR A 1 830 ? 52.340 -22.858 -18.002 1.00 89.00 830 THR A N 1
ATOM 6168 C CA . THR A 1 830 ? 51.665 -21.636 -18.421 1.00 89.00 830 THR A CA 1
ATOM 6169 C C . THR A 1 830 ? 50.157 -21.874 -18.427 1.00 89.00 830 THR A C 1
ATOM 6171 O O . THR A 1 830 ? 49.652 -22.760 -19.116 1.00 89.00 830 THR A O 1
ATOM 6174 N N . ILE A 1 831 ? 49.425 -21.082 -17.649 1.00 90.00 831 ILE A N 1
ATOM 6175 C CA . ILE A 1 831 ? 47.965 -21.113 -17.577 1.00 90.00 831 ILE A CA 1
ATOM 6176 C C . ILE A 1 831 ? 47.424 -19.983 -18.445 1.00 90.00 831 ILE A C 1
ATOM 6178 O O . ILE A 1 831 ? 47.785 -18.828 -18.231 1.00 90.00 831 ILE A O 1
ATOM 6182 N N . THR A 1 832 ? 46.549 -20.300 -19.395 1.00 88.75 832 THR A N 1
ATOM 6183 C CA . THR A 1 832 ? 45.951 -19.326 -20.321 1.00 88.75 832 THR A CA 1
ATOM 6184 C C . THR A 1 832 ? 44.452 -19.202 -20.068 1.00 88.75 832 THR A C 1
ATOM 6186 O O . THR A 1 832 ? 43.766 -20.217 -19.933 1.00 88.75 832 THR A O 1
ATOM 6189 N N . ASN A 1 833 ? 43.929 -17.972 -20.020 1.00 88.00 833 ASN A N 1
ATOM 6190 C CA . ASN A 1 833 ? 42.486 -17.727 -20.027 1.00 88.00 833 ASN A CA 1
ATOM 6191 C C . ASN A 1 833 ? 41.976 -17.710 -21.478 1.00 88.00 833 ASN A C 1
ATOM 6193 O O . ASN A 1 833 ? 42.138 -16.730 -22.198 1.00 88.00 833 ASN A O 1
ATOM 6197 N N . GLU A 1 834 ? 41.348 -18.807 -21.898 1.00 84.81 834 GLU A N 1
ATOM 6198 C CA . GLU A 1 834 ? 40.682 -18.964 -23.200 1.00 84.81 834 GLU A CA 1
ATOM 6199 C C . GLU A 1 834 ? 39.206 -18.513 -23.175 1.00 84.81 834 GLU A C 1
ATOM 6201 O O . GLU A 1 834 ? 38.466 -18.728 -24.136 1.00 84.81 834 GLU A O 1
ATOM 6206 N N . GLY A 1 835 ? 38.741 -17.973 -22.048 1.00 84.38 835 GLY A N 1
ATOM 6207 C CA . GLY A 1 835 ? 37.420 -17.383 -21.890 1.00 84.38 835 GLY A CA 1
ATOM 6208 C C . GLY A 1 835 ? 37.343 -15.942 -22.395 1.00 84.38 835 GLY A C 1
ATOM 6209 O O . GLY A 1 835 ? 38.345 -15.341 -22.773 1.00 84.38 835 GLY A O 1
ATOM 6210 N N . ASN A 1 836 ? 36.138 -15.371 -22.362 1.00 82.00 836 ASN A N 1
ATOM 6211 C CA . ASN A 1 836 ? 35.873 -13.975 -22.732 1.00 82.00 836 ASN A CA 1
ATOM 6212 C C . ASN A 1 836 ? 35.573 -13.069 -21.520 1.00 82.00 836 ASN A C 1
ATOM 6214 O O . ASN A 1 836 ? 35.253 -11.899 -21.702 1.00 82.00 836 ASN A O 1
ATOM 6218 N N . THR A 1 837 ? 35.695 -13.586 -20.291 1.00 84.62 837 THR A N 1
ATOM 6219 C CA . THR A 1 837 ? 35.602 -12.799 -19.049 1.00 84.62 837 THR A CA 1
ATOM 6220 C C . THR A 1 837 ? 36.871 -12.910 -18.206 1.00 84.62 837 THR A C 1
ATOM 6222 O O . THR A 1 837 ? 37.491 -13.986 -18.192 1.00 84.62 837 THR A O 1
ATOM 6225 N N . PRO A 1 838 ? 37.229 -11.865 -17.434 1.00 83.56 838 PRO A N 1
ATOM 6226 C CA . PRO A 1 838 ? 38.222 -11.987 -16.374 1.00 83.56 838 PRO A CA 1
ATOM 6227 C C . PRO A 1 838 ? 37.870 -13.169 -15.469 1.00 83.56 838 PRO A C 1
ATOM 6229 O O . PRO A 1 838 ? 36.728 -13.313 -15.026 1.00 83.56 838 PRO A O 1
ATOM 6232 N N . THR A 1 839 ? 38.832 -14.063 -15.264 1.00 85.69 839 THR A N 1
ATOM 6233 C CA . THR A 1 839 ? 38.607 -15.315 -14.541 1.00 85.69 839 THR A CA 1
ATOM 6234 C C . THR A 1 839 ? 39.575 -15.398 -13.377 1.00 85.69 839 THR A C 1
ATOM 6236 O O . THR A 1 839 ? 40.788 -15.443 -13.570 1.00 85.69 839 THR A O 1
ATOM 6239 N N . GLU A 1 840 ? 39.024 -15.418 -12.168 1.00 89.50 840 GLU A N 1
ATOM 6240 C CA . GLU A 1 840 ? 39.771 -15.744 -10.962 1.00 89.50 840 GLU A CA 1
ATOM 6241 C C . GLU A 1 840 ? 39.984 -17.258 -10.909 1.00 89.50 840 GLU A C 1
ATOM 6243 O O . GLU A 1 840 ? 39.028 -18.033 -10.985 1.00 89.50 840 GLU A O 1
ATOM 6248 N N . ILE A 1 841 ? 41.240 -17.680 -10.820 1.00 89.81 841 ILE A N 1
ATOM 6249 C CA . ILE A 1 841 ? 41.660 -19.072 -10.789 1.00 89.81 841 ILE A CA 1
ATOM 6250 C C . ILE A 1 841 ? 42.386 -19.381 -9.488 1.00 89.81 841 ILE A C 1
ATOM 6252 O O . ILE A 1 841 ? 43.205 -18.601 -9.011 1.00 89.81 841 ILE A O 1
ATOM 6256 N N . ARG A 1 842 ? 42.133 -20.571 -8.960 1.00 89.44 842 ARG A N 1
ATOM 6257 C CA . ARG A 1 842 ? 42.894 -21.176 -7.877 1.00 89.44 842 ARG A CA 1
ATOM 6258 C C . ARG A 1 842 ? 43.831 -22.225 -8.456 1.00 89.44 842 ARG A C 1
ATOM 6260 O O . ARG A 1 842 ? 43.390 -23.141 -9.153 1.00 89.44 842 ARG A O 1
ATOM 6267 N N . VAL A 1 843 ? 45.116 -22.096 -8.160 1.00 90.00 843 VAL A N 1
ATOM 6268 C CA . VAL A 1 843 ? 46.185 -22.989 -8.605 1.00 90.00 843 VAL A CA 1
ATOM 6269 C C . VAL A 1 843 ? 46.764 -23.709 -7.400 1.00 90.00 843 VAL A C 1
ATOM 6271 O O . VAL A 1 843 ? 47.170 -23.088 -6.419 1.00 90.00 843 VAL A O 1
ATOM 6274 N N . PHE A 1 844 ? 46.811 -25.031 -7.472 1.00 90.56 844 PHE A N 1
ATOM 6275 C CA . PHE A 1 844 ? 47.282 -25.878 -6.383 1.00 90.56 844 PHE A CA 1
ATOM 6276 C C . PHE A 1 844 ? 47.884 -27.172 -6.930 1.00 90.56 844 PHE A C 1
ATOM 6278 O O . PHE A 1 844 ? 47.730 -27.524 -8.102 1.00 90.56 844 PHE A O 1
ATOM 6285 N N . THR A 1 845 ? 48.589 -27.898 -6.069 1.00 89.75 845 THR A N 1
ATOM 6286 C CA . THR A 1 845 ? 49.188 -29.194 -6.407 1.00 89.75 845 THR A CA 1
ATOM 6287 C C . THR A 1 845 ? 48.660 -30.283 -5.484 1.00 89.75 845 THR A C 1
ATOM 6289 O O . THR A 1 845 ? 48.165 -30.001 -4.394 1.00 89.75 845 THR A O 1
ATOM 6292 N N . SER A 1 846 ? 48.715 -31.543 -5.918 1.00 86.44 846 SER A N 1
ATOM 6293 C CA . SER A 1 846 ? 48.446 -32.675 -5.026 1.00 86.44 846 SER A CA 1
ATOM 6294 C C . SER A 1 846 ? 49.473 -32.731 -3.889 1.00 86.44 846 SER A C 1
ATOM 6296 O O . SER A 1 846 ? 50.633 -32.382 -4.098 1.00 86.44 846 SER A O 1
ATOM 6298 N N . GLU A 1 847 ? 49.070 -33.224 -2.714 1.00 78.81 847 GLU A N 1
ATOM 6299 C CA . GLU A 1 847 ? 49.957 -33.323 -1.549 1.00 78.81 847 GLU A CA 1
ATOM 6300 C C . GLU A 1 847 ? 51.270 -34.062 -1.859 1.00 78.81 847 GLU A C 1
ATOM 6302 O O . GLU A 1 847 ? 51.295 -35.083 -2.553 1.00 78.81 847 GLU A O 1
ATOM 6307 N N . GLY A 1 848 ? 52.367 -33.551 -1.295 1.00 77.88 848 GLY A N 1
ATOM 6308 C CA . GLY A 1 848 ? 53.670 -34.201 -1.346 1.00 77.88 848 GLY A CA 1
ATOM 6309 C C . GLY A 1 848 ? 53.654 -35.548 -0.621 1.00 77.88 848 GLY A C 1
ATOM 6310 O O . GLY A 1 848 ? 53.198 -35.654 0.518 1.00 77.88 848 GLY A O 1
ATOM 6311 N N . LEU A 1 849 ? 54.175 -36.592 -1.266 1.00 75.44 849 LEU A N 1
ATOM 6312 C CA . LEU A 1 849 ? 54.279 -37.936 -0.695 1.00 75.44 849 LEU A CA 1
ATOM 6313 C C . LEU A 1 849 ? 55.747 -38.306 -0.484 1.00 75.44 849 LEU A C 1
ATOM 6315 O O . LEU A 1 849 ? 56.626 -37.832 -1.190 1.00 75.44 849 LEU A O 1
ATOM 6319 N N . ARG A 1 850 ? 56.024 -39.184 0.488 1.00 77.06 850 ARG A N 1
ATOM 6320 C CA . ARG A 1 850 ? 57.364 -39.770 0.716 1.00 77.06 850 ARG A CA 1
ATOM 6321 C C . ARG A 1 850 ? 58.495 -38.742 0.930 1.00 77.06 850 ARG A C 1
ATOM 6323 O O . ARG A 1 850 ? 59.651 -39.026 0.645 1.00 77.06 850 ARG A O 1
ATOM 6330 N N . GLY A 1 851 ? 58.168 -37.576 1.493 1.00 72.44 851 GLY A N 1
ATOM 6331 C CA . GLY A 1 851 ? 59.134 -36.523 1.837 1.00 72.44 851 GLY A CA 1
ATOM 6332 C C . GLY A 1 851 ? 59.425 -35.518 0.718 1.00 72.44 851 GLY A C 1
ATOM 6333 O O . GLY A 1 851 ? 60.213 -34.603 0.941 1.00 72.44 851 GLY A O 1
ATOM 6334 N N . TRP A 1 852 ? 58.786 -35.662 -0.446 1.00 82.31 852 TRP A N 1
ATOM 6335 C CA . TRP A 1 852 ? 58.798 -34.661 -1.509 1.00 82.31 852 TRP A CA 1
ATOM 6336 C C . TRP A 1 852 ? 57.906 -33.478 -1.136 1.00 82.31 852 TRP A C 1
ATOM 6338 O O . TRP A 1 852 ? 56.815 -33.668 -0.595 1.00 82.31 852 TRP A O 1
ATOM 6348 N N . VAL A 1 853 ? 58.355 -32.258 -1.432 1.00 84.62 853 VAL A N 1
ATOM 6349 C CA . VAL A 1 853 ? 57.588 -31.028 -1.184 1.00 84.62 853 VAL A CA 1
ATOM 6350 C C . VAL A 1 853 ? 57.499 -30.235 -2.477 1.00 84.62 853 VAL A C 1
ATOM 6352 O O . VAL A 1 853 ? 58.526 -29.931 -3.078 1.00 84.62 853 VAL A O 1
ATOM 6355 N N . VAL A 1 854 ? 56.285 -29.878 -2.889 1.00 87.00 854 VAL A N 1
ATOM 6356 C CA . VAL A 1 854 ? 56.045 -29.008 -4.046 1.00 87.00 854 VAL A CA 1
ATOM 6357 C C . VAL A 1 854 ? 55.696 -27.619 -3.536 1.00 87.00 854 VAL A C 1
ATOM 6359 O O . VAL A 1 854 ? 54.797 -27.494 -2.711 1.00 87.00 854 VAL A O 1
ATOM 6362 N N . SER A 1 855 ? 56.387 -26.582 -4.003 1.00 85.00 855 SER A N 1
ATOM 6363 C CA . SER A 1 855 ? 56.050 -25.181 -3.734 1.00 85.00 855 SER A CA 1
ATOM 6364 C C . SER A 1 855 ? 55.696 -24.444 -5.019 1.00 85.00 855 SER A C 1
ATOM 6366 O O . SER A 1 855 ? 56.334 -24.668 -6.049 1.00 85.00 855 SER A O 1
ATOM 6368 N N . LEU A 1 856 ? 54.686 -23.577 -4.952 1.00 88.12 856 LEU A N 1
ATOM 6369 C CA . LEU A 1 856 ? 54.203 -22.801 -6.091 1.00 88.12 856 LEU A CA 1
ATOM 6370 C C . LEU A 1 856 ? 54.667 -21.347 -6.005 1.00 88.12 856 LEU A C 1
ATOM 6372 O O . LEU A 1 856 ? 54.483 -20.690 -4.984 1.00 88.12 856 LEU A O 1
ATOM 6376 N N . GLU A 1 857 ? 55.222 -20.833 -7.098 1.00 82.94 857 GLU A N 1
ATOM 6377 C CA . GLU A 1 857 ? 55.612 -19.428 -7.240 1.00 82.94 857 GLU A CA 1
ATOM 6378 C C . GLU A 1 857 ? 55.091 -18.890 -8.578 1.00 82.94 857 GLU A C 1
ATOM 6380 O O . GLU A 1 857 ? 55.367 -19.464 -9.628 1.00 82.94 857 GLU A O 1
ATOM 6385 N N . ALA A 1 858 ? 54.327 -17.797 -8.574 1.00 78.31 858 ALA A N 1
ATOM 6386 C CA . ALA A 1 858 ? 53.890 -17.148 -9.811 1.00 78.31 858 ALA A CA 1
ATOM 6387 C C . ALA A 1 858 ? 54.986 -16.214 -10.345 1.00 78.31 858 ALA A C 1
ATOM 6389 O O . ALA A 1 858 ? 55.534 -15.407 -9.592 1.00 78.31 858 ALA A O 1
ATOM 6390 N N . ASP A 1 859 ? 55.285 -16.288 -11.642 1.00 70.12 859 ASP A N 1
ATOM 6391 C CA . ASP A 1 859 ? 56.169 -15.324 -12.297 1.00 70.12 859 ASP A CA 1
ATOM 6392 C C . ASP A 1 859 ? 55.349 -14.073 -12.667 1.00 70.12 859 ASP A C 1
ATOM 6394 O O . ASP A 1 859 ? 54.613 -14.062 -13.652 1.00 70.12 859 ASP A O 1
ATOM 6398 N N . LEU A 1 860 ? 55.429 -13.025 -11.838 1.00 64.50 860 LEU A N 1
ATOM 6399 C CA . LEU A 1 860 ? 54.688 -11.762 -12.008 1.00 64.50 860 LEU A CA 1
ATOM 6400 C C . LEU A 1 860 ? 55.316 -10.820 -13.055 1.00 64.50 860 LEU A C 1
ATOM 6402 O O . LEU A 1 860 ? 55.074 -9.617 -13.034 1.00 64.50 860 LEU A O 1
ATOM 6406 N N . SER A 1 861 ? 56.138 -11.335 -13.970 1.00 51.81 861 SER A N 1
ATOM 6407 C CA . SER A 1 861 ? 56.851 -10.535 -14.979 1.00 51.81 861 SER A CA 1
ATOM 6408 C C . SER A 1 861 ? 55.971 -9.976 -16.113 1.00 51.81 861 SER A C 1
ATOM 6410 O O . SER A 1 861 ? 56.497 -9.379 -17.050 1.00 51.81 861 SER A O 1
ATOM 6412 N N . GLY A 1 862 ? 54.642 -10.116 -16.038 1.00 52.56 862 GLY A N 1
ATOM 6413 C CA . GLY A 1 862 ? 53.706 -9.502 -16.983 1.00 52.56 862 GLY A CA 1
ATOM 6414 C C . GLY A 1 862 ? 53.454 -8.023 -16.677 1.00 52.56 862 GLY A C 1
ATOM 6415 O O . GLY A 1 862 ? 52.684 -7.697 -15.776 1.00 52.56 862 GLY A O 1
ATOM 6416 N N . GLU A 1 863 ? 54.081 -7.124 -17.437 1.00 51.12 863 GLU A N 1
ATOM 6417 C CA . GLU A 1 863 ? 53.721 -5.701 -17.463 1.00 51.12 863 GLU A CA 1
ATOM 6418 C C . GLU A 1 863 ? 52.296 -5.490 -18.016 1.00 51.12 863 GLU A C 1
ATOM 6420 O O . GLU A 1 863 ? 51.771 -6.301 -18.781 1.00 51.12 863 GLU A O 1
ATOM 6425 N N . SER A 1 864 ? 51.657 -4.387 -17.607 1.00 52.06 864 SER A N 1
ATOM 6426 C CA . SER A 1 864 ? 50.347 -3.949 -18.108 1.00 52.06 864 SER A CA 1
ATOM 6427 C C . SER A 1 864 ? 50.388 -3.850 -19.640 1.00 52.06 864 SER A C 1
ATOM 6429 O O . SER A 1 864 ? 51.147 -3.045 -20.175 1.00 52.06 864 SER A O 1
ATOM 6431 N N . ASN A 1 865 ? 49.581 -4.644 -20.348 1.00 49.97 865 ASN A N 1
ATOM 6432 C CA . ASN A 1 865 ? 49.515 -4.587 -21.810 1.00 49.97 865 ASN A CA 1
ATOM 6433 C C . ASN A 1 865 ? 48.463 -3.565 -22.264 1.00 49.97 865 ASN A C 1
ATOM 6435 O O . ASN A 1 865 ? 47.354 -3.516 -21.729 1.00 49.97 865 ASN A O 1
ATOM 6439 N N . VAL A 1 866 ? 48.815 -2.771 -23.278 1.00 46.16 866 VAL A N 1
ATOM 6440 C CA . VAL A 1 866 ? 47.869 -1.967 -24.060 1.00 46.16 866 VAL A CA 1
ATOM 6441 C C . VAL A 1 866 ? 47.525 -2.782 -25.300 1.00 46.16 866 VAL A C 1
ATOM 6443 O O . VAL A 1 866 ? 48.400 -3.034 -26.127 1.00 46.16 866 VAL A O 1
ATOM 6446 N N . VAL A 1 867 ? 46.271 -3.211 -25.414 1.00 44.31 867 VAL A N 1
ATOM 6447 C CA . VAL A 1 867 ? 45.735 -3.862 -26.619 1.00 44.31 867 VAL A CA 1
ATOM 6448 C C . VAL A 1 867 ? 44.737 -2.881 -27.222 1.00 44.31 867 VAL A C 1
ATOM 6450 O O . VAL A 1 867 ? 43.861 -2.392 -26.514 1.00 44.31 867 VAL A O 1
ATOM 6453 N N . ASP A 1 868 ? 44.930 -2.515 -28.490 1.00 39.72 868 ASP A N 1
ATOM 6454 C CA . ASP A 1 868 ? 44.048 -1.605 -29.239 1.00 39.72 868 ASP A CA 1
ATOM 6455 C C . ASP A 1 868 ? 43.755 -0.259 -28.541 1.00 39.72 868 ASP A C 1
ATOM 6457 O O . ASP A 1 868 ? 42.645 0.262 -28.574 1.00 39.72 868 ASP A O 1
ATOM 6461 N N . GLY A 1 869 ? 44.762 0.323 -27.877 1.00 40.69 869 GLY A N 1
ATOM 6462 C CA . GLY A 1 869 ? 44.647 1.632 -27.217 1.00 40.69 869 GLY A CA 1
ATOM 6463 C C . GLY A 1 869 ? 43.953 1.620 -25.848 1.00 40.69 869 GLY A C 1
ATOM 6464 O O . GLY A 1 869 ? 43.844 2.675 -25.223 1.00 40.69 869 GLY A O 1
ATOM 6465 N N . VAL A 1 870 ? 43.545 0.450 -25.343 1.00 37.25 870 VAL A N 1
ATOM 6466 C CA . VAL A 1 870 ? 42.913 0.283 -24.026 1.00 37.25 870 VAL A CA 1
ATOM 6467 C C . VAL A 1 870 ? 43.894 -0.367 -23.044 1.00 37.25 870 VAL A C 1
ATOM 6469 O O . VAL A 1 870 ? 44.457 -1.432 -23.303 1.00 37.25 870 VAL A O 1
ATOM 6472 N N . THR A 1 871 ? 44.112 0.280 -21.897 1.00 42.78 871 THR A N 1
ATOM 6473 C CA . THR A 1 871 ? 44.952 -0.241 -20.807 1.00 42.78 871 THR A CA 1
ATOM 6474 C C . THR A 1 871 ? 44.213 -1.360 -20.078 1.00 42.78 871 THR A C 1
ATOM 6476 O O . THR A 1 871 ? 43.267 -1.098 -19.335 1.00 42.78 871 THR A O 1
ATOM 6479 N N . VAL A 1 872 ? 44.639 -2.608 -20.270 1.00 51.56 872 VAL A N 1
ATOM 6480 C CA . VAL A 1 872 ? 44.032 -3.769 -19.604 1.00 51.56 872 VAL A CA 1
ATOM 6481 C C . VAL A 1 872 ? 44.672 -3.942 -18.215 1.00 51.56 872 VAL A C 1
ATOM 6483 O O . VAL A 1 872 ? 45.901 -3.837 -18.112 1.00 51.56 872 VAL A O 1
ATOM 6486 N N . PRO A 1 873 ? 43.901 -4.191 -17.133 1.00 57.50 873 PRO A N 1
ATOM 6487 C CA . PRO A 1 873 ? 44.469 -4.440 -15.807 1.00 57.50 873 PRO A CA 1
ATOM 6488 C C . PRO A 1 873 ? 45.454 -5.614 -15.843 1.00 57.50 873 PRO A C 1
ATOM 6490 O O . PRO A 1 873 ? 45.151 -6.652 -16.427 1.00 57.50 873 PRO A O 1
ATOM 6493 N N . ALA A 1 874 ? 46.625 -5.471 -15.218 1.00 61.31 874 ALA A N 1
ATOM 6494 C CA . ALA A 1 874 ? 47.604 -6.555 -15.148 1.00 61.31 874 ALA A CA 1
ATOM 6495 C C . ALA A 1 874 ? 47.025 -7.787 -14.425 1.00 61.31 874 ALA A C 1
ATOM 6497 O O . ALA A 1 874 ? 46.234 -7.649 -13.488 1.00 61.31 874 ALA A O 1
ATOM 6498 N N . ASN A 1 875 ? 47.443 -8.987 -14.841 1.00 69.38 875 ASN A N 1
ATOM 6499 C CA . ASN A 1 875 ? 47.130 -10.219 -14.119 1.00 69.38 875 ASN A CA 1
ATOM 6500 C C . ASN A 1 875 ? 47.677 -10.114 -12.689 1.00 69.38 875 ASN A C 1
ATOM 6502 O O . ASN A 1 875 ? 48.834 -9.743 -12.488 1.00 69.38 875 ASN A O 1
ATOM 6506 N N . THR A 1 876 ? 46.862 -10.440 -11.693 1.00 74.19 876 THR A N 1
ATOM 6507 C CA . THR A 1 876 ? 47.266 -10.398 -10.282 1.00 74.19 876 THR A CA 1
ATOM 6508 C C . THR A 1 876 ? 47.313 -11.807 -9.721 1.00 74.19 876 THR A C 1
ATOM 6510 O O . THR A 1 876 ? 46.478 -12.627 -10.082 1.00 74.19 876 THR A O 1
ATOM 6513 N N . CYS A 1 877 ? 48.272 -12.096 -8.838 1.00 79.19 877 CYS A N 1
ATOM 6514 C CA . CYS A 1 877 ? 48.293 -13.333 -8.058 1.00 79.19 877 CYS A CA 1
ATOM 6515 C C . CYS A 1 877 ? 48.665 -13.057 -6.607 1.00 79.19 877 CYS A C 1
ATOM 6517 O O . CYS A 1 877 ? 49.599 -12.300 -6.336 1.00 79.19 877 CYS A O 1
ATOM 6519 N N . SER A 1 878 ? 47.982 -13.727 -5.687 1.00 78.31 878 SER A N 1
ATOM 6520 C CA . SER A 1 878 ? 48.315 -13.780 -4.267 1.00 78.31 878 SER A CA 1
ATOM 6521 C C . SER A 1 878 ? 48.575 -15.219 -3.830 1.00 78.31 878 SER A C 1
ATOM 6523 O O . SER A 1 878 ? 47.986 -16.161 -4.359 1.00 78.31 878 SER A O 1
ATOM 6525 N N . VAL A 1 879 ? 49.482 -15.384 -2.866 1.00 72.75 879 VAL A N 1
ATOM 6526 C CA . VAL A 1 879 ? 49.769 -16.675 -2.228 1.00 72.75 879 VAL A CA 1
ATOM 6527 C C . VAL A 1 879 ? 48.905 -16.795 -0.976 1.00 72.75 879 VAL A C 1
ATOM 6529 O O . VAL A 1 879 ? 48.978 -15.922 -0.110 1.00 72.75 879 VAL A O 1
ATOM 6532 N N . ASP A 1 880 ? 48.134 -17.873 -0.863 1.00 67.50 880 ASP A N 1
ATOM 6533 C CA . ASP A 1 880 ? 47.303 -18.157 0.312 1.00 67.50 880 ASP A CA 1
ATOM 6534 C C . ASP A 1 880 ? 48.075 -18.989 1.363 1.00 67.50 880 ASP A C 1
ATOM 6536 O O . ASP A 1 880 ? 49.096 -19.613 1.055 1.00 67.50 880 ASP A O 1
ATOM 6540 N N . GLU A 1 881 ? 47.589 -19.047 2.617 1.00 60.25 881 GLU A N 1
ATOM 6541 C CA . GLU A 1 881 ? 48.255 -19.694 3.779 1.00 60.25 881 GLU A CA 1
ATOM 6542 C C . GLU A 1 881 ? 48.531 -21.218 3.629 1.00 60.25 881 GLU A C 1
ATOM 6544 O O . GLU A 1 881 ? 49.082 -21.845 4.534 1.00 60.25 881 GLU A O 1
ATOM 6549 N N . GLY A 1 882 ? 48.195 -21.824 2.483 1.00 61.50 882 GLY A N 1
ATOM 6550 C CA . GLY A 1 882 ? 48.282 -23.261 2.196 1.00 61.50 882 GLY A CA 1
ATOM 6551 C C . GLY A 1 882 ? 49.159 -23.679 1.005 1.00 61.50 882 GLY A C 1
ATOM 6552 O O . GLY A 1 882 ? 49.025 -24.820 0.572 1.00 61.50 882 GLY A O 1
ATOM 6553 N N . ASN A 1 883 ? 50.047 -22.817 0.479 1.00 72.81 883 ASN A N 1
ATOM 6554 C CA . ASN A 1 883 ? 50.846 -23.089 -0.740 1.00 72.81 883 ASN A CA 1
ATOM 6555 C C . ASN A 1 883 ? 49.971 -23.284 -1.998 1.00 72.81 883 ASN A C 1
ATOM 6557 O O . ASN A 1 883 ? 50.212 -24.136 -2.855 1.00 72.81 883 ASN A O 1
ATOM 6561 N N . GLU A 1 884 ? 48.940 -22.451 -2.085 1.00 84.62 884 GLU A N 1
ATOM 6562 C CA . GLU A 1 884 ? 48.047 -22.300 -3.228 1.00 84.62 884 GLU A CA 1
ATOM 6563 C C . GLU A 1 884 ? 48.153 -20.861 -3.739 1.00 84.62 884 GLU A C 1
ATOM 6565 O O . GLU A 1 884 ? 48.488 -19.948 -2.978 1.00 84.62 884 GLU A O 1
ATOM 6570 N N . LEU A 1 885 ? 47.891 -20.663 -5.028 1.00 85.88 885 LEU A N 1
ATOM 6571 C CA . LEU A 1 885 ? 47.879 -19.343 -5.650 1.00 85.88 885 LEU A CA 1
ATOM 6572 C C . LEU A 1 885 ? 46.462 -19.007 -6.095 1.00 85.88 885 LEU A C 1
ATOM 6574 O O . LEU A 1 885 ? 45.835 -19.804 -6.791 1.00 85.88 885 LEU A O 1
ATOM 6578 N N . THR A 1 886 ? 46.003 -17.808 -5.765 1.00 87.38 886 THR A N 1
ATOM 6579 C CA . THR A 1 886 ? 44.769 -17.242 -6.309 1.00 87.38 886 THR A CA 1
ATOM 6580 C C . THR A 1 886 ? 45.150 -16.139 -7.287 1.00 87.38 886 THR A C 1
ATOM 6582 O O . THR A 1 886 ? 45.835 -15.189 -6.910 1.00 87.38 886 THR A O 1
ATOM 6585 N N . CYS A 1 887 ? 44.774 -16.291 -8.558 1.00 86.12 887 CYS A N 1
ATOM 6586 C CA . CYS A 1 887 ? 45.168 -15.397 -9.645 1.00 86.12 887 CYS A CA 1
ATOM 6587 C C . CYS A 1 887 ? 43.964 -14.886 -10.439 1.00 86.12 887 CYS A C 1
ATOM 6589 O O . CYS A 1 887 ? 43.103 -15.676 -10.801 1.00 86.12 887 CYS A O 1
ATOM 6591 N N . ILE A 1 888 ? 43.927 -13.605 -10.806 1.00 85.94 888 ILE A N 1
ATOM 6592 C CA . ILE A 1 888 ? 42.926 -13.056 -11.733 1.00 85.94 888 ILE A CA 1
ATOM 6593 C C . ILE A 1 888 ? 43.566 -12.927 -13.115 1.00 85.94 888 ILE A C 1
ATOM 6595 O O . ILE A 1 888 ? 44.487 -12.130 -13.298 1.00 85.94 888 ILE A O 1
ATOM 6599 N N . LEU A 1 889 ? 43.075 -13.706 -14.084 1.00 85.44 889 LEU A N 1
ATOM 6600 C CA . LEU A 1 889 ? 43.546 -13.681 -15.470 1.00 85.44 889 LEU A CA 1
ATOM 6601 C C . LEU A 1 889 ? 42.567 -12.946 -16.384 1.00 85.44 889 LEU A C 1
ATOM 6603 O O . LEU A 1 889 ? 41.392 -13.317 -16.479 1.00 85.44 889 LEU A O 1
ATOM 6607 N N . GLN A 1 890 ? 43.061 -11.954 -17.119 1.00 82.50 890 GLN A N 1
ATOM 6608 C CA . GLN A 1 890 ? 42.289 -11.271 -18.160 1.00 82.50 890 GLN A CA 1
ATOM 6609 C C . GLN A 1 890 ? 42.081 -12.178 -19.390 1.00 82.50 890 GLN A C 1
ATOM 6611 O O . GLN A 1 890 ? 42.933 -13.037 -19.651 1.00 82.50 890 GLN A O 1
ATOM 6616 N N . PRO A 1 891 ? 40.984 -12.018 -20.158 1.00 82.31 891 PRO A N 1
ATOM 6617 C CA . PRO A 1 891 ? 40.747 -12.774 -21.395 1.00 82.31 891 PRO A CA 1
ATOM 6618 C C . PRO A 1 891 ? 41.949 -12.744 -22.349 1.00 82.31 891 PRO A C 1
ATOM 6620 O O . PRO A 1 891 ? 42.546 -11.692 -22.560 1.00 82.31 891 PRO A O 1
ATOM 6623 N N . GLY A 1 892 ? 42.327 -13.896 -22.911 1.00 77.56 892 GLY A N 1
ATOM 6624 C CA . GLY A 1 892 ? 43.425 -14.019 -23.880 1.00 77.56 892 GLY A CA 1
ATOM 6625 C C . GLY A 1 892 ? 44.838 -13.884 -23.298 1.00 77.56 892 GLY A C 1
ATOM 6626 O O . GLY A 1 892 ? 45.816 -14.085 -24.017 1.00 77.56 892 GLY A O 1
ATOM 6627 N N . THR A 1 893 ? 44.973 -13.578 -22.006 1.00 82.50 893 THR A N 1
ATOM 6628 C CA . THR A 1 893 ? 46.275 -13.502 -21.333 1.00 82.50 893 THR A CA 1
ATOM 6629 C C . THR A 1 893 ? 46.658 -14.835 -20.696 1.00 82.50 893 THR A C 1
ATOM 6631 O O . THR A 1 893 ? 45.826 -15.728 -20.496 1.00 82.50 893 THR A O 1
ATOM 6634 N N . ASN A 1 894 ? 47.938 -14.972 -20.357 1.00 85.00 894 ASN A N 1
ATOM 6635 C CA . ASN A 1 894 ? 48.457 -16.131 -19.653 1.00 85.00 894 ASN A CA 1
ATOM 6636 C C . ASN A 1 894 ? 49.332 -15.727 -18.462 1.00 85.00 894 ASN A C 1
ATOM 6638 O O . ASN A 1 894 ? 49.738 -14.572 -18.322 1.00 85.00 894 ASN A O 1
ATOM 6642 N N . ILE A 1 895 ? 49.590 -16.691 -17.585 1.00 85.75 895 ILE A N 1
ATOM 6643 C CA . ILE A 1 895 ? 50.576 -16.575 -16.519 1.00 85.75 895 ILE A CA 1
ATOM 6644 C C . ILE A 1 895 ? 51.411 -17.844 -16.445 1.00 85.75 895 ILE A C 1
ATOM 6646 O O . ILE A 1 895 ? 50.895 -18.945 -16.616 1.00 85.75 895 ILE A O 1
ATOM 6650 N N . THR A 1 896 ? 52.700 -17.699 -16.159 1.00 86.75 896 THR A N 1
ATOM 6651 C CA . THR A 1 896 ? 53.574 -18.842 -15.892 1.00 86.75 896 THR A CA 1
ATOM 6652 C C . THR A 1 896 ? 53.707 -19.054 -14.388 1.00 86.75 896 THR A C 1
ATOM 6654 O O . THR A 1 896 ? 54.087 -18.144 -13.650 1.00 86.75 896 THR A O 1
ATOM 6657 N N . VAL A 1 897 ? 53.401 -20.267 -13.932 1.00 88.12 897 VAL A N 1
ATOM 6658 C CA . VAL A 1 897 ? 53.536 -20.682 -12.534 1.00 88.12 897 VAL A CA 1
ATOM 6659 C C . VAL A 1 897 ? 54.693 -21.662 -12.432 1.00 88.12 897 VAL A C 1
ATOM 6661 O O . VAL A 1 897 ? 54.734 -22.657 -13.143 1.00 88.12 897 VAL A O 1
ATOM 6664 N N . ARG A 1 898 ? 55.637 -21.401 -11.534 1.00 88.19 898 ARG A N 1
ATOM 6665 C CA . ARG A 1 898 ? 56.755 -22.290 -11.232 1.00 88.19 898 ARG A CA 1
ATOM 6666 C C . ARG A 1 898 ? 56.340 -23.278 -10.149 1.00 88.19 898 ARG A C 1
ATOM 6668 O O . ARG A 1 898 ? 56.057 -22.880 -9.022 1.00 88.19 898 ARG A O 1
ATOM 6675 N N . ALA A 1 899 ? 56.333 -24.565 -10.479 1.00 88.50 899 ALA A N 1
ATOM 6676 C CA . ALA A 1 899 ? 56.174 -25.647 -9.515 1.00 88.50 899 ALA A CA 1
ATOM 6677 C C . ALA A 1 899 ? 57.557 -26.201 -9.153 1.00 88.50 899 ALA A C 1
ATOM 6679 O O . ALA A 1 899 ? 58.165 -26.946 -9.924 1.00 88.50 899 ALA A O 1
ATOM 6680 N N . ILE A 1 900 ? 58.067 -25.799 -7.988 1.00 89.31 900 ILE A N 1
ATOM 6681 C CA . ILE A 1 900 ? 59.389 -26.175 -7.480 1.00 89.31 900 ILE A CA 1
ATOM 6682 C C . ILE A 1 900 ? 59.238 -27.418 -6.605 1.00 89.31 900 ILE A C 1
ATOM 6684 O O . ILE A 1 900 ? 58.645 -27.377 -5.529 1.00 89.31 900 ILE A O 1
ATOM 6688 N N . VAL A 1 901 ? 59.796 -28.529 -7.061 1.00 89.19 901 VAL A N 1
ATOM 6689 C CA . VAL A 1 901 ? 59.736 -29.841 -6.423 1.00 89.19 901 VAL A CA 1
ATOM 6690 C C . VAL A 1 901 ? 61.049 -30.098 -5.688 1.00 89.19 901 VAL A C 1
ATOM 6692 O O . VAL A 1 901 ? 62.091 -30.334 -6.303 1.00 89.19 901 VAL A O 1
ATOM 6695 N N . LYS A 1 902 ? 61.013 -30.040 -4.355 1.00 85.38 902 LYS A N 1
ATOM 6696 C CA . LYS A 1 902 ? 62.160 -30.294 -3.476 1.00 85.38 902 LYS A CA 1
ATOM 6697 C C . LYS A 1 902 ? 62.245 -31.774 -3.129 1.00 85.38 902 LYS A C 1
ATOM 6699 O O . LYS A 1 902 ? 61.260 -32.371 -2.684 1.00 85.38 902 LYS A O 1
ATOM 6704 N N . SER A 1 903 ? 63.433 -32.342 -3.312 1.00 81.06 903 SER A N 1
ATOM 6705 C CA . SER A 1 903 ? 63.697 -33.750 -3.034 1.00 81.06 903 SER A CA 1
ATOM 6706 C C . SER A 1 903 ? 63.792 -34.072 -1.527 1.00 81.06 903 SER A C 1
ATOM 6708 O O . SER A 1 903 ? 64.135 -33.194 -0.727 1.00 81.06 903 SER A O 1
ATOM 6710 N N . PRO A 1 904 ? 63.504 -35.322 -1.102 1.00 73.94 904 PRO A N 1
ATOM 6711 C CA . PRO A 1 904 ? 63.610 -35.741 0.294 1.00 73.94 904 PRO A CA 1
ATOM 6712 C C . PRO A 1 904 ? 65.070 -35.758 0.773 1.00 73.94 904 PRO A C 1
ATOM 6714 O O . PRO A 1 904 ? 65.949 -36.334 0.131 1.00 73.94 904 PRO A O 1
ATOM 6717 N N . TYR A 1 905 ? 65.344 -35.191 1.950 1.00 63.69 905 TYR A N 1
ATOM 6718 C CA . TYR A 1 905 ? 66.706 -35.111 2.488 1.00 63.69 905 TYR A CA 1
ATOM 6719 C C . TYR A 1 905 ? 67.189 -36.462 3.060 1.00 63.69 905 TYR A C 1
ATOM 6721 O O . TYR A 1 905 ? 66.550 -37.029 3.947 1.00 63.69 905 TYR A O 1
ATOM 6729 N N . GLY A 1 906 ? 68.348 -36.961 2.604 1.00 59.75 906 GLY A N 1
ATOM 6730 C CA . GLY A 1 906 ? 69.066 -38.090 3.226 1.00 59.75 906 GLY A CA 1
ATOM 6731 C C . GLY A 1 906 ? 68.710 -39.505 2.741 1.00 59.75 906 GLY A C 1
ATOM 6732 O O . GLY A 1 906 ? 69.011 -40.472 3.444 1.00 59.75 906 GLY A O 1
ATOM 6733 N N . THR A 1 907 ? 68.089 -39.660 1.567 1.00 58.66 907 THR A N 1
ATOM 6734 C CA . THR A 1 907 ? 67.748 -40.979 0.997 1.00 58.66 907 THR A CA 1
ATOM 6735 C C . THR A 1 907 ? 68.792 -41.450 -0.033 1.00 58.66 907 THR A C 1
ATOM 6737 O O . THR A 1 907 ? 69.293 -40.663 -0.828 1.00 58.66 907 THR A O 1
ATOM 6740 N N . ALA A 1 908 ? 69.154 -42.741 -0.013 1.00 60.41 908 ALA A N 1
ATOM 6741 C CA . ALA A 1 908 ? 70.137 -43.348 -0.933 1.00 60.41 908 ALA A CA 1
ATOM 6742 C C . ALA A 1 908 ? 69.481 -44.179 -2.058 1.00 60.41 908 ALA A C 1
ATOM 6744 O O . ALA A 1 908 ? 70.137 -45.002 -2.697 1.00 60.41 908 ALA A O 1
ATOM 6745 N N . VAL A 1 909 ? 68.169 -44.014 -2.254 1.00 70.31 909 VAL A N 1
ATOM 6746 C CA . VAL A 1 909 ? 67.339 -44.824 -3.154 1.00 70.31 909 VAL A CA 1
ATOM 6747 C C . VAL A 1 909 ? 66.654 -43.893 -4.145 1.00 70.31 909 VAL A C 1
ATOM 6749 O O . VAL A 1 909 ? 66.088 -42.882 -3.736 1.00 70.31 909 VAL A O 1
ATOM 6752 N N . ALA A 1 910 ? 66.721 -44.234 -5.431 1.00 75.44 910 ALA A N 1
ATOM 6753 C CA . ALA A 1 910 ? 65.986 -43.510 -6.460 1.00 75.44 910 ALA A CA 1
ATOM 6754 C C . ALA A 1 910 ? 64.470 -43.626 -6.217 1.00 75.44 910 ALA A C 1
ATOM 6756 O O . ALA A 1 910 ? 63.991 -44.712 -5.880 1.00 75.44 910 ALA A O 1
ATOM 6757 N N . ASP A 1 911 ? 63.741 -42.521 -6.358 1.00 80.00 911 ASP A N 1
ATOM 6758 C CA . ASP A 1 911 ? 62.281 -42.463 -6.207 1.00 80.00 911 ASP A CA 1
ATOM 6759 C C . ASP A 1 911 ? 61.690 -41.594 -7.317 1.00 80.00 911 ASP A C 1
ATOM 6761 O O . ASP A 1 911 ? 62.204 -40.512 -7.597 1.00 80.00 911 ASP A O 1
ATOM 6765 N N . ASP A 1 912 ? 60.599 -42.071 -7.909 1.00 83.69 912 ASP A N 1
ATOM 6766 C CA . ASP A 1 912 ? 59.845 -41.355 -8.931 1.00 83.69 912 ASP A CA 1
ATOM 6767 C C . ASP A 1 912 ? 58.607 -40.742 -8.271 1.00 83.69 912 ASP A C 1
ATOM 6769 O O . ASP A 1 912 ? 57.776 -41.443 -7.674 1.00 83.69 912 ASP A O 1
ATOM 6773 N N . PHE A 1 913 ? 58.493 -39.418 -8.335 1.00 86.19 913 PHE A N 1
ATOM 6774 C CA . PHE A 1 913 ? 57.407 -38.664 -7.727 1.00 86.19 913 PHE A CA 1
ATOM 6775 C C . PHE A 1 913 ? 56.520 -38.039 -8.799 1.00 86.19 913 PHE A C 1
ATOM 6777 O O . PHE A 1 913 ? 56.919 -37.107 -9.493 1.00 86.19 913 PHE A O 1
ATOM 6784 N N . VAL A 1 914 ? 55.293 -38.550 -8.895 1.00 86.25 914 VAL A N 1
ATOM 6785 C CA . VAL A 1 914 ? 54.241 -38.015 -9.763 1.00 86.25 914 VAL A CA 1
ATOM 6786 C C . VAL A 1 914 ? 53.294 -37.169 -8.921 1.00 86.25 914 VAL A C 1
ATOM 6788 O O . VAL A 1 914 ? 52.786 -37.639 -7.898 1.00 86.25 914 VAL A O 1
ATOM 6791 N N . PHE A 1 915 ? 53.028 -35.944 -9.364 1.00 86.94 915 PHE A N 1
ATOM 6792 C CA . PHE A 1 915 ? 52.061 -35.047 -8.739 1.00 86.94 915 PHE A CA 1
ATOM 6793 C C . PHE A 1 915 ? 51.184 -34.369 -9.791 1.00 86.94 915 PHE A C 1
ATOM 6795 O O . PHE A 1 915 ? 51.541 -34.251 -10.962 1.00 86.94 915 PHE A O 1
ATOM 6802 N N . THR A 1 916 ? 49.997 -33.936 -9.376 1.00 89.69 916 THR A N 1
ATOM 6803 C CA . THR A 1 916 ? 49.060 -33.232 -10.254 1.00 89.69 916 THR A CA 1
ATOM 6804 C C . THR A 1 916 ? 49.122 -31.739 -9.979 1.00 89.69 916 THR A C 1
ATOM 6806 O O . THR A 1 916 ? 48.809 -31.305 -8.871 1.00 89.69 916 THR A O 1
ATOM 6809 N N . PHE A 1 917 ? 49.473 -30.955 -10.992 1.00 90.44 917 PHE A N 1
ATOM 6810 C CA . PHE A 1 917 ? 49.297 -29.508 -11.018 1.00 90.44 917 PHE A CA 1
ATOM 6811 C C . PHE A 1 917 ? 47.881 -29.190 -11.505 1.00 90.44 917 PHE A C 1
ATOM 6813 O O . PHE A 1 917 ? 47.464 -29.662 -12.561 1.00 90.44 917 PHE A O 1
ATOM 6820 N N . SER A 1 918 ? 47.112 -28.442 -10.721 1.00 90.94 918 SER A N 1
ATOM 6821 C CA . SER A 1 918 ? 45.705 -28.155 -11.003 1.00 90.94 918 SER A CA 1
ATOM 6822 C C . SER A 1 918 ? 45.468 -26.653 -11.014 1.00 90.94 918 SER A C 1
ATOM 6824 O O . SER A 1 918 ? 45.957 -25.945 -10.137 1.00 90.94 918 SER A O 1
ATOM 6826 N N . ALA A 1 919 ? 44.673 -26.184 -11.968 1.00 89.56 919 ALA A N 1
ATOM 6827 C CA . ALA A 1 919 ? 44.117 -24.839 -11.970 1.00 89.56 919 ALA A CA 1
ATOM 6828 C C . ALA A 1 919 ? 42.602 -24.937 -12.147 1.00 89.56 919 ALA A C 1
ATOM 6830 O O . ALA A 1 919 ? 42.126 -25.715 -12.976 1.00 89.56 919 ALA A O 1
ATOM 6831 N N . GLU A 1 920 ? 41.829 -24.175 -11.382 1.00 89.50 920 GLU A N 1
ATOM 6832 C CA . GLU A 1 920 ? 40.373 -24.129 -11.524 1.00 89.50 920 GLU A CA 1
ATOM 6833 C C . GLU A 1 920 ? 39.827 -22.713 -11.354 1.00 89.50 920 GLU A C 1
ATOM 6835 O O . GLU A 1 920 ? 40.307 -21.999 -10.478 1.00 89.50 920 GLU A O 1
ATOM 6840 N N . PRO A 1 921 ? 38.825 -22.288 -12.143 1.00 88.31 921 PRO A N 1
ATOM 6841 C CA . PRO A 1 921 ? 38.106 -21.051 -11.869 1.00 88.31 921 PRO A CA 1
ATOM 6842 C C . PRO A 1 921 ? 37.405 -21.142 -10.510 1.00 88.31 921 PRO A C 1
ATOM 6844 O O . PRO A 1 921 ? 36.707 -22.125 -10.257 1.00 88.31 921 PRO A O 1
ATOM 6847 N N . VAL A 1 922 ? 37.561 -20.134 -9.650 1.00 83.38 922 VAL A N 1
ATOM 6848 C CA . VAL A 1 922 ? 37.051 -20.154 -8.264 1.00 83.38 922 VAL A CA 1
ATOM 6849 C C . VAL A 1 922 ? 35.536 -20.368 -8.214 1.00 83.38 922 VAL A C 1
ATOM 6851 O O . VAL A 1 922 ? 35.037 -21.107 -7.374 1.00 83.38 922 VAL A O 1
ATOM 6854 N N . ASP A 1 923 ? 34.800 -19.783 -9.155 1.00 76.50 923 ASP A N 1
ATOM 6855 C CA . ASP A 1 923 ? 33.339 -19.833 -9.206 1.00 76.50 923 ASP A CA 1
ATOM 6856 C C . ASP A 1 923 ? 32.767 -21.063 -9.934 1.00 76.50 923 ASP A C 1
ATOM 6858 O O . ASP A 1 923 ? 31.586 -21.377 -9.779 1.00 76.50 923 ASP A O 1
ATOM 6862 N N . LEU A 1 924 ? 33.586 -21.774 -10.720 1.00 75.06 924 LEU A N 1
ATOM 6863 C CA . LEU A 1 924 ? 33.199 -23.033 -11.377 1.00 75.06 924 LEU A CA 1
ATOM 6864 C C . LEU A 1 924 ? 33.721 -24.275 -10.646 1.00 75.06 924 LEU A C 1
ATOM 6866 O O . LEU A 1 924 ? 33.244 -25.387 -10.907 1.00 75.06 924 LEU A O 1
ATOM 6870 N N . GLU A 1 925 ? 34.705 -24.096 -9.765 1.00 75.81 925 GLU A N 1
ATOM 6871 C CA . GLU A 1 925 ? 35.401 -25.146 -9.028 1.00 75.81 925 GLU A CA 1
ATOM 6872 C C . GLU A 1 925 ? 35.759 -26.335 -9.955 1.00 75.81 925 GLU A C 1
ATOM 6874 O O . GLU A 1 925 ? 36.308 -26.187 -11.052 1.00 75.81 925 GLU A O 1
ATOM 6879 N N . ILE A 1 926 ? 35.344 -27.542 -9.561 1.00 75.06 926 ILE A N 1
ATOM 6880 C CA . ILE A 1 926 ? 35.625 -28.818 -10.224 1.00 75.06 926 ILE A CA 1
ATOM 6881 C C . ILE A 1 926 ? 35.139 -28.843 -11.683 1.00 75.06 926 ILE A C 1
ATOM 6883 O O . ILE A 1 926 ? 35.676 -29.600 -12.491 1.00 75.06 926 ILE A O 1
ATOM 6887 N N . VAL A 1 927 ? 34.119 -28.056 -12.043 1.00 70.62 927 VAL A N 1
ATOM 6888 C CA . VAL A 1 927 ? 33.562 -28.050 -13.406 1.00 70.62 927 VAL A CA 1
ATOM 6889 C C . VAL A 1 927 ? 34.522 -27.391 -14.399 1.00 70.62 927 VAL A C 1
ATOM 6891 O O . VAL A 1 927 ? 34.591 -27.836 -15.545 1.00 70.62 927 VAL A O 1
ATOM 6894 N N . GLY A 1 928 ? 35.272 -26.376 -13.962 1.00 71.31 928 GLY A N 1
ATOM 6895 C CA . GLY A 1 928 ? 36.251 -25.655 -14.781 1.00 71.31 928 GLY A CA 1
ATOM 6896 C C . GLY A 1 928 ? 37.700 -26.109 -14.581 1.00 71.31 928 GLY A C 1
ATOM 6897 O O . GLY A 1 928 ? 38.593 -25.556 -15.218 1.00 71.31 928 GLY A O 1
ATOM 6898 N N . ARG A 1 929 ? 37.947 -27.091 -13.703 1.00 85.38 929 ARG A N 1
ATOM 6899 C CA . ARG A 1 929 ? 39.295 -27.548 -13.346 1.00 85.38 929 ARG A CA 1
ATOM 6900 C C . ARG A 1 929 ? 40.032 -28.190 -14.521 1.00 85.38 929 ARG A C 1
ATOM 6902 O O . ARG A 1 929 ? 39.541 -29.137 -15.141 1.00 85.38 929 ARG A O 1
ATOM 6909 N N . VAL A 1 930 ? 41.266 -27.749 -14.730 1.00 89.50 930 VAL A N 1
ATOM 6910 C CA . VAL A 1 930 ? 42.246 -28.363 -15.625 1.00 89.50 930 VAL A CA 1
ATOM 6911 C C . VAL A 1 930 ? 43.386 -28.927 -14.791 1.00 89.50 930 VAL A C 1
ATOM 6913 O O . VAL A 1 930 ? 43.884 -28.275 -13.877 1.00 89.50 930 VAL A O 1
ATOM 6916 N N . ASN A 1 931 ? 43.782 -30.157 -15.105 1.00 90.62 931 ASN A N 1
ATOM 6917 C CA . ASN A 1 931 ? 44.840 -30.874 -14.408 1.00 90.62 931 ASN A CA 1
ATOM 6918 C C . ASN A 1 931 ? 45.951 -31.217 -15.399 1.00 90.62 931 ASN A C 1
ATOM 6920 O O . ASN A 1 931 ? 45.660 -31.704 -16.493 1.00 90.62 931 ASN A O 1
ATOM 6924 N N . GLN A 1 932 ? 47.192 -31.046 -14.968 1.00 90.88 932 GLN A N 1
ATOM 6925 C CA . GLN A 1 932 ? 48.398 -31.501 -15.642 1.00 90.88 932 GLN A CA 1
ATOM 6926 C C . GLN A 1 932 ? 49.145 -32.457 -14.703 1.00 90.88 932 GLN A C 1
ATOM 6928 O O . GLN A 1 932 ? 49.384 -32.137 -13.540 1.00 90.88 932 GLN A O 1
ATOM 6933 N N . GLU A 1 933 ? 49.479 -33.649 -15.189 1.00 89.00 933 GLU A N 1
ATOM 6934 C CA . GLU A 1 933 ? 50.299 -34.615 -14.450 1.00 89.00 933 GLU A CA 1
ATOM 6935 C C . GLU A 1 933 ? 51.774 -34.341 -14.760 1.00 89.00 933 GLU A C 1
ATOM 6937 O O . GLU A 1 933 ? 52.118 -34.133 -15.924 1.00 89.00 933 GLU A O 1
ATOM 6942 N N . LEU A 1 934 ? 52.607 -34.274 -13.718 1.00 87.69 934 LEU A N 1
ATOM 6943 C CA . LEU A 1 934 ? 54.035 -33.964 -13.797 1.00 87.69 934 LEU A CA 1
ATOM 6944 C C . LEU A 1 934 ? 54.827 -35.002 -13.000 1.00 87.69 934 LEU A C 1
ATOM 6946 O O . LEU A 1 934 ? 54.418 -35.378 -11.896 1.00 87.69 934 LEU A O 1
ATOM 6950 N N . GLU A 1 935 ? 55.963 -35.442 -13.536 1.00 89.38 935 GLU A N 1
ATOM 6951 C CA . GLU A 1 935 ? 56.773 -36.516 -12.955 1.00 89.38 935 GLU A CA 1
ATOM 6952 C C . GLU A 1 935 ? 58.232 -36.099 -12.740 1.00 89.38 935 GLU A C 1
ATOM 6954 O O . GLU A 1 935 ? 58.894 -35.541 -13.616 1.00 89.38 935 GLU A O 1
ATOM 6959 N N . VAL A 1 936 ? 58.754 -36.380 -11.546 1.00 88.56 936 VAL A N 1
ATOM 6960 C CA . VAL A 1 936 ? 60.151 -36.129 -11.183 1.00 88.56 936 VAL A CA 1
ATOM 6961 C C . VAL A 1 936 ? 60.852 -37.436 -10.848 1.00 88.56 936 VAL A C 1
ATOM 6963 O O . VAL A 1 936 ? 60.487 -38.111 -9.888 1.00 88.56 936 VAL A O 1
ATOM 6966 N N . HIS A 1 937 ? 61.913 -37.744 -11.588 1.00 85.12 937 HIS A N 1
ATOM 6967 C CA . HIS A 1 937 ? 62.814 -38.861 -11.326 1.00 85.12 937 HIS A CA 1
ATOM 6968 C C . HIS A 1 937 ? 63.947 -38.412 -10.395 1.00 85.12 937 HIS A C 1
ATOM 6970 O O . HIS A 1 937 ? 64.859 -37.687 -10.805 1.00 85.12 937 HIS A O 1
ATOM 6976 N N . GLY A 1 938 ? 63.899 -38.819 -9.128 1.00 82.06 938 GLY A N 1
ATOM 6977 C CA . GLY A 1 938 ? 64.932 -38.532 -8.137 1.00 82.06 938 GLY A CA 1
ATOM 6978 C C . GLY A 1 938 ? 66.068 -39.552 -8.181 1.00 82.06 938 GLY A C 1
ATOM 6979 O O . GLY A 1 938 ? 65.838 -40.741 -7.966 1.00 82.06 938 GLY A O 1
ATOM 6980 N N . MET A 1 939 ? 67.308 -39.109 -8.409 1.00 78.56 939 MET A N 1
ATOM 6981 C CA . MET A 1 939 ? 68.500 -39.964 -8.373 1.00 78.56 939 MET A CA 1
ATOM 6982 C C . MET A 1 939 ? 69.409 -39.614 -7.180 1.00 78.56 939 MET A C 1
ATOM 6984 O O . MET A 1 939 ? 69.663 -38.436 -6.916 1.00 78.56 939 MET A O 1
ATOM 6988 N N . PRO A 1 940 ? 69.939 -40.609 -6.442 1.00 71.06 940 PRO A N 1
ATOM 6989 C CA . PRO A 1 940 ? 70.925 -40.353 -5.398 1.00 71.06 940 PRO A CA 1
ATOM 6990 C C . PRO A 1 940 ? 72.265 -39.936 -6.023 1.00 71.06 940 PRO A C 1
ATOM 699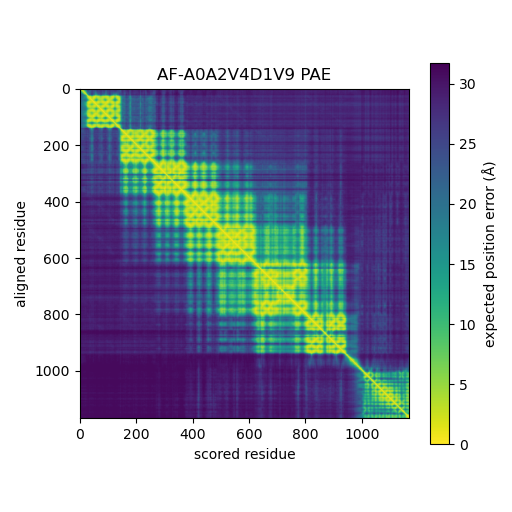2 O O . PRO A 1 940 ? 72.673 -40.479 -7.051 1.00 71.06 940 PRO A O 1
ATOM 6995 N N . GLU A 1 941 ? 72.972 -38.999 -5.390 1.00 59.97 941 GLU A N 1
ATOM 6996 C CA . GLU A 1 941 ? 74.262 -38.495 -5.870 1.00 59.97 941 GLU A CA 1
ATOM 6997 C C . GLU A 1 941 ? 75.290 -39.644 -6.008 1.00 59.97 941 GLU A C 1
ATOM 6999 O O . GLU A 1 941 ? 75.727 -40.243 -5.019 1.00 59.97 941 GLU A O 1
ATOM 7004 N N . GLN A 1 942 ? 75.683 -39.989 -7.243 1.00 54.25 942 GLN A N 1
ATOM 7005 C CA . GLN A 1 942 ? 76.785 -40.926 -7.485 1.00 54.25 942 GLN A CA 1
ATOM 7006 C C . GLN A 1 942 ? 78.119 -40.227 -7.201 1.00 54.25 942 GLN A C 1
ATOM 7008 O O . GLN A 1 942 ? 78.690 -39.562 -8.065 1.00 54.25 942 GLN A O 1
ATOM 7013 N N . GLY A 1 943 ? 78.650 -40.423 -5.993 1.00 45.62 943 GLY A N 1
ATOM 7014 C CA . GLY A 1 943 ? 80.043 -40.109 -5.679 1.00 45.62 943 GLY A CA 1
ATOM 7015 C C . GLY A 1 943 ? 80.986 -40.823 -6.654 1.00 45.62 943 GLY A C 1
ATOM 7016 O O . GLY A 1 943 ? 81.052 -42.051 -6.694 1.00 45.62 943 GLY A O 1
ATOM 7017 N N . GLY A 1 944 ? 81.680 -40.041 -7.480 1.00 41.53 944 GLY A N 1
ATOM 7018 C CA . GLY A 1 944 ? 82.522 -40.531 -8.563 1.00 41.53 944 GLY A CA 1
ATOM 7019 C C . GLY A 1 944 ? 83.792 -41.275 -8.126 1.00 41.53 944 GLY A C 1
ATOM 7020 O O . GLY A 1 944 ? 84.351 -41.036 -7.059 1.00 41.53 944 GLY A O 1
ATOM 7021 N N . LEU A 1 945 ? 84.282 -42.078 -9.084 1.00 41.78 945 LEU A N 1
ATOM 7022 C CA . LEU A 1 945 ? 85.608 -42.710 -9.221 1.00 41.78 945 LEU A CA 1
ATOM 7023 C C . LEU A 1 945 ? 85.821 -44.097 -8.579 1.00 41.78 945 LEU A C 1
ATOM 7025 O O . LEU A 1 945 ? 86.203 -44.210 -7.421 1.00 41.78 945 LEU A O 1
ATOM 7029 N N . SER A 1 946 ? 85.702 -45.139 -9.419 1.00 33.72 946 SER A N 1
ATOM 7030 C CA . SER A 1 946 ? 86.532 -46.368 -9.531 1.00 33.72 946 SER A CA 1
ATOM 7031 C C . SER A 1 946 ? 85.642 -47.445 -10.180 1.00 33.72 946 SER A C 1
ATOM 7033 O O . SER A 1 946 ? 84.605 -47.789 -9.634 1.00 33.72 946 SER A O 1
ATOM 7035 N N . PHE A 1 947 ? 85.887 -47.974 -11.378 1.00 33.38 947 PHE A N 1
ATOM 7036 C CA . PHE A 1 947 ? 87.013 -48.852 -11.674 1.00 33.38 947 PHE A CA 1
ATOM 7037 C C . PHE A 1 947 ? 86.979 -49.217 -13.175 1.00 33.38 947 PHE A C 1
ATOM 7039 O O . PHE A 1 947 ? 86.083 -49.923 -13.638 1.00 33.38 947 PHE A O 1
ATOM 7046 N N . LEU A 1 948 ? 87.963 -48.743 -13.942 1.00 37.97 948 LEU A N 1
ATOM 7047 C CA . LEU A 1 948 ? 88.380 -49.373 -15.197 1.00 37.97 948 LEU A CA 1
ATOM 7048 C C . LEU A 1 948 ? 89.282 -50.560 -14.832 1.00 37.97 948 LEU A C 1
ATOM 7050 O O . LEU A 1 948 ? 90.285 -50.354 -14.151 1.00 37.97 948 LEU A O 1
ATOM 7054 N N . GLY A 1 949 ? 88.981 -51.772 -15.310 1.00 33.38 949 GLY A N 1
ATOM 7055 C CA . GLY A 1 949 ? 89.901 -52.897 -15.114 1.00 33.38 949 GLY A CA 1
ATOM 7056 C C . GLY A 1 949 ? 89.427 -54.281 -15.567 1.00 33.38 949 GLY A C 1
ATOM 7057 O O . GLY A 1 949 ? 88.980 -55.075 -14.755 1.00 33.38 949 GLY A O 1
ATOM 7058 N N . THR A 1 950 ? 89.659 -54.567 -16.853 1.00 38.53 950 THR A N 1
ATOM 7059 C CA . THR A 1 950 ? 90.012 -55.875 -17.463 1.00 38.53 950 THR A CA 1
ATOM 7060 C C . THR A 1 950 ? 88.987 -57.020 -17.623 1.00 38.53 950 THR A C 1
ATOM 7062 O O . THR A 1 950 ? 88.566 -57.665 -16.673 1.00 38.53 950 THR A O 1
ATOM 7065 N N . THR A 1 951 ? 88.736 -57.312 -18.911 1.00 41.56 951 THR A N 1
ATOM 7066 C CA . THR A 1 951 ? 88.763 -58.617 -19.620 1.00 41.56 951 THR A CA 1
ATOM 7067 C C . THR A 1 951 ? 87.933 -59.799 -19.107 1.00 41.56 951 THR A C 1
ATOM 7069 O O . THR A 1 951 ? 88.456 -60.673 -18.430 1.00 41.56 951 THR A O 1
ATOM 7072 N N . GLU A 1 952 ? 86.679 -59.848 -19.561 1.00 36.97 952 GLU A N 1
ATOM 7073 C CA . GLU A 1 952 ? 85.948 -60.952 -20.230 1.00 36.97 952 GLU A CA 1
ATOM 7074 C C . GLU A 1 952 ? 84.486 -60.460 -20.299 1.00 36.97 952 GLU A C 1
ATOM 7076 O O . GLU A 1 952 ? 83.836 -60.238 -19.291 1.00 36.97 952 GLU A O 1
ATOM 7081 N N . GLY A 1 953 ? 83.974 -59.998 -21.437 1.00 33.00 953 GLY A N 1
ATOM 7082 C CA . GLY A 1 953 ? 83.437 -60.896 -22.451 1.00 33.00 953 GLY A CA 1
ATOM 7083 C C . GLY A 1 953 ? 81.906 -60.778 -22.525 1.00 33.00 953 GLY A C 1
ATOM 7084 O O . GLY A 1 953 ? 81.185 -61.649 -22.064 1.00 33.00 953 GLY A O 1
ATOM 7085 N N . LEU A 1 954 ? 81.422 -59.688 -23.134 1.00 36.19 954 LEU A N 1
ATOM 7086 C CA . LEU A 1 954 ? 80.262 -59.693 -24.043 1.00 36.19 954 LEU A CA 1
ATOM 7087 C C . LEU A 1 954 ? 78.990 -60.453 -23.597 1.00 36.19 954 LEU A C 1
ATOM 7089 O O . LEU A 1 954 ? 78.532 -61.338 -24.305 1.00 36.19 954 LEU A O 1
ATOM 7093 N N . THR A 1 955 ? 78.336 -60.052 -22.504 1.00 40.41 955 THR A N 1
ATOM 7094 C CA . THR A 1 955 ? 76.891 -60.315 -22.293 1.00 40.41 955 THR A CA 1
ATOM 7095 C C . THR A 1 955 ? 76.242 -59.199 -21.463 1.00 40.41 955 THR A C 1
ATOM 7097 O O . THR A 1 955 ? 75.799 -59.386 -20.341 1.00 40.41 955 THR A O 1
ATOM 7100 N N . GLY A 1 956 ? 76.186 -57.996 -22.032 1.00 40.72 956 GLY A N 1
ATOM 7101 C CA . GLY A 1 956 ? 75.381 -56.879 -21.508 1.00 40.72 956 GLY A CA 1
ATOM 7102 C C . GLY A 1 956 ? 74.608 -56.142 -22.604 1.00 40.72 956 GLY A C 1
ATOM 7103 O O . GLY A 1 956 ? 74.106 -55.048 -22.391 1.00 40.72 956 GLY A O 1
ATOM 7104 N N . ILE A 1 957 ? 74.530 -56.742 -23.798 1.00 42.84 957 ILE A N 1
ATOM 7105 C CA . ILE A 1 957 ? 73.841 -56.217 -24.991 1.00 42.84 957 ILE A CA 1
ATOM 7106 C C . ILE A 1 957 ? 72.316 -56.488 -24.921 1.00 42.84 957 ILE A C 1
ATOM 7108 O O . ILE A 1 957 ? 71.568 -56.189 -25.845 1.00 42.84 957 ILE A O 1
ATOM 7112 N N . SER A 1 958 ? 71.798 -57.009 -23.807 1.00 41.91 958 SER A N 1
ATOM 7113 C CA . SER A 1 958 ? 70.400 -57.445 -23.692 1.00 41.91 958 SER A CA 1
ATOM 7114 C C . SER A 1 958 ? 69.402 -56.397 -23.176 1.00 41.91 958 SER A C 1
ATOM 7116 O O . SER A 1 958 ? 68.214 -56.693 -23.176 1.00 41.91 958 SER A O 1
ATOM 7118 N N . ILE A 1 959 ? 69.810 -55.177 -22.800 1.00 45.50 959 ILE A N 1
ATOM 7119 C CA . ILE A 1 959 ? 68.860 -54.148 -22.309 1.00 45.50 959 ILE A CA 1
ATOM 7120 C C . ILE A 1 959 ? 68.533 -53.102 -23.392 1.00 45.50 959 ILE A C 1
ATOM 7122 O O . ILE A 1 959 ? 67.375 -52.725 -23.560 1.00 45.50 959 ILE A O 1
ATOM 7126 N N . GLY A 1 960 ? 69.505 -52.728 -24.232 1.00 43.72 960 GLY A N 1
ATOM 7127 C CA . GLY A 1 960 ? 69.286 -51.777 -25.335 1.00 43.72 960 GLY A CA 1
ATOM 7128 C C . GLY A 1 960 ? 68.444 -52.326 -26.496 1.00 43.72 960 GLY A C 1
ATOM 7129 O O . GLY A 1 960 ? 67.771 -51.563 -27.182 1.00 43.72 960 GLY A O 1
ATOM 7130 N N . LEU A 1 961 ? 68.425 -53.650 -26.700 1.00 38.47 961 LEU A N 1
ATOM 7131 C CA . LEU A 1 961 ? 67.659 -54.280 -27.784 1.00 38.47 961 LEU A CA 1
ATOM 7132 C C . LEU A 1 961 ? 66.203 -54.593 -27.388 1.00 38.47 961 LEU A C 1
ATOM 7134 O O . LEU A 1 961 ? 65.333 -54.633 -28.255 1.00 38.47 961 LEU A O 1
ATOM 7138 N N . PHE A 1 962 ? 65.908 -54.750 -26.090 1.00 42.19 962 PHE A N 1
ATOM 7139 C CA . PHE A 1 962 ? 64.531 -54.928 -25.611 1.00 42.19 962 PHE A CA 1
ATOM 7140 C C . PHE A 1 962 ? 63.745 -53.609 -25.589 1.00 42.19 962 PHE A C 1
ATOM 7142 O O . PHE A 1 962 ? 62.564 -53.629 -25.928 1.00 42.19 962 PHE A O 1
ATOM 7149 N N . LEU A 1 963 ? 64.399 -52.470 -25.317 1.00 47.09 963 LEU A N 1
ATOM 7150 C CA . LEU A 1 963 ? 63.763 -51.142 -25.341 1.00 47.09 963 LEU A CA 1
ATOM 7151 C C . LEU A 1 963 ? 63.386 -50.673 -26.763 1.00 47.09 963 LEU A C 1
ATOM 7153 O O . LEU A 1 963 ? 62.345 -50.043 -26.954 1.00 47.09 963 LEU A O 1
ATOM 7157 N N . LEU A 1 964 ? 64.163 -51.064 -27.780 1.00 43.16 964 LEU A N 1
ATOM 7158 C CA . LEU A 1 964 ? 63.877 -50.768 -29.193 1.00 43.16 964 LEU A CA 1
ATOM 7159 C C . LEU A 1 964 ? 62.765 -51.653 -29.789 1.00 43.16 964 LEU A C 1
ATOM 7161 O O . LEU A 1 964 ? 62.016 -51.199 -30.653 1.00 43.16 964 LEU A O 1
ATOM 7165 N N . ILE A 1 965 ? 62.592 -52.889 -29.302 1.00 44.03 965 ILE A N 1
ATOM 7166 C CA . ILE A 1 965 ? 61.514 -53.789 -29.754 1.00 44.03 965 ILE A CA 1
ATOM 7167 C C . ILE A 1 965 ? 60.174 -53.454 -29.067 1.00 44.03 965 ILE A C 1
ATOM 7169 O O . ILE A 1 965 ? 59.123 -53.596 -29.696 1.00 44.03 965 ILE A O 1
ATOM 7173 N N . SER A 1 966 ? 60.177 -52.918 -27.838 1.00 46.06 966 SER A N 1
ATOM 7174 C CA . SER A 1 966 ? 58.967 -52.365 -27.202 1.00 46.06 966 SER A CA 1
ATOM 7175 C C . SER A 1 966 ? 58.466 -51.075 -27.863 1.00 46.06 966 SER A C 1
ATOM 7177 O O . SER A 1 966 ? 57.256 -50.862 -27.914 1.00 46.06 966 SER A O 1
ATOM 7179 N N . TYR A 1 967 ? 59.358 -50.261 -28.439 1.00 44.31 967 TYR A N 1
ATOM 7180 C CA . TYR A 1 967 ? 58.987 -49.035 -29.159 1.00 44.31 967 TYR A CA 1
ATOM 7181 C C . TYR A 1 967 ? 58.289 -49.345 -30.502 1.00 44.31 967 TYR A C 1
ATOM 7183 O O . TYR A 1 967 ? 57.277 -48.739 -30.842 1.00 44.31 967 TYR A O 1
ATOM 7191 N N . ILE A 1 968 ? 58.724 -50.392 -31.218 1.00 47.28 968 ILE A N 1
ATOM 7192 C CA . ILE A 1 968 ? 58.169 -50.772 -32.534 1.00 47.28 968 ILE A CA 1
ATOM 7193 C C . ILE A 1 968 ? 56.793 -51.476 -32.435 1.00 47.28 968 ILE A C 1
ATOM 7195 O O . ILE A 1 968 ? 56.013 -51.449 -33.389 1.00 47.28 968 ILE A O 1
ATOM 7199 N N . PHE A 1 969 ? 56.429 -52.059 -31.284 1.00 43.53 969 PHE A N 1
ATOM 7200 C CA . PHE A 1 969 ? 55.137 -52.750 -31.100 1.00 43.53 969 PHE A CA 1
ATOM 7201 C C . PHE A 1 969 ? 54.002 -51.887 -30.511 1.00 43.53 969 PHE A C 1
ATOM 7203 O O . PHE A 1 969 ? 52.859 -52.354 -30.451 1.00 43.53 969 PHE A O 1
ATOM 7210 N N . ILE A 1 970 ? 54.263 -50.635 -30.114 1.00 48.38 970 ILE A N 1
ATOM 7211 C CA . ILE A 1 970 ? 53.241 -49.740 -29.530 1.00 48.38 970 ILE A CA 1
ATOM 7212 C C . ILE A 1 970 ? 52.688 -48.733 -30.564 1.00 48.38 970 ILE A C 1
ATOM 7214 O O . ILE A 1 970 ? 51.518 -48.339 -30.478 1.00 48.38 970 ILE A O 1
ATOM 7218 N N . GLU A 1 971 ? 53.436 -48.429 -31.627 1.00 42.03 971 GLU A N 1
ATOM 7219 C CA . GLU A 1 971 ? 53.015 -47.543 -32.727 1.00 42.03 971 GLU A CA 1
ATOM 7220 C C . GLU A 1 971 ? 51.703 -47.958 -33.456 1.00 42.03 971 GLU A C 1
ATOM 7222 O O . GLU A 1 971 ? 50.916 -47.075 -33.821 1.00 42.03 971 GLU A O 1
ATOM 7227 N N . PRO A 1 972 ? 51.343 -49.256 -33.616 1.00 42.56 972 PRO A N 1
ATOM 7228 C CA . PRO A 1 972 ? 50.078 -49.634 -34.261 1.00 42.56 972 PRO A CA 1
ATOM 7229 C C . PRO A 1 972 ? 48.835 -49.388 -33.388 1.00 42.56 972 PRO A C 1
ATOM 7231 O O . PRO A 1 972 ? 47.725 -49.276 -33.911 1.00 42.56 972 PRO A O 1
ATOM 7234 N N . LYS A 1 973 ? 48.985 -49.257 -32.059 1.00 41.00 973 LYS A N 1
ATOM 7235 C CA . LYS A 1 973 ? 47.868 -48.931 -31.146 1.00 41.00 973 LYS A CA 1
ATOM 7236 C C . LYS A 1 973 ? 47.618 -47.424 -31.021 1.00 41.00 973 LYS A C 1
ATOM 7238 O O . LYS A 1 973 ? 46.518 -47.033 -30.626 1.00 41.00 973 LYS A O 1
ATOM 7243 N N . ARG A 1 974 ? 48.575 -46.584 -31.440 1.00 44.84 974 ARG A N 1
ATOM 7244 C CA . ARG A 1 974 ? 48.440 -45.117 -31.484 1.00 44.84 974 ARG A CA 1
ATOM 7245 C C . ARG A 1 974 ? 47.597 -44.641 -32.682 1.00 44.84 974 ARG A C 1
ATOM 7247 O O . ARG A 1 974 ? 46.856 -43.675 -32.547 1.00 44.84 974 ARG A O 1
ATOM 7254 N N . ARG A 1 975 ? 47.573 -45.379 -33.807 1.00 43.72 975 ARG A N 1
ATOM 7255 C CA . ARG A 1 975 ? 46.707 -45.072 -34.976 1.00 43.72 975 ARG A CA 1
ATOM 7256 C C . ARG A 1 975 ? 45.293 -45.680 -34.921 1.00 43.72 975 ARG A C 1
ATOM 7258 O O . ARG A 1 975 ? 44.378 -45.128 -35.524 1.00 43.72 975 ARG A O 1
ATOM 7265 N N . ALA A 1 976 ? 45.060 -46.736 -34.137 1.00 41.00 976 ALA A N 1
ATOM 7266 C CA . ALA A 1 976 ? 43.728 -47.350 -33.994 1.00 41.00 976 ALA A CA 1
ATOM 7267 C C . ALA A 1 976 ? 42.793 -46.631 -32.987 1.00 41.00 976 ALA A C 1
ATOM 7269 O O . ALA A 1 976 ? 41.572 -46.786 -33.054 1.00 41.00 976 ALA A O 1
ATOM 7270 N N . ARG A 1 977 ? 43.328 -45.802 -32.074 1.00 37.78 977 ARG A N 1
ATOM 7271 C CA . ARG A 1 977 ? 42.522 -44.968 -31.151 1.00 37.78 977 ARG A CA 1
ATOM 7272 C C . ARG A 1 977 ? 42.103 -43.613 -31.730 1.00 37.78 977 ARG A C 1
ATOM 7274 O O . ARG A 1 977 ? 41.137 -43.037 -31.243 1.00 37.78 977 ARG A O 1
ATOM 7281 N N . VAL A 1 978 ? 42.772 -43.140 -32.782 1.00 41.47 978 VAL A N 1
ATOM 7282 C C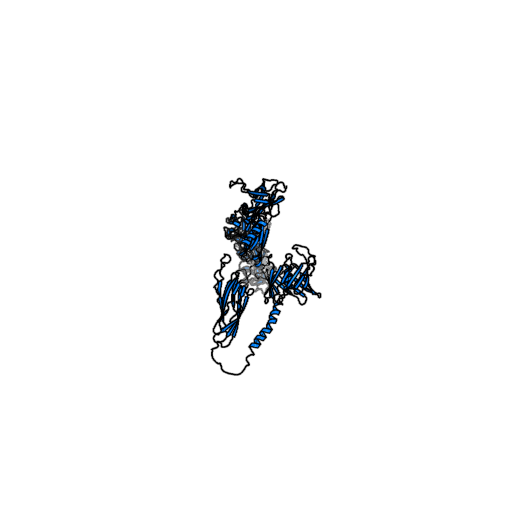A . VAL A 1 978 ? 42.445 -41.868 -33.454 1.00 41.47 978 VAL A CA 1
ATOM 7283 C C . VAL A 1 978 ? 41.415 -42.067 -34.580 1.00 41.47 978 VAL A C 1
ATOM 7285 O O . VAL A 1 978 ? 40.598 -41.187 -34.820 1.00 41.47 978 VAL A O 1
ATOM 7288 N N . ALA A 1 979 ? 41.326 -43.261 -35.179 1.00 38.81 979 ALA A N 1
ATOM 7289 C CA . ALA A 1 979 ? 40.345 -43.567 -36.231 1.00 38.81 979 ALA A CA 1
ATOM 7290 C C . ALA A 1 979 ? 38.951 -44.027 -35.734 1.00 38.81 979 ALA A C 1
ATOM 7292 O O . ALA A 1 979 ? 38.039 -44.164 -36.541 1.00 38.81 979 ALA A O 1
ATOM 7293 N N . SER A 1 980 ? 38.739 -44.239 -34.425 1.00 35.09 980 SER A N 1
ATOM 7294 C CA . SER A 1 980 ? 37.417 -44.607 -33.859 1.00 35.09 980 SER A CA 1
ATOM 7295 C C . SER A 1 980 ? 36.651 -43.444 -33.210 1.00 35.09 980 SER A C 1
ATOM 7297 O O . SER A 1 980 ? 35.538 -43.640 -32.728 1.00 35.09 980 SER A O 1
ATOM 7299 N N . LYS A 1 981 ? 37.200 -42.219 -33.235 1.00 33.62 981 LYS A N 1
ATOM 7300 C CA . LYS A 1 981 ? 36.504 -40.988 -32.805 1.00 33.62 981 LYS A CA 1
ATOM 7301 C C . LYS A 1 981 ? 35.910 -40.165 -33.960 1.00 33.62 981 LYS A C 1
ATOM 7303 O O . LYS A 1 981 ? 35.221 -39.184 -33.702 1.00 33.62 981 LYS A O 1
ATOM 7308 N N . ALA A 1 982 ? 36.106 -40.585 -35.211 1.00 33.38 982 ALA A N 1
ATOM 7309 C CA . ALA A 1 982 ? 35.578 -39.926 -36.407 1.00 33.38 982 ALA A CA 1
ATOM 7310 C C . ALA A 1 982 ? 34.520 -40.800 -37.108 1.00 33.38 982 ALA A C 1
ATOM 7312 O O . ALA A 1 982 ? 34.704 -41.260 -38.228 1.00 33.38 982 ALA A O 1
ATOM 7313 N N . ALA A 1 983 ? 33.403 -41.053 -36.429 1.00 29.12 983 ALA A N 1
ATOM 7314 C CA . ALA A 1 983 ? 32.190 -41.585 -37.046 1.00 29.12 983 ALA A CA 1
ATOM 7315 C C . ALA A 1 983 ? 30.981 -40.916 -36.383 1.00 29.12 983 ALA A C 1
ATOM 7317 O O . ALA A 1 983 ? 30.364 -41.457 -35.468 1.00 29.12 983 ALA A O 1
ATOM 7318 N N . ARG A 1 984 ? 30.674 -39.688 -36.814 1.00 29.20 984 ARG A N 1
ATOM 7319 C CA . ARG A 1 984 ? 29.362 -39.083 -36.569 1.00 29.20 984 ARG A CA 1
ATOM 7320 C C . ARG A 1 984 ? 28.366 -39.775 -37.513 1.00 29.20 984 ARG A C 1
ATOM 7322 O O . ARG A 1 984 ? 28.615 -39.771 -38.719 1.00 29.20 984 ARG A O 1
ATOM 7329 N N . PRO A 1 985 ? 27.278 -40.391 -37.024 1.00 28.27 985 PRO A N 1
ATOM 7330 C CA . PRO A 1 985 ? 26.244 -40.907 -37.909 1.00 28.27 985 PRO A CA 1
ATOM 7331 C C . PRO A 1 985 ? 25.553 -39.740 -38.628 1.00 28.27 985 PRO A C 1
ATOM 7333 O O . PRO A 1 985 ? 25.050 -38.816 -37.990 1.00 28.27 985 PRO A O 1
ATOM 7336 N N . LYS A 1 986 ? 25.539 -39.794 -39.965 1.00 27.23 986 LYS A N 1
ATOM 7337 C CA . LYS A 1 986 ? 24.590 -39.046 -40.795 1.00 27.23 986 LYS A CA 1
ATOM 7338 C C . LYS A 1 986 ? 23.191 -39.574 -40.478 1.00 27.23 986 LYS A C 1
ATOM 7340 O O . LYS A 1 986 ? 22.935 -40.751 -40.707 1.00 27.23 986 LYS A O 1
ATOM 7345 N N . TYR A 1 987 ? 22.303 -38.711 -40.000 1.00 25.89 987 TYR A N 1
ATOM 7346 C CA . TYR A 1 987 ? 20.867 -38.972 -39.992 1.00 25.89 987 TYR A CA 1
ATOM 7347 C C . TYR A 1 987 ? 20.210 -38.018 -40.985 1.00 25.89 987 TYR A C 1
ATOM 7349 O O . TYR A 1 987 ? 19.984 -36.855 -40.677 1.00 25.89 987 TYR A O 1
ATOM 7357 N N . VAL A 1 988 ? 19.932 -38.520 -42.186 1.00 28.23 988 VAL A N 1
ATOM 7358 C CA . VAL A 1 988 ? 18.850 -38.023 -43.037 1.00 28.23 988 VAL A CA 1
ATOM 7359 C C . VAL A 1 988 ? 18.147 -39.257 -43.592 1.00 28.23 988 VAL A C 1
ATOM 7361 O O . VAL A 1 988 ? 18.817 -40.145 -44.117 1.00 28.23 988 VAL A O 1
ATOM 7364 N N . ALA A 1 989 ? 16.819 -39.226 -43.479 1.00 27.30 989 ALA A N 1
ATOM 7365 C CA . ALA A 1 989 ? 15.789 -40.104 -44.034 1.00 27.30 989 ALA A CA 1
ATOM 7366 C C . ALA A 1 989 ? 15.078 -41.043 -43.037 1.00 27.30 989 ALA A C 1
ATOM 7368 O O . ALA A 1 989 ? 15.681 -41.919 -42.424 1.00 27.30 989 ALA A O 1
ATOM 7369 N N . GLU A 1 990 ? 13.752 -40.849 -43.020 1.00 28.45 990 GLU A N 1
ATOM 7370 C CA . GLU A 1 990 ? 12.680 -41.804 -42.704 1.00 28.45 990 GLU A CA 1
ATOM 7371 C C . GLU A 1 990 ? 12.084 -41.809 -41.283 1.00 28.45 990 GLU A C 1
ATOM 7373 O O . GLU A 1 990 ? 12.268 -42.738 -40.507 1.00 28.45 990 GLU A O 1
ATOM 7378 N N . LEU A 1 991 ? 11.263 -40.790 -40.994 1.00 26.53 991 LEU A N 1
ATOM 7379 C CA . LEU A 1 991 ? 9.975 -40.943 -40.301 1.00 26.53 991 LEU A CA 1
ATOM 7380 C C . LEU A 1 991 ? 8.990 -39.952 -40.943 1.00 26.53 991 LEU A C 1
ATOM 7382 O O . LEU A 1 991 ? 9.256 -38.751 -40.972 1.00 26.53 991 LEU A O 1
ATOM 7386 N N . GLU A 1 992 ? 7.891 -40.451 -41.510 1.00 24.09 992 GLU A N 1
ATOM 7387 C CA . GLU A 1 992 ? 6.816 -39.609 -42.046 1.00 24.09 992 GLU A CA 1
ATOM 7388 C C . GLU A 1 992 ? 6.156 -38.803 -40.910 1.00 24.09 992 GLU A C 1
ATOM 7390 O O . GLU A 1 992 ? 5.764 -39.394 -39.899 1.00 24.09 992 GLU A O 1
ATOM 7395 N N . PRO A 1 993 ? 6.001 -37.475 -41.045 1.00 25.69 993 PRO A N 1
ATOM 7396 C CA . PRO A 1 993 ? 5.191 -36.691 -40.123 1.00 25.69 993 PRO A CA 1
ATOM 7397 C C . PRO A 1 993 ? 3.697 -36.897 -40.419 1.00 25.69 993 PRO A C 1
ATOM 7399 O O . PRO A 1 993 ? 3.247 -36.710 -41.550 1.00 25.69 993 PRO A O 1
ATOM 7402 N N . LEU A 1 994 ? 2.906 -37.234 -39.395 1.00 25.69 994 LEU A N 1
ATOM 7403 C CA . LEU A 1 994 ? 1.452 -37.042 -39.442 1.00 25.69 994 LEU A CA 1
ATOM 7404 C C . LEU A 1 994 ? 1.155 -35.531 -39.344 1.00 25.69 994 LEU A C 1
ATOM 7406 O O . LEU A 1 994 ? 1.816 -34.839 -38.567 1.00 25.69 994 LEU A O 1
ATOM 7410 N N . PRO A 1 995 ? 0.203 -34.986 -40.122 1.00 24.31 995 PRO A N 1
ATOM 7411 C CA . PRO A 1 995 ? 0.006 -33.544 -40.204 1.00 24.31 995 PRO A CA 1
ATOM 7412 C C . PRO A 1 995 ? -0.758 -33.033 -38.977 1.00 24.31 995 PRO A C 1
ATOM 7414 O O . PRO A 1 995 ? -1.840 -33.534 -38.679 1.00 24.31 995 PRO A O 1
ATOM 7417 N N . VAL A 1 996 ? -0.247 -31.994 -38.308 1.00 26.62 996 VAL A N 1
ATOM 7418 C CA . VAL A 1 996 ? -1.017 -31.222 -37.319 1.00 26.62 996 VAL A CA 1
ATOM 7419 C C . VAL A 1 996 ? -0.783 -29.726 -37.531 1.00 26.62 996 VAL A C 1
ATOM 7421 O O . VAL A 1 996 ? 0.346 -29.244 -37.600 1.00 26.62 996 VAL A O 1
ATOM 7424 N N . THR A 1 997 ? -1.892 -29.008 -37.686 1.00 26.89 997 THR A N 1
ATOM 7425 C CA . THR A 1 997 ? -2.013 -27.563 -37.907 1.00 26.89 997 THR A CA 1
ATOM 7426 C C . THR A 1 997 ? -1.972 -26.755 -36.603 1.00 26.89 997 THR A C 1
ATOM 7428 O O . THR A 1 997 ? -2.312 -27.251 -35.535 1.00 26.89 997 THR A O 1
ATOM 7431 N N . GLN A 1 998 ? -1.572 -25.490 -36.738 1.00 28.44 998 GLN A N 1
ATOM 7432 C CA . GLN A 1 998 ? -1.204 -24.505 -35.713 1.00 28.44 998 GLN A CA 1
ATOM 7433 C C . GLN A 1 998 ? -2.135 -24.269 -34.496 1.00 28.44 998 GLN A C 1
ATOM 7435 O O . GLN A 1 998 ? -3.361 -24.274 -34.585 1.00 28.44 998 GLN A O 1
ATOM 7440 N N . SER A 1 999 ? -1.465 -23.750 -33.455 1.00 28.62 999 SER A N 1
ATOM 7441 C CA . SER A 1 999 ? -1.823 -22.595 -32.604 1.00 28.62 999 SER A CA 1
ATOM 7442 C C . SER A 1 999 ? -2.389 -22.859 -31.207 1.00 28.62 999 SER A C 1
ATOM 7444 O O . SER A 1 999 ? -3.346 -23.604 -31.023 1.00 28.62 999 SER A O 1
ATOM 7446 N N . GLY A 1 1000 ? -1.832 -22.094 -30.260 1.00 27.67 1000 GLY A N 1
ATOM 7447 C CA . GLY A 1 1000 ? -2.543 -21.542 -29.110 1.00 27.67 1000 GLY A CA 1
ATOM 7448 C C . GLY A 1 1000 ? -2.698 -22.470 -27.912 1.00 27.67 1000 GLY A C 1
ATOM 7449 O O . GLY A 1 1000 ? -3.314 -23.527 -27.997 1.00 27.67 1000 GLY A O 1
ATOM 7450 N N . ALA A 1 1001 ? -2.213 -22.013 -26.758 1.00 30.45 1001 ALA A N 1
ATOM 7451 C CA . ALA A 1 1001 ? -2.591 -22.558 -25.462 1.00 30.45 1001 ALA A CA 1
ATOM 7452 C C . ALA A 1 1001 ? -4.127 -22.655 -25.358 1.00 30.45 1001 ALA A C 1
ATOM 7454 O O . ALA A 1 1001 ? -4.824 -21.640 -25.319 1.00 30.45 1001 ALA A O 1
ATOM 7455 N N . LYS A 1 1002 ? -4.664 -23.878 -25.327 1.00 28.61 1002 LYS A N 1
ATOM 7456 C CA . LYS A 1 1002 ? -6.069 -24.150 -25.009 1.00 28.61 1002 LYS A CA 1
ATOM 7457 C C . LYS A 1 1002 ? -6.146 -25.012 -23.755 1.00 28.61 1002 LYS A C 1
ATOM 7459 O O . LYS A 1 1002 ? -5.451 -26.014 -23.647 1.00 28.61 1002 LYS A O 1
ATOM 7464 N N . ARG A 1 1003 ? -7.010 -24.578 -22.833 1.00 27.41 1003 ARG A N 1
ATOM 7465 C CA . ARG A 1 1003 ? -7.343 -25.232 -21.559 1.00 27.41 1003 ARG A CA 1
ATOM 7466 C C . ARG A 1 1003 ? -7.978 -26.605 -21.792 1.00 27.41 1003 ARG A C 1
ATOM 7468 O O . ARG A 1 1003 ? -8.857 -26.717 -22.652 1.00 27.41 1003 ARG A O 1
ATOM 7475 N N . PHE A 1 1004 ? -7.606 -27.620 -21.009 1.00 31.00 1004 PHE A N 1
ATOM 7476 C CA . PHE A 1 1004 ? -8.121 -28.988 -21.167 1.00 31.00 1004 PHE A CA 1
ATOM 7477 C C . PHE A 1 1004 ? -9.028 -29.408 -19.995 1.00 31.00 1004 PHE A C 1
ATOM 7479 O O . PHE A 1 1004 ? -8.604 -29.468 -18.847 1.00 31.00 1004 PHE A O 1
ATOM 7486 N N . LYS A 1 1005 ? -10.283 -29.790 -20.284 1.00 32.97 1005 LYS A N 1
ATOM 7487 C CA . LYS A 1 1005 ? -11.158 -30.548 -19.363 1.00 32.97 1005 LYS A CA 1
ATOM 7488 C C . LYS A 1 1005 ? -11.193 -32.007 -19.811 1.00 32.97 1005 LYS A C 1
ATOM 7490 O O . LYS A 1 1005 ? -11.914 -32.324 -20.751 1.00 32.97 1005 LYS A O 1
ATOM 7495 N N . THR A 1 1006 ? -10.438 -32.899 -19.173 1.00 38.66 1006 THR A N 1
ATOM 7496 C CA . THR A 1 1006 ? -10.491 -34.336 -19.507 1.00 38.66 1006 THR A CA 1
ATOM 7497 C C . THR A 1 1006 ? -10.320 -35.184 -18.248 1.00 38.66 1006 THR A C 1
ATOM 7499 O O . THR A 1 1006 ? -9.428 -34.918 -17.446 1.00 38.66 1006 THR A O 1
ATOM 7502 N N . ASN A 1 1007 ? -11.161 -36.211 -18.093 1.00 37.09 1007 ASN A N 1
ATOM 7503 C CA . ASN A 1 1007 ? -11.165 -37.115 -16.934 1.00 37.09 1007 ASN A CA 1
ATOM 7504 C C . ASN A 1 1007 ? -10.387 -38.423 -17.190 1.00 37.09 1007 ASN A C 1
ATOM 7506 O O . ASN A 1 1007 ? -10.360 -39.290 -16.322 1.00 37.09 1007 ASN A O 1
ATOM 7510 N N . LYS A 1 1008 ? -9.803 -38.608 -18.386 1.00 43.09 1008 LYS A N 1
ATOM 7511 C CA . LYS A 1 1008 ? -9.049 -39.818 -18.740 1.00 43.09 1008 LYS A CA 1
ATOM 7512 C C . LYS A 1 1008 ? -7.995 -39.515 -19.810 1.00 43.09 1008 LYS A C 1
ATOM 7514 O O . LYS A 1 1008 ? -8.331 -39.206 -20.956 1.00 43.09 1008 LYS A O 1
ATOM 7519 N N . ILE A 1 1009 ? -6.731 -39.608 -19.408 1.00 48.91 1009 ILE A N 1
ATOM 7520 C CA . ILE A 1 1009 ? -5.544 -39.432 -20.249 1.00 48.91 1009 ILE A CA 1
ATOM 7521 C C . ILE A 1 1009 ? -4.954 -40.823 -20.493 1.00 48.91 1009 ILE A C 1
ATOM 7523 O O . ILE A 1 1009 ? -4.798 -41.577 -19.538 1.00 48.91 1009 ILE A O 1
ATOM 7527 N N . GLU A 1 1010 ? -4.638 -41.170 -21.740 1.00 47.31 1010 GLU A N 1
ATOM 7528 C CA . GLU A 1 1010 ? -4.006 -42.448 -22.091 1.00 47.31 1010 GLU A CA 1
ATOM 7529 C C . GLU A 1 1010 ? -2.569 -42.186 -22.562 1.00 47.31 1010 GLU A C 1
ATOM 7531 O O . GLU A 1 1010 ? -2.331 -41.348 -23.434 1.00 47.31 1010 GLU A O 1
ATOM 7536 N N . MET A 1 1011 ? -1.589 -42.858 -21.953 1.00 50.41 1011 MET A N 1
ATOM 7537 C CA . MET A 1 1011 ? -0.163 -42.629 -22.218 1.00 50.41 1011 MET A CA 1
ATOM 7538 C C . MET A 1 1011 ? 0.496 -43.901 -22.749 1.00 50.41 1011 MET A C 1
ATOM 7540 O O . MET A 1 1011 ? 0.335 -44.971 -22.171 1.00 50.41 1011 MET A O 1
ATOM 7544 N N . VAL A 1 1012 ? 1.274 -43.785 -23.826 1.00 49.97 1012 VAL A N 1
ATOM 7545 C CA . VAL A 1 1012 ? 1.970 -44.908 -24.469 1.00 49.97 1012 VAL A CA 1
ATOM 7546 C C . VAL A 1 1012 ? 3.473 -44.647 -24.463 1.00 49.97 1012 VAL A C 1
ATOM 7548 O O . VAL A 1 1012 ? 3.966 -43.740 -25.132 1.00 49.97 1012 VAL A O 1
ATOM 7551 N N . ALA A 1 1013 ? 4.223 -45.458 -23.714 1.00 50.81 1013 ALA A N 1
ATOM 7552 C CA . ALA A 1 1013 ? 5.684 -45.408 -23.681 1.00 50.81 1013 ALA A CA 1
ATOM 7553 C C . ALA A 1 1013 ? 6.296 -46.402 -24.686 1.00 50.81 1013 ALA A C 1
ATOM 7555 O O . ALA A 1 1013 ? 6.006 -47.597 -24.633 1.00 50.81 1013 ALA A O 1
ATOM 7556 N N . LYS A 1 1014 ? 7.185 -45.930 -25.571 1.00 53.34 1014 LYS A N 1
ATOM 7557 C CA . LYS A 1 1014 ? 7.900 -46.748 -26.566 1.00 53.34 1014 LYS A CA 1
ATOM 7558 C C . LYS A 1 1014 ? 9.404 -46.470 -26.527 1.00 53.34 1014 LYS A C 1
ATOM 7560 O O . LYS A 1 1014 ? 9.844 -45.325 -26.471 1.00 53.34 1014 LYS A O 1
ATOM 7565 N N . GLN A 1 1015 ? 10.214 -47.525 -26.585 1.00 50.03 1015 GLN A N 1
ATOM 7566 C CA . GLN A 1 1015 ? 11.672 -47.405 -26.616 1.00 50.03 1015 GLN A CA 1
ATOM 7567 C C . GLN A 1 1015 ? 12.162 -47.246 -28.064 1.00 50.03 1015 GLN A C 1
ATOM 7569 O O . GLN A 1 1015 ? 11.858 -48.084 -28.914 1.00 50.03 1015 GLN A O 1
ATOM 7574 N N . VAL A 1 1016 ? 12.918 -46.182 -28.349 1.00 48.25 1016 VAL A N 1
ATOM 7575 C CA . VAL A 1 1016 ? 13.470 -45.887 -29.682 1.00 48.25 1016 VAL A CA 1
ATOM 7576 C C . VAL A 1 1016 ? 14.980 -45.683 -29.545 1.00 48.25 1016 VAL A C 1
ATOM 7578 O O . VAL A 1 1016 ? 15.459 -44.637 -29.115 1.00 48.25 1016 VAL A O 1
ATOM 7581 N N . GLY A 1 1017 ? 15.760 -46.721 -29.855 1.00 54.09 1017 GLY A N 1
ATOM 7582 C CA . GLY A 1 1017 ? 17.213 -46.706 -29.655 1.00 54.09 1017 GLY A CA 1
ATOM 7583 C C . GLY A 1 1017 ? 17.603 -46.609 -28.171 1.00 54.09 1017 GLY A C 1
ATOM 7584 O O . GLY A 1 1017 ? 17.206 -47.448 -27.362 1.00 54.09 1017 GLY A O 1
ATOM 7585 N N . VAL A 1 1018 ? 18.405 -45.600 -27.810 1.00 44.31 1018 VAL A N 1
ATOM 7586 C CA . VAL A 1 1018 ? 18.782 -45.298 -26.410 1.00 44.31 1018 VAL A CA 1
ATOM 7587 C C . VAL A 1 1018 ? 17.788 -44.367 -25.703 1.00 44.31 1018 VAL A C 1
ATOM 7589 O O . VAL A 1 1018 ? 18.002 -44.028 -24.541 1.00 44.31 1018 VAL A O 1
ATOM 7592 N N . GLU A 1 1019 ? 16.718 -43.958 -26.388 1.00 45.50 1019 GLU A N 1
ATOM 7593 C CA . GLU A 1 1019 ? 15.738 -42.973 -25.926 1.00 45.50 1019 GLU A CA 1
ATOM 7594 C C . GLU A 1 1019 ? 14.404 -43.649 -25.551 1.00 45.50 1019 GLU A C 1
ATOM 7596 O O . GLU A 1 1019 ? 14.037 -44.693 -26.103 1.00 45.50 1019 GLU A O 1
ATOM 7601 N N . SER A 1 1020 ? 13.669 -43.049 -24.610 1.00 51.47 1020 SER A N 1
ATOM 7602 C CA . SER A 1 1020 ? 12.323 -43.480 -24.210 1.00 51.47 1020 SER A CA 1
ATOM 7603 C C . SER A 1 1020 ? 11.327 -42.397 -24.609 1.00 51.47 1020 SER A C 1
ATOM 7605 O O . SER A 1 1020 ? 11.322 -41.325 -24.021 1.00 51.47 1020 SER A O 1
ATOM 7607 N N . VAL A 1 1021 ? 10.479 -42.656 -25.597 1.00 51.97 1021 VAL A N 1
ATOM 7608 C CA . VAL A 1 1021 ? 9.475 -41.690 -26.067 1.00 51.97 1021 VAL A CA 1
ATOM 7609 C C . VAL A 1 1021 ? 8.140 -42.000 -25.392 1.00 51.97 1021 VAL A C 1
ATOM 7611 O O . VAL A 1 1021 ? 7.767 -43.171 -25.303 1.00 51.97 1021 VAL A O 1
ATOM 7614 N N . VAL A 1 1022 ? 7.439 -40.981 -24.885 1.00 52.25 1022 VAL A N 1
ATOM 7615 C CA . VAL A 1 1022 ? 6.150 -41.148 -24.195 1.00 52.25 1022 VAL A CA 1
ATOM 7616 C C . VAL A 1 1022 ? 5.107 -40.262 -24.864 1.00 52.25 1022 VAL A C 1
ATOM 7618 O O . VAL A 1 1022 ? 5.109 -39.048 -24.706 1.00 52.25 1022 VAL A O 1
ATOM 7621 N N . THR A 1 1023 ? 4.189 -40.869 -25.606 1.00 51.78 1023 THR A N 1
ATOM 7622 C CA . THR A 1 1023 ? 3.103 -40.136 -26.264 1.00 51.78 1023 THR A CA 1
ATOM 7623 C C . THR A 1 1023 ? 1.908 -40.048 -25.318 1.00 51.78 1023 THR A C 1
ATOM 7625 O O . THR A 1 1023 ? 1.497 -41.065 -24.756 1.00 51.78 1023 THR A O 1
ATOM 7628 N N . ILE A 1 1024 ? 1.360 -38.844 -25.129 1.00 50.94 1024 ILE A N 1
ATOM 7629 C CA . ILE A 1 1024 ? 0.180 -38.602 -24.293 1.00 50.94 1024 ILE A CA 1
ATOM 7630 C C . ILE A 1 1024 ? -1.000 -38.295 -25.216 1.00 50.94 1024 ILE A C 1
ATOM 7632 O O . ILE A 1 1024 ? -0.956 -37.355 -26.009 1.00 50.94 1024 ILE A O 1
ATOM 7636 N N . THR A 1 1025 ? -2.067 -39.079 -25.104 1.00 50.09 1025 THR A N 1
ATOM 7637 C CA . THR A 1 1025 ? -3.273 -38.934 -25.924 1.00 50.09 1025 THR A CA 1
ATOM 7638 C C . THR A 1 1025 ? -4.447 -38.592 -25.017 1.00 50.09 1025 THR A C 1
ATOM 7640 O O . THR A 1 1025 ? -4.736 -39.301 -24.050 1.00 50.09 1025 THR A O 1
ATOM 7643 N N . SER A 1 1026 ? -5.125 -37.479 -25.300 1.00 45.97 1026 SER A N 1
ATOM 7644 C CA . SER A 1 1026 ? -6.409 -37.183 -24.666 1.00 45.97 1026 SER A CA 1
ATOM 7645 C C . SER A 1 1026 ? -7.508 -37.959 -25.385 1.00 45.97 1026 SER A C 1
ATOM 7647 O O . SER A 1 1026 ? -7.594 -37.919 -26.608 1.00 45.97 1026 SER A O 1
ATOM 7649 N N . SER A 1 1027 ? -8.386 -38.624 -24.636 1.00 43.09 1027 SER A N 1
ATOM 7650 C CA . SER A 1 1027 ? -9.530 -39.351 -25.206 1.00 43.09 1027 SER A CA 1
ATOM 7651 C C . SER A 1 1027 ? -10.644 -38.438 -25.753 1.00 43.09 1027 SER A C 1
ATOM 7653 O O . SER A 1 1027 ? -11.607 -38.935 -26.332 1.00 43.09 1027 SER A O 1
ATOM 7655 N N . THR A 1 1028 ? -10.537 -37.113 -25.575 1.00 41.25 1028 THR A N 1
ATOM 7656 C CA . THR A 1 1028 ? -11.607 -36.143 -25.887 1.00 41.25 1028 THR A CA 1
ATOM 7657 C C . THR A 1 1028 ? -11.231 -35.043 -26.885 1.00 41.25 1028 THR A C 1
ATOM 7659 O O . THR A 1 1028 ? -12.089 -34.227 -27.217 1.00 41.25 1028 THR A O 1
ATOM 7662 N N . SER A 1 1029 ? -9.996 -34.996 -27.391 1.00 40.03 1029 SER A N 1
ATOM 7663 C CA . SER A 1 1029 ? -9.613 -34.066 -28.462 1.00 40.03 1029 SER A CA 1
ATOM 7664 C C . SER A 1 1029 ? -8.622 -34.712 -29.429 1.00 40.03 1029 SER A C 1
ATOM 7666 O O . SER A 1 1029 ? -7.644 -35.312 -28.997 1.00 40.03 1029 SER A O 1
ATOM 7668 N N . ASP A 1 1030 ? -8.835 -34.526 -30.737 1.00 39.25 1030 ASP A N 1
ATOM 7669 C CA . ASP A 1 1030 ? -7.975 -35.005 -31.843 1.00 39.25 1030 ASP A CA 1
ATOM 7670 C C . ASP A 1 1030 ? -6.551 -34.390 -31.853 1.00 39.25 1030 ASP A C 1
ATOM 7672 O O . ASP A 1 1030 ? -5.806 -34.489 -32.826 1.00 39.25 1030 ASP A O 1
ATOM 7676 N N . SER A 1 1031 ? -6.150 -33.725 -30.769 1.00 40.03 1031 SER A N 1
ATOM 7677 C CA . SER A 1 1031 ? -4.838 -33.120 -30.577 1.00 40.03 1031 SER A CA 1
ATOM 7678 C C . SER A 1 1031 ? -3.913 -34.103 -29.856 1.00 40.03 1031 SER A C 1
ATOM 7680 O O . SER A 1 1031 ? -3.932 -34.207 -28.626 1.00 40.03 1031 SER A O 1
ATOM 7682 N N . VAL A 1 1032 ? -3.087 -34.814 -30.621 1.00 38.94 1032 VAL A N 1
ATOM 7683 C CA . VAL A 1 1032 ? -1.942 -35.562 -30.088 1.00 38.94 1032 VAL A CA 1
ATOM 7684 C C . VAL A 1 1032 ? -0.906 -34.549 -29.602 1.00 38.94 1032 VAL A C 1
ATOM 7686 O O . VAL A 1 1032 ? -0.401 -33.768 -30.406 1.00 38.94 1032 VAL A O 1
ATOM 7689 N N . ILE A 1 1033 ? -0.575 -34.555 -28.308 1.00 43.28 1033 ILE A N 1
ATOM 7690 C CA . ILE A 1 1033 ? 0.601 -33.837 -27.802 1.00 43.28 1033 ILE A CA 1
ATOM 7691 C C . ILE A 1 1033 ? 1.677 -34.890 -27.526 1.00 43.28 1033 ILE A C 1
ATOM 7693 O O . ILE A 1 1033 ? 1.639 -35.618 -26.532 1.00 43.28 1033 ILE A O 1
ATOM 7697 N N . GLY A 1 1034 ? 2.597 -35.044 -28.478 1.00 44.19 1034 GLY A N 1
ATOM 7698 C CA . GLY A 1 1034 ? 3.760 -35.915 -28.335 1.00 44.19 1034 GLY A CA 1
ATOM 7699 C C . GLY A 1 1034 ? 4.802 -35.258 -27.434 1.00 44.19 1034 GLY A C 1
ATOM 7700 O O . GLY A 1 1034 ? 5.254 -34.156 -27.730 1.00 44.19 1034 GLY A O 1
ATOM 7701 N N . PHE A 1 1035 ? 5.187 -35.924 -26.340 1.00 47.59 1035 PHE A N 1
ATOM 7702 C CA . PHE A 1 1035 ? 6.315 -35.501 -25.511 1.00 47.59 1035 PHE A CA 1
ATOM 7703 C C . PHE A 1 1035 ? 7.471 -36.487 -25.702 1.00 47.59 1035 PHE A C 1
ATOM 7705 O O . PHE A 1 1035 ? 7.411 -37.662 -25.330 1.00 47.59 1035 PHE A O 1
ATOM 7712 N N . ALA A 1 1036 ? 8.586 -36.019 -26.249 1.00 47.91 1036 ALA A N 1
ATOM 7713 C CA . ALA A 1 1036 ? 9.807 -36.813 -26.252 1.00 47.91 1036 ALA A CA 1
ATOM 7714 C C . ALA A 1 1036 ? 10.504 -36.684 -24.887 1.00 47.91 1036 ALA A C 1
ATOM 7716 O O . ALA A 1 1036 ? 10.735 -35.574 -24.412 1.00 47.91 1036 ALA A O 1
ATOM 7717 N N . ILE A 1 1037 ? 10.878 -37.806 -24.258 1.00 52.31 1037 ILE A N 1
ATOM 7718 C CA . ILE A 1 1037 ? 11.755 -37.801 -23.082 1.00 52.31 1037 ILE A CA 1
ATOM 7719 C C . ILE A 1 1037 ? 13.133 -38.299 -23.508 1.00 52.31 1037 ILE A C 1
ATOM 7721 O O . ILE A 1 1037 ? 13.349 -39.476 -23.807 1.00 52.31 1037 ILE A O 1
ATOM 7725 N N . ARG A 1 1038 ? 14.121 -37.406 -23.510 1.00 54.00 1038 ARG A N 1
ATOM 7726 C CA . ARG A 1 1038 ? 15.499 -37.810 -23.799 1.00 54.00 1038 ARG A CA 1
ATOM 7727 C C . ARG A 1 1038 ? 16.199 -38.177 -22.496 1.00 54.00 1038 ARG A C 1
ATOM 7729 O O . ARG A 1 1038 ? 16.388 -37.321 -21.640 1.00 54.00 1038 ARG A O 1
ATOM 7736 N N . SER A 1 1039 ? 16.599 -39.442 -22.357 1.00 50.03 1039 SER A N 1
ATOM 7737 C CA . SER A 1 1039 ? 17.454 -39.907 -21.259 1.00 50.03 1039 SER A CA 1
ATOM 7738 C C . SER A 1 1039 ? 18.802 -40.351 -21.815 1.00 50.03 1039 SER A C 1
ATOM 7740 O O . SER A 1 1039 ? 18.909 -41.380 -22.480 1.00 50.03 1039 SER A O 1
ATOM 7742 N N . THR A 1 1040 ? 19.859 -39.583 -21.559 1.00 50.00 1040 THR A N 1
ATOM 7743 C CA . THR A 1 1040 ? 21.218 -39.961 -21.964 1.00 50.00 1040 THR A CA 1
ATOM 7744 C C . THR A 1 1040 ? 21.838 -40.863 -20.900 1.00 50.00 1040 THR A C 1
ATOM 7746 O O . THR A 1 1040 ? 22.225 -40.434 -19.815 1.00 50.00 1040 THR A O 1
ATOM 7749 N N . LYS A 1 1041 ? 21.968 -42.160 -21.196 1.00 42.88 1041 LYS A N 1
ATOM 7750 C CA . LYS A 1 1041 ? 22.659 -43.112 -20.311 1.00 42.88 1041 LYS A CA 1
ATOM 7751 C C . LYS A 1 1041 ? 24.179 -43.055 -20.537 1.00 42.88 1041 LYS A C 1
ATOM 7753 O O . LYS A 1 1041 ? 24.778 -43.972 -21.088 1.00 42.88 1041 LYS A O 1
ATOM 7758 N N . GLY A 1 1042 ? 24.809 -41.955 -20.125 1.00 44.78 1042 GLY A N 1
ATOM 7759 C CA . GLY A 1 1042 ? 26.270 -41.844 -20.002 1.00 44.78 1042 GLY A CA 1
ATOM 7760 C C . GLY A 1 1042 ? 26.763 -42.399 -18.660 1.00 44.78 1042 GLY A C 1
ATOM 7761 O O . GLY A 1 1042 ? 25.960 -42.626 -17.757 1.00 44.78 1042 GLY A O 1
ATOM 7762 N N . LYS A 1 1043 ? 28.077 -42.623 -18.492 1.00 38.44 1043 LYS A N 1
ATOM 7763 C CA . LYS A 1 1043 ? 28.694 -43.095 -17.231 1.00 38.44 1043 LYS A CA 1
ATOM 7764 C C . LYS A 1 1043 ? 28.410 -42.135 -16.053 1.00 38.44 1043 LYS A C 1
ATOM 7766 O O . LYS A 1 1043 ? 29.264 -41.355 -15.661 1.00 38.44 1043 LYS A O 1
ATOM 7771 N N . GLY A 1 1044 ? 27.229 -42.229 -15.440 1.00 46.72 1044 GLY A N 1
ATOM 7772 C CA . GLY A 1 1044 ? 26.927 -41.669 -14.121 1.00 46.72 1044 GLY A CA 1
ATOM 7773 C C . GLY A 1 1044 ? 26.011 -40.443 -14.029 1.00 46.72 1044 GLY A C 1
ATOM 7774 O O . GLY A 1 1044 ? 25.726 -40.075 -12.891 1.00 46.72 1044 GLY A O 1
ATOM 7775 N N . LYS A 1 1045 ? 25.513 -39.867 -15.133 1.00 48.12 1045 LYS A N 1
ATOM 7776 C CA . LYS A 1 1045 ? 24.512 -38.777 -15.130 1.00 48.12 1045 LYS A CA 1
ATOM 7777 C C . LYS A 1 1045 ? 23.200 -39.260 -15.765 1.00 48.12 1045 LYS A C 1
ATOM 7779 O O . LYS A 1 1045 ? 23.237 -40.055 -16.701 1.00 48.12 1045 LYS A O 1
ATOM 7784 N N . ARG A 1 1046 ? 22.059 -38.857 -15.199 1.00 54.16 1046 ARG A N 1
ATOM 7785 C CA . ARG A 1 1046 ? 20.721 -39.036 -15.782 1.00 54.16 1046 ARG A CA 1
ATOM 7786 C C . ARG A 1 1046 ? 20.111 -37.648 -15.878 1.00 54.16 1046 ARG A C 1
ATOM 7788 O O . ARG A 1 1046 ? 19.498 -37.202 -14.914 1.00 54.16 1046 ARG A O 1
ATOM 7795 N N . ASP A 1 1047 ? 20.330 -37.008 -17.013 1.00 59.16 1047 ASP A N 1
ATOM 7796 C CA . ASP A 1 1047 ? 19.685 -35.745 -17.346 1.00 59.16 1047 ASP A CA 1
ATOM 7797 C C . ASP A 1 1047 ? 18.447 -36.071 -18.182 1.00 59.16 1047 ASP A C 1
ATOM 7799 O O . ASP A 1 1047 ? 18.448 -37.035 -18.964 1.00 59.16 1047 ASP A O 1
ATOM 7803 N N . MET A 1 1048 ? 17.365 -35.338 -17.934 1.00 61.66 1048 MET A N 1
ATOM 7804 C CA . MET A 1 1048 ? 16.091 -35.562 -18.601 1.00 61.66 1048 MET A CA 1
ATOM 7805 C C . MET A 1 1048 ? 15.601 -34.257 -19.209 1.00 61.66 1048 MET A C 1
ATOM 7807 O O . MET A 1 1048 ? 15.434 -33.260 -18.507 1.00 61.66 1048 MET A O 1
ATOM 7811 N N . TRP A 1 1049 ? 15.363 -34.294 -20.515 1.00 61.19 1049 TRP A N 1
ATOM 7812 C CA . TRP A 1 1049 ? 14.763 -33.197 -21.263 1.00 61.19 1049 TRP A CA 1
ATOM 7813 C C . TRP A 1 1049 ? 13.363 -33.592 -21.689 1.00 61.19 1049 TRP A C 1
ATOM 7815 O O . TRP A 1 1049 ? 13.160 -34.709 -22.175 1.00 61.19 1049 TRP A O 1
ATOM 7825 N N . VAL A 1 1050 ? 12.428 -32.669 -21.508 1.00 59.19 1050 VAL A N 1
ATOM 7826 C CA . VAL A 1 1050 ? 11.028 -32.828 -21.901 1.00 59.19 1050 VAL A CA 1
ATOM 7827 C C . VAL A 1 1050 ? 10.715 -31.743 -22.923 1.00 59.19 1050 VAL A C 1
ATOM 7829 O O . VAL A 1 1050 ? 10.999 -30.571 -22.682 1.00 59.19 1050 VAL A O 1
ATOM 7832 N N . PHE A 1 1051 ? 10.177 -32.142 -24.072 1.00 56.44 1051 PHE A N 1
ATOM 7833 C CA . PHE A 1 1051 ? 9.908 -31.279 -25.227 1.00 56.44 1051 PHE A CA 1
ATOM 7834 C C . PHE A 1 1051 ? 8.396 -31.129 -25.429 1.00 56.44 1051 PHE A C 1
ATOM 7836 O O . PHE A 1 1051 ? 7.671 -32.083 -25.168 1.00 56.44 1051 PHE A O 1
ATOM 7843 N N . ASN A 1 1052 ? 7.933 -29.957 -25.882 1.00 49.50 1052 ASN A N 1
ATOM 7844 C CA . ASN A 1 1052 ? 6.501 -29.677 -26.100 1.00 49.50 1052 ASN A CA 1
ATOM 7845 C C . ASN A 1 1052 ? 5.917 -30.373 -27.341 1.00 49.50 1052 ASN A C 1
ATOM 7847 O O . ASN A 1 1052 ? 4.706 -30.401 -27.531 1.00 49.50 1052 ASN A O 1
ATOM 7851 N N . ASP A 1 1053 ? 6.789 -30.856 -28.222 1.00 50.34 1053 ASP A N 1
ATOM 7852 C CA . ASP A 1 1053 ? 6.428 -31.532 -29.456 1.00 50.34 1053 ASP A CA 1
ATOM 7853 C C . ASP A 1 1053 ? 7.524 -32.527 -29.877 1.00 50.34 1053 ASP A C 1
ATOM 7855 O O . ASP A 1 1053 ? 8.633 -32.569 -29.325 1.00 50.34 1053 ASP A O 1
ATOM 7859 N N . ASP A 1 1054 ? 7.218 -33.315 -30.905 1.00 46.75 1054 ASP A N 1
ATOM 7860 C CA . ASP A 1 1054 ? 8.135 -34.301 -31.475 1.00 46.75 1054 ASP A CA 1
ATOM 7861 C C . ASP A 1 1054 ? 9.214 -33.685 -32.394 1.00 46.75 1054 ASP A C 1
ATOM 7863 O O . ASP A 1 1054 ? 10.100 -34.412 -32.853 1.00 46.75 1054 ASP A O 1
ATOM 7867 N N . THR A 1 1055 ? 9.197 -32.364 -32.644 1.00 52.75 1055 THR A N 1
ATOM 7868 C CA . THR A 1 1055 ? 10.215 -31.670 -33.462 1.00 52.75 1055 THR A CA 1
ATOM 7869 C C . THR A 1 1055 ? 11.547 -31.524 -32.729 1.00 52.75 1055 THR A C 1
ATOM 7871 O O . THR A 1 1055 ? 12.588 -31.379 -33.371 1.00 52.75 1055 THR A O 1
ATOM 7874 N N . ARG A 1 1056 ? 11.539 -31.622 -31.388 1.00 53.50 1056 ARG A N 1
ATOM 7875 C CA . ARG A 1 1056 ? 12.736 -31.641 -30.518 1.00 53.50 1056 ARG A CA 1
ATOM 7876 C C . ARG A 1 1056 ? 13.634 -30.402 -30.664 1.00 53.50 1056 ARG A C 1
ATOM 7878 O O . ARG A 1 1056 ? 14.827 -30.469 -30.375 1.00 53.50 1056 ARG A O 1
ATOM 7885 N N . THR A 1 1057 ? 13.072 -29.278 -31.105 1.00 49.47 1057 THR A N 1
ATOM 7886 C CA . THR A 1 1057 ? 13.813 -28.040 -31.404 1.00 49.47 1057 THR A CA 1
ATOM 7887 C C . THR A 1 1057 ? 14.234 -27.279 -30.145 1.00 49.47 1057 THR A C 1
ATOM 7889 O O . THR A 1 1057 ? 15.338 -26.738 -30.107 1.00 49.47 1057 THR A O 1
ATOM 7892 N N . LYS A 1 1058 ? 13.412 -27.293 -29.085 1.00 52.66 1058 LYS A N 1
ATOM 7893 C CA . LYS A 1 1058 ? 13.752 -26.717 -27.774 1.00 52.66 1058 LYS A CA 1
ATOM 7894 C C . LYS A 1 1058 ? 13.120 -27.537 -26.638 1.00 52.66 1058 LYS A C 1
ATOM 7896 O O . LYS A 1 1058 ? 11.912 -27.786 -26.696 1.00 52.66 1058 LYS A O 1
ATOM 7901 N N . PRO A 1 1059 ? 13.885 -27.997 -25.624 1.00 57.59 1059 PRO A N 1
ATOM 7902 C CA . PRO A 1 1059 ? 13.266 -28.562 -24.427 1.00 57.59 1059 PRO A CA 1
ATOM 7903 C C . PRO A 1 1059 ? 12.399 -27.477 -23.787 1.00 57.59 1059 PRO A C 1
ATOM 7905 O O . PRO A 1 1059 ? 12.684 -26.308 -23.980 1.00 57.59 1059 PRO A O 1
ATOM 7908 N N . GLN A 1 1060 ? 11.342 -27.849 -23.076 1.00 59.53 1060 GLN A N 1
ATOM 7909 C CA . GLN A 1 1060 ? 10.600 -26.954 -22.182 1.00 59.53 1060 GLN A CA 1
ATOM 7910 C C . GLN A 1 1060 ? 11.129 -27.077 -20.750 1.00 59.53 1060 GLN A C 1
ATOM 7912 O O . GLN A 1 1060 ? 11.143 -26.117 -19.988 1.00 59.53 1060 GLN A O 1
ATOM 7917 N N . LEU A 1 1061 ? 11.593 -28.276 -20.377 1.00 60.06 1061 LEU A N 1
ATOM 7918 C CA . LEU A 1 1061 ? 12.107 -28.568 -19.041 1.00 60.06 1061 LEU A CA 1
ATOM 7919 C C . LEU A 1 1061 ? 13.449 -29.270 -19.148 1.00 60.06 1061 LEU A C 1
ATOM 7921 O O . LEU A 1 1061 ? 13.627 -30.172 -19.977 1.00 60.06 1061 LEU A O 1
ATOM 7925 N N . HIS A 1 1062 ? 14.341 -28.931 -18.227 1.00 67.62 1062 HIS A N 1
ATOM 7926 C CA . HIS A 1 1062 ? 15.597 -29.631 -18.033 1.00 67.62 1062 HIS A CA 1
ATOM 7927 C C . HIS A 1 1062 ? 15.720 -30.058 -16.568 1.00 67.62 1062 HIS A C 1
ATOM 7929 O O . HIS A 1 1062 ? 15.848 -29.232 -15.669 1.00 67.62 1062 HIS A O 1
ATOM 7935 N N . CYS A 1 1063 ? 15.651 -31.368 -16.322 1.00 64.69 1063 CYS A N 1
ATOM 7936 C CA . CYS A 1 1063 ? 15.893 -31.939 -15.000 1.00 64.69 1063 CYS A CA 1
ATOM 7937 C C . CYS A 1 1063 ? 17.365 -32.341 -14.886 1.00 64.69 1063 CYS A C 1
ATOM 7939 O O . CYS A 1 1063 ? 17.777 -33.352 -15.467 1.00 64.69 1063 CYS A O 1
ATOM 7941 N N . ILE A 1 1064 ? 18.138 -31.566 -14.127 1.00 65.31 1064 ILE A N 1
ATOM 7942 C CA . ILE A 1 1064 ? 19.579 -31.759 -13.956 1.00 65.31 1064 ILE A CA 1
ATOM 7943 C C . ILE A 1 1064 ? 19.846 -32.490 -12.650 1.00 65.31 1064 ILE A C 1
ATOM 7945 O O . ILE A 1 1064 ? 19.373 -32.119 -11.578 1.00 65.31 1064 ILE A O 1
ATOM 7949 N N . HIS A 1 1065 ? 20.639 -33.549 -12.708 1.00 65.00 1065 HIS A N 1
ATOM 7950 C CA . HIS A 1 1065 ? 20.939 -34.344 -11.528 1.00 65.00 1065 HIS A CA 1
ATOM 7951 C C . HIS A 1 1065 ? 22.034 -33.691 -10.651 1.00 65.00 1065 HIS A C 1
ATOM 7953 O O . HIS A 1 1065 ? 23.228 -33.930 -10.853 1.00 65.00 1065 HIS A O 1
ATOM 7959 N N . ARG A 1 1066 ? 21.617 -32.920 -9.629 1.00 62.72 1066 ARG A N 1
ATOM 7960 C CA . ARG A 1 1066 ? 22.472 -32.192 -8.663 1.00 62.72 1066 ARG A CA 1
ATOM 7961 C C . ARG A 1 1066 ? 23.327 -33.111 -7.777 1.00 62.72 1066 ARG A C 1
ATOM 7963 O O . ARG A 1 1066 ? 24.486 -32.813 -7.511 1.00 62.72 1066 ARG A O 1
ATOM 7970 N N . SER A 1 1067 ? 22.796 -34.239 -7.279 1.00 57.91 1067 SER A N 1
ATOM 7971 C CA . SER A 1 1067 ? 23.566 -35.136 -6.388 1.00 57.91 1067 SER A CA 1
ATOM 7972 C C . SER A 1 1067 ? 23.199 -36.617 -6.498 1.00 57.91 1067 SER A C 1
ATOM 7974 O O . SER A 1 1067 ? 22.096 -37.029 -6.143 1.00 57.91 1067 SER A O 1
ATOM 7976 N N . LYS A 1 1068 ? 24.184 -37.459 -6.852 1.00 54.03 1068 LYS A N 1
ATOM 7977 C CA . LYS A 1 1068 ? 24.030 -38.924 -6.994 1.00 54.03 1068 LYS A CA 1
ATOM 7978 C C . LYS A 1 1068 ? 23.783 -39.665 -5.689 1.00 54.03 1068 LYS A C 1
ATOM 7980 O O . LYS A 1 1068 ? 23.009 -40.619 -5.657 1.00 54.03 1068 LYS A O 1
ATOM 7985 N N . LYS A 1 1069 ? 24.455 -39.241 -4.616 1.00 54.97 1069 LYS A N 1
ATOM 7986 C CA . LYS A 1 1069 ? 24.371 -39.890 -3.300 1.00 54.97 1069 LYS A CA 1
ATOM 7987 C C . LYS A 1 1069 ? 23.059 -39.542 -2.591 1.00 54.97 1069 LYS A C 1
ATOM 7989 O O . LYS A 1 1069 ? 22.513 -40.389 -1.894 1.00 54.97 1069 LYS A O 1
ATOM 7994 N N . LYS A 1 1070 ? 22.548 -38.322 -2.808 1.00 54.91 1070 LYS A N 1
ATOM 7995 C CA . LYS A 1 1070 ? 21.324 -37.799 -2.179 1.00 54.91 1070 LYS A CA 1
ATOM 7996 C C . LYS A 1 1070 ? 20.082 -37.836 -3.089 1.00 54.91 1070 LYS A C 1
ATOM 7998 O O . LYS A 1 1070 ? 19.000 -37.536 -2.606 1.00 54.91 1070 LYS A O 1
ATOM 8003 N N . ARG A 1 1071 ? 20.224 -38.221 -4.370 1.00 65.12 1071 ARG A N 1
ATOM 8004 C CA . ARG A 1 1071 ? 19.160 -38.231 -5.401 1.00 65.12 1071 ARG A CA 1
ATOM 8005 C C . ARG A 1 1071 ? 18.384 -36.910 -5.426 1.00 65.12 1071 ARG A C 1
ATOM 8007 O O . ARG A 1 1071 ? 17.182 -36.883 -5.169 1.00 65.12 1071 ARG A O 1
ATOM 8014 N N . ILE A 1 1072 ? 19.126 -35.834 -5.674 1.00 68.94 1072 ILE A N 1
ATOM 8015 C CA . ILE A 1 1072 ? 18.595 -34.473 -5.792 1.00 68.94 1072 ILE A CA 1
ATOM 8016 C C . ILE A 1 1072 ? 18.644 -34.068 -7.260 1.00 68.94 1072 ILE A C 1
ATOM 8018 O O . ILE A 1 1072 ? 19.677 -34.277 -7.904 1.00 68.94 1072 ILE A O 1
ATOM 8022 N N . PHE A 1 1073 ? 17.545 -33.511 -7.754 1.00 68.25 1073 PHE A N 1
ATOM 8023 C CA . PHE A 1 1073 ? 17.384 -33.031 -9.117 1.00 68.25 1073 PHE A CA 1
ATOM 8024 C C . PHE A 1 1073 ? 16.901 -31.590 -9.105 1.00 68.25 1073 PHE A C 1
ATOM 8026 O O . PHE A 1 1073 ? 16.001 -31.248 -8.345 1.00 68.25 1073 PHE A O 1
ATOM 8033 N N . ASP A 1 1074 ? 17.472 -30.788 -9.981 1.00 69.00 1074 ASP A N 1
ATOM 8034 C CA . ASP A 1 1074 ? 17.071 -29.413 -10.215 1.00 69.00 1074 ASP A CA 1
ATOM 8035 C C . ASP A 1 1074 ? 16.152 -29.388 -11.415 1.00 69.00 1074 ASP A C 1
ATOM 8037 O O . ASP A 1 1074 ? 16.512 -29.915 -12.468 1.00 69.00 1074 ASP A O 1
ATOM 8041 N N . VAL A 1 1075 ? 14.962 -28.824 -11.244 1.00 67.94 1075 VAL A N 1
ATOM 8042 C CA . VAL A 1 1075 ? 14.004 -28.676 -12.333 1.00 67.94 1075 VAL A CA 1
ATOM 8043 C C . VAL A 1 1075 ? 14.102 -27.245 -12.825 1.00 67.94 1075 VAL A C 1
ATOM 8045 O O . VAL A 1 1075 ? 13.734 -26.300 -12.127 1.00 67.94 1075 VAL A O 1
ATOM 8048 N N . MET A 1 1076 ? 14.654 -27.102 -14.020 1.00 62.06 1076 MET A N 1
ATOM 8049 C CA . MET A 1 1076 ? 14.805 -25.826 -14.702 1.00 62.06 1076 MET A CA 1
ATOM 8050 C C . MET A 1 1076 ? 13.750 -25.726 -15.797 1.00 62.06 1076 MET A C 1
ATOM 8052 O O . MET A 1 1076 ? 13.475 -26.712 -16.495 1.00 62.06 1076 MET A O 1
ATOM 8056 N N . ASP A 1 1077 ? 13.175 -24.537 -15.958 1.00 59.97 1077 ASP A N 1
ATOM 8057 C CA . ASP A 1 1077 ? 12.606 -24.174 -17.251 1.00 59.97 1077 ASP A CA 1
ATOM 8058 C C . ASP A 1 1077 ? 13.778 -24.100 -18.228 1.00 59.97 1077 ASP A C 1
ATOM 8060 O O . ASP A 1 1077 ? 14.808 -23.513 -17.937 1.00 59.97 1077 ASP A O 1
ATOM 8064 N N . SER A 1 1078 ? 13.639 -24.719 -19.385 1.00 54.00 1078 SER A N 1
ATOM 8065 C CA . SER A 1 1078 ? 14.590 -24.628 -20.491 1.00 54.00 1078 SER A CA 1
ATOM 8066 C C . SER A 1 1078 ? 15.016 -23.219 -20.927 1.00 54.00 1078 SER A C 1
ATOM 8068 O O . SER A 1 1078 ? 16.067 -23.088 -21.552 1.00 54.00 1078 SER A O 1
ATOM 8070 N N . ASN A 1 1079 ? 14.204 -22.193 -20.651 1.00 49.03 1079 ASN A N 1
ATOM 8071 C CA . ASN A 1 1079 ? 14.516 -20.789 -20.921 1.00 49.03 1079 ASN A CA 1
ATOM 8072 C C . ASN A 1 1079 ? 15.168 -20.085 -19.722 1.00 49.03 1079 ASN A C 1
ATOM 8074 O O . ASN A 1 1079 ? 15.551 -18.927 -19.842 1.00 49.03 1079 ASN A O 1
ATOM 8078 N N . SER A 1 1080 ? 15.277 -20.766 -18.578 1.00 49.03 1080 SER A N 1
ATOM 8079 C CA . SER A 1 1080 ? 15.845 -20.241 -17.342 1.00 49.03 1080 SER A CA 1
ATOM 8080 C C . SER A 1 1080 ? 17.091 -21.026 -16.935 1.00 49.03 1080 SER A C 1
ATOM 8082 O O . SER A 1 1080 ? 17.111 -22.255 -16.928 1.00 49.03 1080 SER A O 1
ATOM 8084 N N . ASN A 1 1081 ? 18.131 -20.311 -16.508 1.00 55.34 1081 ASN A N 1
ATOM 8085 C CA . ASN A 1 1081 ? 19.306 -20.927 -15.888 1.00 55.34 1081 ASN A CA 1
ATOM 8086 C C . ASN A 1 1081 ? 19.136 -21.140 -14.374 1.00 55.34 1081 ASN A C 1
ATOM 8088 O O . ASN A 1 1081 ? 20.032 -21.680 -13.722 1.00 55.34 1081 ASN A O 1
ATOM 8092 N N . THR A 1 1082 ? 17.994 -20.743 -13.802 1.00 46.81 1082 THR A N 1
ATOM 8093 C CA . THR A 1 1082 ? 17.668 -20.961 -12.392 1.00 46.81 1082 THR A CA 1
ATOM 8094 C C . THR A 1 1082 ? 16.642 -22.089 -12.247 1.00 46.81 1082 THR A C 1
ATOM 8096 O O . THR A 1 1082 ? 15.636 -22.127 -12.965 1.00 46.81 1082 THR A O 1
ATOM 8099 N N . PRO A 1 1083 ? 16.867 -23.050 -11.331 1.00 58.88 1083 PRO A N 1
ATOM 8100 C CA . PRO A 1 1083 ? 15.853 -24.047 -11.037 1.00 58.88 1083 PRO A CA 1
ATOM 8101 C C . PRO A 1 1083 ? 14.681 -23.355 -10.358 1.00 58.88 1083 PRO A C 1
ATOM 8103 O O . PRO A 1 1083 ? 14.888 -22.645 -9.382 1.00 58.88 1083 PRO A O 1
ATOM 8106 N N . PHE A 1 1084 ? 13.459 -23.581 -10.832 1.00 56.28 1084 PHE A N 1
ATOM 8107 C CA . PHE A 1 1084 ? 12.266 -23.064 -10.154 1.00 56.28 1084 PHE A CA 1
ATOM 8108 C C . PHE A 1 1084 ? 11.810 -24.000 -9.023 1.00 56.28 1084 PHE A C 1
ATOM 8110 O O . PHE A 1 1084 ? 11.078 -23.583 -8.125 1.00 56.28 1084 PHE A O 1
ATOM 8117 N N . CYS A 1 1085 ? 12.260 -25.262 -9.023 1.00 65.94 1085 CYS A N 1
ATOM 8118 C CA . CYS A 1 1085 ? 12.113 -26.167 -7.886 1.00 65.94 1085 CYS A CA 1
ATOM 8119 C C . CYS A 1 1085 ? 13.218 -27.238 -7.830 1.00 65.94 1085 CYS A C 1
ATOM 8121 O O . CYS A 1 1085 ? 13.916 -27.518 -8.809 1.00 65.94 1085 CYS A O 1
ATOM 8123 N N . VAL A 1 1086 ? 13.376 -27.847 -6.653 1.00 71.56 1086 VAL A N 1
ATOM 8124 C CA . VAL A 1 1086 ? 14.358 -28.903 -6.374 1.00 71.56 1086 VAL A CA 1
ATOM 8125 C C . VAL A 1 1086 ? 13.637 -30.161 -5.912 1.00 71.56 1086 VAL A C 1
ATOM 8127 O O . VAL A 1 1086 ? 12.873 -30.143 -4.957 1.00 71.56 1086 VAL A O 1
ATOM 8130 N N . VAL A 1 1087 ? 13.919 -31.297 -6.535 1.00 70.56 1087 VAL A N 1
ATOM 8131 C CA . VAL A 1 1087 ? 13.305 -32.586 -6.205 1.00 70.56 1087 VAL A CA 1
ATOM 8132 C C . VAL A 1 1087 ? 14.307 -33.434 -5.449 1.00 70.56 1087 VAL A C 1
ATOM 8134 O O . VAL A 1 1087 ? 15.375 -33.774 -5.958 1.00 70.56 1087 VAL A O 1
ATOM 8137 N N . LYS A 1 1088 ? 13.964 -33.809 -4.221 1.00 74.31 1088 LYS A N 1
ATOM 8138 C CA . LYS A 1 1088 ? 14.851 -34.519 -3.302 1.00 74.31 1088 LYS A CA 1
ATOM 8139 C C . LYS A 1 1088 ? 14.237 -35.840 -2.870 1.00 74.31 1088 LYS A C 1
ATOM 8141 O O . LYS A 1 1088 ? 13.118 -35.896 -2.364 1.00 74.31 1088 LYS A O 1
ATOM 8146 N N . ASN A 1 1089 ? 14.995 -36.926 -2.999 1.00 74.62 1089 ASN A N 1
ATOM 8147 C CA . ASN A 1 1089 ? 14.621 -38.174 -2.344 1.00 74.62 1089 ASN A CA 1
ATOM 8148 C C . ASN A 1 1089 ? 14.799 -38.031 -0.826 1.00 74.62 1089 ASN A C 1
ATOM 8150 O O . ASN A 1 1089 ? 15.906 -37.781 -0.350 1.00 74.62 1089 ASN A O 1
ATOM 8154 N N . ILE A 1 1090 ? 13.720 -38.228 -0.073 1.00 74.19 1090 ILE A N 1
ATOM 8155 C CA . ILE A 1 1090 ? 13.730 -38.167 1.396 1.00 74.19 1090 ILE A CA 1
ATOM 8156 C C . ILE A 1 1090 ? 13.526 -39.549 2.039 1.00 74.19 1090 ILE A C 1
ATOM 8158 O O . ILE A 1 1090 ? 13.560 -39.684 3.257 1.00 74.19 1090 ILE A O 1
ATOM 8162 N N . GLY A 1 1091 ? 13.358 -40.609 1.239 1.00 69.56 1091 GLY A N 1
ATOM 8163 C CA . GLY A 1 1091 ? 13.266 -41.982 1.728 1.00 69.56 1091 GLY A CA 1
ATOM 8164 C C . GLY A 1 1091 ? 13.000 -43.026 0.639 1.00 69.56 1091 GLY A C 1
ATOM 8165 O O . GLY A 1 1091 ? 12.736 -42.720 -0.523 1.00 69.56 1091 GLY A O 1
ATOM 8166 N N . LYS A 1 1092 ? 13.001 -44.313 1.026 1.00 63.91 1092 LYS A N 1
ATOM 8167 C CA . LYS A 1 1092 ? 12.855 -45.465 0.101 1.00 63.91 1092 LYS A CA 1
ATOM 8168 C C . LYS A 1 1092 ? 11.597 -45.421 -0.790 1.00 63.91 1092 LYS A C 1
ATOM 8170 O O . LYS A 1 1092 ? 11.575 -46.076 -1.833 1.00 63.91 1092 LYS A O 1
ATOM 8175 N N . LYS A 1 1093 ? 10.559 -44.684 -0.381 1.00 65.56 1093 LYS A N 1
ATOM 8176 C CA . LYS A 1 1093 ? 9.285 -44.504 -1.102 1.00 65.56 1093 LYS A CA 1
ATOM 8177 C C . LYS A 1 1093 ? 8.706 -43.082 -0.960 1.00 65.56 1093 LYS A C 1
ATOM 8179 O O . LYS A 1 1093 ? 7.515 -42.894 -1.183 1.00 65.56 1093 LYS A O 1
ATOM 8184 N N . LYS A 1 1094 ? 9.526 -42.107 -0.547 1.00 71.19 1094 LYS A N 1
ATOM 8185 C CA . LYS A 1 1094 ? 9.110 -40.717 -0.310 1.00 71.19 1094 LYS A CA 1
ATOM 8186 C C . LYS A 1 1094 ? 10.072 -39.752 -0.998 1.00 71.19 1094 LYS A C 1
ATOM 8188 O O . LYS A 1 1094 ? 11.291 -39.904 -0.884 1.00 71.19 1094 LYS A O 1
ATOM 8193 N N . TRP A 1 1095 ? 9.516 -38.779 -1.695 1.00 74.94 1095 TRP A N 1
ATOM 8194 C CA . TRP A 1 1095 ? 10.234 -37.682 -2.333 1.00 74.94 1095 TRP A CA 1
ATOM 8195 C C . TRP A 1 1095 ? 9.587 -36.370 -1.909 1.00 74.94 1095 TRP A C 1
ATOM 8197 O O . TRP A 1 1095 ? 8.404 -36.366 -1.593 1.00 74.94 1095 TRP A O 1
ATOM 8207 N N . SER A 1 1096 ? 10.358 -35.291 -1.897 1.00 75.75 1096 SER A N 1
ATOM 8208 C CA . SER A 1 1096 ? 9.859 -33.951 -1.608 1.00 75.75 1096 SER A CA 1
ATOM 8209 C C . SER A 1 1096 ? 10.288 -33.015 -2.727 1.00 75.75 1096 SER A C 1
ATOM 8211 O O . SER A 1 1096 ? 11.430 -33.086 -3.196 1.00 75.75 1096 SER A O 1
ATOM 8213 N N . ILE A 1 1097 ? 9.361 -32.187 -3.183 1.00 72.75 1097 ILE A N 1
ATOM 8214 C CA . ILE A 1 1097 ? 9.613 -31.078 -4.092 1.00 72.75 1097 ILE A CA 1
ATOM 8215 C C . ILE A 1 1097 ? 9.776 -29.851 -3.206 1.00 72.75 1097 ILE A C 1
ATOM 8217 O O . ILE A 1 1097 ? 8.901 -29.553 -2.403 1.00 72.75 1097 ILE A O 1
ATOM 8221 N N . LEU A 1 1098 ? 10.900 -29.167 -3.336 1.00 67.38 1098 LEU A N 1
ATOM 8222 C CA . LEU A 1 1098 ? 11.259 -27.971 -2.591 1.00 67.38 1098 LEU A CA 1
ATOM 8223 C C . LEU A 1 1098 ? 11.198 -26.768 -3.531 1.00 67.38 1098 LEU A C 1
ATOM 8225 O O . LEU A 1 1098 ? 11.519 -26.891 -4.717 1.00 67.38 1098 LEU A O 1
ATOM 8229 N N . ARG A 1 1099 ? 10.833 -25.601 -3.009 1.00 68.75 1099 ARG A N 1
ATOM 8230 C CA . ARG A 1 1099 ? 11.043 -24.323 -3.691 1.00 68.75 1099 ARG A CA 1
ATOM 8231 C C . ARG A 1 1099 ? 12.545 -24.024 -3.777 1.00 68.75 1099 ARG A C 1
ATOM 8233 O O . ARG A 1 1099 ? 13.374 -24.709 -3.173 1.00 68.75 1099 ARG A O 1
ATOM 8240 N N . VAL A 1 1100 ? 12.901 -23.002 -4.550 1.00 55.88 1100 VAL A N 1
ATOM 8241 C CA . VAL A 1 1100 ? 14.303 -22.600 -4.780 1.00 55.88 1100 VAL A CA 1
ATOM 8242 C C . VAL A 1 1100 ? 15.014 -22.214 -3.479 1.00 55.88 1100 VAL A C 1
ATOM 8244 O O . VAL A 1 1100 ? 16.191 -22.521 -3.313 1.00 55.88 1100 VAL A O 1
ATOM 8247 N N . ASP A 1 1101 ? 14.279 -21.629 -2.530 1.00 56.09 1101 ASP A N 1
ATOM 8248 C CA . ASP A 1 1101 ? 14.747 -21.275 -1.181 1.00 56.09 1101 ASP A CA 1
ATOM 8249 C C . ASP A 1 1101 ? 14.932 -22.489 -0.240 1.00 56.09 1101 ASP A C 1
ATOM 8251 O O . ASP A 1 1101 ? 15.389 -22.346 0.892 1.00 56.09 1101 ASP A O 1
ATOM 8255 N N . GLY A 1 1102 ? 14.602 -23.701 -0.702 1.00 55.62 1102 GLY A N 1
ATOM 8256 C CA . GLY A 1 1102 ? 14.704 -24.941 0.062 1.00 55.62 1102 GLY A CA 1
ATOM 8257 C C . GLY A 1 1102 ? 13.494 -25.260 0.945 1.00 55.62 1102 GLY A C 1
ATOM 8258 O O . GLY A 1 1102 ? 13.477 -26.340 1.544 1.00 55.62 1102 GLY A O 1
ATOM 8259 N N . SER A 1 1103 ? 12.482 -24.387 1.000 1.00 60.81 1103 SER A N 1
ATOM 8260 C CA . SER A 1 1103 ? 11.216 -24.663 1.684 1.00 60.81 1103 SER A CA 1
ATOM 8261 C C . SER A 1 1103 ? 10.454 -25.786 0.971 1.00 60.81 1103 SER A C 1
ATOM 8263 O O . SER A 1 1103 ? 10.479 -25.881 -0.261 1.00 60.81 1103 SER A O 1
ATOM 8265 N N . PRO A 1 1104 ? 9.815 -26.704 1.707 1.00 66.06 1104 PRO A N 1
ATOM 8266 C CA . PRO A 1 1104 ? 9.176 -27.847 1.089 1.00 66.06 1104 PRO A CA 1
ATOM 8267 C C . PRO A 1 1104 ? 7.814 -27.431 0.510 1.00 66.06 1104 PRO A C 1
ATOM 8269 O O . PRO A 1 1104 ? 7.043 -26.712 1.132 1.00 66.06 1104 PRO A O 1
ATOM 8272 N N . TRP A 1 1105 ? 7.555 -27.839 -0.731 1.00 64.19 1105 TRP A N 1
ATOM 8273 C CA . TRP A 1 1105 ? 6.396 -27.430 -1.527 1.00 64.19 1105 TRP A CA 1
ATOM 8274 C C . TRP A 1 1105 ? 5.365 -28.553 -1.668 1.00 64.19 1105 TRP A C 1
ATOM 8276 O O . TRP A 1 1105 ? 4.177 -28.323 -1.462 1.00 64.19 1105 TRP A O 1
ATOM 8286 N N . LEU A 1 1106 ? 5.806 -29.768 -2.008 1.00 68.44 1106 LEU A N 1
ATOM 8287 C CA . LEU A 1 1106 ? 4.938 -30.937 -2.182 1.00 68.44 1106 LEU A CA 1
ATOM 8288 C C . LEU A 1 1106 ? 5.647 -32.206 -1.721 1.00 68.44 1106 LEU A C 1
ATOM 8290 O O . LEU A 1 1106 ? 6.811 -32.424 -2.064 1.00 68.44 1106 LEU A O 1
ATOM 8294 N N . ASP A 1 1107 ? 4.918 -33.098 -1.058 1.00 72.81 1107 ASP A N 1
ATOM 8295 C CA . ASP A 1 1107 ? 5.400 -34.441 -0.748 1.00 72.81 1107 ASP A CA 1
ATOM 8296 C C . ASP A 1 1107 ? 4.813 -35.475 -1.714 1.00 72.81 1107 ASP A C 1
ATOM 8298 O O . ASP A 1 1107 ? 3.627 -35.469 -2.045 1.00 72.81 1107 ASP A O 1
ATOM 8302 N N . VAL A 1 1108 ? 5.667 -36.394 -2.172 1.00 72.06 1108 VAL A N 1
ATOM 8303 C CA . VAL A 1 1108 ? 5.302 -37.462 -3.106 1.00 72.06 1108 VAL A CA 1
ATOM 8304 C C . VAL A 1 1108 ? 5.517 -38.817 -2.453 1.00 72.06 1108 VAL A C 1
ATOM 8306 O O . VAL A 1 1108 ? 6.648 -39.223 -2.148 1.00 72.06 1108 VAL A O 1
ATOM 8309 N N . HIS A 1 1109 ? 4.427 -39.560 -2.281 1.00 74.50 1109 HIS A N 1
ATOM 8310 C CA . HIS A 1 1109 ? 4.459 -40.907 -1.728 1.00 74.50 1109 HIS A CA 1
ATOM 8311 C C . HIS A 1 1109 ? 4.230 -41.958 -2.812 1.00 74.50 1109 HIS A C 1
ATOM 8313 O O . HIS A 1 1109 ? 3.260 -41.891 -3.559 1.00 74.50 1109 HIS A O 1
ATOM 8319 N N . ARG A 1 1110 ? 5.115 -42.961 -2.885 1.00 74.19 1110 ARG A N 1
ATOM 8320 C CA . ARG A 1 1110 ? 4.969 -44.089 -3.815 1.00 74.19 1110 ARG A CA 1
ATOM 8321 C C . ARG A 1 1110 ? 4.475 -45.345 -3.095 1.00 74.19 1110 ARG A C 1
ATOM 8323 O O . ARG A 1 1110 ? 5.214 -45.918 -2.291 1.00 74.19 1110 ARG A O 1
ATOM 8330 N N . SER A 1 1111 ? 3.300 -45.842 -3.462 1.00 72.19 1111 SER A N 1
ATOM 8331 C CA . SER A 1 1111 ? 2.707 -47.098 -2.983 1.00 72.19 1111 SER A CA 1
ATOM 8332 C C . SER A 1 1111 ? 2.591 -48.147 -4.113 1.00 72.19 1111 SER A C 1
ATOM 8334 O O . SER A 1 1111 ? 2.855 -47.853 -5.279 1.00 72.19 1111 SER A O 1
ATOM 8336 N N . GLY A 1 1112 ? 2.297 -49.409 -3.768 1.00 65.81 1112 GLY A N 1
ATOM 8337 C CA . GLY A 1 1112 ? 2.183 -50.528 -4.726 1.00 65.81 1112 GLY A CA 1
ATOM 8338 C C . GLY A 1 1112 ? 3.386 -51.491 -4.789 1.00 65.81 1112 GLY A C 1
ATOM 8339 O O . GLY A 1 1112 ? 4.470 -51.213 -4.257 1.00 65.81 1112 GLY A O 1
ATOM 8340 N N . LEU A 1 1113 ? 3.170 -52.663 -5.404 1.00 54.81 1113 LEU A N 1
ATOM 8341 C CA . LEU A 1 1113 ? 4.115 -53.779 -5.579 1.00 54.81 1113 LEU A CA 1
ATOM 8342 C C . LEU A 1 1113 ? 3.967 -54.369 -6.995 1.00 54.81 1113 LEU A C 1
ATOM 8344 O O . LEU A 1 1113 ? 2.861 -54.491 -7.511 1.00 54.81 1113 LEU A O 1
ATOM 8348 N N . GLY A 1 1114 ? 5.077 -54.793 -7.608 1.00 61.59 1114 GLY A N 1
ATOM 8349 C CA . GLY A 1 1114 ? 5.057 -55.469 -8.912 1.00 61.59 1114 GLY A CA 1
ATOM 8350 C C . GLY A 1 1114 ? 4.771 -54.534 -10.094 1.00 61.59 1114 GLY A C 1
ATOM 8351 O O . GLY A 1 1114 ? 5.410 -53.489 -10.225 1.00 61.59 1114 GLY A O 1
ATOM 8352 N N . SER A 1 1115 ? 3.855 -54.943 -10.976 1.00 54.97 1115 SER A N 1
ATOM 8353 C CA . SER A 1 1115 ? 3.433 -54.219 -12.188 1.00 54.97 1115 SER A CA 1
ATOM 8354 C C . SER A 1 1115 ? 2.452 -53.069 -11.928 1.00 54.97 1115 SER A C 1
ATOM 8356 O O . SER A 1 1115 ? 2.135 -52.355 -12.874 1.00 54.97 1115 SER A O 1
ATOM 8358 N N . TYR A 1 1116 ? 2.015 -52.877 -10.674 1.00 59.81 1116 TYR A N 1
ATOM 8359 C CA . TYR A 1 1116 ? 1.135 -51.786 -10.250 1.00 59.81 1116 TYR A CA 1
ATOM 8360 C C . TYR A 1 1116 ? 1.855 -50.859 -9.260 1.00 59.81 1116 TYR A C 1
ATOM 8362 O O . TYR A 1 1116 ? 2.249 -51.279 -8.166 1.00 59.81 1116 TYR A O 1
ATOM 8370 N N . LYS A 1 1117 ? 2.049 -49.592 -9.640 1.00 67.44 1117 LYS A N 1
ATOM 8371 C CA . LYS A 1 1117 ? 2.673 -48.554 -8.797 1.00 67.44 1117 LYS A CA 1
ATOM 8372 C C . LYS A 1 1117 ? 1.811 -47.295 -8.804 1.00 67.44 1117 LYS A C 1
ATOM 8374 O O . LYS A 1 1117 ? 1.357 -46.897 -9.870 1.00 67.44 1117 LYS A O 1
ATOM 8379 N N . THR A 1 1118 ? 1.664 -46.642 -7.653 1.00 68.69 1118 THR A N 1
ATOM 8380 C CA . THR A 1 1118 ? 0.909 -45.385 -7.523 1.00 68.69 1118 THR A CA 1
ATOM 8381 C C . THR A 1 1118 ? 1.762 -44.318 -6.842 1.00 68.69 1118 THR A C 1
ATOM 8383 O O . THR A 1 1118 ? 2.430 -44.610 -5.850 1.00 68.69 1118 THR A O 1
ATOM 8386 N N . TRP A 1 1119 ? 1.746 -43.089 -7.358 1.00 69.56 1119 TRP A N 1
ATOM 8387 C CA . TRP A 1 1119 ? 2.372 -41.904 -6.768 1.00 69.56 1119 TRP A CA 1
ATOM 8388 C C . TRP A 1 1119 ? 1.285 -40.907 -6.376 1.00 69.56 1119 TRP A C 1
ATOM 8390 O O . TRP A 1 1119 ? 0.541 -40.457 -7.241 1.00 69.56 1119 TRP A O 1
ATOM 8400 N N . SER A 1 1120 ? 1.195 -40.568 -5.092 1.00 68.62 1120 SER A N 1
ATOM 8401 C CA . SER A 1 1120 ? 0.285 -39.543 -4.571 1.00 68.62 1120 SER A CA 1
ATOM 8402 C C . SER A 1 1120 ? 1.056 -38.265 -4.251 1.00 68.62 1120 SER A C 1
ATOM 8404 O O . SER A 1 1120 ? 2.107 -38.341 -3.609 1.00 68.62 1120 SER A O 1
ATOM 8406 N N . PHE A 1 1121 ? 0.530 -37.120 -4.681 1.00 69.44 1121 PHE A N 1
ATOM 8407 C CA . PHE A 1 1121 ? 1.112 -35.795 -4.471 1.00 69.44 1121 PHE A CA 1
ATOM 8408 C C . PHE A 1 1121 ? 0.269 -35.033 -3.443 1.00 69.44 1121 PHE A C 1
ATOM 8410 O O . PHE A 1 1121 ? -0.935 -34.870 -3.641 1.00 69.44 1121 PHE A O 1
ATOM 8417 N N . THR A 1 1122 ? 0.877 -34.580 -2.348 1.00 64.06 1122 THR A N 1
ATOM 8418 C CA . THR A 1 1122 ? 0.167 -33.956 -1.218 1.00 64.06 1122 THR A CA 1
ATOM 8419 C C . THR A 1 1122 ? 0.784 -32.600 -0.883 1.00 64.06 1122 THR A C 1
ATOM 8421 O O . THR A 1 1122 ? 2.012 -32.466 -0.901 1.00 64.06 1122 THR A O 1
ATOM 8424 N N . SER A 1 1123 ? -0.066 -31.601 -0.610 1.00 63.25 1123 SER A N 1
ATOM 8425 C CA . SER A 1 1123 ? 0.375 -30.299 -0.095 1.00 63.25 1123 SER A CA 1
ATOM 8426 C C . SER A 1 1123 ? 0.990 -30.443 1.291 1.00 63.25 1123 SER A C 1
ATOM 8428 O O . SER A 1 1123 ? 0.624 -31.345 2.041 1.00 63.25 1123 SER A O 1
ATOM 8430 N N . ILE A 1 1124 ? 1.903 -29.543 1.645 1.00 61.22 1124 ILE A N 1
ATOM 8431 C CA . ILE A 1 1124 ? 2.455 -29.470 3.005 1.00 61.22 1124 ILE A CA 1
ATOM 8432 C C . ILE A 1 1124 ? 1.631 -28.519 3.888 1.00 61.22 1124 ILE A C 1
ATOM 8434 O O . ILE A 1 1124 ? 1.555 -28.739 5.093 1.00 61.22 1124 ILE A O 1
ATOM 8438 N N . ASP A 1 1125 ? 0.932 -27.553 3.282 1.00 51.41 1125 ASP A N 1
ATOM 8439 C CA . ASP A 1 1125 ? 0.165 -26.511 3.984 1.00 51.41 1125 ASP A CA 1
ATOM 8440 C C . ASP A 1 1125 ? -1.352 -26.817 4.090 1.00 51.41 1125 ASP A C 1
ATOM 8442 O O . ASP A 1 1125 ? -2.143 -25.937 4.419 1.00 51.41 1125 ASP A O 1
ATOM 8446 N N . GLY A 1 1126 ? -1.796 -28.054 3.813 1.00 48.94 1126 GLY A N 1
ATOM 8447 C CA . GLY A 1 1126 ? -3.207 -28.462 3.939 1.00 48.94 1126 GLY A CA 1
ATOM 8448 C C . GLY A 1 1126 ? -3.480 -29.916 3.530 1.00 48.94 1126 GLY A C 1
ATOM 8449 O O . GLY A 1 1126 ? -2.714 -30.497 2.764 1.00 48.94 1126 GLY A O 1
ATOM 8450 N N . GLU A 1 1127 ? -4.573 -30.513 4.027 1.00 41.97 1127 GLU A N 1
ATOM 8451 C CA . GLU A 1 1127 ? -4.936 -31.937 3.829 1.00 41.97 1127 GLU A CA 1
ATOM 8452 C C . GLU A 1 1127 ? -5.340 -32.329 2.386 1.00 41.97 1127 GLU A C 1
ATOM 8454 O O . GLU A 1 1127 ? -5.696 -33.482 2.126 1.00 41.97 1127 GLU A O 1
ATOM 8459 N N . ASP A 1 1128 ? -5.257 -31.416 1.416 1.00 48.16 1128 ASP A N 1
ATOM 8460 C CA . ASP A 1 1128 ? -5.666 -31.681 0.038 1.00 48.16 1128 ASP A CA 1
ATOM 8461 C C . ASP A 1 1128 ? -4.614 -32.484 -0.755 1.00 48.16 1128 ASP A C 1
ATOM 8463 O O . ASP A 1 1128 ? -3.448 -32.105 -0.927 1.00 48.16 1128 ASP A O 1
ATOM 8467 N N . VAL A 1 1129 ? -5.054 -33.624 -1.298 1.00 48.16 1129 VAL A N 1
ATOM 8468 C CA . VAL A 1 1129 ? -4.308 -34.412 -2.288 1.00 48.16 1129 VAL A CA 1
ATOM 8469 C C . VAL A 1 1129 ? -4.416 -33.711 -3.644 1.00 48.16 1129 VAL A C 1
ATOM 8471 O O . VAL A 1 1129 ? -5.494 -33.658 -4.229 1.00 48.16 1129 VAL A O 1
ATOM 8474 N N . TYR A 1 1130 ? -3.290 -33.218 -4.170 1.00 51.50 1130 TYR A N 1
ATOM 8475 C CA . TYR A 1 1130 ? -3.209 -32.541 -5.474 1.00 51.50 1130 TYR A CA 1
ATOM 8476 C C . TYR A 1 1130 ? -3.468 -33.471 -6.669 1.00 51.50 1130 TYR A C 1
ATOM 8478 O O . TYR A 1 1130 ? -3.755 -32.983 -7.758 1.00 51.50 1130 TYR A O 1
ATOM 8486 N N . GLY A 1 1131 ? -3.315 -34.786 -6.483 1.00 56.94 1131 GLY A N 1
ATOM 8487 C CA . GLY A 1 1131 ? -3.619 -35.818 -7.475 1.00 56.94 1131 GLY A CA 1
ATOM 8488 C C . GLY A 1 1131 ? -2.862 -37.126 -7.219 1.00 56.94 1131 GLY A C 1
ATOM 8489 O O . GLY A 1 1131 ? -1.905 -37.174 -6.436 1.00 56.94 1131 GLY A O 1
ATOM 8490 N N . ALA A 1 1132 ? -3.270 -38.206 -7.887 1.00 57.69 1132 ALA A N 1
ATOM 8491 C CA . ALA A 1 1132 ? -2.555 -39.486 -7.876 1.00 57.69 1132 ALA A CA 1
ATOM 8492 C C . ALA A 1 1132 ? -2.311 -39.993 -9.299 1.00 57.69 1132 ALA A C 1
ATOM 8494 O O . ALA A 1 1132 ? -3.204 -39.916 -10.132 1.00 57.69 1132 ALA A O 1
ATOM 8495 N N . ILE A 1 1133 ? -1.119 -40.533 -9.561 1.00 62.16 1133 ILE A N 1
ATOM 8496 C CA . ILE A 1 1133 ? -0.751 -41.179 -10.828 1.00 62.16 1133 ILE A CA 1
ATOM 8497 C C . ILE A 1 1133 ? -0.571 -42.672 -10.568 1.00 62.16 1133 ILE A C 1
ATOM 8499 O O . ILE A 1 1133 ? 0.241 -43.046 -9.722 1.00 62.16 1133 ILE A O 1
ATOM 8503 N N . SER A 1 1134 ? -1.279 -43.531 -11.298 1.00 58.41 1134 SER A N 1
ATOM 8504 C CA . SER A 1 1134 ? -1.105 -44.990 -11.229 1.00 58.41 1134 SER A CA 1
ATOM 8505 C C . SER A 1 1134 ? -0.574 -45.550 -12.542 1.00 58.41 1134 SER A C 1
ATOM 8507 O O . SER A 1 1134 ? -0.984 -45.103 -13.604 1.00 58.41 1134 SER A O 1
ATOM 8509 N N . ILE A 1 1135 ? 0.356 -46.502 -12.455 1.00 60.44 1135 ILE A N 1
ATOM 8510 C CA . ILE A 1 1135 ? 0.931 -47.245 -13.577 1.00 60.44 1135 ILE A CA 1
ATOM 8511 C C . ILE A 1 1135 ? 0.459 -48.696 -13.496 1.00 60.44 1135 ILE A C 1
ATOM 8513 O O . ILE A 1 1135 ? 0.746 -49.357 -12.493 1.00 60.44 1135 ILE A O 1
ATOM 8517 N N . SER A 1 1136 ? -0.172 -49.195 -14.562 1.00 55.44 1136 SER A N 1
ATOM 8518 C CA . SER A 1 1136 ? -0.430 -50.619 -14.800 1.00 55.44 1136 SER A CA 1
ATOM 8519 C C . SER A 1 1136 ? 0.338 -51.077 -16.047 1.00 55.44 1136 SER A C 1
ATOM 8521 O O . SER A 1 1136 ? 0.366 -50.407 -17.079 1.00 55.44 1136 SER A O 1
ATOM 8523 N N . LYS A 1 1137 ? 1.052 -52.203 -15.952 1.00 48.88 1137 LYS A N 1
ATOM 8524 C CA . LYS A 1 1137 ? 1.750 -52.790 -17.105 1.00 48.88 1137 LYS A CA 1
ATOM 8525 C C . LYS A 1 1137 ? 0.855 -53.845 -17.749 1.00 48.88 1137 LYS A C 1
ATOM 8527 O O . LYS A 1 1137 ? 0.658 -54.895 -17.137 1.00 48.88 1137 LYS A O 1
ATOM 8532 N N . GLU A 1 1138 ? 0.365 -53.591 -18.958 1.00 50.16 1138 GLU A N 1
ATOM 8533 C CA . GLU A 1 1138 ? -0.326 -54.609 -19.755 1.00 50.16 1138 GLU A CA 1
ATOM 8534 C C . GLU A 1 1138 ? 0.680 -55.486 -20.527 1.00 50.16 1138 GLU A C 1
ATOM 8536 O O . GLU A 1 1138 ? 1.805 -55.073 -20.833 1.00 50.16 1138 GLU A O 1
ATOM 8541 N N . GLU A 1 1139 ? 0.300 -56.735 -20.822 1.00 41.25 1139 GLU A N 1
ATOM 8542 C CA . GLU A 1 1139 ? 1.159 -57.738 -21.483 1.00 41.25 1139 GLU A CA 1
ATOM 8543 C C . GLU A 1 1139 ? 1.642 -57.318 -22.886 1.00 41.25 1139 GLU A C 1
ATOM 8545 O O . GLU A 1 1139 ? 2.643 -57.842 -23.375 1.00 41.25 1139 GLU A O 1
ATOM 8550 N N . SER A 1 1140 ? 1.000 -56.327 -23.507 1.00 41.41 1140 SER A N 1
ATOM 8551 C CA . SER A 1 1140 ? 1.339 -55.741 -24.813 1.00 41.41 1140 SER A CA 1
ATOM 8552 C C . SER A 1 1140 ? 2.574 -54.828 -24.808 1.00 41.41 1140 SER A C 1
ATOM 8554 O O . SER A 1 1140 ? 2.978 -54.340 -25.863 1.00 41.41 1140 SER A O 1
ATOM 8556 N N . GLY A 1 1141 ? 3.194 -54.577 -23.649 1.00 43.38 1141 GLY A N 1
ATOM 8557 C CA . GLY A 1 1141 ? 4.336 -53.662 -23.530 1.00 43.38 1141 GLY A CA 1
ATOM 8558 C C . GLY A 1 1141 ? 3.947 -52.182 -23.442 1.00 43.38 1141 GLY A C 1
ATOM 8559 O O . GLY A 1 1141 ? 4.833 -51.339 -23.304 1.00 43.38 1141 GLY A O 1
ATOM 8560 N N . THR A 1 1142 ? 2.650 -51.873 -23.455 1.00 39.25 1142 THR A N 1
ATOM 8561 C CA . THR A 1 1142 ? 2.085 -50.564 -23.113 1.00 39.25 1142 THR A CA 1
ATOM 8562 C C . THR A 1 1142 ? 1.938 -50.421 -21.597 1.00 39.25 1142 THR A C 1
ATOM 8564 O O . THR A 1 1142 ? 1.666 -51.381 -20.876 1.00 39.25 1142 THR A O 1
ATOM 8567 N N . THR A 1 1143 ? 2.195 -49.215 -21.092 1.00 46.12 1143 THR A N 1
ATOM 8568 C CA . THR A 1 1143 ? 2.055 -48.873 -19.672 1.00 46.12 1143 THR A CA 1
ATOM 8569 C C . THR A 1 1143 ? 0.971 -47.814 -19.561 1.00 46.12 1143 THR A C 1
ATOM 8571 O O . THR A 1 1143 ? 1.226 -46.686 -19.965 1.00 46.12 1143 THR A O 1
ATOM 8574 N N . GLU A 1 1144 ? -0.209 -48.158 -19.048 1.00 43.97 1144 GLU A N 1
ATOM 8575 C CA . GLU A 1 1144 ? -1.275 -47.172 -18.857 1.00 43.97 1144 GLU A CA 1
ATOM 8576 C C . GLU A 1 1144 ? -0.973 -46.307 -17.627 1.00 43.97 1144 GLU A C 1
ATOM 8578 O O . GLU A 1 1144 ? -0.615 -46.822 -16.562 1.00 43.97 1144 GLU A O 1
ATOM 8583 N N . LEU A 1 1145 ? -1.123 -44.986 -17.782 1.00 46.53 1145 LEU A N 1
ATOM 8584 C CA . LEU A 1 1145 ? -1.114 -44.020 -16.686 1.00 46.53 1145 LEU A CA 1
ATOM 8585 C C . LEU A 1 1145 ? -2.523 -43.456 -16.479 1.00 46.53 1145 LEU A C 1
ATOM 8587 O O . LEU A 1 1145 ? -3.081 -42.882 -17.405 1.00 46.53 1145 LEU A O 1
ATOM 8591 N N . SER A 1 1146 ? -3.068 -43.558 -15.264 1.00 46.88 1146 SER A N 1
ATOM 8592 C CA . SER A 1 1146 ? -4.345 -42.927 -14.885 1.00 46.88 1146 SER A CA 1
ATOM 8593 C C . SER A 1 1146 ? -4.132 -41.869 -13.804 1.00 46.88 1146 SER A C 1
ATOM 8595 O O . SER A 1 1146 ? -3.359 -42.106 -12.867 1.00 46.88 1146 SER A O 1
ATOM 8597 N N . ALA A 1 1147 ? -4.812 -40.725 -13.940 1.00 48.19 1147 ALA A N 1
ATOM 8598 C CA . ALA A 1 1147 ? -4.751 -39.603 -13.010 1.00 48.19 1147 ALA A CA 1
ATOM 8599 C C . ALA A 1 1147 ? -6.142 -39.207 -12.484 1.00 48.19 1147 ALA A C 1
ATOM 8601 O O . ALA A 1 1147 ? -7.059 -39.001 -13.276 1.00 48.19 1147 ALA A O 1
ATOM 8602 N N . GLU A 1 1148 ? -6.295 -39.060 -11.164 1.00 46.16 1148 GLU A N 1
ATOM 8603 C CA . GLU A 1 1148 ? -7.551 -38.631 -10.520 1.00 46.16 1148 GLU A CA 1
ATOM 8604 C C . GLU A 1 1148 ? -7.388 -37.293 -9.774 1.00 46.16 1148 GLU A C 1
ATOM 8606 O O . GLU A 1 1148 ? -6.439 -37.129 -9.009 1.00 46.16 1148 GLU A O 1
ATOM 8611 N N . ARG A 1 1149 ? -8.363 -36.384 -9.985 1.00 46.34 1149 ARG A N 1
ATOM 8612 C CA . ARG A 1 1149 ? -8.581 -35.069 -9.332 1.00 46.34 1149 ARG A CA 1
ATOM 8613 C C . ARG A 1 1149 ? -7.414 -34.066 -9.406 1.00 46.34 1149 ARG A C 1
ATOM 8615 O O . ARG A 1 1149 ? -6.607 -33.990 -8.493 1.00 46.34 1149 ARG A O 1
ATOM 8622 N N . PHE A 1 1150 ? -7.434 -33.200 -10.422 1.00 42.62 1150 PHE A N 1
ATOM 8623 C CA . PHE A 1 1150 ? -6.727 -31.910 -10.419 1.00 42.62 1150 PHE A CA 1
ATOM 8624 C C . PHE A 1 1150 ? -7.764 -30.769 -10.407 1.00 42.62 1150 PHE A C 1
ATOM 8626 O O . PHE A 1 1150 ? -8.756 -30.843 -11.135 1.00 42.62 1150 PHE A O 1
ATOM 8633 N N . THR A 1 1151 ? -7.578 -29.736 -9.577 1.00 38.81 1151 THR A N 1
ATOM 8634 C CA . THR A 1 1151 ? -8.427 -28.528 -9.586 1.00 38.81 1151 THR A CA 1
ATOM 8635 C C . THR A 1 1151 ? -8.089 -27.621 -10.777 1.00 38.81 1151 THR A C 1
ATOM 8637 O O . THR A 1 1151 ? -7.038 -27.743 -11.404 1.00 38.81 1151 THR A O 1
ATOM 8640 N N . THR A 1 1152 ? -9.021 -26.737 -11.137 1.00 36.84 1152 THR A N 1
ATOM 8641 C CA . THR A 1 1152 ? -9.142 -26.087 -12.456 1.00 36.84 1152 THR A CA 1
ATOM 8642 C C . THR A 1 1152 ? -8.079 -25.041 -12.829 1.00 36.84 1152 THR A C 1
ATOM 8644 O O . THR A 1 1152 ? -8.157 -24.513 -13.933 1.00 36.84 1152 THR A O 1
ATOM 8647 N N . ASP A 1 1153 ? -7.085 -24.768 -11.978 1.00 32.72 1153 ASP A N 1
ATOM 8648 C CA . ASP A 1 1153 ? -6.044 -23.739 -12.202 1.00 32.72 1153 ASP A CA 1
ATOM 8649 C C . ASP A 1 1153 ? -4.682 -24.299 -12.666 1.00 32.72 1153 ASP A C 1
ATOM 8651 O O . ASP A 1 1153 ? -3.647 -23.633 -12.593 1.00 32.72 1153 ASP A O 1
ATOM 8655 N N . LEU A 1 1154 ? -4.646 -25.540 -13.163 1.00 35.59 1154 LEU A N 1
ATOM 8656 C CA . LEU A 1 1154 ? -3.399 -26.277 -13.405 1.00 35.59 1154 LEU A CA 1
ATOM 8657 C C . LEU A 1 1154 ? -3.180 -26.726 -14.866 1.00 35.59 1154 LEU A C 1
ATOM 8659 O O . LEU A 1 1154 ? -2.735 -27.843 -15.115 1.00 35.59 1154 LEU A O 1
ATOM 8663 N N . ASP A 1 1155 ? -3.407 -25.844 -15.842 1.00 43.16 1155 ASP A N 1
ATOM 8664 C CA . ASP A 1 1155 ? -3.267 -26.149 -17.284 1.00 43.16 1155 ASP A CA 1
ATOM 8665 C C . ASP A 1 1155 ? -1.814 -26.296 -17.808 1.00 43.16 1155 ASP A C 1
ATOM 8667 O O . ASP A 1 1155 ? -1.611 -26.638 -18.968 1.00 43.16 1155 ASP A O 1
ATOM 8671 N N . ALA A 1 1156 ? -0.777 -26.115 -16.981 1.00 39.62 1156 ALA A N 1
ATOM 8672 C CA . ALA A 1 1156 ? 0.618 -26.373 -17.386 1.00 39.62 1156 ALA A CA 1
ATOM 8673 C C . ALA A 1 1156 ? 1.367 -27.338 -16.458 1.00 39.62 1156 ALA A C 1
ATOM 8675 O O . ALA A 1 1156 ? 2.220 -28.084 -16.925 1.00 39.62 1156 ALA A O 1
ATOM 8676 N N . ARG A 1 1157 ? 1.051 -27.367 -15.154 1.00 45.94 1157 ARG A N 1
ATOM 8677 C CA . ARG A 1 1157 ? 1.869 -28.031 -14.114 1.00 45.94 1157 ARG A CA 1
ATOM 8678 C C . ARG A 1 1157 ? 1.656 -29.555 -14.030 1.00 45.94 1157 ARG A C 1
ATOM 8680 O O . ARG A 1 1157 ? 2.559 -30.266 -13.597 1.00 45.94 1157 ARG A O 1
ATOM 8687 N N . ALA A 1 1158 ? 0.525 -30.079 -14.513 1.00 45.22 1158 ALA A N 1
ATOM 8688 C CA . ALA A 1 1158 ? 0.237 -31.521 -14.514 1.00 45.22 1158 ALA A CA 1
ATOM 8689 C C . ALA A 1 1158 ? 1.212 -32.331 -15.396 1.00 45.22 1158 ALA A C 1
ATOM 8691 O O . ALA A 1 1158 ? 1.612 -33.437 -15.031 1.00 45.22 1158 ALA A O 1
ATOM 8692 N N . MET A 1 1159 ? 1.676 -31.752 -16.510 1.00 49.22 1159 MET A N 1
ATOM 8693 C CA . MET A 1 1159 ? 2.644 -32.386 -17.418 1.00 49.22 1159 MET A CA 1
ATOM 8694 C C . MET A 1 1159 ? 4.016 -32.599 -16.753 1.00 49.22 1159 MET A C 1
ATOM 8696 O O . MET A 1 1159 ? 4.680 -33.613 -16.978 1.00 49.22 1159 MET A O 1
ATOM 8700 N N . TRP A 1 1160 ? 4.410 -31.691 -15.854 1.00 52.91 1160 TRP A N 1
ATOM 8701 C CA . TRP A 1 1160 ? 5.658 -31.762 -15.088 1.00 52.91 1160 TRP A CA 1
ATOM 8702 C C . TRP A 1 1160 ? 5.594 -32.850 -14.014 1.00 52.91 1160 TRP A C 1
ATOM 8704 O O . TRP A 1 1160 ? 6.565 -33.577 -13.817 1.00 52.91 1160 TRP A O 1
ATOM 8714 N N . LEU A 1 1161 ? 4.443 -33.006 -13.346 1.00 54.00 1161 LEU A N 1
ATOM 8715 C CA . LEU A 1 1161 ? 4.233 -34.037 -12.321 1.00 54.00 1161 LEU A CA 1
ATOM 8716 C C . LEU A 1 1161 ? 4.297 -35.454 -12.910 1.00 54.00 1161 LEU A C 1
ATOM 8718 O O . LEU A 1 1161 ? 4.843 -36.360 -12.281 1.00 54.00 1161 LEU A O 1
ATOM 8722 N N . VAL A 1 1162 ? 3.818 -35.632 -14.144 1.00 54.06 1162 VAL A N 1
ATOM 8723 C CA . VAL A 1 1162 ? 3.921 -36.891 -14.902 1.00 54.06 1162 VAL A CA 1
ATOM 8724 C C . VAL A 1 1162 ? 5.372 -37.189 -15.284 1.00 54.06 1162 VAL A C 1
ATOM 8726 O O . VAL A 1 1162 ? 5.861 -38.292 -15.027 1.00 54.06 1162 VAL A O 1
ATOM 8729 N N . ALA A 1 1163 ? 6.097 -36.204 -15.826 1.00 54.44 1163 ALA A N 1
ATOM 8730 C CA . ALA A 1 1163 ? 7.522 -36.345 -16.124 1.00 54.44 1163 ALA A CA 1
ATOM 8731 C C . ALA A 1 1163 ? 8.333 -36.690 -14.860 1.00 54.44 1163 ALA A C 1
ATOM 8733 O O . ALA A 1 1163 ? 9.193 -37.572 -14.879 1.00 54.44 1163 ALA A O 1
ATOM 8734 N N . LEU A 1 1164 ? 8.004 -36.060 -13.730 1.00 57.81 1164 LEU A N 1
ATOM 8735 C CA . LEU A 1 1164 ? 8.602 -36.343 -12.429 1.00 57.81 1164 LEU A CA 1
ATOM 8736 C C . LEU A 1 1164 ? 8.277 -37.757 -11.932 1.00 57.81 1164 LEU A C 1
ATOM 8738 O O . LEU A 1 1164 ? 9.177 -38.450 -11.459 1.00 57.81 1164 LEU A O 1
ATOM 8742 N N . ALA A 1 1165 ? 7.035 -38.229 -12.063 1.00 58.28 1165 ALA A N 1
ATOM 8743 C CA . ALA A 1 1165 ? 6.662 -39.599 -11.700 1.00 58.28 1165 ALA A CA 1
ATOM 8744 C C . ALA A 1 1165 ? 7.460 -40.645 -12.498 1.00 58.28 1165 ALA A C 1
ATOM 8746 O O . ALA A 1 1165 ? 7.949 -41.615 -11.912 1.00 58.28 1165 ALA A O 1
ATOM 8747 N N . ILE A 1 1166 ? 7.671 -40.406 -13.798 1.00 57.47 1166 ILE A N 1
ATOM 8748 C CA . ILE A 1 1166 ? 8.513 -41.239 -14.672 1.00 57.47 1166 ILE A CA 1
ATOM 8749 C C . ILE A 1 1166 ? 9.983 -41.196 -14.224 1.00 57.47 1166 ILE A C 1
ATOM 8751 O O . ILE A 1 1166 ? 10.647 -42.229 -14.173 1.00 57.47 1166 ILE A O 1
ATOM 8755 N N . LEU A 1 1167 ? 10.493 -40.024 -13.837 1.00 54.56 1167 LEU A N 1
ATOM 8756 C CA . LEU A 1 1167 ? 11.862 -39.853 -13.335 1.00 54.56 1167 LEU A CA 1
ATOM 8757 C C . LEU A 1 1167 ? 12.085 -40.566 -11.982 1.00 54.56 1167 LEU A C 1
ATOM 8759 O O . LEU A 1 1167 ? 13.185 -41.049 -11.694 1.00 54.56 1167 LEU A O 1
ATOM 8763 N N . MET A 1 1168 ? 11.034 -40.672 -11.163 1.00 56.22 1168 MET A N 1
ATOM 8764 C CA . MET A 1 1168 ? 11.042 -41.293 -9.832 1.00 56.22 1168 MET A CA 1
ATOM 8765 C C . MET A 1 1168 ? 10.722 -42.806 -9.822 1.00 56.22 1168 MET A C 1
ATOM 8767 O O . MET A 1 1168 ? 10.873 -43.449 -8.768 1.00 56.22 1168 MET A O 1
ATOM 8771 N N . GLY A 1 1169 ? 10.244 -43.377 -10.936 1.00 52.72 1169 GLY A N 1
ATOM 8772 C CA . GLY A 1 1169 ? 9.623 -44.711 -11.023 1.00 52.72 1169 GLY A CA 1
ATOM 8773 C C . GLY A 1 1169 ? 10.424 -45.796 -11.713 1.00 52.72 1169 GLY A C 1
ATOM 8774 O O . GLY A 1 1169 ? 10.223 -46.974 -11.301 1.00 52.72 1169 GLY A O 1
#

Nearest PDB structures (foldseek):
  7ptb-assembly1_A  TM=3.229E-01  e=7.244E-08  Homo sapiens
  4yfd-assembly1_A  TM=1.619E-01  e=6.364E-10  Mus musculus
  2co7-assembly1_B  TM=3.699E-01  e=1.706E-03  Salmonella enterica subsp. enterica serovar Typhimurium str. LT2
  7ohi-assembly1_A  TM=3.217E-01  e=2.042E-02  Mus musculus
  1ky7-assembly1_A  TM=3.452E-01  e=3.712E-02  Mus musculus

Sequence (1169 aa):
LLLMALLVAASFSVFSAPVVLADGARDASIMLSVSPTMQTVNPGESAEYTVTVRNLGTEPVTINLQSNEDTTQECNAYTSTITQITGQIEAGEVGEATMDVNLAQGATDECDTTVRATAQDGGTPPGQPDQQETTVTTKSGEGESGPLYGVDLKTDDADLEWDGSETMVWDVEVENTGRVNETVILTIDENDNPGCDPSDLDIEVDPSTVSIDNNSSEWVEVEATVPAGSSAAKYCWTLHGQVQNDPTQNASDDLDLDLTIPEIHECTAQLSPTMLSVDPDSTGSVIVTFYNTGNTQFTISTTISAINDGWASFAGSSSGLLPYDDGSGERQFTIEITPDDKDEAGSEHVFTIEGNDGSSGPKLCETDLRVIVGQSHGAAISLSSSTIDQVEPGGNGSISVTVMNLGNGPDTLKLSTSAPPVGWGVSLSSSTVNVGSRHGSSSQATVEVVVNAPFNALADDAISIEISVYPNNGGQSYAMEEVTITVMPIHAWDVQETTIKNQTGRSGTMVNFPITIVNDGNIGDNFMLAVIFNTRSSWATHFMDGQTPVTNVVVPAFSVKTVNLAVSIDADGSGEERDSATMTIRITNSDDQNNGDEDGDNIPDNQRELNFKATLSNRNHSMAITIDEEWSYGYGEPGSVQVVLAPGGSVSVPVWIENTGDYTDEAYFLLSGLEGIGTRSLEYEGADLALSGYQVEVAKAYAAWNHSSNDYQADSEDSLAFHEVKSRRCDVNCAENGVEQWISMNSDNTSHETRVYKIKVTLIITLSDGAENGAGGSATISVSSTKNTVQKSTVNIPILVQSIKKISIDNNGVDELTVNYPESATFSPTITNEGNTPTEIRVFTSEGLRGWVVSLEADLSGESNVVDGVTVPANTCSVDEGNELTCILQPGTNITVRAIVKSPYGTAVADDFVFTFSAEPVDLEIVGRVNQELEVHGMPEQGGLSFLGTTEGLTGISIGLFLLISYIFIEPKRRARVASKAARPKYVAELEPLPVTQSGAKRFKTNKIEMVAKQVGVESVVTITSSTSDSVIGFAIRSTKGKGKRDMWVFNDDTRTKPQLHCIHRSKKKRIFDVMDSNSNTPFCVVKNIGKKKWSILRVDGSPWLDVHRSGLGSYKTWSFTSIDGEDVYGAISISKEESGTTELSAERFTTDLDARAMWLVALAILMG

pLDDT: mean 77.86, std 18.6, range [24.09, 96.94]

Foldseek 3Di:
DPPPPPPPDDDDDDDDDDDDDDDDDWQWDKDKDKPPQEDEDAAQDKDKIKIKIFTQHQAWKAKDKDKDKDPDPLCVQKDKDKDGFPDTAHHGGMTMIMMMIHGHNPRAAKIKMKMKIWIWGPDVVTIDIDIDIDIGMYHHDDDDDDWFWAKDKDWPDQAAEDPPDQKDKTKIKIFTQTPAWFKKAKDKDWDPPPFADDDPWDKDKPPRIDIAGHRGIDIIIIMTGDDPLAAFGKTKMKIKIWGPPPPVRPHIDIDMHMYGYHWDWAKEKDKVVQEEEAEAQGKDKIKIKIATPINAKAKKAKDKDWPCRVFKDWPDGRIDIQGRVPPTRMDMIMMIGHDHQPAAQQDKTKIKMFIAGPPPHDTRYIGIHIYGHHKDWFKDKDKPDLEFEAAEAQGKTKTKIKMFTPMRAKAKKAKDKPDWPPQKDKDKPDRIDTAGGNVDPRRMDMIMIMIGHHNLAAQVDKTKMKMFMAGPVDDDTRDIGIHIYGHHWDFDKDKDDAPLQEAEDAAQDKFKGKIKIFGQIRAKWKKFKDFPDKPDVVWDKFKAQPNDTDRIDIAGHRGMGMIIIMIHHNPVVPDDAFDKMKIKMKMAGPVDPQQDDPVPPPGGPRMDIDMHMYTHHPWFFWKAKDWDLVVQVVQHHRPDFAAEAAAQGKDKTKMKMATPIFFKFKKAKDKDKCVVWWDKFKDFPRDTCVVVNRIDIHFFKKFKAFPVVRGFDQDPVSHTLIFGNPDPVQGHVNRQVSSVVVCVVVVNVPGIDIDGDIGMMIMMITTHNPHDAFDKMKIKMWMTTSRGPPHIHIDIHIYHHHWFWAKDKDQVPAQEEEDEPQAKDKTKIKMAGQTNAWFKKKKDKDDDPPQKDKAKDWDQPDDFDDDPNDGDDRKDWDQDPPRMIIITDHHGDMTIMMTIIGDHPDDQDKDKDKMKIKMAGPVCPPNRIDIRIHIYTYHYDPPDDDDDDDDDDDDPPPPVVVVVVVVVVCVVVVVVVVVVVPDDDDDDDDDDDDDDDDDDQDADDAQWKWKWWDDDPQFIWIWIDGPPDPDTFTWGWGFDPDDQWTKTFTCRHPVPPFGQWIWGQPDDVFRKTFIDGSVDPQGQWIWTDPDPFKIFIAGSVRHTAWIWGWDDDDQKIKIWIAGPVDGDTQKMWIWHQDPVRTITIGIDDHDRPPSDCVVVVVVVVVVVD

Mean predicted aligned error: 22.71 Å